Protein AF-0000000087418740 (afdb_homodimer)

InterPro domains:
  IPR002692 Penicillin/GL-7-ACA/AHL/aculeacin-A acylase [PF01804] (27-692)
  IPR002692 Penicillin/GL-7-ACA/AHL/aculeacin-A acylase [PTHR34218] (171-702)
  IPR014395 Penicillin/GL-7-ACA/AHL acylase [PIRSF001227] (24-700)
  IPR023343 Penicillin amidase type, domain 1 [G3DSA:1.10.439.10] (15-176)
  IPR029055 Nucleophile aminohydrolases, N-terminal [G3DSA:3.60.20.10] (177-681)
  IPR029055 Nucleophile aminohydrolases, N-terminal [SSF56235] (26-701)
  IPR043146 Penicillin amidase type, N-terminal domain, B-knob [G3DSA:2.30.120.10] (250-318)
  IPR043147 Penicillin amidase type, A-knob [G3DSA:1.10.1400.10] (447-631)

Foldseek 3Di:
DPCPPPPPPPPPPPPPPPPPVQPPWWKKKWFAFQQRATAIEGAALLSLLLQVLQSLLVFPVVLLQLLLCLLCLFVQQPPFDVSNVSSVVNVLLVRLVLLVVVLVVDDPVLLSSLVSSLVSNVVNCVVCVVSHDPSGDDRDSSSQLSNQLSVQVVVLVQLAVCQAVVNPRDPDDDWWWKKKKFFLQQAQVSFIKIKAFTWDFCDHQVPWFFHWTHYNLFTFGFTHRRNHPFHDFGAGWWKGKYKTFAFFNFKFKAKWQWEPPPAIWTAAPRDTDHWDKDWDQHRGHPDGTDIDIWTADPQGTFPDPQDNVVRITMGMHGPSSNDRCPSVLRRQCRNDNFPVSNLVSLQVQNGAQIWMWMGTLVRKIKIWRGHFHFAFAPDDDRSHHHHPNYCNGPTPGTDTSVQAQMDMCDPLRMFMDGPFQQLLGEDRRPRDCVSHDCSGSVDDNPGDALLSVLLRVLSSVRSHQYPVNLLCNQLFQAKSCLVVVLVQLVVLDVLVPCPLCPPPQLVVLNVLSNPDPRGFAQFFQNNQLVLQLLLQLLVPHDCVQPPPNGYDDNVSSPVSSVSSVVQQVVCCVQPVGSRHGQQVAEWEDDDPDTGGAGWEFRPCRPDSSSGIGTSQHFYWDADPVDPRHTYTGITGATMKMWTNHNSGIKMWTAHQAFNRCDPVDPRGRVRNHPARRVSHIGTSCSDPVSSVVRGDDMDMDTDNPDPPPDD/DPPPPPPPPPPPPPPPPPPPVQPPWWKKKWFAFQQRATAIEGAALLRLLLQVLQSLLVFPVVLLQLLLCLLCLFVQQPPFDVCNVSSVVNVQLVRLVLLLVVLVVDDPVLLSSLVSSLVSNVVNCVVCVVSHDPSGDDRDSSSQLSNQLSVQVVVLVQLAVCQAVVNPRDPDDDWWWKKKKFFLQQAQVSFIKIKAFTWDFCDHQVPWFFHWTHYHLFTFGFTHRRNHPFHDFGAGWWKGKYKTFAFFNFKFKAKWQWEPPPAIWTAAPRDTHHWDKDWDQHRGHPDGTDIDIWTADPQGTFPDPQDNVVRITMGMHGPSSNDRCPSVLRRQCRNARFPVSNLVSLQVQNGAQIWMWMGTLVRKIKIWRGHFHFAFAPDDDRSHHHHPNYCNGPTPGTDTSVQAQMDMCDPLRMFMDGPFQQLLGEDRRPRDPVVHDCSGSVDDNPGDALLSVLLRVLSSVRRHQYPVNLLCNQLFQAKSCLVVVLVQLVVLDVLVPCVLCVPVQLVVLNVLSNVDPRGFAQFFQNNQLVLQLLLQLLVPHDCVQPPPNGYDDNVSSPVSSVSSVVQQVVCCVQPVGSRHGQQVAEWEDDDPDTGGAGWEFRPPRPDSSSGIGTSQHFYWDADPVDPRHTYTGITGATMKMWTNHNSGIKMWTAHQAFNRCDPVDPRGRVRNHPARRVSHIGTSCSDPVSSVVGGDDMDMDTDNPDPPPDD

Solvent-accessible surface area (backbone atoms only — not comparable to full-atom values): 72790 Å² total; per-residue (Å²): 135,81,80,75,79,75,78,74,76,76,74,76,74,74,73,72,71,69,71,69,67,70,64,69,76,46,61,25,40,36,36,20,30,80,62,53,42,41,38,24,40,18,71,34,52,39,39,23,23,18,43,48,22,26,53,45,35,75,29,34,44,65,52,24,36,49,27,44,25,54,12,57,27,46,41,7,41,68,71,14,70,90,32,41,64,61,19,48,51,30,52,68,47,34,34,43,50,50,27,49,58,46,50,78,71,49,56,66,71,58,49,44,30,38,40,25,19,46,48,16,31,48,51,46,41,70,76,37,58,86,72,54,55,93,68,56,63,87,90,52,46,49,54,41,55,14,37,60,50,52,63,45,47,56,55,49,52,50,48,29,56,15,20,75,53,64,46,51,68,70,91,62,84,80,70,45,20,34,27,37,38,33,23,23,84,26,20,61,81,56,26,16,35,41,33,20,29,35,16,42,48,72,50,75,79,58,39,65,39,64,42,33,34,43,4,63,87,40,30,43,38,35,31,20,39,52,59,48,90,48,61,76,38,35,28,35,75,29,27,35,44,25,48,18,58,42,30,28,53,39,42,35,33,26,40,30,41,38,47,75,74,77,55,52,26,33,39,45,69,88,39,79,40,76,50,50,43,36,58,44,76,41,55,25,44,96,51,75,52,48,77,42,77,41,45,29,55,100,70,29,37,52,75,46,77,65,38,75,89,81,22,37,31,36,28,40,31,42,61,73,62,72,60,79,50,41,64,57,32,44,52,41,41,46,59,25,71,33,60,65,49,29,51,54,24,58,44,66,39,54,51,54,46,21,34,36,38,34,33,13,35,88,31,51,37,38,39,34,39,34,36,40,26,59,33,69,52,83,93,64,65,70,56,25,60,37,67,45,35,39,74,76,62,45,64,75,52,64,56,55,58,85,73,36,56,64,52,62,62,55,91,82,30,49,42,41,40,43,58,47,19,63,40,58,27,33,88,86,37,84,52,52,68,87,82,44,56,66,51,48,58,50,60,58,64,81,37,70,47,45,42,37,53,46,50,44,55,55,54,72,72,39,69,49,43,36,74,67,50,51,53,47,59,58,55,28,27,47,40,70,56,38,67,58,55,41,50,49,50,51,52,25,50,62,70,61,39,72,68,70,49,62,44,61,69,59,35,49,52,52,50,39,46,62,68,46,88,39,50,33,43,27,80,36,23,40,41,40,45,48,51,55,27,49,54,49,41,56,73,75,45,88,54,69,49,40,51,94,76,44,63,69,51,73,67,54,26,54,48,49,53,52,45,41,52,49,40,41,51,48,34,26,70,76,67,72,41,48,73,42,33,25,21,75,32,28,26,39,52,61,96,88,46,72,37,41,22,42,31,38,58,40,69,80,44,98,45,78,69,49,47,42,34,20,62,33,25,35,30,58,42,74,34,82,90,41,80,81,26,24,39,41,53,32,22,56,50,61,30,37,42,37,37,20,36,80,91,40,60,46,42,31,35,38,39,49,35,36,63,27,72,43,83,86,44,82,26,26,44,45,38,17,62,71,19,39,33,66,69,36,69,40,74,63,47,79,47,67,77,60,30,66,79,37,55,64,47,77,48,77,45,75,45,76,58,69,76,70,73,75,130,135,81,79,74,81,76,78,75,75,77,74,78,76,75,74,74,72,71,72,69,67,70,67,71,76,47,62,26,38,35,36,19,30,79,61,54,42,43,38,25,39,18,70,34,52,39,39,24,23,19,42,48,22,26,52,44,34,73,29,34,44,65,53,24,36,50,28,44,26,54,12,58,28,47,41,8,41,67,71,15,70,88,32,41,67,61,19,47,51,31,50,68,46,34,33,41,49,50,28,50,59,48,50,77,71,50,56,65,72,59,48,43,30,39,42,26,18,46,48,15,31,48,52,46,41,69,76,34,58,86,71,53,57,93,68,56,64,87,89,52,45,50,52,40,54,14,38,61,49,52,63,45,47,56,56,49,53,50,49,29,55,15,20,75,53,64,49,52,68,70,90,62,83,78,69,45,19,34,28,37,39,34,24,22,83,24,21,61,81,57,26,16,35,42,34,20,27,35,18,42,50,72,50,74,80,59,40,65,39,63,40,34,33,42,5,62,87,39,31,42,39,35,33,20,40,52,60,46,90,48,59,77,39,35,28,34,75,28,28,34,43,22,47,20,57,43,29,29,53,40,41,35,32,25,40,30,41,39,47,74,75,77,53,54,26,34,38,46,70,89,38,77,39,74,48,50,43,36,57,43,75,42,54,25,44,97,51,75,52,48,76,42,79,41,46,28,56,100,70,30,35,50,78,43,79,65,37,76,88,80,23,35,30,37,28,39,32,42,59,72,63,72,59,80,50,41,64,56,32,45,53,40,42,46,60,25,71,33,61,66,48,28,52,53,26,59,44,67,39,55,50,54,45,21,35,36,36,35,33,14,34,87,30,51,38,37,38,35,38,34,37,40,26,60,33,69,53,84,93,64,66,71,56,25,60,36,67,44,33,39,72,77,60,44,64,76,54,62,56,54,58,85,71,36,56,63,55,64,62,56,88,80,31,48,42,38,40,44,58,46,18,64,39,59,26,33,86,84,37,84,50,50,68,88,80,45,56,66,52,48,58,50,59,59,64,81,38,70,47,42,41,37,54,48,50,44,53,56,51,72,72,39,67,49,42,37,73,67,51,50,53,48,60,58,55,27,27,49,42,70,56,37,66,59,54,41,48,47,51,51,52,24,49,61,71,62,39,72,68,69,50,62,44,62,66,59,36,50,52,53,51,40,45,62,70,46,87,39,50,33,44,26,78,36,23,41,41,40,46,49,52,54,27,49,53,49,42,55,73,75,45,88,52,70,48,40,51,94,76,42,62,70,51,73,67,54,27,54,48,49,53,52,46,41,52,50,39,40,51,49,33,25,70,77,69,74,40,48,72,41,32,26,22,76,31,29,27,39,52,63,95,88,47,71,37,41,22,41,31,37,58,42,69,79,47,96,43,77,70,48,44,43,36,19,63,32,25,34,30,59,43,74,34,85,92,40,79,80,25,26,39,42,51,32,22,54,47,62,30,38,41,37,36,22,34,80,91,39,61,48,44,32,35,39,40,51,35,38,64,28,71,41,84,88,44,82,26,25,45,44,38,18,62,70,19,39,34,66,68,37,71,41,73,66,49,79,48,66,78,61,30,67,80,39,54,66,48,76,47,78,46,77,47,75,58,69,78,69,73,76,129

Secondary structure (DSSP, 8-state):
-------------------------EEEEEEEETT--EEEEESSHHHHHHHHHHHHHHHHHHHHHHHHHHHHT-HHHHH-GGGHHHHHHHHHTTHHHHHHHHHTTS-HHHHHHHHHHHHHHHHHHHH-GGGS-TT-----GGGHHHHHHHHHTHHHHHHHHHHHTTT--------EEEEEEE-GGGBTTS-EEEEEEEEEESSGGG-EEEEEEEETTEEEEEEEETTSS-EEEEE-SSEEEEEEE------EEEEEEEEESSSEEEEETTEEEEPEEEEEEEEETTEEEEEEEEEEETTEEBSS--BTTTTEEEEEE-GGGT---HHHHHHHHHH--SHHHHHHHHTT--S-SEEEEEEETTS-EEEEEE---B-PPTTS-TTS-EE-SSGGGS---B--GGGS-EEES-TTSEEEESS--GGGSSTT-S--GGGS-HHHH-S-TT---HHHHHHHHHHHH-SSB-HHHHHHHHT--B-TTHHHHHHHHHHHHHHH-TTGGGSHHHHHHHHHHHH--SB--TT-SHHHHHHHHHHHHHHHS--GGGTTS----HHHHHHHHHHHHHHHHHHHHHHSSS---HHHHEEEEETTEEEE----B----SSGGG--B-SS-EEEEE-TTSTT-EEEEEEE-SEEEEEEETTEEEEEEE-SS-S-S-TTSTTSSHHHHHTGGGT--EE---SHHHHHTTEEEEEEEEE--------/-------------------------EEEEEEEETT--EEEEESSHHHHHHHHHHHHHHHHHHHHHHHHHHHHT-HHHHH-GGGHHHHHHHHHTTHHHHHHHHHTTS-HHHHHHHHHHHHHHHHHHHH-GGGS-TT-----GGGHHHHHHHHHTHHHHHHHHHHHTTT--------EEEEEEE-GGGBTTS-EEEEEEEEEESSGGG-EEEEEEEETTEEEEEEEETTSS-EEEEE-SSEEEEEEE------EEEEEEEEESSSEEEEETTEEEEPEEEEEEEEETTEEEEEEEEEEETTEEBSS--BTTTTEEEEEE-GGGT---HHHHHHHHHH--SHHHHHHHHTT--S-SEEEEEEETTS-EEEEEE---B-PPTTS-TTS-EE-SSGGG----B--GGGS-EEES-TTSEEEESS--GGGSSTT-S--GGGS-HHHH-S-TT---HHHHHHHHHHHH-SSB-HHHHHHHHT--B-TTHHHHHHHHHHHHHHH-TTGGGSHHHHHHHHHHHH--SB--TT-SHHHHHHHHHHHHHHHS--GGGTTS----HHHHHHHHHHHHHHHHHHHHHHSSS---HHHHEEEEETTEEEE----B----SSGGG--B-SS-EEEEE-TTSTT-EEEEEEE-SEEEEEEETTEEEEEEE-SS-S-S-TTSTTSSHHHHHTGGGT--EE---SHHHHHTTEEEEEEEEE--------

Sequence (1422 aa):
MRFRLCFFVVALLVTHIVEIGVAAERTVTIHRDKWGVPHIYGATAADGAYGLGYAQAQDRLKDIHISLRTGLGTMSEAFGKKYLEQDYIMRLCRNAELAKESWKTLPPHLKEFAENFTAGVQAYSDEHPDAVPDFAVELEPWKIPTIGRAMILRWPLGTIQDDLKNGKKREQPAQRSNQWAVSPSRSADNVAILLSDPHLTWEGLAVMYEARVHAGDLHMNGYFLIGSPIMGIGHNQNVGWALTTGGPDTSDVYEMNVRMNPLLEYEYDGQWRKCETTVFPIAVKGQTPAIRPAVYTHLGPLVTPPDLKTGKAFVGASPYLEQTGLFEQFYRMAMSKNVHEFYDAIGMCEFNEQNIMFADTNGDIGYVRSGATPIRPDGYDWNRPVPGNTSKTAWKGKHSIDDLVHIFNPPQGYMQNCNISPENMMVNSPLKPGDYKDYIYNVSWDTNNPRGLRTVQMLDADDSVTREEAIAITMDVQDYFAPQWKKELELAVSAAGQEKMQDEEFANAVKAILAWDGEFTADKTATSLYKFWRIKCGEKMNLKPMIGGGHLGAEQQAQSLELLAETIAELKSKHGRWDVAWGEIHKVGREGQYFPVGGAEFRSGPKEANFSETLFDVNSHEDPALPGKYVAHNGSMAMILMFFHKDGIESLTCTPWGQSGDPTSPHFMDQGEHLYSKRQMKPTWWDEDDLKKNVESTTVLKIAAAPTSNEMRFRLCFFVVALLVTHIVEIGVAAERTVTIHRDKWGVPHIYGATAADGAYGLGYAQAQDRLKDIHISLRTGLGTMSEAFGKKYLEQDYIMRLCRNAELAKESWKTLPPHLKEFAENFTAGVQAYSDEHPDAVPDFAVELEPWKIPTIGRAMILRWPLGTIQDDLKNGKKREQPAQRSNQWAVSPSRSADNVAILLSDPHLTWEGLAVMYEARVHAGDLHMNGYFLIGSPIMGIGHNQNVGWALTTGGPDTSDVYEMNVRMNPLLEYEYDGQWRKCETTVFPIAVKGQTPAIRPAVYTHLGPLVTPPDLKTGKAFVGASPYLEQTGLFEQFYRMAMSKNVHEFYDAIGMCEFNEQNIMFADTNGDIGYVRSGATPIRPDGYDWNRPVPGNTSKTAWKGKHSIDDLVHIFNPPQGYMQNCNISPENMMVNSPLKPGDYKDYIYNVSWDTNNPRGLRTVQMLDADDSVTREEAIAITMDVQDYFAPQWKKELELAVSAAGQEKMQDEEFANAVKAILAWDGEFTADKTATSLYKFWRIKCGEKMNLKPMIGGGHLGAEQQAQSLELLAETIAELKSKHGRWDVAWGEIHKVGREGQYFPVGGAEFRSGPKEANFSETLFDVNSHEDPALPGKYVAHNGSMAMILMFFHKDGIESLTCTPWGQSGDPTSPHFMDQGEHLYSKRQMKPTWWDEDDLKKNVESTTVLKIAAAPTSNE

Structure (mmCIF, N/CA/C/O backbone):
data_AF-0000000087418740-model_v1
#
loop_
_entity.id
_entity.type
_entity.pdbx_description
1 polymer 'Glutaryl-7-aminocephalosporanic-acid acylase'
#
loop_
_atom_site.group_PDB
_atom_site.id
_atom_site.type_symbol
_atom_site.label_atom_id
_atom_site.label_alt_id
_atom_site.label_comp_id
_atom_site.label_asym_id
_atom_site.label_entity_id
_atom_site.label_seq_id
_atom_site.pdbx_PDB_ins_code
_atom_site.Cartn_x
_atom_site.Cartn_y
_atom_site.Cartn_z
_atom_site.occupancy
_atom_site.B_iso_or_equiv
_atom_site.auth_seq_id
_atom_site.auth_comp_id
_atom_site.auth_asym_id
_atom_site.auth_atom_id
_atom_site.pdbx_PDB_model_num
ATOM 1 N N . MET A 1 1 ? -42.312 -34.719 72.812 1 22.42 1 MET A N 1
ATOM 2 C CA . MET A 1 1 ? -42.781 -33.344 72.562 1 22.42 1 MET A CA 1
ATOM 3 C C . MET A 1 1 ? -41.594 -32.375 72.562 1 22.42 1 MET A C 1
ATOM 5 O O . MET A 1 1 ? -41.281 -31.781 73.625 1 22.42 1 MET A O 1
ATOM 9 N N . ARG A 1 2 ? -40.438 -32.875 72.062 1 25.7 2 ARG A N 1
ATOM 10 C CA . ARG A 1 2 ? -39.094 -32.344 72.188 1 25.7 2 ARG A CA 1
ATOM 11 C C . ARG A 1 2 ? -39.031 -30.938 71.562 1 25.7 2 ARG A C 1
ATOM 13 O O . ARG A 1 2 ? -39.406 -30.75 70.438 1 25.7 2 ARG A O 1
ATOM 20 N N . PHE A 1 3 ? -39.125 -29.859 72.375 1 21.62 3 PHE A N 1
ATOM 21 C CA . PHE A 1 3 ? -39.312 -28.422 72.25 1 21.62 3 PHE A CA 1
ATOM 22 C C . PHE A 1 3 ? -38.125 -27.828 71.438 1 21.62 3 PHE A C 1
ATOM 24 O O . PHE A 1 3 ? -37.031 -27.75 72 1 21.62 3 PHE A O 1
ATOM 31 N N . ARG A 1 4 ? -37.969 -28.203 70.188 1 25.12 4 ARG A N 1
ATOM 32 C CA . ARG A 1 4 ? -36.906 -27.766 69.312 1 25.12 4 ARG A CA 1
ATOM 33 C C . ARG A 1 4 ? -36.906 -26.25 69.125 1 25.12 4 ARG A C 1
ATOM 35 O O . ARG A 1 4 ? -37.906 -25.672 68.75 1 25.12 4 ARG A O 1
ATOM 42 N N . LEU A 1 5 ? -36.25 -25.578 70.125 1 23.75 5 LEU A N 1
ATOM 43 C CA . LEU A 1 5 ? -36.188 -24.125 70.25 1 23.75 5 LEU A CA 1
ATOM 44 C C . LEU A 1 5 ? -35.625 -23.5 69 1 23.75 5 LEU A C 1
ATOM 46 O O . LEU A 1 5 ? -34.5 -23.797 68.562 1 23.75 5 LEU A O 1
ATOM 50 N N . CYS A 1 6 ? -36.469 -23.203 68 1 25.8 6 CYS A N 1
ATOM 51 C CA . CYS A 1 6 ? -36.281 -22.547 66.688 1 25.8 6 CYS A CA 1
ATOM 52 C C . CYS A 1 6 ? -35.781 -21.109 66.875 1 25.8 6 CYS A C 1
ATOM 54 O O . CYS A 1 6 ? -36.531 -20.281 67.438 1 25.8 6 CYS A O 1
ATOM 56 N N . PHE A 1 7 ? -34.531 -21.016 67.438 1 27.7 7 PHE A N 1
ATOM 57 C CA . PHE A 1 7 ? -34.031 -19.656 67.562 1 27.7 7 PHE A CA 1
ATOM 58 C C . PHE A 1 7 ? -34.125 -18.891 66.25 1 27.7 7 PHE A C 1
ATOM 60 O O . PHE A 1 7 ? -33.625 -19.359 65.188 1 27.7 7 PHE A O 1
ATOM 67 N N . PHE A 1 8 ? -35.219 -18.156 66.062 1 27.3 8 PHE A N 1
ATOM 68 C CA . PHE A 1 8 ? -35.531 -17.219 65 1 27.3 8 PHE A CA 1
ATOM 69 C C . PHE A 1 8 ? -34.531 -16.062 64.938 1 27.3 8 PHE A C 1
ATOM 71 O O . PHE A 1 8 ? -34.469 -15.273 65.875 1 27.3 8 PHE A O 1
ATOM 78 N N . VAL A 1 9 ? -33.281 -16.328 64.562 1 29.95 9 VAL A N 1
ATOM 79 C CA . VAL A 1 9 ? -32.406 -15.195 64.438 1 29.95 9 VAL A CA 1
ATOM 80 C C . VAL A 1 9 ? -33 -14.211 63.406 1 29.95 9 VAL A C 1
ATOM 82 O O . VAL A 1 9 ? -33.281 -14.57 62.281 1 29.95 9 VAL A O 1
ATOM 85 N N . VAL A 1 10 ? -33.781 -13.242 63.938 1 28.19 10 VAL A N 1
ATOM 86 C CA . VAL A 1 10 ? -34.312 -12.086 63.188 1 28.19 10 VAL A CA 1
ATOM 87 C C . VAL A 1 10 ? -33.125 -11.305 62.594 1 28.19 10 VAL A C 1
ATOM 89 O O . VAL A 1 10 ? -32.281 -10.781 63.312 1 28.19 10 VAL A O 1
ATOM 92 N N . ALA A 1 11 ? -32.562 -11.836 61.5 1 30.38 11 ALA A N 1
ATOM 93 C CA . ALA A 1 11 ? -31.609 -11.031 60.75 1 30.38 11 ALA A CA 1
ATOM 94 C C . ALA A 1 11 ? -32.188 -9.656 60.406 1 30.38 11 ALA A C 1
ATOM 96 O O . ALA A 1 11 ? -33.25 -9.555 59.812 1 30.38 11 ALA A O 1
ATOM 97 N N . LEU A 1 12 ? -32 -8.742 61.375 1 29.58 12 LEU A N 1
ATOM 98 C CA . LEU A 1 12 ? -32.25 -7.336 61.062 1 29.58 12 LEU A CA 1
ATOM 99 C C . LEU A 1 12 ? -31.688 -6.941 59.719 1 29.58 12 LEU A C 1
ATOM 101 O O . LEU A 1 12 ? -30.484 -7.039 59.5 1 29.58 12 LEU A O 1
ATOM 105 N N . LEU A 1 13 ? -32.5 -7.141 58.688 1 31.02 13 LEU A N 1
ATOM 106 C CA . LEU A 1 13 ? -32.281 -6.551 57.375 1 31.02 13 LEU A CA 1
ATOM 107 C C . LEU A 1 13 ? -32.062 -5.043 57.469 1 31.02 13 LEU A C 1
ATOM 109 O O . LEU A 1 13 ? -32.969 -4.301 57.812 1 31.02 13 LEU A O 1
ATOM 113 N N . VAL A 1 14 ? -30.922 -4.637 58.062 1 32.16 14 VAL A N 1
ATOM 114 C CA . VAL A 1 14 ? -30.609 -3.223 57.875 1 32.16 14 VAL A CA 1
ATOM 115 C C . VAL A 1 14 ? -30.719 -2.846 56.406 1 32.16 14 VAL A C 1
ATOM 117 O O . VAL A 1 14 ? -30.016 -3.396 55.562 1 32.16 14 VAL A O 1
ATOM 120 N N . THR A 1 15 ? -31.938 -2.482 56.031 1 31.55 15 THR A N 1
ATOM 121 C CA . THR A 1 15 ? -32.125 -1.802 54.75 1 31.55 15 THR A CA 1
ATOM 122 C C . THR A 1 15 ? -31.172 -0.624 54.594 1 31.55 15 THR A C 1
ATOM 124 O O . THR A 1 15 ? -31.219 0.313 55.406 1 31.55 15 THR A O 1
ATOM 127 N N . HIS A 1 16 ? -29.922 -0.923 54.344 1 33.53 16 HIS A N 1
ATOM 128 C CA . HIS A 1 16 ? -29.125 0.198 53.844 1 33.53 16 HIS A CA 1
ATOM 129 C C . HIS A 1 16 ? -29.875 0.955 52.75 1 33.53 16 HIS A C 1
ATOM 131 O O . HIS A 1 16 ? -30.156 0.4 51.688 1 33.53 16 HIS A O 1
ATOM 137 N N . ILE A 1 17 ? -30.75 1.774 53.188 1 32.62 17 ILE A N 1
ATOM 138 C CA . ILE A 1 17 ? -31.234 2.768 52.25 1 32.62 17 ILE A CA 1
ATOM 139 C C . ILE A 1 17 ? -30.062 3.391 51.5 1 32.62 17 ILE A C 1
ATOM 141 O O . ILE A 1 17 ? -29.203 4.043 52.094 1 32.62 17 ILE A O 1
ATOM 145 N N . VAL A 1 18 ? -29.641 2.662 50.531 1 33.22 18 VAL A N 1
ATOM 146 C CA . VAL A 1 18 ? -28.797 3.352 49.562 1 33.22 18 VAL A CA 1
ATOM 147 C C . VAL A 1 18 ? -29.422 4.691 49.188 1 33.22 18 VAL A C 1
ATOM 149 O O . VAL A 1 18 ? -30.531 4.738 48.656 1 33.22 18 VAL A O 1
ATOM 152 N N . GLU A 1 19 ? -29.219 5.648 50.031 1 31.62 19 GLU A N 1
ATOM 153 C CA . GLU A 1 19 ? -29.531 6.984 49.531 1 31.62 19 GLU A CA 1
ATOM 154 C C . GLU A 1 19 ? -29.109 7.145 48.094 1 31.62 19 GLU A C 1
ATOM 156 O O . GLU A 1 19 ? -27.922 7.031 47.75 1 31.62 19 GLU A O 1
ATOM 161 N N . ILE A 1 20 ? -29.922 6.574 47.312 1 34.31 20 ILE A N 1
ATOM 162 C CA . ILE A 1 20 ? -29.797 7.031 45.938 1 34.31 20 ILE A CA 1
ATOM 163 C C . ILE A 1 20 ? -29.594 8.547 45.906 1 34.31 20 ILE A C 1
ATOM 165 O O . ILE A 1 20 ? -30.5 9.305 46.25 1 34.31 20 ILE A O 1
ATOM 169 N N . GLY A 1 21 ? -28.516 8.969 46.438 1 34.59 21 GLY A N 1
ATOM 170 C CA . GLY A 1 21 ? -28.234 10.367 46.156 1 34.59 21 GLY A CA 1
ATOM 171 C C . GLY A 1 21 ? -28.688 10.797 44.781 1 34.59 21 GLY A C 1
ATOM 172 O O . GLY A 1 21 ? -28.266 10.211 43.781 1 34.59 21 GLY A O 1
ATOM 173 N N . VAL A 1 22 ? -29.906 11.07 44.656 1 38.66 22 VAL A N 1
ATOM 174 C CA . VAL A 1 22 ? -30.391 11.758 43.469 1 38.66 22 VAL A CA 1
ATOM 175 C C . VAL A 1 22 ? -29.312 12.688 42.938 1 38.66 22 VAL A C 1
ATOM 177 O O . VAL A 1 22 ? -28.875 13.617 43.625 1 38.66 22 VAL A O 1
ATOM 180 N N . ALA A 1 23 ? -28.438 12.328 42.188 1 45.16 23 ALA A N 1
ATOM 181 C CA . ALA A 1 23 ? -27.453 13.18 41.5 1 45.16 23 ALA A CA 1
ATOM 182 C C . ALA A 1 23 ? -28.094 14.508 41.094 1 45.16 23 ALA A C 1
ATOM 184 O O . ALA A 1 23 ? -29.109 14.531 40.438 1 45.16 23 ALA A O 1
ATOM 185 N N . ALA A 1 24 ? -28.047 15.539 41.969 1 51.78 24 ALA A N 1
ATOM 186 C CA . ALA A 1 24 ? -28.531 16.906 41.812 1 51.78 24 ALA A CA 1
ATOM 187 C C . ALA A 1 24 ? -28.422 17.359 40.375 1 51.78 24 ALA A C 1
ATOM 189 O O . ALA A 1 24 ? -27.453 17.031 39.688 1 51.78 24 ALA A O 1
ATOM 190 N N . GLU A 1 25 ? -29.438 17.812 39.719 1 68.25 25 GLU A N 1
ATOM 191 C CA . GLU A 1 25 ? -29.562 18.422 38.406 1 68.25 25 GLU A CA 1
ATOM 192 C C . GLU A 1 25 ? -28.531 19.516 38.188 1 68.25 25 GLU A C 1
ATOM 194 O O . GLU A 1 25 ? -28.375 20.422 39.031 1 68.25 25 GLU A O 1
ATOM 199 N N . ARG A 1 26 ? -27.469 19.188 37.344 1 88.12 26 ARG A N 1
ATOM 200 C CA . ARG A 1 26 ? -26.453 20.156 36.938 1 88.12 26 ARG A CA 1
ATOM 201 C C . ARG A 1 26 ? -27.031 21.172 35.938 1 88.12 26 ARG A C 1
ATOM 203 O O . ARG A 1 26 ? -27.828 20.812 35.062 1 88.12 26 ARG A O 1
ATOM 210 N N . THR A 1 27 ? -26.828 22.547 36.312 1 93.88 27 THR A N 1
ATOM 211 C CA . THR A 1 27 ? -27.344 23.594 35.438 1 93.88 27 THR A CA 1
ATOM 212 C C . THR A 1 27 ? -26.203 24.453 34.906 1 93.88 27 THR A C 1
ATOM 214 O O . THR A 1 27 ? -25.266 24.797 35.625 1 93.88 27 THR A O 1
ATOM 217 N N . VAL A 1 28 ? -26.234 24.734 33.594 1 97.56 28 VAL A N 1
ATOM 218 C CA . VAL A 1 28 ? -25.297 25.609 32.906 1 97.56 28 VAL A CA 1
ATOM 219 C C . VAL A 1 28 ? -26.047 26.781 32.25 1 97.56 28 VAL A C 1
ATOM 221 O O . VAL A 1 28 ? -27.078 26.562 31.594 1 97.56 28 VAL A O 1
ATOM 224 N N . THR A 1 29 ? -25.609 27.984 32.469 1 97.88 29 THR A N 1
ATOM 225 C CA . THR A 1 29 ? -26.219 29.156 31.875 1 97.88 29 THR A CA 1
ATOM 226 C C . THR A 1 29 ? -25.312 29.75 30.797 1 97.88 29 THR A C 1
ATOM 228 O O . THR A 1 29 ? -24.125 29.969 31.031 1 97.88 29 THR A O 1
ATOM 231 N N . ILE A 1 30 ? -25.891 29.984 29.641 1 98.44 30 ILE A N 1
ATOM 232 C CA . ILE A 1 30 ? -25.172 30.625 28.547 1 98.44 30 ILE A CA 1
ATOM 233 C C . ILE A 1 30 ? -25.812 31.984 28.25 1 98.44 30 ILE A C 1
ATOM 235 O O . ILE A 1 30 ? -26.969 32.062 27.797 1 98.44 30 ILE A O 1
ATOM 239 N N . HIS A 1 31 ? -25.109 33.062 28.547 1 98.31 31 HIS A N 1
ATOM 240 C CA . HIS A 1 31 ? -25.484 34.406 28.062 1 98.31 31 HIS A CA 1
ATOM 241 C C . HIS A 1 31 ? -24.797 34.719 26.75 1 98.31 31 HIS A C 1
ATOM 243 O O . HIS A 1 31 ? -23.578 34.531 26.609 1 98.31 31 HIS A O 1
ATOM 249 N N . ARG A 1 32 ? -25.484 35.156 25.781 1 98.25 32 ARG A N 1
ATOM 250 C CA . ARG A 1 32 ? -24.875 35.688 24.562 1 98.25 32 ARG A CA 1
ATOM 251 C C . ARG A 1 32 ? -24.891 37.219 24.562 1 98.25 32 ARG A C 1
ATOM 253 O O . ARG A 1 32 ? -25.922 37.844 24.828 1 98.25 32 ARG A O 1
ATOM 260 N N . ASP A 1 33 ? -23.859 37.75 24.297 1 98.31 33 ASP A N 1
ATOM 261 C CA . ASP A 1 33 ? -23.781 39.219 24.266 1 98.31 33 ASP A CA 1
ATOM 262 C C . ASP A 1 33 ? -24.281 39.75 22.922 1 98.31 33 ASP A C 1
ATOM 264 O O . ASP A 1 33 ? -24.75 39 22.078 1 98.31 33 ASP A O 1
ATOM 268 N N . LYS A 1 34 ? -24.203 41.031 22.703 1 97.12 34 LYS A N 1
ATOM 269 C CA . LYS A 1 34 ? -24.812 41.688 21.531 1 97.12 34 LYS A CA 1
ATOM 270 C C . LYS A 1 34 ? -24.094 41.281 20.25 1 97.12 34 LYS A C 1
ATOM 272 O O . LYS A 1 34 ? -24.625 41.5 19.156 1 97.12 34 LYS A O 1
ATOM 277 N N . TRP A 1 35 ? -22.938 40.656 20.344 1 98.19 35 TRP A N 1
ATOM 278 C CA . TRP A 1 35 ? -22.219 40.188 19.156 1 98.19 35 TRP A CA 1
ATOM 279 C C . TRP A 1 35 ? -22.359 38.656 19.016 1 98.19 35 TRP A C 1
ATOM 281 O O . TRP A 1 35 ? -21.719 38.062 18.156 1 98.19 35 TRP A O 1
ATOM 291 N N . GLY A 1 36 ? -23.109 38.062 19.875 1 98.12 36 GLY A N 1
ATOM 292 C CA . GLY A 1 36 ? -23.391 36.625 19.797 1 98.12 36 GLY A CA 1
ATOM 293 C C . GLY A 1 36 ? -22.359 35.781 20.516 1 98.12 36 GLY A C 1
ATOM 294 O O . GLY A 1 36 ? -22.438 34.562 20.484 1 98.12 36 GLY A O 1
ATOM 295 N N . VAL A 1 37 ? -21.375 36.344 21.156 1 98.62 37 VAL A N 1
ATOM 296 C CA . VAL A 1 37 ? -20.328 35.594 21.844 1 98.62 37 VAL A CA 1
ATOM 297 C C . VAL A 1 37 ? -20.891 35 23.141 1 98.62 37 VAL A C 1
ATOM 299 O O . VAL A 1 37 ? -21.5 35.688 23.953 1 98.62 37 VAL A O 1
ATOM 302 N N . PRO A 1 38 ? -20.719 33.75 23.359 1 98.69 38 PRO A N 1
ATOM 303 C CA . PRO A 1 38 ? -21.281 33.094 24.562 1 98.69 38 PRO A CA 1
ATOM 304 C C . PRO A 1 38 ? -20.438 33.344 25.812 1 98.69 38 PRO A C 1
ATOM 306 O O . PRO A 1 38 ? -19.203 33.281 25.734 1 98.69 38 PRO A O 1
ATOM 309 N N . HIS A 1 39 ? -21.109 33.625 26.859 1 98.62 39 HIS A N 1
ATOM 310 C CA . HIS A 1 39 ? -20.609 33.625 28.234 1 98.62 39 HIS A CA 1
ATOM 311 C C . HIS A 1 39 ? -21.219 32.469 29.031 1 98.62 39 HIS A C 1
ATOM 313 O O . HIS A 1 39 ? -22.406 32.5 29.359 1 98.62 39 HIS A O 1
ATOM 319 N N . ILE A 1 40 ? -20.391 31.5 29.359 1 98.62 40 ILE A N 1
ATOM 320 C CA . ILE A 1 40 ? -20.891 30.25 29.922 1 98.62 40 ILE A CA 1
ATOM 321 C C . ILE A 1 40 ? -20.594 30.219 31.422 1 98.62 40 ILE A C 1
ATOM 323 O O . ILE A 1 40 ? -19.453 30.391 31.844 1 98.62 40 ILE A O 1
ATOM 327 N N . TYR A 1 41 ? -21.609 29.984 32.188 1 97.88 41 TYR A N 1
ATOM 328 C CA . TYR A 1 41 ? -21.5 29.891 33.625 1 97.88 41 TYR A CA 1
ATOM 329 C C . TYR A 1 41 ? -21.891 28.5 34.125 1 97.88 41 TYR A C 1
ATOM 331 O O . TYR A 1 41 ? -22.984 28.016 33.812 1 97.88 41 TYR A O 1
ATOM 339 N N . GLY A 1 42 ? -21.047 27.859 34.812 1 96.62 42 GLY A N 1
ATOM 340 C CA . GLY A 1 42 ? -21.281 26.562 35.406 1 96.62 42 GLY A CA 1
ATOM 341 C C . GLY A 1 42 ? -20.609 26.391 36.781 1 96.62 42 GLY A C 1
ATOM 342 O O . GLY A 1 42 ? -19.75 27.219 37.156 1 96.62 42 GLY A O 1
ATOM 343 N N . ALA A 1 43 ? -20.938 25.312 37.469 1 96.06 43 ALA A N 1
ATOM 344 C CA . ALA A 1 43 ? -20.422 25.094 38.812 1 96.06 43 ALA A CA 1
ATOM 345 C C . ALA A 1 43 ? -19.062 24.391 38.781 1 96.06 43 ALA A C 1
ATOM 347 O O . ALA A 1 43 ? -18.266 24.531 39.688 1 96.06 43 ALA A O 1
ATOM 348 N N . THR A 1 44 ? -18.859 23.594 37.75 1 96.06 44 THR A N 1
ATOM 349 C CA . THR A 1 44 ? -17.625 22.828 37.625 1 96.06 44 THR A CA 1
ATOM 350 C C . THR A 1 44 ? -17.031 23 36.25 1 96.06 44 THR A C 1
ATOM 352 O O . THR A 1 44 ? -17.719 23.438 35.312 1 96.06 44 THR A O 1
ATOM 355 N N . ALA A 1 45 ? -15.766 22.625 36.156 1 96.75 45 ALA A N 1
ATOM 356 C CA . ALA A 1 45 ? -15.117 22.656 34.844 1 96.75 45 ALA A CA 1
ATOM 357 C C . ALA A 1 45 ? -15.875 21.797 33.844 1 96.75 45 ALA A C 1
ATOM 359 O O . ALA A 1 45 ? -15.953 22.141 32.656 1 96.75 45 ALA A O 1
ATOM 360 N N . ALA A 1 46 ? -16.375 20.672 34.312 1 95.88 46 ALA A N 1
ATOM 361 C CA . ALA A 1 46 ? -17.172 19.797 33.438 1 95.88 46 ALA A CA 1
ATOM 362 C C . ALA A 1 46 ? -18.422 20.516 32.938 1 95.88 46 ALA A C 1
ATOM 364 O O . ALA A 1 46 ? -18.75 20.391 31.75 1 95.88 46 ALA A O 1
ATOM 365 N N . ASP A 1 47 ? -19.047 21.266 33.781 1 97.06 47 ASP A N 1
ATOM 366 C CA . ASP A 1 47 ? -20.219 22.031 33.375 1 97.06 47 ASP A CA 1
ATOM 367 C C . ASP A 1 47 ? -19.844 23.094 32.344 1 97.06 47 ASP A C 1
ATOM 369 O O . ASP A 1 47 ? -20.562 23.297 31.375 1 97.06 47 ASP A O 1
ATOM 373 N N . GLY A 1 48 ? -18.734 23.75 32.625 1 97.94 48 GLY A N 1
ATOM 374 C CA . GLY A 1 48 ? -18.25 24.734 31.688 1 97.94 48 GLY A CA 1
ATOM 375 C C . GLY A 1 48 ? -17.969 24.141 30.312 1 97.94 48 GLY A C 1
ATOM 376 O O . GLY A 1 48 ? -18.312 24.75 29.297 1 97.94 48 GLY A O 1
ATOM 377 N N . ALA A 1 49 ? -17.375 22.953 30.328 1 98.25 49 ALA A N 1
ATOM 378 C CA . ALA A 1 49 ? -17.078 22.281 29.078 1 98.25 49 ALA A CA 1
ATOM 379 C C . ALA A 1 49 ? -18.359 21.891 28.328 1 98.25 49 ALA A C 1
ATOM 381 O O . ALA A 1 49 ? -18.422 22.016 27.109 1 98.25 49 ALA A O 1
ATOM 382 N N . TYR A 1 50 ? -19.328 21.406 29.047 1 98.25 50 TYR A N 1
ATOM 383 C CA . TYR A 1 50 ? -20.625 21.078 28.453 1 98.25 50 TYR A CA 1
ATOM 384 C C . TYR A 1 50 ? -21.234 22.281 27.75 1 98.25 50 TYR A C 1
ATOM 386 O O . TYR A 1 50 ? -21.656 22.188 26.594 1 98.25 50 TYR A O 1
ATOM 394 N N . GLY A 1 51 ? -21.297 23.375 28.5 1 98.56 51 GLY A N 1
ATOM 395 C CA . GLY A 1 51 ? -21.828 24.609 27.922 1 98.56 51 GLY A CA 1
ATOM 396 C C . GLY A 1 51 ? -21.047 25.078 26.703 1 98.56 51 GLY A C 1
ATOM 397 O O . GLY A 1 51 ? -21.641 25.547 25.719 1 98.56 51 GLY A O 1
ATOM 398 N N . LEU A 1 52 ? -19.734 25 26.766 1 98.75 52 LEU A N 1
ATOM 399 C CA . LEU A 1 52 ? -18.875 25.391 25.656 1 98.75 52 LEU A CA 1
ATOM 400 C C . LEU A 1 52 ? -19.156 24.531 24.422 1 98.75 52 LEU A C 1
ATOM 402 O O . LEU A 1 52 ? -19.25 25.047 23.312 1 98.75 52 LEU A O 1
ATOM 406 N N . GLY A 1 53 ? -19.25 23.188 24.641 1 98.75 53 GLY A N 1
ATOM 407 C CA . GLY A 1 53 ? -19.578 22.312 23.547 1 98.75 53 GLY A CA 1
ATOM 408 C C . GLY A 1 53 ? -20.906 22.641 22.891 1 98.75 53 GLY A C 1
ATOM 409 O O . GLY A 1 53 ? -21.016 22.703 21.656 1 98.75 53 GLY A O 1
ATOM 410 N N . TYR A 1 54 ? -21.891 22.875 23.688 1 98.62 54 TYR A N 1
ATOM 411 C CA . TYR A 1 54 ? -23.219 23.234 23.203 1 98.62 54 TYR A CA 1
ATOM 412 C C . TYR A 1 54 ? -23.172 24.531 22.406 1 98.62 54 TYR A C 1
ATOM 414 O O . TYR A 1 54 ? -23.719 24.609 21.297 1 98.62 54 TYR A O 1
ATOM 422 N N . ALA A 1 55 ? -22.547 25.5 22.984 1 98.69 55 ALA A N 1
ATOM 423 C CA . ALA A 1 55 ? -22.469 26.812 22.344 1 98.69 55 ALA A CA 1
ATOM 424 C C . ALA A 1 55 ? -21.734 26.719 21 1 98.69 55 ALA A C 1
ATOM 426 O O . ALA A 1 55 ? -22.141 27.328 20.016 1 98.69 55 ALA A O 1
ATOM 427 N N . GLN A 1 56 ? -20.578 26.031 20.953 1 98.44 56 GLN A N 1
ATOM 428 C CA . GLN A 1 56 ? -19.859 25.859 19.703 1 98.44 56 GLN A CA 1
ATOM 429 C C . GLN A 1 56 ? -20.734 25.188 18.641 1 98.44 56 GLN A C 1
ATOM 431 O O . GLN A 1 56 ? -20.703 25.578 17.469 1 98.44 56 GLN A O 1
ATOM 436 N N . ALA A 1 57 ? -21.391 24.156 19.094 1 98.5 57 ALA A N 1
ATOM 437 C CA . ALA A 1 57 ? -22.25 23.438 18.156 1 98.5 57 ALA A CA 1
ATOM 438 C C . ALA A 1 57 ? -23.344 24.344 17.594 1 98.5 57 ALA A C 1
ATOM 440 O O . ALA A 1 57 ? -23.672 24.266 16.406 1 98.5 57 ALA A O 1
ATOM 441 N N . GLN A 1 58 ? -23.891 25.188 18.422 1 97.75 58 GLN A N 1
ATOM 442 C CA . GLN A 1 58 ? -24.922 26.125 18 1 97.75 58 GLN A CA 1
ATOM 443 C C . GLN A 1 58 ? -24.406 27.031 16.875 1 97.75 58 GLN A C 1
ATOM 445 O O . GLN A 1 58 ? -25.156 27.375 15.961 1 97.75 58 GLN A O 1
ATOM 450 N N . ASP A 1 59 ? -23.188 27.344 16.969 1 97.88 59 ASP A N 1
ATOM 451 C CA . ASP A 1 59 ? -22.641 28.344 16.047 1 97.88 59 ASP A CA 1
ATOM 452 C C . ASP A 1 59 ? -21.891 27.688 14.898 1 97.88 59 ASP A C 1
ATOM 454 O O . ASP A 1 59 ? -21.828 28.234 13.797 1 97.88 59 ASP A O 1
ATOM 458 N N . ARG A 1 60 ? -21.219 26.562 15.164 1 97.5 60 ARG A N 1
ATOM 459 C CA . ARG A 1 60 ? -20.188 26.062 14.25 1 97.5 60 ARG A CA 1
ATOM 460 C C . ARG A 1 60 ? -20.25 24.531 14.156 1 97.5 60 ARG A C 1
ATOM 462 O O . ARG A 1 60 ? -19.203 23.875 14.141 1 97.5 60 ARG A O 1
ATOM 469 N N . LEU A 1 61 ? -21.391 23.938 14.094 1 97.69 61 LEU A N 1
ATOM 470 C CA . LEU A 1 61 ? -21.516 22.484 14.117 1 97.69 61 LEU A CA 1
ATOM 471 C C . LEU A 1 61 ? -20.766 21.859 12.945 1 97.69 61 LEU A C 1
ATOM 473 O O . LEU A 1 61 ? -20.062 20.859 13.109 1 97.69 61 LEU A O 1
ATOM 477 N N . LYS A 1 62 ? -20.891 22.453 11.781 1 96.25 62 LYS A N 1
ATOM 478 C CA . LYS A 1 62 ? -20.188 21.938 10.602 1 96.25 62 LYS A CA 1
ATOM 479 C C . LYS A 1 62 ? -18.672 21.969 10.797 1 96.25 62 LYS A C 1
ATOM 481 O O . LYS A 1 62 ? -17.984 21.016 10.469 1 96.25 62 LYS A O 1
ATOM 486 N N . ASP A 1 63 ? -18.172 23.047 11.336 1 96.75 63 ASP A N 1
ATOM 487 C CA . ASP A 1 63 ? -16.75 23.203 11.555 1 96.75 63 ASP A CA 1
ATOM 488 C C . ASP A 1 63 ? -16.234 22.203 12.586 1 96.75 63 ASP A C 1
ATOM 490 O O . ASP A 1 63 ? -15.086 21.75 12.492 1 96.75 63 ASP A O 1
ATOM 494 N N . ILE A 1 64 ? -17.047 21.875 13.547 1 98.06 64 ILE A N 1
ATOM 495 C CA . ILE A 1 64 ? -16.656 20.875 14.547 1 98.06 64 ILE A CA 1
ATOM 496 C C . ILE A 1 64 ? -16.375 19.547 13.867 1 98.06 64 ILE A C 1
ATOM 498 O O . ILE A 1 64 ? -15.328 18.938 14.109 1 98.06 64 ILE A O 1
ATOM 502 N N . HIS A 1 65 ? -17.266 19.172 13 1 97.94 65 HIS A N 1
ATOM 503 C CA . HIS A 1 65 ? -17.094 17.891 12.328 1 97.94 65 HIS A CA 1
ATOM 504 C C . HIS A 1 65 ? -15.945 17.938 11.328 1 97.94 65 HIS A C 1
ATOM 506 O O . HIS A 1 65 ? -15.25 16.938 11.117 1 97.94 65 HIS A O 1
ATOM 512 N N . ILE A 1 66 ? -15.672 19.078 10.766 1 97.19 66 ILE A N 1
ATOM 513 C CA . ILE A 1 66 ? -14.516 19.234 9.891 1 97.19 66 ILE A CA 1
ATOM 514 C C . ILE A 1 66 ? -13.234 19.078 10.703 1 97.19 66 ILE A C 1
ATOM 516 O O . ILE A 1 66 ? -12.297 18.391 10.281 1 97.19 66 ILE A O 1
ATOM 520 N N . SER A 1 67 ? -13.219 19.672 11.828 1 97.31 67 SER A N 1
ATOM 521 C CA . SER A 1 67 ? -12.055 19.562 12.703 1 97.31 67 SER A CA 1
ATOM 522 C C . SER A 1 67 ? -11.805 18.125 13.117 1 97.31 67 SER A C 1
ATOM 524 O O . SER A 1 67 ? -10.672 17.656 13.102 1 97.31 67 SER A O 1
ATOM 526 N N . LEU A 1 68 ? -12.844 17.438 13.461 1 97.56 68 LEU A N 1
ATOM 527 C CA . LEU A 1 68 ? -12.727 16.047 13.867 1 97.56 68 LEU A CA 1
ATOM 528 C C . LEU A 1 68 ? -12.242 15.18 12.711 1 97.56 68 LEU A C 1
ATOM 530 O O . LEU A 1 68 ? -11.336 14.367 12.875 1 97.56 68 LEU A O 1
ATOM 534 N N . ARG A 1 69 ? -12.805 15.422 11.562 1 97.25 69 ARG A N 1
ATOM 535 C CA . ARG A 1 69 ? -12.398 14.641 10.398 1 97.25 69 ARG A CA 1
ATOM 536 C C . ARG A 1 69 ? -10.93 14.898 10.062 1 97.25 69 ARG A C 1
ATOM 538 O O . ARG A 1 69 ? -10.211 13.984 9.648 1 97.25 69 ARG A O 1
ATOM 545 N N . THR A 1 70 ? -10.523 16.125 10.211 1 96.56 70 THR A N 1
ATOM 546 C CA . THR A 1 70 ? -9.133 16.469 9.961 1 96.56 70 THR A CA 1
ATOM 547 C C . THR A 1 70 ? -8.211 15.711 10.93 1 96.56 70 THR A C 1
ATOM 549 O O . THR A 1 70 ? -7.223 15.109 10.508 1 96.56 70 THR A O 1
ATOM 552 N N . GLY A 1 71 ? -8.578 15.703 12.156 1 96.62 71 GLY A N 1
ATOM 553 C CA . GLY A 1 71 ? -7.777 15.016 13.156 1 96.62 71 GLY A CA 1
ATOM 554 C C . GLY A 1 71 ? -7.754 13.508 12.977 1 96.62 71 GLY A C 1
ATOM 555 O O . GLY A 1 71 ? -6.746 12.859 13.266 1 96.62 71 GLY A O 1
ATOM 556 N N . LEU A 1 72 ? -8.836 12.977 12.461 1 96.38 72 LEU A N 1
ATOM 557 C CA . LEU A 1 72 ? -8.977 11.531 12.305 1 96.38 72 LEU A CA 1
ATOM 558 C C . LEU A 1 72 ? -8.398 11.078 10.969 1 96.38 72 LEU A C 1
ATOM 560 O O . LEU A 1 72 ? -8.18 9.883 10.766 1 96.38 72 LEU A O 1
ATOM 564 N N . GLY A 1 73 ? -8.164 12.016 10.125 1 96.25 73 GLY A N 1
ATOM 565 C CA . GLY A 1 73 ? -7.711 11.656 8.789 1 96.25 73 GLY A CA 1
ATOM 566 C C . GLY A 1 73 ? -8.805 11.023 7.945 1 96.25 73 GLY A C 1
ATOM 567 O O . GLY A 1 73 ? -8.586 9.984 7.324 1 96.25 73 GLY A O 1
ATOM 568 N N . THR A 1 74 ? -10.023 11.633 7.898 1 96.44 74 THR A N 1
ATOM 569 C CA . THR A 1 74 ? -11.141 11.07 7.148 1 96.44 74 THR A CA 1
ATOM 570 C C . THR A 1 74 ? -11.812 12.133 6.285 1 96.44 74 THR A C 1
ATOM 572 O O . THR A 1 74 ? -13 12.031 5.98 1 96.44 74 THR A O 1
ATOM 575 N N . MET A 1 75 ? -11.148 13.203 5.941 1 97.25 75 MET A N 1
ATOM 576 C CA . MET A 1 75 ? -11.695 14.281 5.117 1 97.25 75 MET A CA 1
ATOM 577 C C . MET A 1 75 ? -12.023 13.773 3.717 1 97.25 75 MET A C 1
ATOM 579 O O . MET A 1 75 ? -13.023 14.188 3.123 1 97.25 75 MET A O 1
ATOM 583 N N . SER A 1 76 ? -11.195 12.906 3.203 1 96.94 76 SER A N 1
ATOM 584 C CA . SER A 1 76 ? -11.398 12.414 1.844 1 96.94 76 SER A CA 1
ATOM 585 C C . SER A 1 76 ? -12.68 11.602 1.735 1 96.94 76 SER A C 1
ATOM 587 O O . SER A 1 76 ? -13.305 11.555 0.672 1 96.94 76 SER A O 1
ATOM 589 N N . GLU A 1 77 ? -13.047 10.953 2.773 1 94.75 77 GLU A N 1
ATOM 590 C CA . GLU A 1 77 ? -14.305 10.203 2.805 1 94.75 77 GLU A CA 1
ATOM 591 C C . GLU A 1 77 ? -15.492 11.117 2.521 1 94.75 77 GLU A C 1
ATOM 593 O O . GLU A 1 77 ? -16.438 10.711 1.85 1 94.75 77 GLU A O 1
ATOM 598 N N . ALA A 1 78 ? -15.43 12.336 2.996 1 95.69 78 ALA A N 1
ATOM 599 C CA . ALA A 1 78 ? -16.531 13.281 2.908 1 95.69 78 ALA A CA 1
ATOM 600 C C . ALA A 1 78 ? -16.359 14.227 1.721 1 95.69 78 ALA A C 1
ATOM 602 O O . ALA A 1 78 ? -17.344 14.625 1.087 1 95.69 78 ALA A O 1
ATOM 603 N N . PHE A 1 79 ? -15.07 14.578 1.396 1 96.19 79 PHE A N 1
ATOM 604 C CA . PHE A 1 79 ? -14.883 15.719 0.502 1 96.19 79 PHE A CA 1
ATOM 605 C C . PHE A 1 79 ? -14.07 15.32 -0.72 1 96.19 79 PHE A C 1
ATOM 607 O O . PHE A 1 79 ? -13.789 16.156 -1.586 1 96.19 79 PHE A O 1
ATOM 614 N N . GLY A 1 80 ? -13.594 14.086 -0.755 1 95.88 80 GLY A N 1
ATOM 615 C CA . GLY A 1 80 ? -13.055 13.562 -1.998 1 95.88 80 GLY A CA 1
ATOM 616 C C . GLY A 1 80 ? -11.539 13.539 -2.021 1 95.88 80 GLY A C 1
ATOM 617 O O . GLY A 1 80 ? -10.891 13.797 -1.004 1 95.88 80 GLY A O 1
ATOM 618 N N . LYS A 1 81 ? -10.992 13.344 -3.164 1 95.88 81 LYS A N 1
ATOM 619 C CA . LYS A 1 81 ? -9.602 12.977 -3.404 1 95.88 81 LYS A CA 1
ATOM 620 C C . LYS A 1 81 ? -8.656 14.117 -3.035 1 95.88 81 LYS A C 1
ATOM 622 O O . LYS A 1 81 ? -7.508 13.883 -2.65 1 95.88 81 LYS A O 1
ATOM 627 N N . LYS A 1 82 ? -9.133 15.281 -3.086 1 95.12 82 LYS A N 1
ATOM 628 C CA . LYS A 1 8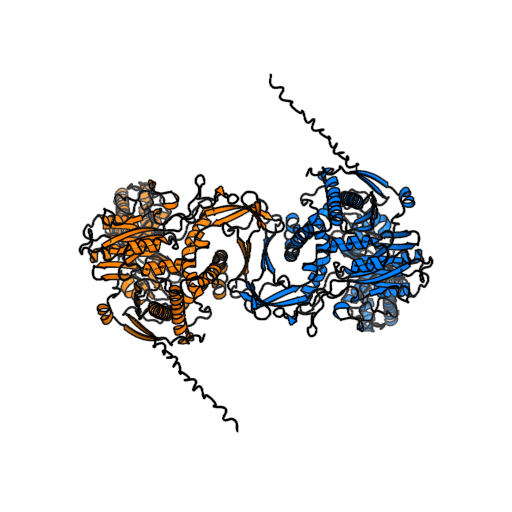2 ? -8.273 16.438 -2.812 1 95.12 82 LYS A CA 1
ATOM 629 C C . LYS A 1 82 ? -7.699 16.359 -1.402 1 95.12 82 LYS A C 1
ATOM 631 O O . LYS A 1 82 ? -6.645 16.953 -1.131 1 95.12 82 LYS A O 1
ATOM 636 N N . TYR A 1 83 ? -8.312 15.594 -0.475 1 96.62 83 TYR A N 1
ATOM 637 C CA . TYR A 1 83 ? -7.875 15.531 0.917 1 96.62 83 TYR A CA 1
ATOM 638 C C . TYR A 1 83 ? -7.152 14.227 1.209 1 96.62 83 TYR A C 1
ATOM 640 O O . TYR A 1 83 ? -6.766 13.969 2.352 1 96.62 83 TYR A O 1
ATOM 648 N N . LEU A 1 84 ? -6.93 13.391 0.234 1 96.44 84 LEU A N 1
ATOM 649 C CA . LEU A 1 84 ? -6.359 12.062 0.435 1 96.44 84 LEU A CA 1
ATOM 650 C C . LEU A 1 84 ? -4.965 12.156 1.047 1 96.44 84 LEU A C 1
ATOM 652 O O . LEU A 1 84 ? -4.652 11.453 2.006 1 96.44 84 LEU A O 1
ATOM 656 N N . GLU A 1 85 ? -4.168 13.047 0.493 1 94.75 85 GLU A N 1
ATOM 657 C CA . GLU A 1 85 ? -2.805 13.172 1.002 1 94.75 85 GLU A CA 1
ATOM 658 C C . GLU A 1 85 ? -2.801 13.656 2.449 1 94.75 85 GLU A C 1
ATOM 660 O O . GLU A 1 85 ? -2.021 13.172 3.27 1 94.75 85 GLU A O 1
ATOM 665 N N . GLN A 1 86 ? -3.613 14.578 2.77 1 94.56 86 GLN A N 1
ATOM 666 C CA . GLN A 1 86 ? -3.73 15.055 4.141 1 94.56 86 GLN A CA 1
ATOM 667 C C . GLN A 1 86 ? -4.156 13.938 5.082 1 94.56 86 GLN A C 1
ATOM 669 O O . GLN A 1 86 ? -3.6 13.781 6.172 1 94.56 86 GLN A O 1
ATOM 674 N N . ASP A 1 87 ? -5.184 13.18 4.656 1 96.56 87 ASP A N 1
ATOM 675 C CA . ASP A 1 87 ? -5.648 12.055 5.465 1 96.56 87 ASP A CA 1
ATOM 676 C C . ASP A 1 87 ? -4.527 11.039 5.688 1 96.56 87 ASP A C 1
ATOM 678 O O . ASP A 1 87 ? -4.355 10.531 6.797 1 96.56 87 ASP A O 1
ATOM 682 N N . TYR A 1 88 ? -3.764 10.82 4.668 1 96.19 88 TYR A N 1
ATOM 683 C CA . TYR A 1 88 ? -2.658 9.867 4.746 1 96.19 88 TYR A CA 1
ATOM 684 C C . TYR A 1 88 ? -1.612 10.336 5.754 1 96.19 88 TYR A C 1
ATOM 686 O O . TYR A 1 88 ? -1.147 9.547 6.582 1 96.19 88 TYR A O 1
ATOM 694 N N . ILE A 1 89 ? -1.296 11.539 5.699 1 94.94 89 ILE A N 1
ATOM 695 C CA . ILE A 1 89 ? -0.274 12.078 6.59 1 94.94 89 ILE A CA 1
ATOM 696 C C . ILE A 1 89 ? -0.742 11.977 8.039 1 94.94 89 ILE A C 1
ATOM 698 O O . ILE A 1 89 ? 0.036 11.617 8.922 1 94.94 89 ILE A O 1
ATOM 702 N N . MET A 1 90 ? -1.972 12.258 8.32 1 96.12 90 MET A N 1
ATOM 703 C CA . MET A 1 90 ? -2.502 12.141 9.68 1 96.12 90 MET A CA 1
ATOM 704 C C . MET A 1 90 ? -2.404 10.703 10.18 1 96.12 90 MET A C 1
ATOM 706 O O . MET A 1 90 ? -2.115 10.477 11.352 1 96.12 90 MET A O 1
ATOM 710 N N . ARG A 1 91 ? -2.643 9.797 9.305 1 95.12 91 ARG A N 1
ATOM 711 C CA . ARG A 1 91 ? -2.564 8.391 9.672 1 95.12 91 ARG A CA 1
ATOM 712 C C . ARG A 1 91 ? -1.116 7.949 9.844 1 95.12 91 ARG A C 1
ATOM 714 O O . ARG A 1 91 ? -0.798 7.184 10.758 1 95.12 91 ARG A O 1
ATOM 721 N N . LEU A 1 92 ? -0.278 8.391 8.914 1 95.06 92 LEU A N 1
ATOM 722 C CA . LEU A 1 92 ? 1.146 8.094 9.016 1 95.06 92 LEU A CA 1
ATOM 723 C C . LEU A 1 92 ? 1.701 8.547 10.359 1 95.06 92 LEU A C 1
ATOM 725 O O . LEU A 1 92 ? 2.549 7.867 10.945 1 95.06 92 LEU A O 1
ATOM 729 N N . CYS A 1 93 ? 1.13 9.68 10.836 1 96.31 93 CYS A N 1
ATOM 730 C CA . CYS A 1 93 ? 1.549 10.219 12.125 1 96.31 93 CYS A CA 1
ATOM 731 C C . CYS A 1 93 ? 0.824 9.531 13.273 1 96.31 93 CYS A C 1
ATOM 733 O O . CYS A 1 93 ? 1.028 9.875 14.438 1 96.31 93 CYS A O 1
ATOM 735 N N . ARG A 1 94 ? -0.022 8.633 12.977 1 96 94 ARG A N 1
ATOM 736 C CA . ARG A 1 94 ? -0.763 7.836 13.945 1 96 94 ARG A CA 1
ATOM 737 C C . ARG A 1 94 ? -1.6 8.727 14.859 1 96 94 ARG A C 1
ATOM 739 O O . ARG A 1 94 ? -1.709 8.461 16.062 1 96 94 ARG A O 1
ATOM 746 N N . ASN A 1 95 ? -2.111 9.75 14.312 1 96.5 95 ASN A N 1
ATOM 747 C CA . ASN A 1 95 ? -2.781 10.758 15.125 1 96.5 95 ASN A CA 1
ATOM 748 C C . ASN A 1 95 ? -3.969 10.172 15.883 1 96.5 95 ASN A C 1
ATOM 750 O O . ASN A 1 95 ? -4.051 10.289 17.109 1 96.5 95 ASN A O 1
ATOM 754 N N . ALA A 1 96 ? -4.848 9.484 15.211 1 96.06 96 ALA A N 1
ATOM 755 C CA . ALA A 1 96 ? -6.023 8.891 15.844 1 96.06 96 ALA A CA 1
ATOM 756 C C . ALA A 1 96 ? -5.621 7.746 16.766 1 96.06 96 ALA A C 1
ATOM 758 O O . ALA A 1 96 ? -6.176 7.602 17.859 1 96.06 96 ALA A O 1
ATOM 759 N N . GLU A 1 97 ? -4.676 6.949 16.359 1 94.69 97 GLU A N 1
ATOM 760 C CA . GLU A 1 97 ? -4.211 5.816 17.156 1 94.69 97 GLU A CA 1
ATOM 761 C C . GLU A 1 97 ? -3.654 6.281 18.5 1 94.69 97 GLU A C 1
ATOM 763 O O . GLU A 1 97 ? -3.998 5.723 19.547 1 94.69 97 GLU A O 1
ATOM 768 N N . LEU A 1 98 ? -2.855 7.273 18.453 1 95.81 98 LEU A N 1
ATOM 769 C CA . LEU A 1 98 ? -2.209 7.781 19.656 1 95.81 98 LEU A CA 1
ATOM 770 C C . LEU A 1 98 ? -3.229 8.422 20.594 1 95.81 98 LEU A C 1
ATOM 772 O O . LEU A 1 98 ? -3.143 8.266 21.812 1 95.81 98 LEU A O 1
ATOM 776 N N . ALA A 1 99 ? -4.129 9.156 19.984 1 96.31 99 ALA A N 1
ATOM 777 C CA . ALA A 1 99 ? -5.176 9.758 20.812 1 96.31 99 ALA A CA 1
ATOM 778 C C . ALA A 1 99 ? -5.992 8.695 21.531 1 96.31 99 ALA A C 1
ATOM 780 O O . ALA A 1 99 ? -6.246 8.805 22.734 1 96.31 99 ALA A O 1
ATOM 781 N N . LYS A 1 100 ? -6.379 7.691 20.828 1 95.12 100 LYS A N 1
ATOM 782 C CA . LYS A 1 100 ? -7.18 6.625 21.422 1 95.12 100 LYS A CA 1
ATOM 783 C C . LYS A 1 100 ? -6.391 5.871 22.484 1 95.12 100 LYS A C 1
ATOM 785 O O . LYS A 1 100 ? -6.922 5.562 23.547 1 95.12 100 LYS A O 1
ATOM 790 N N . GLU A 1 101 ? -5.18 5.586 22.219 1 94.31 101 GLU A N 1
ATOM 791 C CA . GLU A 1 101 ? -4.336 4.879 23.188 1 94.31 101 GLU A CA 1
ATOM 792 C C . GLU A 1 101 ? -4.109 5.715 24.438 1 94.31 101 GLU A C 1
ATOM 794 O O . GLU A 1 101 ? -4.133 5.191 25.562 1 94.31 101 GLU A O 1
ATOM 799 N N . SER A 1 102 ? -3.885 6.984 24.219 1 94.12 102 SER A N 1
ATOM 800 C CA . SER A 1 102 ? -3.586 7.863 25.344 1 94.12 102 SER A CA 1
ATOM 801 C C . SER A 1 102 ? -4.82 8.094 26.203 1 94.12 102 SER A C 1
ATOM 803 O O . SER A 1 102 ? -4.703 8.461 27.375 1 94.12 102 SER A O 1
ATOM 805 N N . TRP A 1 103 ? -5.969 7.902 25.594 1 94.94 103 TRP A N 1
ATOM 806 C CA . TRP A 1 103 ? -7.219 8.086 26.312 1 94.94 103 TRP A CA 1
ATOM 807 C C . TRP A 1 103 ? -7.281 7.152 27.516 1 94.94 103 TRP A C 1
ATOM 809 O O . TRP A 1 103 ? -7.852 7.504 28.562 1 94.94 103 TRP A O 1
ATOM 819 N N . LYS A 1 104 ? -6.621 6.02 27.406 1 93.75 104 LYS A N 1
ATOM 820 C CA . LYS A 1 104 ? -6.648 5 28.453 1 93.75 104 LYS A CA 1
ATOM 821 C C . LYS A 1 104 ? -5.949 5.492 29.719 1 93.75 104 LYS A C 1
ATOM 823 O O . LYS A 1 104 ? -6.312 5.102 30.828 1 93.75 104 LYS A O 1
ATOM 828 N N . THR A 1 105 ? -5.02 6.41 29.578 1 93.38 105 THR A N 1
ATOM 829 C CA . THR A 1 105 ? -4.219 6.832 30.734 1 93.38 105 THR A CA 1
ATOM 830 C C . THR A 1 105 ? -4.426 8.312 31.016 1 93.38 105 THR A C 1
ATOM 832 O O . THR A 1 105 ? -3.754 8.883 31.875 1 93.38 105 THR A O 1
ATOM 835 N N . LEU A 1 106 ? -5.281 8.945 30.328 1 94.81 106 LEU A N 1
ATOM 836 C CA . LEU A 1 106 ? -5.57 10.359 30.547 1 94.81 106 LEU A CA 1
ATOM 837 C C . LEU A 1 106 ? -6.125 10.586 31.953 1 94.81 106 LEU A C 1
ATOM 839 O O . LEU A 1 106 ? -6.961 9.812 32.438 1 94.81 106 LEU A O 1
ATOM 843 N N . PRO A 1 107 ? -5.637 11.648 32.656 1 95 107 PRO A N 1
ATOM 844 C CA . PRO A 1 107 ? -6.176 11.93 33.969 1 95 107 PRO A CA 1
ATOM 845 C C . PRO A 1 107 ? -7.691 12.102 33.969 1 95 107 PRO A C 1
ATOM 847 O O . PRO A 1 107 ? -8.25 12.68 33.062 1 95 107 PRO A O 1
ATOM 850 N N . PRO A 1 108 ? -8.359 11.695 35.031 1 96.19 108 PRO A N 1
ATOM 851 C CA . PRO A 1 108 ? -9.82 11.688 35.062 1 96.19 108 PRO A CA 1
ATOM 852 C C . PRO A 1 108 ? -10.43 13.07 34.844 1 96.19 108 PRO A C 1
ATOM 854 O O . PRO A 1 108 ? -11.445 13.188 34.156 1 96.19 108 PRO A O 1
ATOM 857 N N . HIS A 1 109 ? -9.867 14.117 35.438 1 95.56 109 HIS A N 1
ATOM 858 C CA . HIS A 1 109 ? -10.445 15.445 35.281 1 95.56 109 HIS A CA 1
ATOM 859 C C . HIS A 1 109 ? -10.398 15.898 33.812 1 95.56 109 HIS A C 1
ATOM 861 O O . HIS A 1 109 ? -11.289 16.625 33.375 1 95.56 109 HIS A O 1
ATOM 867 N N . LEU A 1 110 ? -9.375 15.477 33.094 1 97 110 LEU A N 1
ATOM 868 C CA . LEU A 1 110 ? -9.281 15.805 31.688 1 97 110 LEU A CA 1
ATOM 869 C C . LEU A 1 110 ? -10.266 14.977 30.875 1 97 110 LEU A C 1
ATOM 871 O O . LEU A 1 110 ? -10.836 15.469 29.891 1 97 110 LEU A O 1
ATOM 875 N N . LYS A 1 111 ? -10.445 13.727 31.266 1 97.12 111 LYS A N 1
ATOM 876 C CA . LYS A 1 111 ? -11.469 12.906 30.609 1 97.12 111 LYS A CA 1
ATOM 877 C C . LYS A 1 111 ? -12.852 13.523 30.766 1 97.12 111 LYS A C 1
ATOM 879 O O . LYS A 1 111 ? -13.594 13.641 29.781 1 97.12 111 LYS A O 1
ATOM 884 N N . GLU A 1 112 ? -13.109 13.898 31.984 1 96.94 112 GLU A N 1
ATOM 885 C CA . GLU A 1 112 ? -14.398 14.523 32.281 1 96.94 112 GLU A CA 1
ATOM 886 C C . GLU A 1 112 ? -14.586 15.797 31.453 1 96.94 112 GLU A C 1
ATOM 888 O O . GLU A 1 112 ? -15.68 16.078 30.969 1 96.94 112 GLU A O 1
ATOM 893 N N . PHE A 1 113 ? -13.508 16.531 31.359 1 97.38 113 PHE A N 1
ATOM 894 C CA . PHE A 1 113 ? -13.516 17.766 30.594 1 97.38 113 PHE A CA 1
ATOM 895 C C . PHE A 1 113 ? -13.883 17.5 29.141 1 97.38 113 PHE A C 1
ATOM 897 O O . PHE A 1 113 ? -14.781 18.156 28.594 1 97.38 113 PHE A O 1
ATOM 904 N N . ALA A 1 114 ? -13.281 16.531 28.516 1 97.88 114 ALA A N 1
ATOM 905 C CA . ALA A 1 114 ? -13.523 16.172 27.109 1 97.88 114 ALA A CA 1
ATOM 906 C C . ALA A 1 114 ? -14.898 15.531 26.953 1 97.88 114 ALA A C 1
ATOM 908 O O . ALA A 1 114 ? -15.602 15.797 25.969 1 97.88 114 ALA A O 1
ATOM 909 N N . GLU A 1 115 ? -15.289 14.672 27.859 1 98.06 115 GLU A N 1
ATOM 910 C CA . GLU A 1 115 ? -16.562 13.977 27.812 1 98.06 115 GLU A CA 1
ATOM 911 C C . GLU A 1 115 ? -17.734 14.961 27.844 1 98.06 115 GLU A C 1
ATOM 913 O O . GLU A 1 115 ? -18.688 14.828 27.094 1 98.06 115 GLU A O 1
ATOM 918 N N . ASN A 1 116 ? -17.609 15.883 28.719 1 98 116 ASN A N 1
ATOM 919 C CA . ASN A 1 116 ? -18.719 16.828 28.859 1 98 116 ASN A CA 1
ATOM 920 C C . ASN A 1 116 ? -18.766 17.812 27.703 1 98 116 ASN A C 1
ATOM 922 O O . ASN A 1 116 ? -19.859 18.219 27.281 1 98 116 ASN A O 1
ATOM 926 N N . PHE A 1 117 ? -17.656 18.234 27.188 1 98.38 117 PHE A N 1
ATOM 927 C CA . PHE A 1 117 ? -17.688 19.016 25.953 1 98.38 117 PHE A CA 1
ATOM 928 C C . PHE A 1 117 ? -18.406 18.25 24.859 1 98.38 117 PHE A C 1
ATOM 930 O O . PHE A 1 117 ? -19.297 18.797 24.188 1 98.38 117 PHE A O 1
ATOM 937 N N . THR A 1 118 ? -17.969 17 24.672 1 98.5 118 THR A N 1
ATOM 938 C CA . THR A 1 118 ? -18.562 16.141 23.641 1 98.5 118 THR A CA 1
ATOM 939 C C . THR A 1 118 ? -20.062 15.984 23.875 1 98.5 118 THR A C 1
ATOM 941 O O . THR A 1 118 ? -20.859 16.031 22.938 1 98.5 118 THR A O 1
ATOM 944 N N . ALA A 1 119 ? -20.438 15.797 25.125 1 98.12 119 ALA A N 1
ATOM 945 C CA . ALA A 1 119 ? -21.844 15.672 25.484 1 98.12 119 ALA A CA 1
ATOM 946 C C . ALA A 1 119 ? -22.625 16.938 25.125 1 98.12 119 ALA A C 1
ATOM 948 O O . ALA A 1 119 ? -23.781 16.875 24.719 1 98.12 119 ALA A O 1
ATOM 949 N N . GLY A 1 120 ? -22.016 18.109 25.359 1 98.5 120 GLY A N 1
ATOM 950 C CA . GLY A 1 120 ? -22.641 19.344 24.953 1 98.5 120 GLY A CA 1
ATOM 951 C C . GLY A 1 120 ? -22.906 19.438 23.453 1 98.5 120 GLY A C 1
ATOM 952 O O . GLY A 1 120 ? -23.984 19.844 23.031 1 98.5 120 GLY A O 1
ATOM 953 N N . VAL A 1 121 ? -21.906 19.062 22.672 1 98.69 121 VAL A N 1
ATOM 954 C CA . VAL A 1 121 ? -22.062 19.031 21.234 1 98.69 121 VAL A CA 1
ATOM 955 C C . VAL A 1 121 ? -23.188 18.078 20.844 1 98.69 121 VAL A C 1
ATOM 957 O O . VAL A 1 121 ? -24.031 18.391 20.016 1 98.69 121 VAL A O 1
ATOM 960 N N . GLN A 1 122 ? -23.172 16.891 21.484 1 98.19 122 GLN A N 1
ATOM 961 C CA . GLN A 1 122 ? -24.188 15.875 21.203 1 98.19 122 GLN A CA 1
ATOM 962 C C . GLN A 1 122 ? -25.578 16.375 21.562 1 98.19 122 GLN A C 1
ATOM 964 O O . GLN A 1 122 ? -26.547 16.109 20.844 1 98.19 122 GLN A O 1
ATOM 969 N N . ALA A 1 123 ? -25.734 17.047 22.672 1 97.75 123 ALA A N 1
ATOM 970 C CA . ALA A 1 123 ? -27.031 17.562 23.109 1 97.75 123 ALA A CA 1
ATOM 971 C C . ALA A 1 123 ? -27.641 18.484 22.062 1 97.75 123 ALA A C 1
ATOM 973 O O . ALA A 1 123 ? -28.828 18.359 21.719 1 97.75 123 ALA A O 1
ATOM 974 N N . TYR A 1 124 ? -26.859 19.406 21.594 1 98 124 TYR A N 1
ATOM 975 C CA . TYR A 1 124 ? -27.359 20.297 20.531 1 98 124 TYR A CA 1
ATOM 976 C C . TYR A 1 124 ? -27.734 19.484 19.297 1 98 124 TYR A C 1
ATOM 978 O O . TYR A 1 124 ? -28.766 19.75 18.672 1 98 124 TYR A O 1
ATOM 986 N N . SER A 1 125 ? -26.844 18.594 18.875 1 97.88 125 SER A N 1
ATOM 987 C CA . SER A 1 125 ? -27.094 17.766 17.688 1 97.88 125 SER A CA 1
ATOM 988 C C . SER A 1 125 ? -28.406 17 17.828 1 97.88 125 SER A C 1
ATOM 990 O O . SER A 1 125 ? -29.156 16.844 16.859 1 97.88 125 SER A O 1
ATOM 992 N N . ASP A 1 126 ? -28.703 16.469 19.047 1 97.38 126 ASP A N 1
ATOM 993 C CA . ASP A 1 126 ? -29.922 15.727 19.297 1 97.38 126 ASP A CA 1
ATOM 994 C C . ASP A 1 126 ? -31.156 16.625 19.188 1 97.38 126 ASP A C 1
ATOM 996 O O . ASP A 1 126 ? -32.188 16.203 18.703 1 97.38 126 ASP A O 1
ATOM 1000 N N . GLU A 1 127 ? -31.031 17.766 19.641 1 97.06 127 GLU A N 1
ATOM 1001 C CA . GLU A 1 127 ? -32.125 18.734 19.625 1 97.06 127 GLU A CA 1
ATOM 1002 C C . GLU A 1 127 ? -32.375 19.266 18.219 1 97.06 127 GLU A C 1
ATOM 1004 O O . GLU A 1 127 ? -33.5 19.672 17.875 1 97.06 127 GLU A O 1
ATOM 1009 N N . HIS A 1 128 ? -31.328 19.297 17.469 1 97 128 HIS A N 1
ATOM 1010 C CA . HIS A 1 128 ? -31.422 19.859 16.125 1 97 128 HIS A CA 1
ATOM 1011 C C . HIS A 1 128 ? -30.859 18.891 15.086 1 97 128 HIS A C 1
ATOM 1013 O O . HIS A 1 128 ? -29.891 19.203 14.391 1 97 128 HIS A O 1
ATOM 1019 N N . PRO A 1 129 ? -31.484 17.828 14.812 1 96.56 129 PRO A N 1
ATOM 1020 C CA . PRO A 1 129 ? -30.969 16.828 13.883 1 96.56 129 PRO A CA 1
ATOM 1021 C C . PRO A 1 129 ? -30.844 17.344 12.453 1 96.56 129 PRO A C 1
ATOM 1023 O O . PRO A 1 129 ? -29.984 16.891 11.703 1 96.56 129 PRO A O 1
ATOM 1026 N N . ASP A 1 130 ? -31.594 18.359 12.125 1 95.75 130 ASP A N 1
ATOM 1027 C CA . ASP A 1 130 ? -31.562 18.906 10.773 1 95.75 130 ASP A CA 1
ATOM 1028 C C . ASP A 1 130 ? -30.297 19.719 10.539 1 95.75 130 ASP A C 1
ATOM 1030 O O . ASP A 1 130 ? -29.906 19.953 9.391 1 95.75 130 ASP A O 1
ATOM 1034 N N . ALA A 1 131 ? -29.672 20.156 11.656 1 95.94 131 ALA A N 1
ATOM 1035 C CA . ALA A 1 131 ? -28.453 20.953 11.539 1 95.94 131 ALA A CA 1
ATOM 1036 C C . ALA A 1 131 ? -27.234 20.062 11.352 1 95.94 131 ALA A C 1
ATOM 1038 O O . ALA A 1 131 ? -26.156 20.531 10.953 1 95.94 131 ALA A O 1
ATOM 1039 N N . VAL A 1 132 ? -27.359 18.781 11.602 1 97.62 132 VAL A N 1
ATOM 1040 C CA . VAL A 1 132 ? -26.25 17.844 11.531 1 97.62 132 VAL A CA 1
ATOM 1041 C C . VAL A 1 132 ? -25.906 17.547 10.078 1 97.62 132 VAL A C 1
ATOM 1043 O O . VAL A 1 132 ? -26.766 17.062 9.328 1 97.62 132 VAL A O 1
ATOM 1046 N N . PRO A 1 133 ? -24.688 17.859 9.711 1 97.06 133 PRO A N 1
ATOM 1047 C CA . PRO A 1 133 ? -24.344 17.625 8.305 1 97.06 133 PRO A CA 1
ATOM 1048 C C . PRO A 1 133 ? -24.266 16.141 7.957 1 97.06 133 PRO A C 1
ATOM 1050 O O . PRO A 1 133 ? -24.094 15.305 8.852 1 97.06 133 PRO A O 1
ATOM 1053 N N . ASP A 1 134 ? -24.281 15.836 6.668 1 95.62 134 ASP A N 1
ATOM 1054 C CA . ASP A 1 134 ? -24.219 14.461 6.188 1 95.62 134 ASP A CA 1
ATOM 1055 C C . ASP A 1 134 ? -22.859 13.836 6.453 1 95.62 134 ASP A C 1
ATOM 1057 O O . ASP A 1 134 ? -22.719 12.609 6.508 1 95.62 134 ASP A O 1
ATOM 1061 N N . PHE A 1 135 ? -21.828 14.68 6.605 1 96.19 135 PHE A N 1
ATOM 1062 C CA . PHE A 1 135 ? -20.469 14.18 6.785 1 96.19 135 PHE A CA 1
ATOM 1063 C C . PHE A 1 135 ? -20.109 14.117 8.266 1 96.19 135 PHE A C 1
ATOM 1065 O O . PHE A 1 135 ? -18.938 13.945 8.617 1 96.19 135 PHE A O 1
ATOM 1072 N N . ALA A 1 136 ? -21.031 14.25 9.148 1 97.81 136 ALA A N 1
ATOM 1073 C CA . ALA A 1 136 ? -20.797 14.219 10.586 1 97.81 136 ALA A CA 1
ATOM 1074 C C . ALA A 1 136 ? -20.141 12.906 11.008 1 97.81 136 ALA A C 1
ATOM 1076 O O . ALA A 1 136 ? -20.438 11.852 10.43 1 97.81 136 ALA A O 1
ATOM 1077 N N . VAL A 1 137 ? -19.281 12.984 11.938 1 95.31 137 VAL A N 1
ATOM 1078 C CA . VAL A 1 137 ? -18.656 11.789 12.5 1 95.31 137 VAL A CA 1
ATOM 1079 C C . VAL A 1 137 ? -19.266 11.484 13.867 1 95.31 137 VAL A C 1
ATOM 1081 O O . VAL A 1 137 ? -19.859 12.367 14.5 1 95.31 137 VAL A O 1
ATOM 1084 N N . GLU A 1 138 ? -19.141 10.203 14.258 1 95 138 GLU A N 1
ATOM 1085 C CA . GLU A 1 138 ? -19.578 9.844 15.609 1 95 138 GLU A CA 1
ATOM 1086 C C . GLU A 1 138 ? -18.781 10.617 16.656 1 95 138 GLU A C 1
ATOM 1088 O O . GLU A 1 138 ? -17.562 10.695 16.594 1 95 138 GLU A O 1
ATOM 1093 N N . LEU A 1 139 ? -19.547 11.141 17.562 1 97.31 139 LEU A N 1
ATOM 1094 C CA . LEU A 1 139 ? -18.906 11.93 18.609 1 97.31 139 LEU A CA 1
ATOM 1095 C C . LEU A 1 139 ? -18.438 11.039 19.766 1 97.31 139 LEU A C 1
ATOM 1097 O O . LEU A 1 139 ? -19.25 10.438 20.469 1 97.31 139 LEU A O 1
ATOM 1101 N N . GLU A 1 140 ? -17.141 10.906 19.875 1 96.94 140 GLU A N 1
ATOM 1102 C CA . GLU A 1 140 ? -16.484 10.188 20.969 1 96.94 140 GLU A CA 1
ATOM 1103 C C . GLU A 1 140 ? -15.391 11.031 21.609 1 96.94 140 GLU A C 1
ATOM 1105 O O . GLU A 1 140 ? -14.57 11.633 20.922 1 96.94 140 GLU A O 1
ATOM 1110 N N . PRO A 1 141 ? -15.367 11.07 22.906 1 97.44 141 PRO A N 1
ATOM 1111 C CA . PRO A 1 141 ? -14.484 12.008 23.609 1 97.44 141 PRO A CA 1
ATOM 1112 C C . PRO A 1 141 ? -13.008 11.781 23.281 1 97.44 141 PRO A C 1
ATOM 1114 O O . PRO A 1 141 ? -12.227 12.734 23.25 1 97.44 141 PRO A O 1
ATOM 1117 N N . TRP A 1 142 ? -12.586 10.555 23 1 96.75 142 TRP A N 1
ATOM 1118 C CA . TRP A 1 142 ? -11.172 10.273 22.766 1 96.75 142 TRP A CA 1
ATOM 1119 C C . TRP A 1 142 ? -10.688 10.961 21.5 1 96.75 142 TRP A C 1
ATOM 1121 O O . TRP A 1 142 ? -9.477 11.086 21.281 1 96.75 142 TRP A O 1
ATOM 1131 N N . LYS A 1 143 ? -11.633 11.445 20.688 1 96.88 143 LYS A N 1
ATOM 1132 C CA . LYS A 1 143 ? -11.289 12.07 19.406 1 96.88 143 LYS A CA 1
ATOM 1133 C C . LYS A 1 143 ? -10.891 13.531 19.609 1 96.88 143 LYS A C 1
ATOM 1135 O O . LYS A 1 143 ? -10.289 14.141 18.719 1 96.88 143 LYS A O 1
ATOM 1140 N N . ILE A 1 144 ? -11.156 14.125 20.719 1 95.88 144 ILE A N 1
ATOM 1141 C CA . ILE A 1 144 ? -10.961 15.547 20.984 1 95.88 144 ILE A CA 1
ATOM 1142 C C . ILE A 1 144 ? -9.477 15.891 20.875 1 95.88 144 ILE A C 1
ATOM 1144 O O . ILE A 1 144 ? -9.094 16.828 20.188 1 95.88 144 ILE A O 1
ATOM 1148 N N . PRO A 1 145 ? -8.602 15.078 21.406 1 95.44 145 PRO A N 1
ATOM 1149 C CA . PRO A 1 145 ? -7.18 15.43 21.344 1 95.44 145 PRO A CA 1
ATOM 1150 C C . PRO A 1 145 ? -6.625 15.391 19.922 1 95.44 145 PRO A C 1
ATOM 1152 O O . PRO A 1 145 ? -5.578 15.977 19.656 1 95.44 145 PRO A O 1
ATOM 1155 N N . THR A 1 146 ? -7.305 14.672 19.016 1 96.31 146 THR A N 1
ATOM 1156 C CA . THR A 1 146 ? -6.793 14.578 17.656 1 96.31 146 THR A CA 1
ATOM 1157 C C . THR A 1 146 ? -6.754 15.953 16.984 1 96.31 146 THR A C 1
ATOM 1159 O O . THR A 1 146 ? -5.93 16.203 16.109 1 96.31 146 THR A O 1
ATOM 1162 N N . ILE A 1 147 ? -7.59 16.844 17.438 1 96.38 147 ILE A N 1
ATOM 1163 C CA . ILE A 1 147 ? -7.738 18.156 16.797 1 96.38 147 ILE A CA 1
ATOM 1164 C C . ILE A 1 147 ? -6.512 19.016 17.078 1 96.38 147 ILE A C 1
ATOM 1166 O O . ILE A 1 147 ? -5.891 19.547 16.172 1 96.38 147 ILE A O 1
ATOM 1170 N N . GLY A 1 148 ? -6.176 19.125 18.312 1 95 148 GLY A N 1
ATOM 1171 C CA . GLY A 1 148 ? -5 19.906 18.672 1 95 148 GLY A CA 1
ATOM 1172 C C . GLY A 1 148 ? -3.719 19.359 18.078 1 95 148 GLY A C 1
ATOM 1173 O O . GLY A 1 148 ? -2.867 20.109 17.609 1 95 148 GLY A O 1
ATOM 1174 N N . ARG A 1 149 ? -3.611 18.062 18.078 1 95.12 149 ARG A N 1
ATOM 1175 C CA . ARG A 1 149 ? -2.422 17.438 17.516 1 95.12 149 ARG A CA 1
ATOM 1176 C C . ARG A 1 149 ? -2.328 17.703 16.016 1 95.12 149 ARG A C 1
ATOM 1178 O O . ARG A 1 149 ? -1.251 18 15.5 1 95.12 149 ARG A O 1
ATOM 1185 N N . ALA A 1 150 ? -3.453 17.547 15.359 1 94.75 150 ALA A N 1
ATOM 1186 C CA . ALA A 1 150 ? -3.465 17.812 13.922 1 94.75 150 ALA A CA 1
ATOM 1187 C C . ALA A 1 150 ? -2.994 19.234 13.633 1 94.75 150 ALA A C 1
ATOM 1189 O O . ALA A 1 150 ? -2.277 19.469 12.656 1 94.75 150 ALA A O 1
ATOM 1190 N N . MET A 1 151 ? -3.338 20.125 14.438 1 92.38 151 MET A N 1
ATOM 1191 C CA . MET A 1 151 ? -2.967 21.516 14.25 1 92.38 151 MET A CA 1
ATOM 1192 C C . MET A 1 151 ? -1.459 21.703 14.375 1 92.38 151 MET A C 1
ATOM 1194 O O . MET A 1 151 ? -0.84 22.359 13.539 1 92.38 151 MET A O 1
ATOM 1198 N N . ILE A 1 152 ? -0.86 21.062 15.312 1 92.31 152 ILE A N 1
ATOM 1199 C CA . ILE A 1 152 ? 0.53 21.391 15.609 1 92.31 152 ILE A CA 1
ATOM 1200 C C . ILE A 1 152 ? 1.456 20.594 14.695 1 92.31 152 ILE A C 1
ATOM 1202 O O . ILE A 1 152 ? 2.611 20.969 14.484 1 92.31 152 ILE A O 1
ATOM 1206 N N . LEU A 1 153 ? 0.993 19.531 14.102 1 92.62 153 LEU A N 1
ATOM 1207 C CA . LEU A 1 153 ? 1.849 18.641 13.328 1 92.62 153 LEU A CA 1
ATOM 1208 C C . LEU A 1 153 ? 2.287 19.297 12.023 1 92.62 153 LEU A C 1
ATOM 1210 O O . LEU A 1 153 ? 3.248 18.859 11.391 1 92.62 153 LEU A O 1
ATOM 1214 N N . ARG A 1 154 ? 1.691 20.281 11.656 1 83.62 154 ARG A N 1
ATOM 1215 C CA . ARG A 1 154 ? 2.041 20.984 10.422 1 83.62 154 ARG A CA 1
ATOM 1216 C C . ARG A 1 154 ? 3.459 21.531 10.492 1 83.62 154 ARG A C 1
ATOM 1218 O O . ARG A 1 154 ? 4.172 21.562 9.484 1 83.62 154 ARG A O 1
ATOM 1225 N N . TRP A 1 155 ? 3.9 21.922 11.555 1 85.69 155 TRP A N 1
ATOM 1226 C CA . TRP A 1 155 ? 5.199 22.562 11.719 1 85.69 155 TRP A CA 1
ATOM 1227 C C . TRP A 1 155 ? 6.328 21.547 11.633 1 85.69 155 TRP A C 1
ATOM 1229 O O . TRP A 1 155 ? 7.191 21.641 10.758 1 85.69 155 TRP A O 1
ATOM 1239 N N . PRO A 1 156 ? 6.242 20.531 12.469 1 86.56 156 PRO A N 1
ATOM 1240 C CA . PRO A 1 156 ? 7.32 19.547 12.367 1 86.56 156 PRO A CA 1
ATOM 1241 C C . PRO A 1 156 ? 7.363 18.844 11.008 1 86.56 156 PRO A C 1
ATOM 1243 O O . PRO A 1 156 ? 8.445 18.531 10.508 1 86.56 156 PRO A O 1
ATOM 1246 N N . LEU A 1 157 ? 6.297 18.625 10.453 1 86.81 157 LEU A N 1
ATOM 1247 C CA . LEU A 1 157 ? 6.254 17.969 9.148 1 86.81 157 LEU A CA 1
ATOM 1248 C C . LEU A 1 157 ? 6.855 18.859 8.07 1 86.81 157 LEU A C 1
ATOM 1250 O O . LEU A 1 157 ? 7.52 18.375 7.152 1 86.81 157 LEU A O 1
ATOM 1254 N N . GLY A 1 158 ? 6.609 20.172 8.164 1 81.5 158 GLY A N 1
ATOM 1255 C CA . GLY A 1 158 ? 7.258 21.109 7.27 1 81.5 158 GLY A CA 1
ATOM 1256 C C . GLY A 1 158 ? 8.773 21.094 7.371 1 81.5 158 GLY A C 1
ATOM 1257 O O . GLY A 1 158 ? 9.469 21.094 6.352 1 81.5 158 GLY A O 1
ATOM 1258 N N . THR A 1 159 ? 9.203 21.016 8.547 1 82.06 159 THR A N 1
ATOM 1259 C CA . THR A 1 159 ? 10.641 20.969 8.789 1 82.06 159 THR A CA 1
ATOM 1260 C C . THR A 1 159 ? 11.242 19.703 8.188 1 82.06 159 THR A C 1
ATOM 1262 O O . THR A 1 159 ? 12.305 19.734 7.562 1 82.06 159 THR A O 1
ATOM 1265 N N . ILE A 1 160 ? 10.609 18.656 8.375 1 86.5 160 ILE A N 1
ATOM 1266 C CA . ILE A 1 160 ? 11.062 17.391 7.824 1 86.5 160 ILE A CA 1
ATOM 1267 C C . ILE A 1 160 ? 11.164 17.5 6.305 1 86.5 160 ILE A C 1
ATOM 1269 O O . ILE A 1 160 ? 12.156 17.062 5.715 1 86.5 160 ILE A O 1
ATOM 1273 N N . GLN A 1 161 ? 10.242 18.031 5.68 1 84.75 161 GLN A N 1
ATOM 1274 C CA . GLN A 1 161 ? 10.266 18.219 4.234 1 84.75 161 GLN A CA 1
ATOM 1275 C C . GLN A 1 161 ? 11.438 19.094 3.805 1 84.75 161 GLN A C 1
ATOM 1277 O O . GLN A 1 161 ? 12.078 18.828 2.783 1 84.75 161 GLN A O 1
ATOM 1282 N N . ASP A 1 162 ? 11.711 20.109 4.578 1 82.69 162 ASP A N 1
ATOM 1283 C CA . ASP A 1 162 ? 12.828 21.016 4.297 1 82.69 162 ASP A CA 1
ATOM 1284 C C . ASP A 1 162 ? 14.164 20.266 4.406 1 82.69 162 ASP A C 1
ATOM 1286 O O . ASP A 1 162 ? 15.047 20.453 3.57 1 82.69 162 ASP A O 1
ATOM 1290 N N . ASP A 1 163 ? 14.234 19.516 5.406 1 82.75 163 ASP A N 1
ATOM 1291 C CA . ASP A 1 163 ? 15.461 18.75 5.625 1 82.75 163 ASP A CA 1
ATOM 1292 C C . ASP A 1 163 ? 15.719 17.781 4.469 1 82.75 163 ASP A C 1
ATOM 1294 O O . ASP A 1 163 ? 16.859 17.562 4.074 1 82.75 163 ASP A O 1
ATOM 1298 N N . LEU A 1 164 ? 14.703 17.156 4.016 1 86.06 164 LEU A N 1
ATOM 1299 C CA . LEU A 1 164 ? 14.82 16.219 2.902 1 86.06 164 LEU A CA 1
ATOM 1300 C C . LEU A 1 164 ? 15.367 16.906 1.661 1 86.06 164 LEU A C 1
ATOM 1302 O O . LEU A 1 164 ? 16.031 16.281 0.832 1 86.06 164 LEU A O 1
ATOM 1306 N N . LYS A 1 165 ? 15.102 18.188 1.5 1 78.06 165 LYS A N 1
ATOM 1307 C CA . LYS A 1 165 ? 15.594 18.969 0.368 1 78.06 165 LYS A CA 1
ATOM 1308 C C . LYS A 1 165 ? 16.891 19.688 0.718 1 78.06 165 LYS A C 1
ATOM 1310 O O . LYS A 1 165 ? 17.172 20.766 0.178 1 78.06 165 LYS A O 1
ATOM 1315 N N . ASN A 1 166 ? 17.594 19.188 1.631 1 72.5 166 ASN A N 1
ATOM 1316 C CA . ASN A 1 166 ? 18.875 19.688 2.072 1 72.5 166 ASN A CA 1
ATOM 1317 C C . ASN A 1 166 ? 18.766 21.125 2.586 1 72.5 166 ASN A C 1
ATOM 1319 O O . ASN A 1 166 ? 19.594 21.984 2.234 1 72.5 166 ASN A O 1
ATOM 1323 N N . GLY A 1 167 ? 17.703 21.344 3.273 1 62.69 167 GLY A N 1
ATOM 1324 C CA . GLY A 1 167 ? 17.516 22.594 3.973 1 62.69 167 GLY A CA 1
ATOM 1325 C C . GLY A 1 167 ? 16.906 23.688 3.096 1 62.69 167 GLY A C 1
ATOM 1326 O O . GLY A 1 167 ? 16.75 24.812 3.537 1 62.69 167 GLY A O 1
ATOM 1327 N N . LYS A 1 168 ? 16.719 23.312 1.812 1 51.81 168 LYS A N 1
ATOM 1328 C CA . LYS A 1 168 ? 16.031 24.297 0.976 1 51.81 168 LYS A CA 1
ATOM 1329 C C . LYS A 1 168 ? 14.578 24.469 1.403 1 51.81 168 LYS A C 1
ATOM 1331 O O . LYS A 1 168 ? 13.789 23.531 1.312 1 51.81 168 LYS A O 1
ATOM 1336 N N . LYS A 1 169 ? 14.367 25.594 2.133 1 55.38 169 LYS A N 1
ATOM 1337 C CA . LYS A 1 169 ? 13.07 25.859 2.758 1 55.38 169 LYS A CA 1
ATOM 1338 C C . LYS A 1 169 ? 11.984 26.078 1.707 1 55.38 169 LYS A C 1
ATOM 1340 O O . LYS A 1 169 ? 12.234 26.703 0.674 1 55.38 169 LYS A O 1
ATOM 1345 N N . ARG A 1 170 ? 10.961 25.359 1.81 1 54.16 170 ARG A N 1
ATOM 1346 C CA . ARG A 1 170 ? 9.805 25.547 0.943 1 54.16 170 ARG A CA 1
ATOM 1347 C C . ARG A 1 170 ? 9.227 26.953 1.109 1 54.16 170 ARG A C 1
ATOM 1349 O O . ARG A 1 170 ? 9.297 27.531 2.191 1 54.16 170 ARG A O 1
ATOM 1356 N N . GLU A 1 171 ? 8.727 27.562 -0.037 1 44.72 171 GLU A N 1
ATOM 1357 C CA . GLU A 1 171 ? 7.945 28.781 0.073 1 44.72 171 GLU A CA 1
ATOM 1358 C C . GLU A 1 171 ? 6.66 28.547 0.864 1 44.72 171 GLU A C 1
ATOM 1360 O O . GLU A 1 171 ? 5.758 27.859 0.4 1 44.72 171 GLU A O 1
ATOM 1365 N N . GLN A 1 172 ? 6.559 28.328 2.082 1 51.09 172 GLN A N 1
ATOM 1366 C CA . GLN A 1 172 ? 5.316 28.125 2.822 1 51.09 172 GLN A CA 1
ATOM 1367 C C . GLN A 1 172 ? 4.516 29.422 2.93 1 51.09 172 GLN A C 1
ATOM 1369 O O . GLN A 1 172 ? 5.09 30.5 2.988 1 51.09 172 GLN A O 1
ATOM 1374 N N . PRO A 1 173 ? 3.223 29.25 2.674 1 51.19 173 PRO A N 1
ATOM 1375 C CA . PRO A 1 173 ? 2.4 30.438 2.932 1 51.19 173 PRO A CA 1
ATOM 1376 C C . PRO A 1 173 ? 2.67 31.062 4.301 1 51.19 173 PRO A C 1
ATOM 1378 O O . PRO A 1 173 ? 2.936 30.328 5.266 1 51.19 173 PRO A O 1
ATOM 1381 N N . ALA A 1 174 ? 2.965 32.25 4.355 1 53.06 174 ALA A N 1
ATOM 1382 C CA . ALA A 1 174 ? 3.48 33.094 5.445 1 53.06 174 ALA A CA 1
ATOM 1383 C C . ALA A 1 174 ? 2.531 33.094 6.641 1 53.06 174 ALA A C 1
ATOM 1385 O O . ALA A 1 174 ? 1.41 33.594 6.555 1 53.06 174 ALA A O 1
ATOM 1386 N N . GLN A 1 175 ? 2.516 32.094 7.52 1 63.47 175 GLN A N 1
ATOM 1387 C CA . GLN A 1 175 ? 1.949 32.281 8.852 1 63.47 175 GLN A CA 1
ATOM 1388 C C . GLN A 1 175 ? 2.701 33.375 9.617 1 63.47 175 GLN A C 1
ATOM 1390 O O . GLN A 1 175 ? 3.932 33.375 9.664 1 63.47 175 GLN A O 1
ATOM 1395 N N . ARG A 1 176 ? 1.963 34.438 9.906 1 80.62 176 ARG A N 1
ATOM 1396 C CA . ARG A 1 176 ? 2.531 35.562 10.625 1 80.62 176 ARG A CA 1
ATOM 1397 C C . ARG A 1 176 ? 1.715 35.906 11.867 1 80.62 176 ARG A C 1
ATOM 1399 O O . ARG A 1 176 ? 0.816 35.125 12.242 1 80.62 176 ARG A O 1
ATOM 1406 N N . SER A 1 177 ? 2.229 36.688 12.641 1 91.69 177 SER A N 1
ATOM 1407 C CA . SER A 1 177 ? 1.544 37.094 13.867 1 91.69 177 SER A CA 1
ATOM 1408 C C . SER A 1 177 ? 2.221 38.281 14.516 1 91.69 177 SER A C 1
ATOM 1410 O O . SER A 1 177 ? 3.342 38.656 14.148 1 91.69 177 SER A O 1
ATOM 1412 N N . ASN A 1 178 ? 1.438 38.875 15.305 1 95.69 178 ASN A N 1
ATOM 1413 C CA . ASN A 1 178 ? 1.975 39.938 16.172 1 95.69 178 ASN A CA 1
ATOM 1414 C C . ASN A 1 178 ? 1.692 39.625 17.641 1 95.69 178 ASN A C 1
ATOM 1416 O O . ASN A 1 178 ? 0.625 39.094 17.984 1 95.69 178 ASN A O 1
ATOM 1420 N N . GLN A 1 179 ? 2.65 39.906 18.406 1 98.06 179 GLN A N 1
ATOM 1421 C CA . GLN A 1 179 ? 2.438 39.969 19.859 1 98.06 179 GLN A CA 1
ATOM 1422 C C . GLN A 1 179 ? 3.365 41 20.5 1 98.06 179 GLN A C 1
ATOM 1424 O O . GLN A 1 179 ? 4.484 41.219 20.031 1 98.06 179 GLN A O 1
ATOM 1429 N N . TRP A 1 180 ? 2.906 41.688 21.531 1 98.56 180 TRP A N 1
ATOM 1430 C CA . TRP A 1 180 ? 3.768 42.562 22.312 1 98.56 180 TRP A CA 1
ATOM 1431 C C . TRP A 1 180 ? 3.246 42.688 23.734 1 98.56 180 TRP A C 1
ATOM 1433 O O . TRP A 1 180 ? 2.059 42.469 24 1 98.56 180 TRP A O 1
ATOM 1443 N N . ALA A 1 181 ? 4.105 43 24.625 1 98.75 181 ALA A N 1
ATOM 1444 C CA . ALA A 1 181 ? 3.801 43.219 26.031 1 98.75 181 ALA A CA 1
ATOM 1445 C C . ALA A 1 181 ? 4.484 44.469 26.562 1 98.75 181 ALA A C 1
ATOM 1447 O O . ALA A 1 181 ? 5.59 44.812 26.141 1 98.75 181 ALA A O 1
ATOM 1448 N N . VAL A 1 182 ? 3.816 45.094 27.469 1 98.56 182 VAL A N 1
ATOM 1449 C CA . VAL A 1 182 ? 4.316 46.281 28.172 1 98.56 182 VAL A CA 1
ATOM 1450 C C . VAL A 1 182 ? 4.191 46.062 29.672 1 98.56 182 VAL A C 1
ATOM 1452 O O . VAL A 1 182 ? 3.139 45.656 30.172 1 98.56 182 VAL A O 1
ATOM 1455 N N . SER A 1 183 ? 5.273 46.375 30.344 1 98.19 183 SER A N 1
ATOM 1456 C CA . SER A 1 183 ? 5.25 46.25 31.797 1 98.19 183 SER A CA 1
ATOM 1457 C C . SER A 1 183 ? 4.547 47.469 32.438 1 98.19 183 SER A C 1
ATOM 1459 O O . SER A 1 183 ? 4.355 48.5 31.781 1 98.19 183 SER A O 1
ATOM 1461 N N . PRO A 1 184 ? 4.164 47.344 33.75 1 98.19 184 PRO A N 1
ATOM 1462 C CA . PRO A 1 184 ? 3.514 48.438 34.438 1 98.19 184 PRO A CA 1
ATOM 1463 C C . PRO A 1 184 ? 4.363 49.719 34.438 1 98.19 184 PRO A C 1
ATOM 1465 O O . PRO A 1 184 ? 3.826 50.812 34.344 1 98.19 184 PRO A O 1
ATOM 1468 N N . SER A 1 185 ? 5.617 49.594 34.406 1 97.19 185 SER A N 1
ATOM 1469 C CA . SER A 1 185 ? 6.516 50.75 34.469 1 97.19 185 SER A CA 1
ATOM 1470 C C . SER A 1 185 ? 6.406 51.594 33.219 1 97.19 185 SER A C 1
ATOM 1472 O O . SER A 1 185 ? 6.824 52.75 33.188 1 97.19 185 SER A O 1
ATOM 1474 N N . ARG A 1 186 ? 5.844 51.062 32.156 1 97.5 186 ARG A N 1
ATOM 1475 C CA . ARG A 1 186 ? 5.746 51.781 30.891 1 97.5 186 ARG A CA 1
ATOM 1476 C C . ARG A 1 186 ? 4.289 51.969 30.484 1 97.5 186 ARG A C 1
ATOM 1478 O O . ARG A 1 186 ? 4 52.25 29.312 1 97.5 186 ARG A O 1
ATOM 1485 N N . SER A 1 187 ? 3.41 51.719 31.359 1 97.69 187 SER A N 1
ATOM 1486 C CA . SER A 1 187 ? 2 51.969 31.094 1 97.69 187 SER A CA 1
ATOM 1487 C C . SER A 1 187 ? 1.472 53.125 31.953 1 97.69 187 SER A C 1
ATOM 1489 O O . SER A 1 187 ? 1.868 53.25 33.125 1 97.69 187 SER A O 1
ATOM 1491 N N . ALA A 1 188 ? 0.581 53.844 31.469 1 97.25 188 ALA A N 1
ATOM 1492 C CA . ALA A 1 188 ? 0.055 55 32.156 1 97.25 188 ALA A CA 1
ATOM 1493 C C . ALA A 1 188 ? -0.723 54.625 33.406 1 97.25 188 ALA A C 1
ATOM 1495 O O . ALA A 1 188 ? -0.708 55.344 34.406 1 97.25 188 ALA A O 1
ATOM 1496 N N . ASP A 1 189 ? -1.352 53.531 33.344 1 95.88 189 ASP A N 1
ATOM 1497 C CA . ASP A 1 189 ? -2.188 53.094 34.469 1 95.88 189 ASP A CA 1
ATOM 1498 C C . ASP A 1 189 ? -1.44 52.094 35.375 1 95.88 189 ASP A C 1
ATOM 1500 O O . ASP A 1 189 ? -2.041 51.438 36.219 1 95.88 189 ASP A O 1
ATOM 1504 N N . ASN A 1 190 ? -0.244 51.906 35.156 1 96.88 190 ASN A N 1
ATOM 1505 C CA . ASN A 1 190 ? 0.619 51 35.906 1 96.88 190 ASN A CA 1
ATOM 1506 C C . ASN A 1 190 ? 0.119 49.562 35.875 1 96.88 190 ASN A C 1
ATOM 1508 O O . ASN A 1 190 ? 0.004 48.906 36.906 1 96.88 190 ASN A O 1
ATOM 1512 N N . VAL A 1 191 ? -0.262 49.094 34.75 1 97.88 191 VAL A N 1
ATOM 1513 C CA . VAL A 1 191 ? -0.705 47.719 34.531 1 97.88 191 VAL A CA 1
ATOM 1514 C C . VAL A 1 191 ? 0.092 47.094 33.406 1 97.88 191 VAL A C 1
ATOM 1516 O O . VAL A 1 191 ? 0.613 47.812 32.531 1 97.88 191 VAL A O 1
ATOM 1519 N N . ALA A 1 192 ? 0.258 45.781 33.438 1 98.62 192 ALA A N 1
ATOM 1520 C CA . ALA A 1 192 ? 0.795 45.094 32.281 1 98.62 192 ALA A CA 1
ATOM 1521 C C . ALA A 1 192 ? -0.201 45.094 31.125 1 98.62 192 ALA A C 1
ATOM 1523 O O . ALA A 1 192 ? -1.414 45.062 31.328 1 98.62 192 ALA A O 1
ATOM 1524 N N . ILE A 1 193 ? 0.245 45.219 29.891 1 98.81 193 ILE A N 1
ATOM 1525 C CA . ILE A 1 193 ? -0.548 45.156 28.672 1 98.81 193 ILE A CA 1
ATOM 1526 C C . ILE A 1 193 ? -0.004 44.062 27.75 1 98.81 193 ILE A C 1
ATOM 1528 O O . ILE A 1 193 ? 1.211 43.906 27.609 1 98.81 193 ILE A O 1
ATOM 1532 N N . LEU A 1 194 ? -0.847 43.219 27.188 1 98.81 194 LEU A N 1
ATOM 1533 C CA . LEU A 1 194 ? -0.448 42.156 26.312 1 98.81 194 LEU A CA 1
ATOM 1534 C C . LEU A 1 194 ? -1.358 42.062 25.078 1 98.81 194 LEU A C 1
ATOM 1536 O O . LEU A 1 194 ? -2.584 42.094 25.219 1 98.81 194 LEU A O 1
ATOM 1540 N N . LEU A 1 195 ? -0.762 42 23.891 1 98.62 195 LEU A N 1
ATOM 1541 C CA . LEU A 1 195 ? -1.492 41.781 22.641 1 98.62 195 LEU A CA 1
ATOM 1542 C C . LEU A 1 195 ? -1.17 40.438 22.047 1 98.62 195 LEU A C 1
ATOM 1544 O O . LEU A 1 195 ? -0.003 40.031 21.984 1 98.62 195 LEU A O 1
ATOM 1548 N N . SER A 1 196 ? -2.199 39.719 21.625 1 97.69 196 SER A N 1
ATOM 1549 C CA . SER A 1 196 ? -2.072 38.562 20.734 1 97.69 196 SER A CA 1
ATOM 1550 C C . SER A 1 196 ? -2.824 38.781 19.422 1 97.69 196 SER A C 1
ATOM 1552 O O . SER A 1 196 ? -4.023 39.062 19.438 1 97.69 196 SER A O 1
ATOM 1554 N N . ASP A 1 197 ? -2.113 38.688 18.344 1 96.44 197 ASP A N 1
ATOM 1555 C CA . ASP A 1 197 ? -2.707 38.844 17.031 1 96.44 197 ASP A CA 1
ATOM 1556 C C . ASP A 1 197 ? -2.131 37.844 16.031 1 96.44 197 ASP A C 1
ATOM 1558 O O . ASP A 1 197 ? -1.33 38.219 15.164 1 96.44 197 ASP A O 1
ATOM 1562 N N . PRO A 1 198 ? -2.619 36.625 16.047 1 92.56 198 PRO A N 1
ATOM 1563 C CA . PRO A 1 198 ? -2.146 35.625 15.078 1 92.56 198 PRO A CA 1
ATOM 1564 C C . PRO A 1 198 ? -2.691 35.875 13.672 1 92.56 198 PRO A C 1
ATOM 1566 O O . PRO A 1 198 ? -3.834 36.312 13.523 1 92.56 198 PRO A O 1
ATOM 1569 N N . HIS A 1 199 ? -1.834 35.625 12.688 1 89.5 199 HIS A N 1
ATOM 1570 C CA . HIS A 1 199 ? -2.227 35.75 11.289 1 89.5 199 HIS A CA 1
ATOM 1571 C C . HIS A 1 199 ? -2.236 34.375 10.617 1 89.5 199 HIS A C 1
ATOM 1573 O O . HIS A 1 199 ? -1.191 33.875 10.188 1 89.5 199 HIS A O 1
ATOM 1579 N N . LEU A 1 200 ? -3.348 33.719 10.523 1 86 200 LEU A N 1
ATOM 1580 C CA . LEU A 1 200 ? -3.525 32.406 9.898 1 86 200 LEU A CA 1
ATOM 1581 C C . LEU A 1 200 ? -4.52 32.5 8.742 1 86 200 LEU A C 1
ATOM 1583 O O . LEU A 1 200 ? -5.168 33.531 8.547 1 86 200 LEU A O 1
ATOM 1587 N N . THR A 1 201 ? -4.559 31.453 8 1 84.75 201 THR A N 1
ATOM 1588 C CA . THR A 1 201 ? -5.59 31.375 6.977 1 84.75 201 THR A CA 1
ATOM 1589 C C . THR A 1 201 ? -6.977 31.281 7.613 1 84.75 201 THR A C 1
ATOM 1591 O O . THR A 1 201 ? -7.141 30.688 8.68 1 84.75 201 THR A O 1
ATOM 1594 N N . TRP A 1 202 ? -7.852 31.891 6.965 1 87.19 202 TRP A N 1
ATOM 1595 C CA . TRP A 1 202 ? -9.203 31.891 7.516 1 87.19 202 TRP A CA 1
ATOM 1596 C C . TRP A 1 202 ? -10 30.688 7.016 1 87.19 202 TRP A C 1
ATOM 1598 O O . TRP A 1 202 ? -11.109 30.844 6.508 1 87.19 202 TRP A O 1
ATOM 1608 N N . GLU A 1 203 ? -9.344 29.562 7.133 1 81.06 203 GLU A N 1
ATOM 1609 C CA . GLU A 1 203 ? -9.969 28.297 6.734 1 81.06 203 GLU A CA 1
ATOM 1610 C C . GLU A 1 203 ? -9.523 27.156 7.645 1 81.06 203 GLU A C 1
ATOM 1612 O O . GLU A 1 203 ? -8.492 27.25 8.32 1 81.06 203 GLU A O 1
ATOM 1617 N N . GLY A 1 204 ? -10.383 26.234 7.758 1 79.06 204 GLY A N 1
ATOM 1618 C CA . GLY A 1 204 ? -10.016 25 8.43 1 79.06 204 GLY A CA 1
ATOM 1619 C C . GLY A 1 204 ? -9.773 25.172 9.914 1 79.06 204 GLY A C 1
ATOM 1620 O O . GLY A 1 204 ? -10.539 25.859 10.602 1 79.06 204 GLY A O 1
ATOM 1621 N N . LEU A 1 205 ? -8.703 24.516 10.383 1 79.25 205 LEU A N 1
ATOM 1622 C CA . LEU A 1 205 ? -8.406 24.469 11.805 1 79.25 205 LEU A CA 1
ATOM 1623 C C . LEU A 1 205 ? -7.914 25.828 12.305 1 79.25 205 LEU A C 1
ATOM 1625 O O . LEU A 1 205 ? -7.859 26.062 13.516 1 79.25 205 LEU A O 1
ATOM 1629 N N . ALA A 1 206 ? -7.645 26.641 11.406 1 80.25 206 ALA A N 1
ATOM 1630 C CA . ALA A 1 206 ? -7.109 27.938 11.805 1 80.25 206 ALA A CA 1
ATOM 1631 C C . ALA A 1 206 ? -8.234 28.891 12.211 1 80.25 206 ALA A C 1
ATOM 1633 O O . ALA A 1 206 ? -7.977 29.938 12.82 1 80.25 206 ALA A O 1
ATOM 1634 N N . VAL A 1 207 ? -9.391 28.5 11.898 1 86.44 207 VAL A N 1
ATOM 1635 C CA . VAL A 1 207 ? -10.531 29.297 12.344 1 86.44 207 VAL A CA 1
ATOM 1636 C C . VAL A 1 207 ? -10.82 29.016 13.82 1 86.44 207 VAL A C 1
ATOM 1638 O O . VAL A 1 207 ? -10.984 27.859 14.219 1 86.44 207 VAL A O 1
ATOM 1641 N N . MET A 1 208 ? -10.914 30.078 14.602 1 93.62 208 MET A N 1
ATOM 1642 C CA . MET A 1 208 ? -11.086 29.906 16.047 1 93.62 208 MET A CA 1
ATOM 1643 C C . MET A 1 208 ? -12.461 30.375 16.484 1 93.62 208 MET A C 1
ATOM 1645 O O . MET A 1 208 ? -13.156 31.062 15.742 1 93.62 208 MET A O 1
ATOM 1649 N N . TYR A 1 209 ? -12.828 29.922 17.641 1 97.44 209 TYR A N 1
ATOM 1650 C CA . TYR A 1 209 ? -14.109 30.25 18.25 1 97.44 209 TYR A CA 1
ATOM 1651 C C . TYR A 1 209 ? -13.914 31.109 19.5 1 97.44 209 TYR A C 1
ATOM 1653 O O . TYR A 1 209 ? -13.148 30.75 20.391 1 97.44 209 TYR A O 1
ATOM 1661 N N . GLU A 1 210 ? -14.562 32.25 19.547 1 98.19 210 GLU A N 1
ATOM 1662 C CA . GLU A 1 210 ? -14.461 33.094 20.719 1 98.19 210 GLU A CA 1
ATOM 1663 C C . GLU A 1 210 ? -15.508 32.719 21.766 1 98.19 210 GLU A C 1
ATOM 1665 O O . GLU A 1 210 ? -16.672 32.531 21.438 1 98.19 210 GLU A O 1
ATOM 1670 N N . ALA A 1 211 ? -15.086 32.656 23.047 1 98.69 211 ALA A N 1
ATOM 1671 C CA . ALA A 1 211 ? -16 32.344 24.141 1 98.69 211 ALA A CA 1
ATOM 1672 C C . ALA A 1 211 ? -15.414 32.781 25.484 1 98.69 211 ALA A C 1
ATOM 1674 O O . ALA A 1 211 ? -14.219 33.062 25.578 1 98.69 211 ALA A O 1
ATOM 1675 N N . ARG A 1 212 ? -16.375 32.844 26.484 1 98.5 212 ARG A N 1
ATOM 1676 C CA . ARG A 1 212 ? -16.016 33.031 27.891 1 98.5 212 ARG A CA 1
ATOM 1677 C C . ARG A 1 212 ? -16.594 31.906 28.75 1 98.5 212 ARG A C 1
ATOM 1679 O O . ARG A 1 212 ? -17.766 31.531 28.594 1 98.5 212 ARG A O 1
ATOM 1686 N N . VAL A 1 213 ? -15.758 31.375 29.562 1 98.5 213 VAL A N 1
ATOM 1687 C CA . VAL A 1 213 ? -16.203 30.297 30.438 1 98.5 213 VAL A CA 1
ATOM 1688 C C . VAL A 1 213 ? -15.875 30.656 31.891 1 98.5 213 VAL A C 1
ATOM 1690 O O . VAL A 1 213 ? -14.734 30.984 32.219 1 98.5 213 VAL A O 1
ATOM 1693 N N . HIS A 1 214 ? -16.875 30.672 32.719 1 97.69 214 HIS A N 1
ATOM 1694 C CA . HIS A 1 214 ? -16.781 30.797 34.156 1 97.69 214 HIS A CA 1
ATOM 1695 C C . HIS A 1 214 ? -17.328 29.578 34.875 1 97.69 214 HIS A C 1
ATOM 1697 O O . HIS A 1 214 ? -18.547 29.453 35.062 1 97.69 214 HIS A O 1
ATOM 1703 N N . ALA A 1 215 ? -16.469 28.719 35.344 1 97.06 215 ALA A N 1
ATOM 1704 C CA . ALA A 1 215 ? -16.922 27.422 35.844 1 97.06 215 ALA A CA 1
ATOM 1705 C C . ALA A 1 215 ? -16.031 26.922 36.969 1 97.06 215 ALA A C 1
ATOM 1707 O O . ALA A 1 215 ? -14.992 26.297 36.719 1 97.06 215 ALA A O 1
ATOM 1708 N N . GLY A 1 216 ? -16.516 27.094 38.188 1 94.62 216 GLY A N 1
ATOM 1709 C CA . GLY A 1 216 ? -15.68 26.75 39.344 1 94.62 216 GLY A CA 1
ATOM 1710 C C . GLY A 1 216 ? -14.367 27.5 39.344 1 94.62 216 GLY A C 1
ATOM 1711 O O . GLY A 1 216 ? -14.352 28.734 39.281 1 94.62 216 GLY A O 1
ATOM 1712 N N . ASP A 1 217 ? -13.266 26.656 39.312 1 94.62 217 ASP A N 1
ATOM 1713 C CA . ASP A 1 217 ? -11.938 27.281 39.312 1 94.62 217 ASP A CA 1
ATOM 1714 C C . ASP A 1 217 ? -11.445 27.562 37.906 1 94.62 217 ASP A C 1
ATOM 1716 O O . ASP A 1 217 ? -10.414 28.219 37.719 1 94.62 217 ASP A O 1
ATOM 1720 N N . LEU A 1 218 ? -12.172 27.094 36.969 1 96.25 218 LEU A N 1
ATOM 1721 C CA . LEU A 1 218 ? -11.773 27.281 35.594 1 96.25 218 LEU A CA 1
ATOM 1722 C C . LEU A 1 218 ? -12.406 28.531 35 1 96.25 218 LEU A C 1
ATOM 1724 O O . LEU A 1 218 ? -13.633 28.641 34.938 1 96.25 218 LEU A O 1
ATOM 1728 N N . HIS A 1 219 ? -11.602 29.469 34.594 1 97.62 219 HIS A N 1
ATOM 1729 C CA . HIS A 1 219 ? -12.016 30.688 33.906 1 97.62 219 HIS A CA 1
ATOM 1730 C C . HIS A 1 219 ? -11.234 30.875 32.625 1 97.62 219 HIS A C 1
ATOM 1732 O O . HIS A 1 219 ? -10 30.922 32.625 1 97.62 219 HIS A O 1
ATOM 1738 N N . MET A 1 220 ? -11.938 30.953 31.531 1 98.44 220 MET A N 1
ATOM 1739 C CA . MET A 1 220 ? -11.305 31.094 30.219 1 98.44 220 MET A CA 1
ATOM 1740 C C . MET A 1 220 ? -11.977 32.219 29.406 1 98.44 220 MET A C 1
ATOM 1742 O O . MET A 1 220 ? -13.203 32.25 29.312 1 98.44 220 MET A O 1
ATOM 1746 N N . ASN A 1 221 ? -11.211 33.125 28.938 1 98.38 221 ASN A N 1
ATOM 1747 C CA . ASN A 1 221 ? -11.633 34.188 28.031 1 98.38 221 ASN A CA 1
ATOM 1748 C C . ASN A 1 221 ? -10.727 34.25 26.797 1 98.38 221 ASN A C 1
ATOM 1750 O O . ASN A 1 221 ? -9.555 34.625 26.922 1 98.38 221 ASN A O 1
ATOM 1754 N N . GLY A 1 222 ? -11.273 33.875 25.641 1 98.06 222 GLY A N 1
ATOM 1755 C CA . GLY A 1 222 ? -10.43 33.969 24.453 1 98.06 222 GLY A CA 1
ATOM 1756 C C . GLY A 1 222 ? -10.93 33.125 23.297 1 98.06 222 GLY A C 1
ATOM 1757 O O . GLY A 1 222 ? -12.125 33.094 23.016 1 98.06 222 GLY A O 1
ATOM 1758 N N . TYR A 1 223 ? -9.945 32.625 22.531 1 97.69 223 TYR A N 1
ATOM 1759 C CA . TYR A 1 223 ? -10.227 31.906 21.297 1 97.69 223 TYR A CA 1
ATOM 1760 C C . TYR A 1 223 ? -9.93 30.422 21.469 1 97.69 223 TYR A C 1
ATOM 1762 O O . TYR A 1 223 ? -8.875 30.047 21.984 1 97.69 223 TYR A O 1
ATOM 1770 N N . PHE A 1 224 ? -10.875 29.594 21.016 1 97.62 224 PHE A N 1
ATOM 1771 C CA . PHE A 1 224 ? -10.805 28.141 21.172 1 97.62 224 PHE A CA 1
ATOM 1772 C C . PHE A 1 224 ? -10.633 27.469 19.812 1 97.62 224 PHE A C 1
ATOM 1774 O O . PHE A 1 224 ? -11.078 27.984 18.797 1 97.62 224 PHE A O 1
ATOM 1781 N N . LEU A 1 225 ? -9.945 26.344 19.859 1 96 225 LEU A N 1
ATOM 1782 C CA . LEU A 1 225 ? -9.969 25.469 18.703 1 96 225 LEU A CA 1
ATOM 1783 C C . LEU A 1 225 ? -11.352 24.859 18.5 1 96 225 LEU A C 1
ATOM 1785 O O . LEU A 1 225 ? -11.852 24.156 19.375 1 96 225 LEU A O 1
ATOM 1789 N N . ILE A 1 226 ? -11.898 25.062 17.328 1 97.38 226 ILE A N 1
ATOM 1790 C CA . ILE A 1 226 ? -13.242 24.578 17.078 1 97.38 226 ILE A CA 1
ATOM 1791 C C . ILE A 1 226 ? -13.258 23.047 17.141 1 97.38 226 ILE A C 1
ATOM 1793 O O . ILE A 1 226 ? -12.414 22.391 16.516 1 97.38 226 ILE A O 1
ATOM 1797 N N . GLY A 1 227 ? -14.164 22.547 17.906 1 97.5 227 GLY A N 1
ATOM 1798 C CA . GLY A 1 227 ? -14.289 21.109 18.078 1 97.5 227 GLY A CA 1
ATOM 1799 C C . GLY A 1 227 ? -13.633 20.594 19.344 1 97.5 227 GLY A C 1
ATOM 1800 O O . GLY A 1 227 ? -13.656 19.391 19.625 1 97.5 227 GLY A O 1
ATOM 1801 N N . SER A 1 228 ? -13.102 21.531 20.156 1 97.25 228 SER A N 1
ATOM 1802 C CA . SER A 1 228 ? -12.461 21.156 21.406 1 97.25 228 SER A CA 1
ATOM 1803 C C . SER A 1 228 ? -12.617 22.25 22.469 1 97.25 228 SER A C 1
ATOM 1805 O O . SER A 1 228 ? -13 23.375 22.141 1 97.25 228 SER A O 1
ATOM 1807 N N . PRO A 1 229 ? -12.383 21.891 23.719 1 97.62 229 PRO A N 1
ATOM 1808 C CA . PRO A 1 229 ? -12.406 22.906 24.766 1 97.62 229 PRO A CA 1
ATOM 1809 C C . PRO A 1 229 ? -11.047 23.547 25 1 97.62 229 PRO A C 1
ATOM 1811 O O . PRO A 1 229 ? -10.828 24.203 26.016 1 97.62 229 PRO A O 1
ATOM 1814 N N . ILE A 1 230 ? -10.133 23.359 24.094 1 93.88 230 ILE A N 1
ATOM 1815 C CA . ILE A 1 230 ? -8.789 23.906 24.188 1 93.88 230 ILE A CA 1
ATOM 1816 C C . ILE A 1 230 ? -8.805 25.391 23.844 1 93.88 230 ILE A C 1
ATOM 1818 O O . ILE A 1 230 ? -9.188 25.781 22.75 1 93.88 230 ILE A O 1
ATOM 1822 N N . MET A 1 231 ? -8.453 26.203 24.797 1 97.19 231 MET A N 1
ATOM 1823 C CA . MET A 1 231 ? -8.25 27.625 24.516 1 97.19 231 MET A CA 1
ATOM 1824 C C . MET A 1 231 ? -6.832 27.875 24.016 1 97.19 231 MET A C 1
ATOM 1826 O O . MET A 1 231 ? -5.863 27.719 24.75 1 97.19 231 MET A O 1
ATOM 1830 N N . GLY A 1 232 ? -6.719 28.328 22.828 1 95.06 232 GLY A N 1
ATOM 1831 C CA . GLY A 1 232 ? -5.414 28.578 22.234 1 95.06 232 GLY A CA 1
ATOM 1832 C C . GLY A 1 232 ? -4.797 29.891 22.703 1 95.06 232 GLY A C 1
ATOM 1833 O O . GLY A 1 232 ? -3.607 29.938 23.031 1 95.06 232 GLY A O 1
ATOM 1834 N N . ILE A 1 233 ? -5.645 30.922 22.719 1 96.88 233 ILE A N 1
ATOM 1835 C CA . ILE A 1 233 ? -5.188 32.281 23.047 1 96.88 233 ILE A CA 1
ATOM 1836 C C . ILE A 1 233 ? -6.223 32.969 23.922 1 96.88 233 ILE A C 1
ATOM 1838 O O . ILE A 1 233 ? -7.43 32.812 23.719 1 96.88 233 ILE A O 1
ATOM 1842 N N . GLY A 1 234 ? -5.754 33.719 24.875 1 98.12 234 GLY A N 1
ATOM 1843 C CA . GLY A 1 234 ? -6.648 34.469 25.75 1 98.12 234 GLY A CA 1
ATOM 1844 C C . GLY A 1 234 ? -6.109 34.625 27.156 1 98.12 234 GLY A C 1
ATOM 1845 O O . GLY A 1 234 ? -4.91 34.844 27.344 1 98.12 234 GLY A O 1
ATOM 1846 N N . HIS A 1 235 ? -7.039 34.688 28.078 1 98.56 235 HIS A N 1
ATOM 1847 C CA . HIS A 1 235 ? -6.625 34.812 29.469 1 98.56 235 HIS A CA 1
ATOM 1848 C C . HIS A 1 235 ? -7.605 34.125 30.406 1 98.56 235 HIS A C 1
ATOM 1850 O O . HIS A 1 235 ? -8.758 33.875 30.047 1 98.56 235 HIS A O 1
ATOM 1856 N N . ASN A 1 236 ? -7.07 33.719 31.531 1 98.12 236 ASN A N 1
ATOM 1857 C CA . ASN A 1 236 ? -7.922 33.344 32.656 1 98.12 236 ASN A CA 1
ATOM 1858 C C . ASN A 1 236 ? -8.141 34.5 33.625 1 98.12 236 ASN A C 1
ATOM 1860 O O . ASN A 1 236 ? -8.258 35.656 33.188 1 98.12 236 ASN A O 1
ATOM 1864 N N . GLN A 1 237 ? -8.297 34.219 34.844 1 96.38 237 GLN A N 1
ATOM 1865 C CA . GLN A 1 237 ? -8.57 35.312 35.781 1 96.38 237 GLN A CA 1
ATOM 1866 C C . GLN A 1 237 ? -7.293 36.062 36.125 1 96.38 237 GLN A C 1
ATOM 1868 O O . GLN A 1 237 ? -7.344 37.219 36.531 1 96.38 237 GLN A O 1
ATOM 1873 N N . ASN A 1 238 ? -6.168 35.375 35.844 1 97.5 238 ASN A N 1
ATOM 1874 C CA . ASN A 1 238 ? -4.934 35.938 36.406 1 97.5 238 ASN A CA 1
ATOM 1875 C C . ASN A 1 238 ? -3.881 36.125 35.312 1 97.5 238 ASN A C 1
ATOM 1877 O O . ASN A 1 238 ? -2.99 36.969 35.469 1 97.5 238 ASN A O 1
ATOM 1881 N N . VAL A 1 239 ? -3.92 35.281 34.344 1 98.5 239 VAL A N 1
ATOM 1882 C CA . VAL A 1 239 ? -2.83 35.219 33.375 1 98.5 239 VAL A CA 1
ATOM 1883 C C . VAL A 1 239 ? -3.395 35.25 31.969 1 98.5 239 VAL A C 1
ATOM 1885 O O . VAL A 1 239 ? -4.457 34.688 31.703 1 98.5 239 VAL A O 1
ATOM 1888 N N . GLY A 1 240 ? -2.764 36 31.125 1 98.69 240 GLY A N 1
ATOM 1889 C CA . GLY A 1 240 ? -3.023 35.969 29.688 1 98.69 240 GLY A CA 1
ATOM 1890 C C . GLY A 1 240 ? -1.8 35.625 28.859 1 98.69 240 GLY A C 1
ATOM 1891 O O . GLY A 1 240 ? -0.67 35.719 29.344 1 98.69 240 GLY A O 1
ATOM 1892 N N . TRP A 1 241 ? -2.014 35.094 27.656 1 98.56 241 TRP A N 1
ATOM 1893 C CA . TRP A 1 241 ? -0.871 34.719 26.844 1 98.56 241 TRP A CA 1
ATOM 1894 C C . TRP A 1 241 ? -1.146 34.938 25.359 1 98.56 241 TRP A C 1
ATOM 1896 O O . TRP A 1 241 ? -2.301 35.094 24.953 1 98.56 241 TRP A O 1
ATOM 1906 N N . ALA A 1 242 ? -0.074 35.094 24.594 1 97.88 242 ALA A N 1
ATOM 1907 C CA . ALA A 1 242 ? -0.035 35.344 23.172 1 97.88 242 ALA A CA 1
ATOM 1908 C C . ALA A 1 242 ? 0.916 34.406 22.453 1 97.88 242 ALA A C 1
ATOM 1910 O O . ALA A 1 242 ? 1.791 33.812 23.094 1 97.88 242 ALA A O 1
ATOM 1911 N N . LEU A 1 243 ? 0.673 34.25 21.125 1 95.25 243 LEU A N 1
ATOM 1912 C CA . LEU A 1 243 ? 1.479 33.312 20.359 1 95.25 243 LEU A CA 1
ATOM 1913 C C . LEU A 1 243 ? 1.891 33.938 19.016 1 95.25 243 LEU A C 1
ATOM 1915 O O . LEU A 1 243 ? 1.098 34.625 18.375 1 95.25 243 LEU A O 1
ATOM 1919 N N . THR A 1 244 ? 3.094 33.688 18.609 1 94.19 244 THR A N 1
ATOM 1920 C CA . THR A 1 244 ? 3.545 33.875 17.234 1 94.19 244 THR A CA 1
ATOM 1921 C C . THR A 1 244 ? 4.391 32.688 16.797 1 94.19 244 THR A C 1
ATOM 1923 O O . THR A 1 244 ? 5.039 32.031 17.625 1 94.19 244 THR A O 1
ATOM 1926 N N . THR A 1 245 ? 4.379 32.438 15.547 1 90.81 245 THR A N 1
ATOM 1927 C CA . THR A 1 245 ? 5.125 31.297 15.016 1 90.81 245 THR A CA 1
ATOM 1928 C C . THR A 1 245 ? 6.629 31.531 15.133 1 90.81 245 THR A C 1
ATOM 1930 O O . THR A 1 245 ? 7.105 32.656 14.891 1 90.81 245 THR A O 1
ATOM 1933 N N . GLY A 1 246 ? 7.344 30.562 15.5 1 90.25 246 GLY A N 1
ATOM 1934 C CA . GLY A 1 246 ? 8.789 30.578 15.672 1 90.25 246 GLY A CA 1
ATOM 1935 C C . GLY A 1 246 ? 9.258 29.781 16.875 1 90.25 246 GLY A C 1
ATOM 1936 O O . GLY A 1 246 ? 8.602 29.797 17.922 1 90.25 246 GLY A O 1
ATOM 1937 N N . GLY A 1 247 ? 10.297 29.078 16.703 1 92.62 247 GLY A N 1
ATOM 1938 C CA . GLY A 1 247 ? 10.797 28.281 17.812 1 92.62 247 GLY A CA 1
ATOM 1939 C C . GLY A 1 247 ? 12.016 27.453 17.453 1 92.62 247 GLY A C 1
ATOM 1940 O O . GLY A 1 247 ? 12.609 27.656 16.391 1 92.62 247 GLY A O 1
ATOM 1941 N N . PRO A 1 248 ? 12.406 26.625 18.344 1 95.81 248 PRO A N 1
ATOM 1942 C CA . PRO A 1 248 ? 13.562 25.766 18.094 1 95.81 248 PRO A CA 1
ATOM 1943 C C . PRO A 1 248 ? 13.305 24.734 17 1 95.81 248 PRO A C 1
ATOM 1945 O O . PRO A 1 248 ? 12.172 24.578 16.547 1 95.81 248 PRO A O 1
ATOM 1948 N N . ASP A 1 249 ? 14.391 24.188 16.5 1 94.5 249 ASP A N 1
ATOM 1949 C CA . ASP A 1 249 ? 14.305 23.047 15.602 1 94.5 249 ASP A CA 1
ATOM 1950 C C . ASP A 1 249 ? 13.852 21.781 16.344 1 94.5 249 ASP A C 1
ATOM 1952 O O . ASP A 1 249 ? 14.555 21.297 17.234 1 94.5 249 ASP A O 1
ATOM 1956 N N . THR A 1 250 ? 12.688 21.234 15.953 1 96.44 250 THR A N 1
ATOM 1957 C CA . THR A 1 250 ? 12.125 20.125 16.734 1 96.44 250 THR A CA 1
ATOM 1958 C C . THR A 1 250 ? 12.07 18.844 15.906 1 96.44 250 THR A C 1
ATOM 1960 O O . THR A 1 250 ? 11.484 17.859 16.328 1 96.44 250 THR A O 1
ATOM 1963 N N . SER A 1 251 ? 12.602 18.828 14.766 1 96.06 251 SER A N 1
ATOM 1964 C CA . SER A 1 251 ? 12.453 17.688 13.883 1 96.06 251 SER A CA 1
ATOM 1965 C C . SER A 1 251 ? 13.742 17.391 13.125 1 96.06 251 SER A C 1
ATOM 1967 O O . SER A 1 251 ? 14.562 18.281 12.914 1 96.06 251 SER A O 1
ATOM 1969 N N . ASP A 1 252 ? 13.906 16.172 12.688 1 96.88 252 ASP A N 1
ATOM 1970 C CA . ASP A 1 252 ? 15.094 15.734 11.953 1 96.88 252 ASP A CA 1
ATOM 1971 C C . ASP A 1 252 ? 14.742 14.648 10.938 1 96.88 252 ASP A C 1
ATOM 1973 O O . ASP A 1 252 ? 13.68 14.031 11.023 1 96.88 252 ASP A O 1
ATOM 1977 N N . VAL A 1 253 ? 15.633 14.477 10 1 97.12 253 VAL A N 1
ATOM 1978 C CA . VAL A 1 253 ? 15.539 13.375 9.039 1 97.12 253 VAL A CA 1
ATOM 1979 C C . VAL A 1 253 ? 16.75 12.453 9.203 1 97.12 253 VAL A C 1
ATOM 1981 O O . VAL A 1 253 ? 17.891 12.914 9.289 1 97.12 253 VAL A O 1
ATOM 1984 N N . TYR A 1 254 ? 16.5 11.195 9.242 1 97.88 254 TYR A N 1
ATOM 1985 C CA . TYR A 1 254 ? 17.547 10.172 9.305 1 97.88 254 TYR A CA 1
ATOM 1986 C C . TYR A 1 254 ? 17.656 9.422 7.98 1 97.88 254 TYR A C 1
ATOM 1988 O O . TYR A 1 254 ? 16.641 9.078 7.375 1 97.88 254 TYR A O 1
ATOM 1996 N N . GLU A 1 255 ? 18.812 9.281 7.531 1 97.38 255 GLU A N 1
ATOM 1997 C CA . GLU A 1 255 ? 19.078 8.406 6.395 1 97.38 255 GLU A CA 1
ATOM 1998 C C . GLU A 1 255 ? 19.375 6.98 6.855 1 97.38 255 GLU A C 1
ATOM 2000 O O . GLU A 1 255 ? 20.344 6.742 7.57 1 97.38 255 GLU A O 1
ATOM 2005 N N . MET A 1 256 ? 18.547 6.043 6.398 1 96.94 256 MET A N 1
ATOM 2006 C CA . MET A 1 256 ? 18.625 4.656 6.848 1 96.94 256 MET A CA 1
ATOM 2007 C C . MET A 1 256 ? 19.188 3.76 5.754 1 96.94 256 MET A C 1
ATOM 2009 O O . MET A 1 256 ? 19.016 4.031 4.562 1 96.94 256 MET A O 1
ATOM 2013 N N . ASN A 1 257 ? 19.922 2.697 6.172 1 97.69 257 ASN A N 1
ATOM 2014 C CA . ASN A 1 257 ? 20.188 1.552 5.309 1 97.69 257 ASN A CA 1
ATOM 2015 C C . ASN A 1 257 ? 19.047 0.542 5.359 1 97.69 257 ASN A C 1
ATOM 2017 O O . ASN A 1 257 ? 18.625 0.13 6.441 1 97.69 257 ASN A O 1
ATOM 2021 N N . VAL A 1 258 ? 18.516 0.202 4.199 1 95.38 258 VAL A N 1
ATOM 2022 C CA . VAL A 1 258 ? 17.391 -0.736 4.168 1 95.38 258 VAL A CA 1
ATOM 2023 C C . VAL A 1 258 ? 17.688 -1.855 3.174 1 95.38 258 VAL A C 1
ATOM 2025 O O . VAL A 1 258 ? 18.5 -1.688 2.262 1 95.38 258 VAL A O 1
ATOM 2028 N N . ARG A 1 259 ? 17.062 -3.059 3.369 1 92.69 259 ARG A N 1
ATOM 2029 C CA . ARG A 1 259 ? 17.125 -4.176 2.434 1 92.69 259 ARG A CA 1
ATOM 2030 C C . ARG A 1 259 ? 15.891 -5.055 2.529 1 92.69 259 ARG A C 1
ATOM 2032 O O . ARG A 1 259 ? 15.141 -4.977 3.508 1 92.69 259 ARG A O 1
ATOM 2039 N N . MET A 1 260 ? 15.664 -5.754 1.489 1 87.81 260 MET A N 1
ATOM 2040 C CA . MET A 1 260 ? 14.648 -6.809 1.524 1 87.81 260 MET A CA 1
ATOM 2041 C C . MET A 1 260 ? 15.273 -8.141 1.925 1 87.81 260 MET A C 1
ATOM 2043 O O . MET A 1 260 ? 16.281 -8.555 1.358 1 87.81 260 MET A O 1
ATOM 2047 N N . ASN A 1 261 ? 14.594 -9.023 3.004 1 85.12 261 ASN A N 1
ATOM 2048 C CA . ASN A 1 261 ? 15.156 -10.32 3.373 1 85.12 261 ASN A CA 1
ATOM 2049 C C . ASN A 1 261 ? 14.164 -11.148 4.18 1 85.12 261 ASN A C 1
ATOM 2051 O O . ASN A 1 261 ? 14.375 -11.414 5.363 1 85.12 261 ASN A O 1
ATOM 2055 N N . PRO A 1 262 ? 13.055 -11.891 3.748 1 85.88 262 PRO A N 1
ATOM 2056 C CA . PRO A 1 262 ? 12.469 -11.32 2.533 1 85.88 262 PRO A CA 1
ATOM 2057 C C . PRO A 1 262 ? 11.617 -10.078 2.818 1 85.88 262 PRO A C 1
ATOM 2059 O O . PRO A 1 262 ? 11.117 -9.445 1.887 1 85.88 262 PRO A O 1
ATOM 2062 N N . LEU A 1 263 ? 11.398 -9.766 4.105 1 88.81 263 LEU A N 1
ATOM 2063 C CA . LEU A 1 263 ? 10.688 -8.555 4.5 1 88.81 263 LEU A CA 1
ATOM 2064 C C . LEU A 1 263 ? 11.633 -7.363 4.578 1 88.81 263 LEU A C 1
ATOM 2066 O O . LEU A 1 263 ? 12.852 -7.535 4.59 1 88.81 263 LEU A O 1
ATOM 2070 N N . LEU A 1 264 ? 11.031 -6.191 4.586 1 92.38 264 LEU A N 1
ATOM 2071 C CA . LEU A 1 264 ? 11.836 -4.977 4.652 1 92.38 264 LEU A CA 1
ATOM 2072 C C . LEU A 1 264 ? 12.516 -4.848 6.016 1 92.38 264 LEU A C 1
ATOM 2074 O O . LEU A 1 264 ? 11.859 -4.973 7.051 1 92.38 264 LEU A O 1
ATOM 2078 N N . GLU A 1 265 ? 13.812 -4.691 6 1 95.94 265 GLU A N 1
ATOM 2079 C CA . GLU A 1 265 ? 14.633 -4.523 7.195 1 95.94 265 GLU A CA 1
ATOM 2080 C C . GLU A 1 265 ? 15.461 -3.242 7.125 1 95.94 265 GLU A C 1
ATOM 2082 O O . GLU A 1 265 ? 15.703 -2.713 6.039 1 95.94 265 GLU A O 1
ATOM 2087 N N . TYR A 1 266 ? 15.828 -2.697 8.234 1 97 266 TYR A N 1
ATOM 2088 C CA . TYR A 1 266 ? 16.75 -1.577 8.32 1 97 266 TYR A CA 1
ATOM 2089 C C . TYR A 1 266 ? 17.922 -1.905 9.25 1 97 266 TYR A C 1
ATOM 2091 O O . TYR A 1 266 ? 17.781 -2.736 10.156 1 97 266 TYR A O 1
ATOM 2099 N N . GLU A 1 267 ? 19.047 -1.269 9 1 98 267 GLU A N 1
ATOM 2100 C CA . GLU A 1 267 ? 20.25 -1.501 9.773 1 98 267 GLU A CA 1
ATOM 2101 C C . GLU A 1 267 ? 20.344 -0.542 10.961 1 98 267 GLU A C 1
ATOM 2103 O O . GLU A 1 267 ? 20.031 0.644 10.828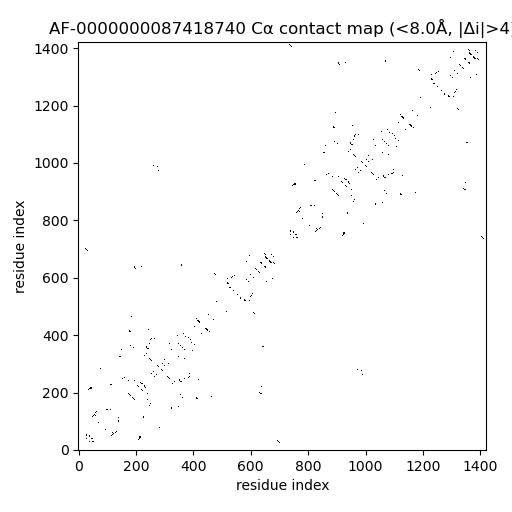 1 98 267 GLU A O 1
ATOM 2108 N N . TYR A 1 268 ? 20.703 -0.979 12.133 1 97.88 268 TYR A N 1
ATOM 2109 C CA . TYR A 1 268 ? 20.969 -0.173 13.32 1 97.88 268 TYR A CA 1
ATOM 2110 C C . TYR A 1 268 ? 22.078 -0.796 14.164 1 97.88 268 TYR A C 1
ATOM 2112 O O . TYR A 1 268 ? 21.922 -1.896 14.695 1 97.88 268 TYR A O 1
ATOM 2120 N N . ASP A 1 269 ? 23.234 -0.092 14.258 1 98.12 269 ASP A N 1
ATOM 2121 C CA . ASP A 1 269 ? 24.422 -0.519 14.992 1 98.12 269 ASP A CA 1
ATOM 2122 C C . ASP A 1 269 ? 24.875 -1.908 14.547 1 98.12 269 ASP A C 1
ATOM 2124 O O . ASP A 1 269 ? 25.125 -2.783 15.375 1 98.12 269 ASP A O 1
ATOM 2128 N N . GLY A 1 270 ? 24.797 -2.176 13.258 1 97.19 270 GLY A N 1
ATOM 2129 C CA . GLY A 1 270 ? 25.328 -3.389 12.656 1 97.19 270 GLY A CA 1
ATOM 2130 C C . GLY A 1 270 ? 24.344 -4.531 12.641 1 97.19 270 GLY A C 1
ATOM 2131 O O . GLY A 1 270 ? 24.625 -5.605 12.109 1 97.19 270 GLY A O 1
ATOM 2132 N N . GLN A 1 271 ? 23.203 -4.32 13.203 1 97.56 271 GLN A N 1
ATOM 2133 C CA . GLN A 1 271 ? 22.172 -5.352 13.227 1 97.56 271 GLN A CA 1
ATOM 2134 C C . GLN A 1 271 ? 21 -4.988 12.305 1 97.56 271 GLN A C 1
ATOM 2136 O O . GLN A 1 271 ? 20.625 -3.818 12.211 1 97.56 271 GLN A O 1
ATOM 2141 N N . TRP A 1 272 ? 20.453 -5.961 11.648 1 96.5 272 TRP A N 1
ATOM 2142 C CA . TRP A 1 272 ? 19.281 -5.754 10.797 1 96.5 272 TRP A CA 1
ATOM 2143 C C . TRP A 1 272 ? 18 -6.039 11.562 1 96.5 272 TRP A C 1
ATOM 2145 O O . TRP A 1 272 ? 17.844 -7.102 12.172 1 96.5 272 TRP A O 1
ATOM 2155 N N . ARG A 1 273 ? 17.125 -5.062 11.586 1 96.69 273 ARG A N 1
ATOM 2156 C CA . ARG A 1 273 ? 15.836 -5.137 12.273 1 96.69 273 ARG A CA 1
ATOM 2157 C C . ARG A 1 273 ? 14.68 -5.051 11.281 1 96.69 273 ARG A C 1
ATOM 2159 O O . ARG A 1 273 ? 14.758 -4.316 10.289 1 96.69 273 ARG A O 1
ATOM 2166 N N . LYS A 1 274 ? 13.672 -5.809 11.562 1 94.56 274 LYS A N 1
ATOM 2167 C CA . LYS A 1 274 ? 12.477 -5.727 10.734 1 94.56 274 LYS A CA 1
ATOM 2168 C C . LYS A 1 274 ? 11.773 -4.383 10.914 1 94.56 274 LYS A C 1
ATOM 2170 O O . LYS A 1 274 ? 11.672 -3.877 12.031 1 94.56 274 LYS A O 1
ATOM 2175 N N . CYS A 1 275 ? 11.289 -3.791 9.812 1 95.5 275 CYS A N 1
ATOM 2176 C CA . CYS A 1 275 ? 10.438 -2.605 9.906 1 95.5 275 CYS A CA 1
ATOM 2177 C C . CYS A 1 275 ? 9.047 -2.963 10.414 1 95.5 275 CYS A C 1
ATOM 2179 O O . CYS A 1 275 ? 8.555 -4.062 10.156 1 95.5 275 CYS A O 1
ATOM 2181 N N . GLU A 1 276 ? 8.508 -2.082 11.18 1 94.75 276 GLU A N 1
ATOM 2182 C CA . GLU A 1 276 ? 7.07 -2.16 11.438 1 94.75 276 GLU A CA 1
ATOM 2183 C C . GLU A 1 276 ? 6.27 -1.598 10.266 1 94.75 276 GLU A C 1
ATOM 2185 O O . GLU A 1 276 ? 6.602 -0.536 9.734 1 94.75 276 GLU A O 1
ATOM 2190 N N . THR A 1 277 ? 5.328 -2.346 9.82 1 92.88 277 THR A N 1
ATOM 2191 C CA . THR A 1 277 ? 4.559 -1.888 8.672 1 92.88 277 THR A CA 1
ATOM 2192 C C . THR A 1 277 ? 3.064 -1.911 8.977 1 92.88 277 THR A C 1
ATOM 2194 O O . THR A 1 277 ? 2.617 -2.645 9.859 1 92.88 277 THR A O 1
ATOM 2197 N N . THR A 1 278 ? 2.365 -1.021 8.414 1 92.06 278 THR A N 1
ATOM 2198 C CA . THR A 1 278 ? 0.906 -0.996 8.453 1 92.06 278 THR A CA 1
ATOM 2199 C C . THR A 1 278 ? 0.333 -0.517 7.125 1 92.06 278 THR A C 1
ATOM 2201 O O . THR A 1 278 ? 1.071 -0.033 6.262 1 92.06 278 THR A O 1
ATOM 2204 N N . VAL A 1 279 ? -0.975 -0.81 6.926 1 91.12 279 VAL A N 1
ATOM 2205 C CA . VAL A 1 279 ? -1.705 -0.398 5.73 1 91.12 279 VAL A CA 1
ATOM 2206 C C . VAL A 1 279 ? -2.965 0.367 6.129 1 91.12 279 VAL A C 1
ATOM 2208 O O . VAL A 1 279 ? -3.66 -0.021 7.07 1 91.12 279 VAL A O 1
ATOM 2211 N N . PHE A 1 280 ? -3.117 1.489 5.375 1 92.5 280 PHE A N 1
ATOM 2212 C CA . PHE A 1 280 ? -4.297 2.299 5.652 1 92.5 280 PHE A CA 1
ATOM 2213 C C . PHE A 1 280 ? -5.246 2.297 4.461 1 92.5 280 PHE A C 1
ATOM 2215 O O . PHE A 1 280 ? -4.98 2.947 3.447 1 92.5 280 PHE A O 1
ATOM 2222 N N . PRO A 1 281 ? -6.383 1.569 4.57 1 91.69 281 PRO A N 1
ATOM 2223 C CA . PRO A 1 281 ? -7.461 1.846 3.617 1 91.69 281 PRO A CA 1
ATOM 2224 C C . PRO A 1 281 ? -8.18 3.162 3.904 1 91.69 281 PRO A C 1
ATOM 2226 O O . PRO A 1 281 ? -8.914 3.266 4.891 1 91.69 281 PRO A O 1
ATOM 2229 N N . ILE A 1 282 ? -7.957 4.094 3.082 1 93.12 282 ILE A N 1
ATOM 2230 C CA . ILE A 1 282 ? -8.547 5.414 3.283 1 93.12 282 ILE A CA 1
ATOM 2231 C C . ILE A 1 282 ? -9.758 5.582 2.367 1 93.12 282 ILE A C 1
ATOM 2233 O O . ILE A 1 282 ? -9.633 5.516 1.143 1 93.12 282 ILE A O 1
ATOM 2237 N N . ALA A 1 283 ? -10.938 5.734 2.893 1 92.62 283 ALA A N 1
ATOM 2238 C CA . ALA A 1 283 ? -12.164 5.945 2.119 1 92.62 283 ALA A CA 1
ATOM 2239 C C . ALA A 1 283 ? -12.094 7.25 1.328 1 92.62 283 ALA A C 1
ATOM 2241 O O . ALA A 1 283 ? -11.586 8.258 1.824 1 92.62 283 ALA A O 1
ATOM 2242 N N . VAL A 1 284 ? -12.484 7.262 0.112 1 94.5 284 VAL A N 1
ATOM 2243 C CA . VAL A 1 284 ? -12.562 8.422 -0.772 1 94.5 284 VAL A CA 1
ATOM 2244 C C . VAL A 1 284 ? -13.977 8.539 -1.346 1 94.5 284 VAL A C 1
ATOM 2246 O O . VAL A 1 284 ? -14.516 7.57 -1.882 1 94.5 284 VAL A O 1
ATOM 2249 N N . LYS A 1 285 ? -14.508 9.664 -1.18 1 93.94 285 LYS A N 1
ATOM 2250 C CA . LYS A 1 285 ? -15.875 9.875 -1.635 1 93.94 285 LYS A CA 1
ATOM 2251 C C . LYS A 1 285 ? -16.031 9.516 -3.107 1 93.94 285 LYS A C 1
ATOM 2253 O O . LYS A 1 285 ? -15.312 10.031 -3.961 1 93.94 285 LYS A O 1
ATOM 2258 N N . GLY A 1 286 ? -16.906 8.656 -3.395 1 91 286 GLY A N 1
ATOM 2259 C CA . GLY A 1 286 ? -17.25 8.297 -4.758 1 91 286 GLY A CA 1
ATOM 2260 C C . GLY A 1 286 ? -16.266 7.34 -5.398 1 91 286 GLY A C 1
ATOM 2261 O O . GLY A 1 286 ? -16.375 7.031 -6.586 1 91 286 GLY A O 1
ATOM 2262 N N . GLN A 1 287 ? -15.266 6.883 -4.648 1 89.94 287 GLN A N 1
ATOM 2263 C CA . GLN A 1 287 ? -14.234 5.996 -5.18 1 89.94 287 GLN A CA 1
ATOM 2264 C C . GLN A 1 287 ? -13.984 4.82 -4.242 1 89.94 287 GLN A C 1
ATOM 2266 O O . GLN A 1 287 ? -14.445 4.824 -3.098 1 89.94 287 GLN A O 1
ATOM 2271 N N . THR A 1 288 ? -13.312 3.803 -4.801 1 85.19 288 THR A N 1
ATOM 2272 C CA . THR A 1 288 ? -12.797 2.742 -3.943 1 85.19 288 THR A CA 1
ATOM 2273 C C . THR A 1 288 ? -11.734 3.289 -2.988 1 85.19 288 THR A C 1
ATOM 2275 O O . THR A 1 288 ? -11.039 4.254 -3.311 1 85.19 288 THR A O 1
ATOM 2278 N N . PRO A 1 289 ? -11.727 2.756 -1.821 1 90 289 PRO A N 1
ATOM 2279 C CA . PRO A 1 289 ? -10.727 3.248 -0.874 1 90 289 PRO A CA 1
ATOM 2280 C C . PRO A 1 289 ? -9.305 3.197 -1.437 1 90 289 PRO A C 1
ATOM 2282 O O . PRO A 1 289 ? -8.961 2.256 -2.154 1 90 289 PRO A O 1
ATOM 2285 N N . ALA A 1 290 ? -8.617 4.23 -1.169 1 90.88 290 ALA A N 1
ATOM 2286 C CA . ALA A 1 290 ? -7.195 4.234 -1.493 1 90.88 290 ALA A CA 1
ATOM 2287 C C . ALA A 1 290 ? -6.391 3.482 -0.438 1 90.88 290 ALA A C 1
ATOM 2289 O O . ALA A 1 290 ? -6.488 3.779 0.755 1 90.88 290 ALA A O 1
ATOM 2290 N N . ILE A 1 291 ? -5.645 2.518 -0.823 1 89.19 291 ILE A N 1
ATOM 2291 C CA . ILE A 1 291 ? -4.809 1.758 0.101 1 89.19 291 ILE A CA 1
ATOM 2292 C C . ILE A 1 291 ? -3.416 2.381 0.167 1 89.19 291 ILE A C 1
ATOM 2294 O O . ILE A 1 291 ? -2.699 2.426 -0.836 1 89.19 291 ILE A O 1
ATOM 2298 N N . ARG A 1 292 ? -3.016 2.869 1.352 1 92.31 292 ARG A N 1
ATOM 2299 C CA . ARG A 1 292 ? -1.731 3.545 1.511 1 92.31 292 ARG A CA 1
ATOM 2300 C C . ARG A 1 292 ? -0.842 2.803 2.504 1 92.31 292 ARG A C 1
ATOM 2302 O O . ARG A 1 292 ? -1.312 2.352 3.549 1 92.31 292 ARG A O 1
ATOM 2309 N N . PRO A 1 293 ? 0.452 2.656 2.182 1 92.19 293 PRO A N 1
ATOM 2310 C CA . PRO A 1 293 ? 1.402 1.973 3.062 1 92.19 293 PRO A CA 1
ATOM 2311 C C . PRO A 1 293 ? 2.012 2.902 4.109 1 92.19 293 PRO A C 1
ATOM 2313 O O . PRO A 1 293 ? 2.078 4.117 3.898 1 92.19 293 PRO A O 1
ATOM 2316 N N . ALA A 1 294 ? 2.346 2.311 5.188 1 94.75 294 ALA A N 1
ATOM 2317 C CA . ALA A 1 294 ? 3.152 2.988 6.199 1 94.75 294 ALA A CA 1
ATOM 2318 C C . ALA A 1 294 ? 4.254 2.072 6.727 1 94.75 294 ALA A C 1
ATOM 2320 O O . ALA A 1 294 ? 4.004 0.907 7.039 1 94.75 294 ALA A O 1
ATOM 2321 N N . VAL A 1 295 ? 5.461 2.541 6.723 1 95.06 295 VAL A N 1
ATOM 2322 C CA . VAL A 1 295 ? 6.625 1.821 7.227 1 95.06 295 VAL A CA 1
ATOM 2323 C C . VAL A 1 295 ? 7.281 2.619 8.352 1 95.06 295 VAL A C 1
ATOM 2325 O O . VAL A 1 295 ? 7.477 3.832 8.227 1 95.06 295 VAL A O 1
ATOM 2328 N N . TYR A 1 296 ? 7.574 1.972 9.438 1 96.19 296 TYR A N 1
ATOM 2329 C CA . TYR A 1 296 ? 8.141 2.633 10.602 1 96.19 296 TYR A CA 1
ATOM 2330 C C . TYR A 1 296 ? 9.438 1.957 11.039 1 96.19 296 TYR A C 1
ATOM 2332 O O . TYR A 1 296 ? 9.578 0.737 10.93 1 96.19 296 TYR A O 1
ATOM 2340 N N . THR A 1 297 ? 10.383 2.703 11.445 1 97 297 THR A N 1
ATOM 2341 C CA . THR A 1 297 ? 11.508 2.268 12.273 1 97 297 THR A CA 1
ATOM 2342 C C . THR A 1 297 ? 11.344 2.75 13.711 1 97 297 THR A C 1
ATOM 2344 O O . THR A 1 297 ? 10.352 3.412 14.039 1 97 297 THR A O 1
ATOM 2347 N N . HIS A 1 298 ? 12.336 2.387 14.586 1 96.62 298 HIS A N 1
ATOM 2348 C CA . HIS A 1 298 ? 12.258 2.857 15.961 1 96.62 298 HIS A CA 1
ATOM 2349 C C . HIS A 1 298 ? 12.453 4.367 16.047 1 96.62 298 HIS A C 1
ATOM 2351 O O . HIS A 1 298 ? 12.117 4.988 17.047 1 96.62 298 HIS A O 1
ATOM 2357 N N . LEU A 1 299 ? 12.922 5.023 14.938 1 96.69 299 LEU A N 1
ATOM 2358 C CA . LEU A 1 299 ? 13.18 6.457 14.938 1 96.69 299 LEU A CA 1
ATOM 2359 C C . LEU A 1 299 ? 11.977 7.227 14.406 1 96.69 299 LEU A C 1
ATOM 2361 O O . LEU A 1 299 ? 11.891 8.445 14.57 1 96.69 299 LEU A O 1
ATOM 2365 N N . GLY A 1 300 ? 11.062 6.551 13.75 1 96.69 300 GLY A N 1
ATOM 2366 C CA . GLY A 1 300 ? 9.898 7.207 13.18 1 96.69 300 GLY A CA 1
ATOM 2367 C C . GLY A 1 300 ? 9.461 6.598 11.859 1 96.69 300 GLY A C 1
ATOM 2368 O O . GLY A 1 300 ? 9.938 5.527 11.477 1 96.69 300 GLY A O 1
ATOM 2369 N N . PRO A 1 301 ? 8.539 7.207 11.156 1 96.81 301 PRO A N 1
ATOM 2370 C CA . PRO A 1 301 ? 8.039 6.703 9.875 1 96.81 301 PRO A CA 1
ATOM 2371 C C . PRO A 1 301 ? 8.969 7.02 8.711 1 96.81 301 PRO A C 1
ATOM 2373 O O . PRO A 1 301 ? 9.641 8.055 8.711 1 96.81 301 PRO A O 1
ATOM 2376 N N . LEU A 1 302 ? 8.992 6.137 7.66 1 95.25 302 LEU A N 1
ATOM 2377 C CA . LEU A 1 302 ? 9.609 6.5 6.387 1 95.25 302 LEU A CA 1
ATOM 2378 C C . LEU A 1 302 ? 8.828 7.621 5.707 1 95.25 302 LEU A C 1
ATOM 2380 O O . LEU A 1 302 ? 7.602 7.566 5.617 1 95.25 302 LEU A O 1
ATOM 2384 N N . VAL A 1 303 ? 9.57 8.602 5.262 1 93.25 303 VAL A N 1
ATOM 2385 C CA . VAL A 1 303 ? 8.906 9.734 4.629 1 93.25 303 VAL A CA 1
ATOM 2386 C C . VAL A 1 303 ? 9.133 9.695 3.121 1 93.25 303 VAL A C 1
ATOM 2388 O O . VAL A 1 303 ? 8.602 10.531 2.385 1 93.25 303 VAL A O 1
ATOM 2391 N N . THR A 1 304 ? 9.914 8.758 2.678 1 87.69 304 THR A N 1
ATOM 2392 C CA . THR A 1 304 ? 10.094 8.43 1.267 1 87.69 304 THR A CA 1
ATOM 2393 C C . THR A 1 304 ? 10.023 6.918 1.051 1 87.69 304 THR A C 1
ATOM 2395 O O . THR A 1 304 ? 10.32 6.141 1.961 1 87.69 304 THR A O 1
ATOM 2398 N N . PRO A 1 305 ? 9.562 6.551 -0.104 1 86.62 305 PRO A N 1
ATOM 2399 C CA . PRO A 1 305 ? 9.688 5.117 -0.388 1 86.62 305 PRO A CA 1
ATOM 2400 C C . PRO A 1 305 ? 11.125 4.621 -0.315 1 86.62 305 PRO A C 1
ATOM 2402 O O . PRO A 1 305 ? 12.055 5.355 -0.67 1 86.62 305 PRO A O 1
ATOM 2405 N N . PRO A 1 306 ? 11.289 3.43 0.168 1 91 306 PRO A N 1
ATOM 2406 C CA . PRO A 1 306 ? 12.656 2.904 0.179 1 91 306 PRO A CA 1
ATOM 2407 C C . PRO A 1 306 ? 13.227 2.732 -1.225 1 91 306 PRO A C 1
ATOM 2409 O O . PRO A 1 306 ? 12.523 2.285 -2.135 1 91 306 PRO A O 1
ATOM 2412 N N . ASP A 1 307 ? 14.445 3.172 -1.423 1 89.75 307 ASP A N 1
ATOM 2413 C CA . ASP A 1 307 ? 15.188 2.922 -2.654 1 89.75 307 ASP A CA 1
ATOM 2414 C C . ASP A 1 307 ? 16 1.638 -2.551 1 89.75 307 ASP A C 1
ATOM 2416 O O . ASP A 1 307 ? 17.141 1.655 -2.068 1 89.75 307 ASP A O 1
ATOM 2420 N N . LEU A 1 308 ? 15.453 0.595 -3.074 1 87.69 308 LEU A N 1
ATOM 2421 C CA . LEU A 1 308 ? 16.062 -0.721 -2.9 1 87.69 308 LEU A CA 1
ATOM 2422 C C . LEU A 1 308 ? 17.297 -0.865 -3.768 1 87.69 308 LEU A C 1
ATOM 2424 O O . LEU A 1 308 ? 18.109 -1.77 -3.553 1 87.69 308 LEU A O 1
ATOM 2428 N N . LYS A 1 309 ? 17.531 -0.029 -4.75 1 84.81 309 LYS A N 1
ATOM 2429 C CA . LYS A 1 309 ? 18.75 -0.033 -5.566 1 84.81 309 LYS A CA 1
ATOM 2430 C C . LYS A 1 309 ? 19.938 0.489 -4.773 1 84.81 309 LYS A C 1
ATOM 2432 O O . LYS A 1 309 ? 21.016 -0.122 -4.781 1 84.81 309 LYS A O 1
ATOM 2437 N N . THR A 1 310 ? 19.672 1.603 -4.023 1 90.44 310 THR A N 1
ATOM 2438 C CA . THR A 1 310 ? 20.75 2.205 -3.25 1 90.44 310 THR A CA 1
ATOM 2439 C C . THR A 1 310 ? 20.75 1.673 -1.82 1 90.44 310 THR A C 1
ATOM 2441 O O . THR A 1 310 ? 21.719 1.861 -1.084 1 90.44 310 THR A O 1
ATOM 2444 N N . GLY A 1 311 ? 19.641 0.998 -1.498 1 93.56 311 GLY A N 1
ATOM 2445 C CA . GLY A 1 311 ? 19.516 0.488 -0.142 1 93.56 311 GLY A CA 1
ATOM 2446 C C . GLY A 1 311 ? 19.312 1.581 0.889 1 93.56 311 GLY A C 1
ATOM 2447 O O . GLY A 1 311 ? 19.797 1.482 2.014 1 93.56 311 GLY A O 1
ATOM 2448 N N . LYS A 1 312 ? 18.703 2.73 0.48 1 94.94 312 LYS A N 1
ATOM 2449 C CA . LYS A 1 312 ? 18.531 3.865 1.383 1 94.94 312 LYS A CA 1
ATOM 2450 C C . LYS A 1 312 ? 17.062 4.207 1.561 1 94.94 312 LYS A C 1
ATOM 2452 O O . LYS A 1 312 ? 16.234 3.914 0.688 1 94.94 312 LYS A O 1
ATOM 2457 N N . ALA A 1 313 ? 16.719 4.703 2.674 1 94.81 313 ALA A N 1
ATOM 2458 C CA . ALA A 1 313 ? 15.406 5.285 2.979 1 94.81 313 ALA A CA 1
ATOM 2459 C C . ALA A 1 313 ? 15.539 6.434 3.977 1 94.81 313 ALA A C 1
ATOM 2461 O O . ALA A 1 313 ? 16.547 6.539 4.684 1 94.81 313 ALA A O 1
ATOM 2462 N N . PHE A 1 314 ? 14.547 7.309 3.982 1 96.38 314 PHE A N 1
ATOM 2463 C CA . PHE A 1 314 ? 14.57 8.461 4.879 1 96.38 314 PHE A CA 1
ATOM 2464 C C . PHE A 1 314 ? 13.438 8.383 5.895 1 96.38 314 PHE A C 1
ATOM 2466 O O . PHE A 1 314 ? 12.305 8.031 5.543 1 96.38 314 PHE A O 1
ATOM 2473 N N . VAL A 1 315 ? 13.805 8.641 7.121 1 97.06 315 VAL A N 1
ATOM 2474 C CA . VAL A 1 315 ? 12.875 8.578 8.242 1 97.06 315 VAL A CA 1
ATOM 2475 C C . VAL A 1 315 ? 12.719 9.961 8.867 1 97.06 315 VAL A C 1
ATOM 2477 O O . VAL A 1 315 ? 13.711 10.656 9.102 1 97.06 315 VAL A O 1
ATOM 2480 N N . GLY A 1 316 ? 11.477 10.398 9.047 1 96.69 316 GLY A N 1
ATOM 2481 C CA . GLY A 1 316 ? 11.211 11.625 9.789 1 96.69 316 GLY A CA 1
ATOM 2482 C C . GLY A 1 316 ? 11 11.391 11.273 1 96.69 316 GLY A C 1
ATOM 2483 O O . GLY A 1 316 ? 10.336 10.438 11.672 1 96.69 316 GLY A O 1
ATOM 2484 N N . ALA A 1 317 ? 11.633 12.305 12.055 1 97 317 ALA A N 1
ATOM 2485 C CA . ALA A 1 317 ? 11.516 12.172 13.508 1 97 317 ALA A CA 1
ATOM 2486 C C . ALA A 1 317 ? 11.141 13.508 14.141 1 97 317 ALA A C 1
ATOM 2488 O O . ALA A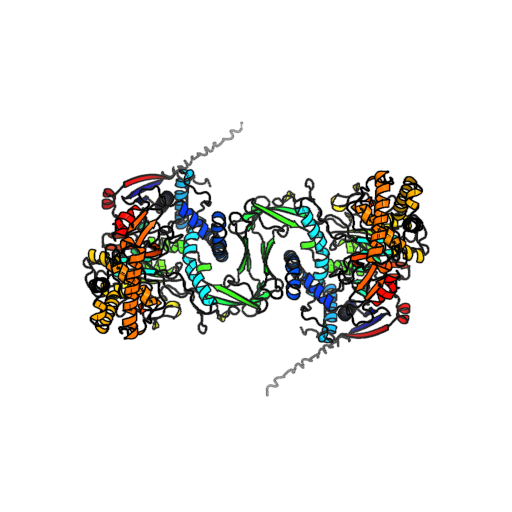 1 317 ? 11.617 14.562 13.719 1 97 317 ALA A O 1
ATOM 2489 N N . SER A 1 318 ? 10.273 13.453 15.062 1 97.31 318 SER A N 1
ATOM 2490 C CA . SER A 1 318 ? 9.867 14.562 15.922 1 97.31 318 SER A CA 1
ATOM 2491 C C . SER A 1 318 ? 9.234 14.055 17.219 1 97.31 318 SER A C 1
ATOM 2493 O O . SER A 1 318 ? 8.484 13.078 17.203 1 97.31 318 SER A O 1
ATOM 2495 N N . PRO A 1 319 ? 9.531 14.75 18.297 1 96.88 319 PRO A N 1
ATOM 2496 C CA . PRO A 1 319 ? 8.844 14.344 19.531 1 96.88 319 PRO A CA 1
ATOM 2497 C C . PRO A 1 319 ? 7.328 14.383 19.391 1 96.88 319 PRO A C 1
ATOM 2499 O O . PRO A 1 319 ? 6.629 13.602 20.047 1 96.88 319 PRO A O 1
ATOM 2502 N N . TYR A 1 320 ? 6.844 15.18 18.562 1 96.25 320 TYR A N 1
ATOM 2503 C CA . TYR A 1 320 ? 5.406 15.398 18.422 1 96.25 320 TYR A CA 1
ATOM 2504 C C . TYR A 1 320 ? 4.73 14.188 17.781 1 96.25 320 TYR A C 1
ATOM 2506 O O . TYR A 1 320 ? 3.506 14.055 17.844 1 96.25 320 TYR A O 1
ATOM 2514 N N . LEU A 1 321 ? 5.465 13.352 17.156 1 95.31 321 LEU A N 1
ATOM 2515 C CA . LEU A 1 321 ? 4.898 12.164 16.516 1 95.31 321 LEU A CA 1
ATOM 2516 C C . LEU A 1 321 ? 4.535 11.109 17.562 1 95.31 321 LEU A C 1
ATOM 2518 O O . LEU A 1 321 ? 3.807 10.164 17.266 1 95.31 321 LEU A O 1
ATOM 2522 N N . GLU A 1 322 ? 4.973 11.352 18.812 1 92.81 322 GLU A N 1
ATOM 2523 C CA . GLU A 1 322 ? 4.703 10.359 19.859 1 92.81 322 GLU A CA 1
ATOM 2524 C C . GLU A 1 322 ? 4.016 10.992 21.062 1 92.81 322 GLU A C 1
ATOM 2526 O O . GLU A 1 322 ? 3.379 10.297 21.859 1 92.81 322 GLU A O 1
ATOM 2531 N N . GLN A 1 323 ? 4.109 12.234 21.172 1 94.25 323 GLN A N 1
ATOM 2532 C CA . GLN A 1 323 ? 3.607 12.906 22.375 1 94.25 323 GLN A CA 1
ATOM 2533 C C . GLN A 1 323 ? 2.092 13.062 22.312 1 94.25 323 GLN A C 1
ATOM 2535 O O . GLN A 1 323 ? 1.52 13.258 21.234 1 94.25 323 GLN A O 1
ATOM 2540 N N . THR A 1 324 ? 1.427 13.016 23.516 1 93.62 324 THR A N 1
ATOM 2541 C CA . THR A 1 324 ? -0.027 13.102 23.594 1 93.62 324 THR A CA 1
ATOM 2542 C C . THR A 1 324 ? -0.451 14.039 24.734 1 93.62 324 THR A C 1
ATOM 2544 O O . THR A 1 324 ? -1.607 14.016 25.156 1 93.62 324 THR A O 1
ATOM 2547 N N . GLY A 1 325 ? 0.443 14.875 25.234 1 96.06 325 GLY A N 1
ATOM 2548 C CA . GLY A 1 325 ? 0.166 15.672 26.406 1 96.06 325 GLY A CA 1
ATOM 2549 C C . GLY A 1 325 ? -0.348 17.062 26.094 1 96.06 325 GLY A C 1
ATOM 2550 O O . GLY A 1 325 ? -0.537 17.875 26.984 1 96.06 325 GLY A O 1
ATOM 2551 N N . LEU A 1 326 ? -0.613 17.359 24.875 1 96.69 326 LEU A N 1
ATOM 2552 C CA . LEU A 1 326 ? -0.997 18.703 24.469 1 96.69 326 LEU A CA 1
ATOM 2553 C C . LEU A 1 326 ? -2.275 19.156 25.172 1 96.69 326 LEU A C 1
ATOM 2555 O O . LEU A 1 326 ? -2.371 20.281 25.641 1 96.69 326 LEU A O 1
ATOM 2559 N N . PHE A 1 327 ? -3.24 18.281 25.234 1 96.44 327 PHE A N 1
ATOM 2560 C CA . PHE A 1 327 ? -4.516 18.578 25.875 1 96.44 327 PHE A CA 1
ATOM 2561 C C . PHE A 1 327 ? -4.312 18.969 27.344 1 96.44 327 PHE A C 1
ATOM 2563 O O . PHE A 1 327 ? -4.891 19.953 27.812 1 96.44 327 PHE A O 1
ATOM 2570 N N . GLU A 1 328 ? -3.496 18.281 27.984 1 96.69 328 GLU A N 1
ATOM 2571 C CA . GLU A 1 328 ? -3.184 18.562 29.391 1 96.69 328 GLU A CA 1
ATOM 2572 C C . GLU A 1 328 ? -2.441 19.891 29.531 1 96.69 328 GLU A C 1
ATOM 2574 O O . GLU A 1 328 ? -2.715 20.672 30.453 1 96.69 328 GLU A O 1
ATOM 2579 N N . GLN A 1 329 ? -1.487 20.109 28.703 1 97.5 329 GLN A N 1
ATOM 2580 C CA . GLN A 1 329 ? -0.728 21.344 28.797 1 97.5 329 GLN A CA 1
ATOM 2581 C C . GLN A 1 329 ? -1.646 22.562 28.703 1 97.5 329 GLN A C 1
ATOM 2583 O O . GLN A 1 329 ? -1.515 23.516 29.484 1 97.5 329 GLN A O 1
ATOM 2588 N N . PHE A 1 330 ? -2.539 22.531 27.797 1 97.81 330 PHE A N 1
ATOM 2589 C CA . PHE A 1 330 ? -3.412 23.688 27.625 1 97.81 330 PHE A CA 1
ATOM 2590 C C . PHE A 1 330 ? -4.359 23.844 28.797 1 97.81 330 PHE A C 1
ATOM 2592 O O . PHE A 1 330 ? -4.711 24.969 29.172 1 97.81 330 PHE A O 1
ATOM 2599 N N . TYR A 1 331 ? -4.816 22.75 29.328 1 97.81 331 TYR A N 1
ATOM 2600 C CA . TYR A 1 331 ? -5.625 22.828 30.547 1 97.81 331 TYR A CA 1
ATOM 2601 C C . TYR A 1 331 ? -4.84 23.453 31.688 1 97.81 331 TYR A C 1
ATOM 2603 O O . TYR A 1 331 ? -5.359 24.328 32.406 1 97.81 331 TYR A O 1
ATOM 2611 N N . ARG A 1 332 ? -3.6 23.094 31.828 1 97.94 332 ARG A N 1
ATOM 2612 C CA . ARG A 1 332 ? -2.756 23.641 32.906 1 97.94 332 ARG A CA 1
ATOM 2613 C C . ARG A 1 332 ? -2.471 25.125 32.656 1 97.94 332 ARG A C 1
ATOM 2615 O O . ARG A 1 332 ? -2.406 25.906 33.625 1 97.94 332 ARG A O 1
ATOM 2622 N N . MET A 1 333 ? -2.254 25.453 31.484 1 98.31 333 MET A N 1
ATOM 2623 C CA . MET A 1 333 ? -2.092 26.859 31.156 1 98.31 333 MET A CA 1
ATOM 2624 C C . MET A 1 333 ? -3.312 27.672 31.578 1 98.31 333 MET A C 1
ATOM 2626 O O . MET A 1 333 ? -3.178 28.719 32.219 1 98.31 333 MET A O 1
ATOM 2630 N N . ALA A 1 334 ? -4.469 27.156 31.328 1 98 334 ALA A N 1
ATOM 2631 C CA . ALA A 1 334 ? -5.715 27.844 31.656 1 98 334 ALA A CA 1
ATOM 2632 C C . ALA A 1 334 ? -5.93 27.922 33.156 1 98 334 ALA A C 1
ATOM 2634 O O . ALA A 1 334 ? -6.621 28.828 33.656 1 98 334 ALA A O 1
ATOM 2635 N N . MET A 1 335 ? -5.277 27.078 33.875 1 97.75 335 MET A N 1
ATOM 2636 C CA . MET A 1 335 ? -5.48 27 35.312 1 97.75 335 MET A CA 1
ATOM 2637 C C . MET A 1 335 ? -4.414 27.797 36.062 1 97.75 335 MET A C 1
ATOM 2639 O O . MET A 1 335 ? -4.5 27.969 37.281 1 97.75 335 MET A O 1
ATOM 2643 N N . SER A 1 336 ? -3.445 28.297 35.375 1 98.25 336 SER A N 1
ATOM 2644 C CA . SER A 1 336 ? -2.312 28.969 36 1 98.25 336 SER A CA 1
ATOM 2645 C C . SER A 1 336 ? -2.758 30.203 36.75 1 98.25 336 SER A C 1
ATOM 2647 O O . SER A 1 336 ? -3.635 30.938 36.281 1 98.25 336 SER A O 1
ATOM 2649 N N . LYS A 1 337 ? -2.012 30.531 37.812 1 97.75 337 LYS A N 1
ATOM 2650 C CA . LYS A 1 337 ? -2.43 31.641 38.688 1 97.75 337 LYS A CA 1
ATOM 2651 C C . LYS A 1 337 ? -1.48 32.812 38.562 1 97.75 337 LYS A C 1
ATOM 2653 O O . LYS A 1 337 ? -1.798 33.938 39 1 97.75 337 LYS A O 1
ATOM 2658 N N . ASN A 1 338 ? -0.376 32.562 38.031 1 97.94 338 ASN A N 1
ATOM 2659 C CA . ASN A 1 338 ? 0.636 33.594 37.75 1 97.94 338 ASN A CA 1
ATOM 2660 C C . ASN A 1 338 ? 1.583 33.156 36.656 1 97.94 338 ASN A C 1
ATOM 2662 O O . ASN A 1 338 ? 1.472 32.062 36.094 1 97.94 338 ASN A O 1
ATOM 2666 N N . VAL A 1 339 ? 2.51 34.062 36.344 1 98.06 339 VAL A N 1
ATOM 2667 C CA . VAL A 1 339 ? 3.383 33.812 35.188 1 98.06 339 VAL A CA 1
ATOM 2668 C C . VAL A 1 339 ? 4.301 32.625 35.469 1 98.06 339 VAL A C 1
ATOM 2670 O O . VAL A 1 339 ? 4.703 31.922 34.531 1 98.06 339 VAL A O 1
ATOM 2673 N N . HIS A 1 340 ? 4.621 32.375 36.688 1 98 340 HIS A N 1
ATOM 2674 C CA . HIS A 1 340 ? 5.52 31.281 37 1 98 340 HIS A CA 1
ATOM 2675 C C . HIS A 1 340 ? 4.816 29.938 36.844 1 98 340 HIS A C 1
ATOM 2677 O O . HIS A 1 340 ? 5.398 28.984 36.312 1 98 340 HIS A O 1
ATOM 2683 N N . GLU A 1 341 ? 3.564 29.844 37.312 1 98.38 341 GLU A N 1
ATOM 2684 C CA . GLU A 1 341 ? 2.785 28.641 37.094 1 98.38 341 GLU A CA 1
ATOM 2685 C C . GLU A 1 341 ? 2.529 28.406 35.594 1 98.38 341 GLU A C 1
ATOM 2687 O O . GLU A 1 341 ? 2.506 27.281 35.125 1 98.38 341 GLU A O 1
ATOM 2692 N N . PHE A 1 342 ? 2.32 29.484 34.938 1 98.5 342 PHE A N 1
ATOM 2693 C CA . PHE A 1 342 ? 2.125 29.406 33.5 1 98.5 342 PHE A CA 1
ATOM 2694 C C . PHE A 1 342 ? 3.379 28.875 32.812 1 98.5 342 PHE A C 1
ATOM 2696 O O . PHE A 1 342 ? 3.297 28.016 31.938 1 98.5 342 PHE A O 1
ATOM 2703 N N . TYR A 1 343 ? 4.523 29.391 33.188 1 98.44 343 TYR A N 1
ATOM 2704 C CA . TYR A 1 343 ? 5.812 28.922 32.688 1 98.44 343 TYR A CA 1
ATOM 2705 C C . TYR A 1 343 ? 5.988 27.422 32.938 1 98.44 343 TYR A C 1
ATOM 2707 O O . TYR A 1 343 ? 6.449 26.703 32.062 1 98.44 343 TYR A O 1
ATOM 2715 N N . ASP A 1 344 ? 5.574 26.984 34.062 1 98.19 344 ASP A N 1
ATOM 2716 C CA . ASP A 1 344 ? 5.648 25.562 34.406 1 98.19 344 ASP A CA 1
ATOM 2717 C C . ASP A 1 344 ? 4.746 24.734 33.469 1 98.19 344 ASP A C 1
ATOM 2719 O O . ASP A 1 344 ? 5.098 23.625 33.094 1 98.19 344 ASP A O 1
ATOM 2723 N N . ALA A 1 345 ? 3.582 25.234 33.188 1 98.25 345 ALA A N 1
ATOM 2724 C CA . ALA A 1 345 ? 2.67 24.547 32.281 1 98.25 345 ALA A CA 1
ATOM 2725 C C . ALA A 1 345 ? 3.277 24.406 30.891 1 98.25 345 ALA A C 1
ATOM 2727 O O . ALA A 1 345 ? 3.182 23.359 30.266 1 98.25 345 ALA A O 1
ATOM 2728 N N . ILE A 1 346 ? 3.953 25.516 30.422 1 98.19 346 ILE A N 1
ATOM 2729 C CA . ILE A 1 346 ? 4.641 25.484 29.125 1 98.19 346 ILE A CA 1
ATOM 2730 C C . ILE A 1 346 ? 5.781 24.469 29.188 1 98.19 346 ILE A C 1
ATOM 2732 O O . ILE A 1 346 ? 6.137 23.859 28.172 1 98.19 346 ILE A O 1
ATOM 2736 N N . GLY A 1 347 ? 6.27 24.234 30.391 1 97.69 347 GLY A N 1
ATOM 2737 C CA . GLY A 1 347 ? 7.402 23.344 30.609 1 97.69 347 GLY A CA 1
ATOM 2738 C C . GLY A 1 347 ? 7.09 21.891 30.297 1 97.69 347 GLY A C 1
ATOM 2739 O O . GLY A 1 347 ? 7.996 21.062 30.188 1 97.69 347 GLY A O 1
ATOM 2740 N N . MET A 1 348 ? 5.828 21.562 30.062 1 96.94 348 MET A N 1
ATOM 2741 C CA . MET A 1 348 ? 5.484 20.219 29.594 1 96.94 348 MET A CA 1
ATOM 2742 C C . MET A 1 348 ? 6.043 19.969 28.188 1 96.94 348 MET A C 1
ATOM 2744 O O . MET A 1 348 ? 6.191 18.828 27.766 1 96.94 348 MET A O 1
ATOM 2748 N N . CYS A 1 349 ? 6.273 21.016 27.469 1 96.56 349 CYS A N 1
ATOM 2749 C CA . CYS A 1 349 ? 6.867 20.969 26.125 1 96.56 349 CYS A CA 1
ATOM 2750 C C . CYS A 1 349 ? 6.062 20.062 25.203 1 96.56 349 CYS A C 1
ATOM 2752 O O . CYS A 1 349 ? 6.629 19.188 24.547 1 96.56 349 CYS A O 1
ATOM 2754 N N . GLU A 1 350 ? 4.727 20.203 25.203 1 96.25 350 GLU A N 1
ATOM 2755 C CA . GLU A 1 350 ? 3.82 19.453 24.328 1 96.25 350 GLU A CA 1
ATOM 2756 C C . GLU A 1 350 ? 3.346 20.312 23.156 1 96.25 350 GLU A C 1
ATOM 2758 O O . GLU A 1 350 ? 2.848 19.797 22.172 1 96.25 350 GLU A O 1
ATOM 2763 N N . PHE A 1 351 ? 3.482 21.578 23.328 1 95.12 351 PHE A N 1
ATOM 2764 C CA . PHE A 1 351 ? 3.064 22.531 22.312 1 95.12 351 PHE A CA 1
ATOM 2765 C C . PHE A 1 351 ? 4.18 22.781 21.297 1 95.12 351 PHE A C 1
ATOM 2767 O O . PHE A 1 351 ? 5.359 22.625 21.625 1 95.12 351 PHE A O 1
ATOM 2774 N N . ASN A 1 352 ? 3.797 23.078 20.094 1 93.19 352 ASN A N 1
ATOM 2775 C CA . ASN A 1 352 ? 4.754 23.203 19 1 93.19 352 ASN A CA 1
ATOM 2776 C C . ASN A 1 352 ? 5.59 24.469 19.125 1 93.19 352 ASN A C 1
ATOM 2778 O O . ASN A 1 352 ? 5.551 25.156 20.141 1 93.19 352 ASN A O 1
ATOM 2782 N N . GLU A 1 353 ? 6.422 24.688 18.156 1 93.25 353 GLU A N 1
ATOM 2783 C CA . GLU A 1 353 ? 7.332 25.828 18.109 1 93.25 353 GLU A CA 1
ATOM 2784 C C . GLU A 1 353 ? 6.562 27.156 18.031 1 93.25 353 GLU A C 1
ATOM 2786 O O . GLU A 1 353 ? 6.008 27.484 16.984 1 93.25 353 GLU A O 1
ATOM 2791 N N . GLN A 1 354 ? 6.613 27.859 19.109 1 94.62 354 GLN A N 1
ATOM 2792 C CA . GLN A 1 354 ? 5.957 29.156 19.203 1 94.62 354 GLN A CA 1
ATOM 2793 C C . GLN A 1 354 ? 6.754 30.125 20.078 1 94.62 354 GLN A C 1
ATOM 2795 O O . GLN A 1 354 ? 7.457 29.688 21 1 94.62 354 GLN A O 1
ATOM 2800 N N . ASN A 1 355 ? 6.684 31.359 19.688 1 96.44 355 ASN A N 1
ATOM 2801 C CA . ASN A 1 355 ? 6.98 32.438 20.641 1 96.44 355 ASN A CA 1
ATOM 2802 C C . ASN A 1 355 ? 5.781 32.719 21.547 1 96.44 355 ASN A C 1
ATOM 2804 O O . ASN A 1 355 ? 4.738 33.156 21.078 1 96.44 355 ASN A O 1
ATOM 2808 N N . ILE A 1 356 ? 5.949 32.438 22.812 1 98.25 356 ILE A N 1
ATOM 2809 C CA . ILE A 1 356 ? 4.836 32.625 23.734 1 98.25 356 ILE A CA 1
ATOM 2810 C C . ILE A 1 356 ? 5.148 33.812 24.656 1 98.25 356 ILE A C 1
ATOM 2812 O O . ILE A 1 356 ? 6.145 33.781 25.391 1 98.25 356 ILE A O 1
ATOM 2816 N N . MET A 1 357 ? 4.336 34.781 24.672 1 98.56 357 MET A N 1
ATOM 2817 C CA . MET A 1 357 ? 4.387 35.875 25.641 1 98.56 357 MET A CA 1
ATOM 2818 C C . MET A 1 357 ? 3.219 35.781 26.625 1 98.56 357 MET A C 1
ATOM 2820 O O . MET A 1 357 ? 2.121 35.375 26.25 1 98.56 357 MET A O 1
ATOM 2824 N N . PHE A 1 358 ? 3.455 36.156 27.828 1 98.81 358 PHE A N 1
ATOM 2825 C CA . PHE A 1 358 ? 2.4 36.094 28.844 1 98.81 358 PHE A CA 1
ATOM 2826 C C . PHE A 1 358 ? 2.578 37.188 29.891 1 98.81 358 PHE A C 1
ATOM 2828 O O . PHE A 1 358 ? 3.672 37.719 30.047 1 98.81 358 PHE A O 1
ATOM 2835 N N . ALA A 1 359 ? 1.496 37.5 30.516 1 98.88 359 ALA A N 1
ATOM 2836 C CA . ALA A 1 359 ? 1.441 38.5 31.562 1 98.88 359 ALA A CA 1
ATOM 2837 C C . ALA A 1 359 ? 0.403 38.156 32.625 1 98.88 359 ALA A C 1
ATOM 2839 O O . ALA A 1 359 ? -0.48 37.312 32.375 1 98.88 359 ALA A O 1
ATOM 2840 N N . ASP A 1 360 ? 0.568 38.75 33.812 1 98.56 360 ASP A N 1
ATOM 2841 C CA . ASP A 1 360 ? -0.404 38.438 34.844 1 98.56 360 ASP A CA 1
ATOM 2842 C C . ASP A 1 360 ? -0.806 39.688 35.625 1 98.56 360 ASP A C 1
ATOM 2844 O O . ASP A 1 360 ? -0.305 40.781 35.344 1 98.56 360 ASP A O 1
ATOM 2848 N N . THR A 1 361 ? -1.722 39.562 36.562 1 98 361 THR A N 1
ATOM 2849 C CA . THR A 1 361 ? -2.326 40.656 37.281 1 98 361 THR A CA 1
ATOM 2850 C C . THR A 1 361 ? -1.365 41.188 38.344 1 98 361 THR A C 1
ATOM 2852 O O . THR A 1 361 ? -1.584 42.281 38.906 1 98 361 THR A O 1
ATOM 2855 N N . ASN A 1 362 ? -0.273 40.5 38.562 1 97.44 362 ASN A N 1
ATOM 2856 C CA . ASN A 1 362 ? 0.769 41 39.438 1 97.44 362 ASN A CA 1
ATOM 2857 C C . ASN A 1 362 ? 1.665 42 38.719 1 97.44 362 ASN A C 1
ATOM 2859 O O . ASN A 1 362 ? 2.488 42.688 39.375 1 97.44 362 ASN A O 1
ATOM 2863 N N . GLY A 1 363 ? 1.501 42.031 37.438 1 98 363 GLY A N 1
ATOM 2864 C CA . GLY A 1 363 ? 2.266 43 36.656 1 98 363 GLY A CA 1
ATOM 2865 C C . GLY A 1 363 ? 3.477 42.375 36 1 98 363 GLY A C 1
ATOM 2866 O O . GLY A 1 363 ? 4.258 43.062 35.344 1 98 363 GLY A O 1
ATOM 2867 N N . ASP A 1 364 ? 3.66 41.125 36.125 1 98.38 364 ASP A N 1
ATOM 2868 C CA . ASP A 1 364 ? 4.797 40.438 35.5 1 98.38 364 ASP A CA 1
ATOM 2869 C C . ASP A 1 364 ? 4.508 40.125 34.031 1 98.38 364 ASP A C 1
ATOM 2871 O O . ASP A 1 364 ? 3.367 39.812 33.688 1 98.38 364 ASP A O 1
ATOM 2875 N N . ILE A 1 365 ? 5.52 40.25 33.188 1 98.62 365 ILE A N 1
ATOM 2876 C CA . ILE A 1 365 ? 5.461 39.812 31.812 1 98.62 365 ILE A CA 1
ATOM 2877 C C . ILE A 1 365 ? 6.578 38.812 31.516 1 98.62 365 ILE A C 1
ATOM 2879 O O . ILE A 1 365 ? 7.652 38.906 32.125 1 98.62 365 ILE A O 1
ATOM 2883 N N . GLY A 1 366 ? 6.289 37.812 30.672 1 98.56 366 GLY A N 1
ATOM 2884 C CA . GLY A 1 366 ? 7.262 36.781 30.344 1 98.56 366 GLY A CA 1
ATOM 2885 C C . GLY A 1 366 ? 7.219 36.375 28.891 1 98.56 366 GLY A C 1
ATOM 2886 O O . GLY A 1 366 ? 6.277 36.688 28.172 1 98.56 366 GLY A O 1
ATOM 2887 N N . TYR A 1 367 ? 8.328 35.75 28.484 1 98.38 367 TYR A N 1
ATOM 2888 C CA . TYR A 1 367 ? 8.484 35.25 27.125 1 98.38 367 TYR A CA 1
ATOM 2889 C C . TYR A 1 367 ? 9.234 33.906 27.125 1 98.38 367 TYR A C 1
ATOM 2891 O O . TYR A 1 367 ? 10.188 33.719 27.891 1 98.38 367 TYR A O 1
ATOM 2899 N N . VAL A 1 368 ? 8.719 32.969 26.312 1 98.19 368 VAL A N 1
ATOM 2900 C CA . VAL A 1 368 ? 9.406 31.703 26.078 1 98.19 368 VAL A CA 1
ATOM 2901 C C . VAL A 1 368 ? 9.344 31.344 24.594 1 98.19 368 VAL A C 1
ATOM 2903 O O . VAL A 1 368 ? 8.289 31.469 23.969 1 98.19 368 VAL A O 1
ATOM 2906 N N . ARG A 1 369 ? 10.469 31.062 24 1 97.06 369 ARG A N 1
ATOM 2907 C CA . ARG A 1 369 ? 10.523 30.422 22.672 1 97.06 369 ARG A CA 1
ATOM 2908 C C . ARG A 1 369 ? 10.367 28.922 22.781 1 97.06 369 ARG A C 1
ATOM 2910 O O . ARG A 1 369 ? 11.359 28.188 22.828 1 97.06 369 ARG A O 1
ATOM 2917 N N . SER A 1 370 ? 9.164 28.469 22.656 1 95.88 370 SER A N 1
ATOM 2918 C CA . SER A 1 370 ? 8.758 27.141 23.094 1 95.88 370 SER A CA 1
ATOM 2919 C C . SER A 1 370 ? 8.875 26.125 21.969 1 95.88 370 SER A C 1
ATOM 2921 O O . SER A 1 370 ? 8.836 26.5 20.797 1 95.88 370 SER A O 1
ATOM 2923 N N . GLY A 1 371 ? 9.047 24.828 22.359 1 96.25 371 GLY A N 1
ATOM 2924 C CA . GLY A 1 371 ? 9.062 23.672 21.469 1 96.25 371 GLY A CA 1
ATOM 2925 C C . GLY A 1 371 ? 9.68 22.453 22.094 1 96.25 371 GLY A C 1
ATOM 2926 O O . GLY A 1 371 ? 10.633 22.547 22.875 1 96.25 371 GLY A O 1
ATOM 2927 N N . ALA A 1 372 ? 9.117 21.312 21.719 1 97.44 372 ALA A N 1
ATOM 2928 C CA . ALA A 1 372 ? 9.742 20.062 22.156 1 97.44 372 ALA A CA 1
ATOM 2929 C C . ALA A 1 372 ? 11.039 19.797 21.391 1 97.44 372 ALA A C 1
ATOM 2931 O O . ALA A 1 372 ? 11.031 19.219 20.312 1 97.44 372 ALA A O 1
ATOM 2932 N N . THR A 1 373 ? 12.188 20.125 22.047 1 97.75 373 THR A N 1
ATOM 2933 C CA . THR A 1 373 ? 13.477 20.172 21.359 1 97.75 373 THR A CA 1
ATOM 2934 C C . THR A 1 373 ? 14.352 18.984 21.781 1 97.75 373 THR A C 1
ATOM 2936 O O . THR A 1 373 ? 14.734 18.875 22.953 1 97.75 373 THR A O 1
ATOM 2939 N N . PRO A 1 374 ? 14.703 18.203 20.812 1 97.56 374 PRO A N 1
ATOM 2940 C CA . PRO A 1 374 ? 15.586 17.078 21.156 1 97.56 374 PRO A CA 1
ATOM 2941 C C . PRO A 1 374 ? 17 17.547 21.531 1 97.56 374 PRO A C 1
ATOM 2943 O O . PRO A 1 374 ? 17.484 18.531 20.969 1 97.56 374 PRO A O 1
ATOM 2946 N N . ILE A 1 375 ? 17.625 16.828 22.469 1 98.38 375 ILE A N 1
ATOM 2947 C CA . ILE A 1 375 ? 19.047 17 22.719 1 98.38 375 ILE A CA 1
ATOM 2948 C C . ILE A 1 375 ? 19.844 16.219 21.672 1 98.38 375 ILE A C 1
ATOM 2950 O O . ILE A 1 375 ? 19.797 14.984 21.641 1 98.38 375 ILE A O 1
ATOM 2954 N N . ARG A 1 376 ? 20.562 16.938 20.891 1 97.5 376 ARG A N 1
ATOM 2955 C CA . ARG A 1 376 ? 21.25 16.344 19.75 1 97.5 376 ARG A CA 1
ATOM 2956 C C . ARG A 1 376 ? 22.734 16.141 20.047 1 97.5 376 ARG A C 1
ATOM 2958 O O . ARG A 1 376 ? 23.375 16.984 20.672 1 97.5 376 ARG A O 1
ATOM 2965 N N . PRO A 1 377 ? 23.266 15 19.562 1 96.56 377 PRO A N 1
ATOM 2966 C CA . PRO A 1 377 ? 24.719 14.852 19.625 1 96.56 377 PRO A CA 1
ATOM 2967 C C . PRO A 1 377 ? 25.469 15.867 18.766 1 96.56 377 PRO A C 1
ATOM 2969 O O . PRO A 1 377 ? 24.984 16.234 17.688 1 96.56 377 PRO A O 1
ATOM 2972 N N . ASP A 1 378 ? 26.656 16.203 19.234 1 94.56 378 ASP A N 1
ATOM 2973 C CA . ASP A 1 378 ? 27.484 17.156 18.5 1 94.56 378 ASP A CA 1
ATOM 2974 C C . ASP A 1 378 ? 28.141 16.484 17.297 1 94.56 378 ASP A C 1
ATOM 2976 O O . ASP A 1 378 ? 28.219 15.258 17.234 1 94.56 378 ASP A O 1
ATOM 2980 N N . GLY A 1 379 ? 28.484 17.297 16.344 1 94.69 379 GLY A N 1
ATOM 2981 C CA . GLY A 1 379 ? 29.297 16.797 15.234 1 94.69 379 GLY A CA 1
ATOM 2982 C C . GLY A 1 379 ? 28.5 16.5 13.992 1 94.69 379 GLY A C 1
ATOM 2983 O O . GLY A 1 379 ? 29.031 15.977 13.008 1 94.69 379 GLY A O 1
ATOM 2984 N N . TYR A 1 380 ? 27.25 16.75 14.023 1 95.12 380 TYR A N 1
ATOM 2985 C CA . TYR A 1 380 ? 26.391 16.516 12.867 1 95.12 380 TYR A CA 1
ATOM 2986 C C . TYR A 1 380 ? 25.688 17.797 12.438 1 95.12 380 TYR A C 1
ATOM 2988 O O . TYR A 1 380 ? 25.453 18.688 13.25 1 95.12 380 TYR A O 1
ATOM 2996 N N . ASP A 1 381 ? 25.438 17.906 11.109 1 93.56 381 ASP A N 1
ATOM 2997 C CA . ASP A 1 381 ? 24.594 18.984 10.602 1 93.56 381 ASP A CA 1
ATOM 2998 C C . ASP A 1 381 ? 23.125 18.562 10.586 1 93.56 381 ASP A C 1
ATOM 3000 O O . ASP A 1 381 ? 22.672 17.906 9.648 1 93.56 381 ASP A O 1
ATOM 3004 N N . TRP A 1 382 ? 22.375 19.016 11.5 1 93.38 382 TRP A N 1
ATOM 3005 C CA . TRP A 1 382 ? 21.016 18.562 11.727 1 93.38 382 TRP A CA 1
ATOM 3006 C C . TRP A 1 382 ? 20.031 19.266 10.789 1 93.38 382 TRP A C 1
ATOM 3008 O O . TRP A 1 382 ? 18.828 19.047 10.875 1 93.38 382 TRP A O 1
ATOM 3018 N N . ASN A 1 383 ? 20.531 20.094 9.852 1 90 383 ASN A N 1
ATOM 3019 C CA . ASN A 1 383 ? 19.688 20.719 8.836 1 90 383 ASN A CA 1
ATOM 3020 C C . ASN A 1 383 ? 19.609 19.875 7.57 1 90 383 ASN A C 1
ATOM 3022 O O . ASN A 1 383 ? 19.047 20.297 6.562 1 90 383 ASN A O 1
ATOM 3026 N N . ARG A 1 384 ? 20.188 18.781 7.59 1 92.94 384 ARG A N 1
ATOM 3027 C CA . ARG A 1 384 ? 20.141 17.781 6.527 1 92.94 384 ARG A CA 1
ATOM 3028 C C . ARG A 1 384 ? 20.016 16.375 7.105 1 92.94 384 ARG A C 1
ATOM 3030 O O . ARG A 1 384 ? 20.188 16.172 8.305 1 92.94 384 ARG A O 1
ATOM 3037 N N . PRO A 1 385 ? 19.719 15.453 6.32 1 95.25 385 PRO A N 1
ATOM 3038 C CA . PRO A 1 385 ? 19.609 14.094 6.855 1 95.25 385 PRO A CA 1
ATOM 3039 C C . PRO A 1 385 ? 20.891 13.609 7.52 1 95.25 385 PRO A C 1
ATOM 3041 O O . PRO A 1 385 ? 21.984 13.805 6.98 1 95.25 385 PRO A O 1
ATOM 3044 N N . VAL A 1 386 ? 20.812 13.023 8.625 1 97.31 386 VAL A N 1
ATOM 3045 C CA . VAL A 1 386 ? 21.938 12.461 9.359 1 97.31 386 VAL A CA 1
ATOM 3046 C C . VAL A 1 386 ? 21.859 10.93 9.344 1 97.31 386 VAL A C 1
ATOM 3048 O O . VAL A 1 386 ? 20.797 10.367 9.055 1 97.31 386 VAL A O 1
ATOM 3051 N N . PRO A 1 387 ? 22.938 10.266 9.641 1 97.62 387 PRO A N 1
ATOM 3052 C CA . PRO A 1 387 ? 22.891 8.805 9.617 1 97.62 387 PRO A CA 1
ATOM 3053 C C . PRO A 1 387 ? 21.906 8.219 10.633 1 97.62 387 PRO A C 1
ATOM 3055 O O . PRO A 1 387 ? 21.922 8.602 11.805 1 97.62 387 PRO A O 1
ATOM 3058 N N . GLY A 1 388 ? 21.047 7.375 10.188 1 97.94 388 GLY A N 1
ATOM 3059 C CA . GLY A 1 388 ? 20.078 6.742 11.055 1 97.94 388 GLY A CA 1
ATOM 3060 C C . GLY A 1 388 ? 20.438 5.312 11.406 1 97.94 388 GLY A C 1
ATOM 3061 O O . GLY A 1 388 ? 19.719 4.66 12.18 1 97.94 388 GLY A O 1
ATOM 3062 N N . ASN A 1 389 ? 21.547 4.742 10.898 1 97.62 389 ASN A N 1
ATOM 3063 C CA . ASN A 1 389 ? 21.938 3.35 11.102 1 97.62 389 ASN A CA 1
ATOM 3064 C C . ASN A 1 389 ? 22.828 3.191 12.328 1 97.62 389 ASN A C 1
ATOM 3066 O O . ASN A 1 389 ? 23.438 2.137 12.523 1 97.62 389 ASN A O 1
ATOM 3070 N N . THR A 1 390 ? 22.984 4.203 13.156 1 97.81 390 THR A N 1
ATOM 3071 C CA . THR A 1 390 ? 23.875 4.168 14.312 1 97.81 390 THR A CA 1
ATOM 3072 C C . THR A 1 390 ? 23.25 4.879 15.508 1 97.81 390 THR A C 1
ATOM 3074 O O . THR A 1 390 ? 22.531 5.867 15.344 1 97.81 390 THR A O 1
ATOM 3077 N N . SER A 1 391 ? 23.578 4.41 16.703 1 97.44 391 SER A N 1
ATOM 3078 C CA . SER A 1 391 ? 23.109 5.023 17.938 1 97.44 391 SER A CA 1
ATOM 3079 C C . SER A 1 391 ? 23.859 6.316 18.234 1 97.44 391 SER A C 1
ATOM 3081 O O . SER A 1 391 ? 23.469 7.086 19.109 1 97.44 391 SER A O 1
ATOM 3083 N N . LYS A 1 392 ? 24.875 6.672 17.484 1 97.5 392 LYS A N 1
ATOM 3084 C CA . LYS A 1 392 ? 25.656 7.895 17.688 1 97.5 392 LYS A CA 1
ATOM 3085 C C . LYS A 1 392 ? 24.812 9.133 17.375 1 97.5 392 LYS A C 1
ATOM 3087 O O . LYS A 1 392 ? 25.094 10.219 17.906 1 97.5 392 LYS A O 1
ATOM 3092 N N . THR A 1 393 ? 23.781 8.977 16.562 1 97.88 393 THR A N 1
ATOM 3093 C CA . THR A 1 393 ? 22.953 10.109 16.188 1 97.88 393 THR A CA 1
ATOM 3094 C C . THR A 1 393 ? 21.625 10.07 16.938 1 97.88 393 THR A C 1
ATOM 3096 O O . THR A 1 393 ? 20.703 10.852 16.641 1 97.88 393 THR A O 1
ATOM 3099 N N . ALA A 1 394 ? 21.484 9.172 17.828 1 97.38 394 ALA A N 1
ATOM 3100 C CA . ALA A 1 394 ? 20.25 9.094 18.609 1 97.38 394 ALA A CA 1
ATOM 3101 C C . ALA A 1 394 ? 20.094 10.312 19.516 1 97.38 394 ALA A C 1
ATOM 3103 O O . ALA A 1 394 ? 21.078 10.773 20.109 1 97.38 394 ALA A O 1
ATOM 3104 N N . TRP A 1 395 ? 18.891 10.867 19.562 1 97.94 395 TRP A N 1
ATOM 3105 C CA . TRP A 1 395 ? 18.594 11.945 20.5 1 97.94 395 TRP A CA 1
ATOM 3106 C C . TRP A 1 395 ? 18.891 11.5 21.938 1 97.94 395 TRP A C 1
ATOM 3108 O O . TRP A 1 395 ? 18.703 10.336 22.281 1 97.94 395 TRP A O 1
ATOM 3118 N N . LYS A 1 396 ? 19.344 12.367 22.75 1 97.19 396 LYS A N 1
ATOM 3119 C CA . LYS A 1 396 ? 19.656 12.094 24.141 1 97.19 396 LYS A CA 1
ATOM 3120 C C . LYS A 1 396 ? 18.562 12.633 25.078 1 97.19 396 LYS A C 1
ATOM 3122 O O . LYS A 1 396 ? 18.875 13.211 26.125 1 97.19 396 LYS A O 1
ATOM 3127 N N . GLY A 1 397 ? 17.344 12.508 24.625 1 96.94 397 GLY A N 1
ATOM 3128 C CA . GLY A 1 397 ? 16.219 13.078 25.359 1 96.94 397 GLY A CA 1
ATOM 3129 C C . GLY A 1 397 ? 15.742 14.406 24.797 1 96.94 397 GLY A C 1
ATOM 3130 O O . GLY A 1 397 ? 15.875 14.656 23.594 1 96.94 397 GLY A O 1
ATOM 3131 N N . LYS A 1 398 ? 15.055 15.18 25.625 1 97.25 398 LYS A N 1
ATOM 3132 C CA . LYS A 1 398 ? 14.555 16.5 25.25 1 97.25 398 LYS A CA 1
ATOM 3133 C C . LYS A 1 398 ? 15.047 17.578 26.219 1 97.25 398 LYS A C 1
ATOM 3135 O O . LYS A 1 398 ? 15.203 17.312 27.406 1 97.25 398 LYS A O 1
ATOM 3140 N N . HIS A 1 399 ? 15.273 18.703 25.672 1 98 399 HIS A N 1
ATOM 3141 C CA . HIS A 1 399 ? 15.625 19.844 26.516 1 98 399 HIS A CA 1
ATOM 3142 C C . HIS A 1 399 ? 14.469 20.234 27.422 1 98 399 HIS A C 1
ATOM 3144 O O . HIS A 1 399 ? 13.305 20.156 27.031 1 98 399 HIS A O 1
ATOM 3150 N N . SER A 1 400 ? 14.789 20.641 28.641 1 97.56 400 SER A N 1
ATOM 3151 C CA . SER A 1 400 ? 13.789 21.266 29.5 1 97.56 400 SER A CA 1
ATOM 3152 C C . SER A 1 400 ? 13.547 22.719 29.109 1 97.56 400 SER A C 1
ATOM 3154 O O . SER A 1 400 ? 14.32 23.297 28.344 1 97.56 400 SER A O 1
ATOM 3156 N N . ILE A 1 401 ? 12.477 23.297 29.672 1 97.44 401 ILE A N 1
ATOM 3157 C CA . ILE A 1 401 ? 12.109 24.672 29.359 1 97.44 401 ILE A CA 1
ATOM 3158 C C . ILE A 1 401 ? 13.234 25.625 29.766 1 97.44 401 ILE A C 1
ATOM 3160 O O . ILE A 1 401 ? 13.438 26.672 29.156 1 97.44 401 ILE A O 1
ATOM 3164 N N . ASP A 1 402 ? 14.031 25.25 30.719 1 97.19 402 ASP A N 1
ATOM 3165 C CA . ASP A 1 402 ? 15.102 26.094 31.219 1 97.19 402 ASP A CA 1
ATOM 3166 C C . ASP A 1 402 ? 16.219 26.266 30.188 1 97.19 402 ASP A C 1
ATOM 3168 O O . ASP A 1 402 ? 16.984 27.234 30.234 1 97.19 402 ASP A O 1
ATOM 3172 N N . ASP A 1 403 ? 16.281 25.297 29.281 1 97.25 403 ASP A N 1
ATOM 3173 C CA . ASP A 1 403 ? 17.297 25.359 28.234 1 97.25 403 ASP A CA 1
ATOM 3174 C C . ASP A 1 403 ? 16.844 26.25 27.078 1 97.25 403 ASP A C 1
ATOM 3176 O O . ASP A 1 403 ? 17.656 26.656 26.25 1 97.25 403 ASP A O 1
ATOM 3180 N N . LEU A 1 404 ? 15.602 26.547 27 1 98.19 404 LEU A N 1
ATOM 3181 C CA . LEU A 1 404 ? 15.047 27.312 25.891 1 98.19 404 LEU A CA 1
ATOM 3182 C C . LEU A 1 404 ? 15.219 28.812 26.125 1 98.19 404 LEU A C 1
ATOM 3184 O O . LEU A 1 404 ? 15.531 29.234 27.234 1 98.19 404 LEU A O 1
ATOM 3188 N N . VAL A 1 405 ? 15.102 29.609 25.047 1 98.19 405 VAL A N 1
ATOM 3189 C CA . VAL A 1 405 ? 15.164 31.062 25.156 1 98.19 405 VAL A CA 1
ATOM 3190 C C . VAL A 1 405 ? 13.984 31.562 25.969 1 98.19 405 VAL A C 1
ATOM 3192 O O . VAL A 1 405 ? 12.828 31.281 25.656 1 98.19 405 VAL A O 1
ATOM 3195 N N . HIS A 1 406 ? 14.219 32.25 27.062 1 98.12 406 HIS A N 1
ATOM 3196 C CA . HIS A 1 406 ? 13.148 32.781 27.891 1 98.12 406 HIS A CA 1
ATOM 3197 C C . HIS A 1 406 ? 13.625 34 28.656 1 98.12 406 HIS A C 1
ATOM 3199 O O . HIS A 1 406 ? 14.828 34.25 28.797 1 98.12 406 HIS A O 1
ATOM 3205 N N . ILE A 1 407 ? 12.688 34.844 29.062 1 98.19 407 ILE A N 1
ATOM 3206 C CA . ILE A 1 407 ? 13.008 36 29.875 1 98.19 407 ILE A CA 1
ATOM 3207 C C . ILE A 1 407 ? 11.773 36.438 30.656 1 98.19 407 ILE A C 1
ATOM 3209 O O . ILE A 1 407 ? 10.641 36.25 30.219 1 98.19 407 ILE A O 1
ATOM 3213 N N . PHE A 1 408 ? 11.969 36.938 31.859 1 98.31 408 PHE A N 1
ATOM 3214 C CA . PHE A 1 408 ? 10.945 37.594 32.656 1 98.31 408 PHE A CA 1
ATOM 3215 C C . PHE A 1 408 ? 11.297 39.062 32.906 1 98.31 408 PHE A C 1
ATOM 3217 O O . PHE A 1 408 ? 12.453 39.375 33.188 1 98.31 408 PHE A O 1
ATOM 3224 N N . ASN A 1 409 ? 10.359 39.875 32.688 1 98.25 409 ASN A N 1
ATOM 3225 C CA . ASN A 1 409 ? 10.438 41.281 33.062 1 98.25 409 ASN A CA 1
ATOM 3226 C C . ASN A 1 409 ? 11.727 41.938 32.531 1 98.25 409 ASN A C 1
ATOM 3228 O O . ASN A 1 409 ? 12.555 42.375 33.344 1 98.25 409 ASN A O 1
ATOM 3232 N N . PRO A 1 410 ? 11.883 42 31.266 1 97.94 410 PRO A N 1
ATOM 3233 C CA . PRO A 1 410 ? 13.086 42.656 30.75 1 97.94 410 PRO A CA 1
ATOM 3234 C C . PRO A 1 410 ? 13.211 44.094 31.203 1 97.94 410 PRO A C 1
ATOM 3236 O O . PRO A 1 410 ? 12.203 44.781 31.391 1 97.94 410 PRO A O 1
ATOM 3239 N N . PRO A 1 411 ? 14.469 44.594 31.281 1 96.38 411 PRO A N 1
ATOM 3240 C CA . PRO A 1 411 ? 14.68 45.969 31.797 1 96.38 411 PRO A CA 1
ATOM 3241 C C . PRO A 1 411 ? 14.102 47.031 30.891 1 96.38 411 PRO A C 1
ATOM 3243 O O . PRO A 1 411 ? 13.797 48.156 31.359 1 96.38 411 PRO A O 1
ATOM 3246 N N . GLN A 1 412 ? 13.938 46.781 29.656 1 96.62 412 GLN A N 1
ATOM 3247 C CA . GLN A 1 412 ? 13.359 47.719 28.719 1 96.62 412 GLN A CA 1
ATOM 3248 C C . GLN A 1 412 ? 11.914 48.062 29.078 1 96.62 412 GLN A C 1
ATOM 3250 O O . GLN A 1 412 ? 11.375 49.094 28.641 1 96.62 412 GLN A O 1
ATOM 3255 N N . GLY 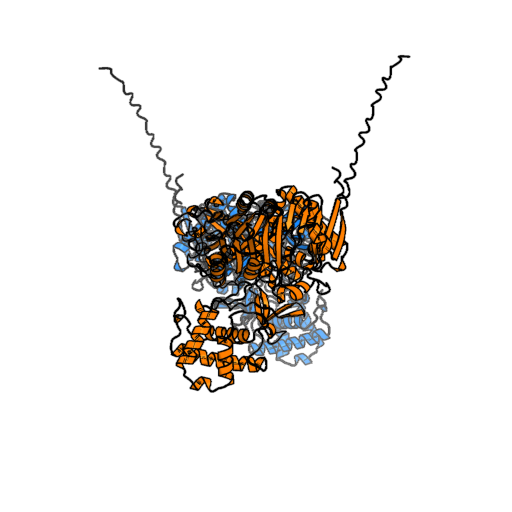A 1 413 ? 11.242 47.156 29.797 1 97.56 413 GLY A N 1
ATOM 3256 C CA . GLY A 1 413 ? 9.859 47.344 30.203 1 97.56 413 GLY A CA 1
ATOM 3257 C C . GLY A 1 413 ? 8.875 47 29.094 1 97.56 413 GLY A C 1
ATOM 3258 O O . GLY A 1 413 ? 7.676 47.281 29.219 1 97.56 413 GLY A O 1
ATOM 3259 N N . TYR A 1 414 ? 9.305 46.531 28 1 98.12 414 TYR A N 1
ATOM 3260 C CA . TYR A 1 414 ? 8.453 46.062 26.891 1 98.12 414 TYR A CA 1
ATOM 3261 C C . TYR A 1 414 ? 9.156 45 26.078 1 98.12 414 TYR A C 1
ATOM 3263 O O . TYR A 1 414 ? 10.367 44.812 26.188 1 98.12 414 TYR A O 1
ATOM 3271 N N . MET A 1 415 ? 8.375 44.219 25.328 1 98 415 MET A N 1
ATOM 3272 C CA . MET A 1 415 ? 8.875 43.312 24.328 1 98 415 MET A CA 1
ATOM 3273 C C . MET A 1 415 ? 7.852 43.094 23.219 1 98 415 MET A C 1
ATOM 3275 O O . MET A 1 415 ? 6.66 43.344 23.406 1 98 415 MET A O 1
ATOM 3279 N N . GLN A 1 416 ? 8.344 42.719 22.078 1 97.88 416 GLN A N 1
ATOM 3280 C CA . GLN A 1 416 ? 7.469 42.344 20.969 1 97.88 416 GLN A CA 1
ATOM 3281 C C . GLN A 1 416 ? 8.062 41.188 20.172 1 97.88 416 GLN A C 1
ATOM 3283 O O . GLN A 1 416 ? 9.273 40.938 20.219 1 97.88 416 GLN A O 1
ATOM 3288 N N . ASN A 1 417 ? 7.195 40.438 19.5 1 96.81 417 ASN A N 1
ATOM 3289 C CA . ASN A 1 417 ? 7.617 39.469 18.516 1 96.81 417 ASN A CA 1
ATOM 3290 C C . ASN A 1 417 ? 6.633 39.375 17.359 1 96.81 417 ASN A C 1
ATOM 3292 O O . ASN A 1 417 ? 5.488 38.969 17.531 1 96.81 417 ASN A O 1
ATOM 3296 N N . CYS A 1 418 ? 7.059 39.781 16.234 1 94.06 418 CYS A N 1
ATOM 3297 C CA . CYS A 1 418 ? 6.316 39.656 14.992 1 94.06 418 CYS A CA 1
ATOM 3298 C C . CYS A 1 418 ? 6.973 38.594 14.086 1 94.06 418 CYS A C 1
ATOM 3300 O O . CYS A 1 418 ? 7.199 38.875 12.898 1 94.06 418 CYS A O 1
ATOM 3302 N N . ASN A 1 419 ? 7.316 37.5 14.68 1 91.5 419 ASN A N 1
ATOM 3303 C CA . ASN A 1 419 ? 7.957 36.406 13.977 1 91.5 419 ASN A CA 1
ATOM 3304 C C . ASN A 1 419 ? 9.406 36.719 13.625 1 91.5 419 ASN A C 1
ATOM 3306 O O . ASN A 1 419 ? 9.867 36.438 12.523 1 91.5 419 ASN A O 1
ATOM 3310 N N . ILE A 1 420 ? 10.086 37.312 14.547 1 92.62 420 ILE A N 1
ATOM 3311 C CA . ILE A 1 420 ? 11.453 37.75 14.297 1 92.62 420 ILE A CA 1
ATOM 3312 C C . ILE A 1 420 ? 12.406 37.125 15.305 1 92.62 420 ILE A C 1
ATOM 3314 O O . ILE A 1 420 ? 11.977 36.312 16.156 1 92.62 420 ILE A O 1
ATOM 3318 N N . SER A 1 421 ? 13.68 37.469 15.133 1 94.62 421 SER A N 1
ATOM 3319 C CA . SER A 1 421 ? 14.711 36.969 16.047 1 94.62 421 SER A CA 1
ATOM 3320 C C . SER A 1 421 ? 14.555 37.594 17.438 1 94.62 421 SER A C 1
ATOM 3322 O O . SER A 1 421 ? 14.258 38.781 17.578 1 94.62 421 SER A O 1
ATOM 3324 N N . PRO A 1 422 ? 14.781 36.688 18.438 1 96.12 422 PRO A N 1
ATOM 3325 C CA . PRO A 1 422 ? 14.734 37.219 19.797 1 96.12 422 PRO A CA 1
ATOM 3326 C C . PRO A 1 422 ? 15.68 38.375 20 1 96.12 422 PRO A C 1
ATOM 3328 O O . PRO A 1 422 ? 15.398 39.281 20.812 1 96.12 422 PRO A O 1
ATOM 3331 N N . GLU A 1 423 ? 16.734 38.438 19.281 1 96.12 423 GLU A N 1
ATOM 3332 C CA . GLU A 1 423 ? 17.703 39.531 19.375 1 96.12 423 GLU A CA 1
ATOM 3333 C C . GLU A 1 423 ? 17.078 40.844 18.969 1 96.12 423 GLU A C 1
ATOM 3335 O O . GLU A 1 423 ? 17.531 41.906 19.391 1 96.12 423 GLU A O 1
ATOM 3340 N N . ASN A 1 424 ? 16.078 40.812 18.188 1 95.75 424 ASN A N 1
ATOM 3341 C CA . ASN A 1 424 ? 15.484 42.031 17.641 1 95.75 424 ASN A CA 1
ATOM 3342 C C . ASN A 1 424 ? 14.156 42.344 18.297 1 95.75 424 ASN A C 1
ATOM 3344 O O . ASN A 1 424 ? 13.445 43.25 17.859 1 95.75 424 ASN A O 1
ATOM 3348 N N . MET A 1 425 ? 13.797 41.75 19.344 1 97.31 425 MET A N 1
ATOM 3349 C CA . MET A 1 425 ? 12.492 41.875 19.984 1 97.31 425 MET A CA 1
ATOM 3350 C C . MET A 1 425 ? 12.398 43.188 20.75 1 97.31 425 MET A C 1
ATOM 3352 O O . MET A 1 425 ? 11.305 43.688 21.016 1 97.31 425 MET A O 1
ATOM 3356 N N . MET A 1 426 ? 13.508 43.781 21.188 1 96.69 426 MET A N 1
ATOM 3357 C CA . MET A 1 426 ? 13.625 45 21.953 1 96.69 426 MET A CA 1
ATOM 3358 C C . MET A 1 426 ? 14.953 45.719 21.672 1 96.69 426 MET A C 1
ATOM 3360 O O . MET A 1 426 ? 15.898 45.062 21.188 1 96.69 426 MET A O 1
ATOM 3364 N N . VAL A 1 427 ? 14.953 46.969 21.906 1 96.75 427 VAL A N 1
ATOM 3365 C CA . VAL A 1 427 ? 16.219 47.688 21.797 1 96.75 427 VAL A CA 1
ATOM 3366 C C . VAL A 1 427 ? 17.219 47.125 22.812 1 96.75 427 VAL A C 1
ATOM 3368 O O . VAL A 1 427 ? 16.891 47 24 1 96.75 427 VAL A O 1
ATOM 3371 N N . ASN A 1 428 ? 18.375 46.75 22.359 1 95.44 428 ASN A N 1
ATOM 3372 C CA . ASN A 1 428 ? 19.406 46.156 23.203 1 95.44 428 ASN A CA 1
ATOM 3373 C C . ASN A 1 428 ? 18.891 44.906 23.906 1 95.44 428 ASN A C 1
ATOM 3375 O O . ASN A 1 428 ? 19.031 44.781 25.125 1 95.44 428 ASN A O 1
ATOM 3379 N N . SER A 1 429 ? 18.281 44.031 23.172 1 96.31 429 SER A N 1
ATOM 3380 C CA . SER A 1 429 ? 17.734 42.812 23.703 1 96.31 429 SER A CA 1
ATOM 3381 C C . SER A 1 429 ? 18.797 41.969 24.406 1 96.31 429 SER A C 1
ATOM 3383 O O . SER A 1 429 ? 19.906 41.812 23.906 1 96.31 429 SER A O 1
ATOM 3385 N N . PRO A 1 430 ? 18.469 41.406 25.531 1 96.38 430 PRO A N 1
ATOM 3386 C CA . PRO A 1 430 ? 19.422 40.531 26.219 1 96.38 430 PRO A CA 1
ATOM 3387 C C . PRO A 1 430 ? 19.438 39.125 25.656 1 96.38 430 PRO A C 1
ATOM 3389 O O . PRO A 1 430 ? 20.266 38.312 26.062 1 96.38 430 PRO A O 1
ATOM 3392 N N . LEU A 1 431 ? 18.547 38.75 24.828 1 97 431 LEU A N 1
ATOM 3393 C CA . LEU A 1 431 ? 18.406 37.406 24.281 1 97 431 LEU A CA 1
ATOM 3394 C C . LEU A 1 431 ? 19.359 37.188 23.094 1 97 431 LEU A C 1
ATOM 3396 O O . LEU A 1 431 ? 18.922 37.156 21.953 1 97 431 LEU A O 1
ATOM 3400 N N . LYS A 1 432 ? 20.594 36.938 23.391 1 95.88 432 LYS A N 1
ATOM 3401 C CA . LYS A 1 432 ? 21.641 36.844 22.375 1 95.88 432 LYS A CA 1
ATOM 3402 C C . LYS A 1 432 ? 21.766 35.406 21.844 1 95.88 432 LYS A C 1
ATOM 3404 O O . LYS A 1 432 ? 21.641 34.469 22.609 1 95.88 432 LYS A O 1
ATOM 3409 N N . PRO A 1 433 ? 22 35.312 20.547 1 94.44 433 PRO A N 1
ATOM 3410 C CA . PRO A 1 433 ? 22.125 33.969 19.969 1 94.44 433 PRO A CA 1
ATOM 3411 C C . PRO A 1 433 ? 23.25 33.156 20.594 1 94.44 433 PRO A C 1
ATOM 3413 O O . PRO A 1 433 ? 23.141 31.938 20.734 1 94.44 433 PRO A O 1
ATOM 3416 N N . GLY A 1 434 ? 24.344 33.719 20.953 1 94.19 434 GLY A N 1
ATOM 3417 C CA . GLY A 1 434 ? 25.516 33.062 21.484 1 94.19 434 GLY A CA 1
ATOM 3418 C C . GLY A 1 434 ? 25.266 32.375 22.812 1 94.19 434 GLY A C 1
ATOM 3419 O O . GLY A 1 434 ? 26.047 31.5 23.234 1 94.19 434 GLY A O 1
ATOM 3420 N N . ASP A 1 435 ? 24.188 32.688 23.469 1 95.5 435 ASP A N 1
ATOM 3421 C CA . ASP A 1 435 ? 23.875 32.156 24.781 1 95.5 435 ASP A CA 1
ATOM 3422 C C . ASP A 1 435 ? 23.141 30.812 24.672 1 95.5 435 ASP A C 1
ATOM 3424 O O . ASP A 1 435 ? 22.922 30.141 25.672 1 95.5 435 ASP A O 1
ATOM 3428 N N . TYR A 1 436 ? 22.797 30.344 23.484 1 95.38 436 TYR A N 1
ATOM 3429 C CA . TYR A 1 436 ? 21.984 29.156 23.25 1 95.38 436 TYR A CA 1
ATOM 3430 C C . TYR A 1 436 ? 22.578 28.281 22.141 1 95.38 436 TYR A C 1
ATOM 3432 O O . TYR A 1 436 ? 23.391 28.766 21.344 1 95.38 436 TYR A O 1
ATOM 3440 N N . LYS A 1 437 ? 22.203 27.031 22.188 1 94.69 437 LYS A N 1
ATOM 3441 C CA . LYS A 1 437 ? 22.516 26.188 21.031 1 94.69 437 LYS A CA 1
ATOM 3442 C C . LYS A 1 437 ? 21.828 26.719 19.781 1 94.69 437 LYS A C 1
ATOM 3444 O O . LYS A 1 437 ? 20.703 27.219 19.844 1 94.69 437 LYS A O 1
ATOM 3449 N N . ASP A 1 438 ? 22.453 26.469 18.625 1 93.69 438 ASP A N 1
ATOM 3450 C CA . ASP A 1 438 ? 21.922 26.984 17.359 1 93.69 438 ASP A CA 1
ATOM 3451 C C . ASP A 1 438 ? 20.516 26.469 17.094 1 93.69 438 ASP A C 1
ATOM 3453 O O . ASP A 1 438 ? 19.656 27.219 16.641 1 93.69 438 ASP A O 1
ATOM 3457 N N . TYR A 1 439 ? 20.25 25.203 17.375 1 94.44 439 TYR A N 1
ATOM 3458 C CA . TYR A 1 439 ? 18.953 24.625 17.047 1 94.44 439 TYR A CA 1
ATOM 3459 C C . TYR A 1 439 ? 17.906 25.016 18.094 1 94.44 439 TYR A C 1
ATOM 3461 O O . TYR A 1 439 ? 16.703 24.797 17.891 1 94.44 439 TYR A O 1
ATOM 3469 N N . ILE A 1 440 ? 18.281 25.609 19.203 1 96.12 440 ILE A N 1
ATOM 3470 C CA . ILE A 1 440 ? 17.359 26.188 20.188 1 96.12 440 ILE A CA 1
ATOM 3471 C C . ILE A 1 440 ? 16.953 27.594 19.75 1 96.12 440 ILE A C 1
ATOM 3473 O O . ILE A 1 440 ? 15.773 27.922 19.75 1 96.12 440 ILE A O 1
ATOM 3477 N N . TYR A 1 441 ? 17.953 28.391 19.375 1 94.06 441 TYR A N 1
ATOM 3478 C CA . TYR A 1 441 ? 17.688 29.734 18.875 1 94.06 441 TYR A CA 1
ATOM 3479 C C . TYR A 1 441 ? 16.969 29.672 17.531 1 94.06 441 TYR A C 1
ATOM 3481 O O . TYR A 1 441 ? 15.922 30.297 17.359 1 94.06 441 TYR A O 1
ATOM 3489 N N . ASN A 1 442 ? 17.484 28.844 16.547 1 91.19 442 ASN A N 1
ATOM 3490 C CA . ASN A 1 442 ? 16.938 28.344 15.289 1 91.19 442 ASN A CA 1
ATOM 3491 C C . ASN A 1 442 ? 16.484 29.469 14.383 1 91.19 442 ASN A C 1
ATOM 3493 O O . ASN A 1 442 ? 15.406 29.406 13.789 1 91.19 442 ASN A O 1
ATOM 3497 N N . VAL A 1 443 ? 17.016 30.594 14.391 1 84 443 VAL A N 1
ATOM 3498 C CA . VAL A 1 443 ? 16.766 31.703 13.492 1 84 443 VAL A CA 1
ATOM 3499 C C . VAL A 1 443 ? 18.016 32.594 13.406 1 84 443 VAL A C 1
ATOM 3501 O O . VAL A 1 443 ? 18.781 32.688 14.367 1 84 443 VAL A O 1
ATOM 3504 N N . SER A 1 444 ? 18.156 33.156 12.195 1 78.19 444 SER A N 1
ATOM 3505 C CA . SER A 1 444 ? 19.266 34.094 12.062 1 78.19 444 SER A CA 1
ATOM 3506 C C . SER A 1 444 ? 19.078 35.281 12.984 1 78.19 444 SER A C 1
ATOM 3508 O O . SER A 1 444 ? 17.969 35.812 13.141 1 78.19 444 SER A O 1
ATOM 3510 N N . TRP A 1 445 ? 20.141 35.75 13.539 1 76.12 445 TRP A N 1
ATOM 3511 C CA . TRP A 1 445 ? 20.109 36.812 14.555 1 76.12 445 TRP A CA 1
ATOM 3512 C C . TRP A 1 445 ? 19.531 38.094 13.992 1 76.12 445 TRP A C 1
ATOM 3514 O O . TRP A 1 445 ? 18.906 38.875 14.711 1 76.12 445 TRP A O 1
ATOM 3524 N N . ASP A 1 446 ? 19.688 38.281 12.781 1 77.12 446 ASP A N 1
ATOM 3525 C CA . ASP A 1 446 ? 19.328 39.562 12.148 1 77.12 446 ASP A CA 1
ATOM 3526 C C . ASP A 1 446 ? 17.938 39.5 11.516 1 77.12 446 ASP A C 1
ATOM 3528 O O . ASP A 1 446 ? 17.516 40.438 10.852 1 77.12 446 ASP A O 1
ATOM 3532 N N . THR A 1 447 ? 17.328 38.375 11.789 1 82.62 447 THR A N 1
ATOM 3533 C CA . THR A 1 447 ? 15.992 38.25 11.234 1 82.62 447 THR A CA 1
ATOM 3534 C C . THR A 1 447 ? 15.055 39.281 11.836 1 82.62 447 THR A C 1
ATOM 3536 O O . THR A 1 447 ? 14.859 39.312 13.055 1 82.62 447 THR A O 1
ATOM 3539 N N . ASN A 1 448 ? 14.414 40.125 10.961 1 88.38 448 ASN A N 1
ATOM 3540 C CA . ASN A 1 448 ? 13.445 41.156 11.305 1 88.38 448 ASN A CA 1
ATOM 3541 C C . ASN A 1 448 ? 12.453 41.406 10.164 1 88.38 448 ASN A C 1
ATOM 3543 O O . ASN A 1 448 ? 12.547 40.75 9.117 1 88.38 448 ASN A O 1
ATOM 3547 N N . ASN A 1 449 ? 11.406 42.188 10.406 1 87.06 449 ASN A N 1
ATOM 3548 C CA . ASN A 1 449 ? 10.43 42.562 9.391 1 87.06 449 ASN A CA 1
ATOM 3549 C C . ASN A 1 449 ? 9.789 43.906 9.695 1 87.06 449 ASN A C 1
ATOM 3551 O O . ASN A 1 449 ? 10.016 44.469 10.773 1 87.06 449 ASN A O 1
ATOM 3555 N N . PRO A 1 450 ? 9.078 44.438 8.727 1 88.12 450 PRO A N 1
ATOM 3556 C CA . PRO A 1 450 ? 8.523 45.781 8.914 1 88.12 450 PRO A CA 1
ATOM 3557 C C . PRO A 1 450 ? 7.605 45.875 10.125 1 88.12 450 PRO A C 1
ATOM 3559 O O . PRO A 1 450 ? 7.578 46.906 10.812 1 88.12 450 PRO A O 1
ATOM 3562 N N . ARG A 1 451 ? 6.789 44.906 10.406 1 91.94 451 ARG A N 1
ATOM 3563 C CA . ARG A 1 451 ? 5.898 44.938 11.562 1 91.94 451 ARG A CA 1
ATOM 3564 C C . ARG A 1 451 ? 6.695 45 12.859 1 91.94 451 ARG A C 1
ATOM 3566 O O . ARG A 1 451 ? 6.359 45.781 13.766 1 91.94 451 ARG A O 1
ATOM 3573 N N . GLY A 1 452 ? 7.742 44.156 12.906 1 92.88 452 GLY A N 1
ATOM 3574 C CA . GLY A 1 452 ? 8.594 44.156 14.086 1 92.88 452 GLY A CA 1
ATOM 3575 C C . GLY A 1 452 ? 9.289 45.5 14.305 1 92.88 452 GLY A C 1
ATOM 3576 O O . GLY A 1 452 ? 9.32 46 15.422 1 92.88 452 GLY A O 1
ATOM 3577 N N . LEU A 1 453 ? 9.859 46.031 13.273 1 92.31 453 LEU A N 1
ATOM 3578 C CA . LEU A 1 453 ? 10.531 47.344 13.328 1 92.31 453 LEU A CA 1
ATOM 3579 C C . LEU A 1 453 ? 9.57 48.438 13.789 1 92.31 453 LEU A C 1
ATOM 3581 O O . LEU A 1 453 ? 9.906 49.25 14.648 1 92.31 453 LEU A O 1
ATOM 3585 N N . ARG A 1 454 ? 8.367 48.406 13.219 1 94.31 454 ARG A N 1
ATOM 3586 C CA . ARG A 1 454 ? 7.352 49.406 13.539 1 94.31 454 ARG A CA 1
ATOM 3587 C C . ARG A 1 454 ? 6.91 49.312 14.992 1 94.31 454 ARG A C 1
ATOM 3589 O O . ARG A 1 454 ? 6.754 50.312 15.68 1 94.31 454 ARG A O 1
ATOM 3596 N N . THR A 1 455 ? 6.695 48.125 15.406 1 96.44 455 THR A N 1
ATOM 3597 C CA . THR A 1 455 ? 6.25 47.906 16.781 1 96.44 455 THR A CA 1
ATOM 3598 C C . THR A 1 455 ? 7.297 48.375 17.766 1 96.44 455 THR A C 1
ATOM 3600 O O . THR A 1 455 ? 6.965 49.031 18.766 1 96.44 455 THR A O 1
ATOM 3603 N N . VAL A 1 456 ? 8.594 48.062 17.578 1 96.44 456 VAL A N 1
ATOM 3604 C CA . VAL A 1 456 ? 9.672 48.5 18.453 1 96.44 456 VAL A CA 1
ATOM 3605 C C . VAL A 1 456 ? 9.727 50.031 18.453 1 96.44 456 VAL A C 1
ATOM 3607 O O . VAL A 1 456 ? 9.883 50.656 19.516 1 96.44 456 VAL A O 1
ATOM 3610 N N . GLN A 1 457 ? 9.609 50.594 17.297 1 95.56 457 GLN A N 1
ATOM 3611 C CA . GLN A 1 457 ? 9.617 52.062 17.172 1 95.56 457 GLN A CA 1
ATOM 3612 C C . GLN A 1 457 ? 8.539 52.688 18.047 1 95.56 457 GLN A C 1
ATOM 3614 O O . GLN A 1 457 ? 8.789 53.656 18.75 1 95.56 457 GLN A O 1
ATOM 3619 N N . MET A 1 458 ? 7.375 52.188 18.016 1 97.19 458 MET A N 1
ATOM 3620 C CA . MET A 1 458 ? 6.246 52.75 18.734 1 97.19 458 MET A CA 1
ATOM 3621 C C . MET A 1 458 ? 6.371 52.5 20.234 1 97.19 458 MET A C 1
ATOM 3623 O O . MET A 1 458 ? 6.156 53.406 21.031 1 97.19 458 MET A O 1
ATOM 3627 N N . LEU A 1 459 ? 6.727 51.312 20.609 1 97.56 459 LEU A N 1
ATOM 3628 C CA . LEU A 1 459 ? 6.781 50.938 22.031 1 97.56 459 LEU A CA 1
ATOM 3629 C C . LEU A 1 459 ? 7.977 51.625 22.703 1 97.56 459 LEU A C 1
ATOM 3631 O O . LEU A 1 459 ? 7.887 52.031 23.859 1 97.56 459 LEU A O 1
ATOM 3635 N N . ASP A 1 460 ? 9.117 51.656 22.016 1 96.69 460 ASP A N 1
ATOM 3636 C CA . ASP A 1 460 ? 10.32 52.25 22.609 1 96.69 460 ASP A CA 1
ATOM 3637 C C . ASP A 1 460 ? 10.148 53.75 22.812 1 96.69 460 ASP A C 1
ATOM 3639 O O . ASP A 1 460 ? 10.719 54.312 23.734 1 96.69 460 ASP A O 1
ATOM 3643 N N . ALA A 1 461 ? 9.391 54.344 21.984 1 96 461 ALA A N 1
ATOM 3644 C CA . ALA A 1 461 ? 9.227 55.812 22.016 1 96 461 ALA A CA 1
ATOM 3645 C C . ALA A 1 461 ? 8.242 56.219 23.094 1 96 461 ALA A C 1
ATOM 3647 O O . ALA A 1 461 ? 8.188 57.406 23.469 1 96 461 ALA A O 1
ATOM 3648 N N . ASP A 1 462 ? 7.488 55.312 23.594 1 95.88 462 ASP A N 1
ATOM 3649 C CA . ASP A 1 462 ? 6.426 55.625 24.531 1 95.88 462 ASP A CA 1
ATOM 3650 C C . ASP A 1 462 ? 6.715 55.062 25.922 1 95.88 462 ASP A C 1
ATOM 3652 O O . ASP A 1 462 ? 6.645 53.844 26.109 1 95.88 462 ASP A O 1
ATOM 3656 N N . ASP A 1 463 ? 6.941 55.906 26.906 1 95.75 463 ASP A N 1
ATOM 3657 C CA . ASP A 1 463 ? 7.293 55.406 28.25 1 95.75 463 ASP A CA 1
ATOM 3658 C C . ASP A 1 463 ? 6.062 55.375 29.156 1 95.75 463 ASP A C 1
ATOM 3660 O O . ASP A 1 463 ? 6.176 55.062 30.344 1 95.75 463 ASP A O 1
ATOM 3664 N N . SER A 1 464 ? 4.965 55.656 28.609 1 97.81 464 SER A N 1
ATOM 3665 C CA . SER A 1 464 ? 3.719 55.625 29.359 1 97.81 464 SER A CA 1
ATOM 3666 C C . SER A 1 464 ? 2.527 55.312 28.469 1 97.81 464 SER A C 1
ATOM 3668 O O . SER A 1 464 ? 1.639 56.156 28.297 1 97.81 464 SER A O 1
ATOM 3670 N N . VAL A 1 465 ? 2.482 54.156 27.984 1 98.31 465 VAL A N 1
ATOM 3671 C CA . VAL A 1 465 ? 1.466 53.719 27.031 1 98.31 465 VAL A CA 1
ATOM 3672 C C . VAL A 1 465 ? 0.088 53.781 27.688 1 98.31 465 VAL A C 1
ATOM 3674 O O . VAL A 1 465 ? -0.154 53.094 28.688 1 98.31 465 VAL A O 1
ATOM 3677 N N . THR A 1 466 ? -0.786 54.531 27.141 1 98.38 466 THR A N 1
ATOM 3678 C CA . THR A 1 466 ? -2.164 54.594 27.625 1 98.38 466 THR A CA 1
ATOM 3679 C C . THR A 1 466 ? -3.004 53.5 26.953 1 98.38 466 THR A C 1
ATOM 3681 O O . THR A 1 466 ? -2.568 52.875 26 1 98.38 466 THR A O 1
ATOM 3684 N N . ARG A 1 467 ? -4.211 53.344 27.547 1 97.5 467 ARG A N 1
ATOM 3685 C CA . ARG A 1 467 ? -5.16 52.406 26.953 1 97.5 467 ARG A CA 1
ATOM 3686 C C . ARG A 1 467 ? -5.445 52.75 25.5 1 97.5 467 ARG A C 1
ATOM 3688 O O . ARG A 1 467 ? -5.445 51.875 24.641 1 97.5 467 ARG A O 1
ATOM 3695 N N . GLU A 1 468 ? -5.637 53.969 25.234 1 97.62 468 GLU A N 1
ATOM 3696 C CA . GLU A 1 468 ? -5.949 54.438 23.891 1 97.62 468 GLU A CA 1
ATOM 3697 C C . GLU A 1 468 ? -4.766 54.219 22.938 1 97.62 468 GLU A C 1
ATOM 3699 O O . GLU A 1 468 ? -4.949 53.844 21.781 1 97.62 468 GLU A O 1
ATOM 3704 N N . GLU A 1 469 ? -3.643 54.469 23.453 1 97.94 469 GLU A N 1
ATOM 3705 C CA . GLU A 1 469 ? -2.445 54.281 22.641 1 97.94 469 GLU A CA 1
ATOM 3706 C C . GLU A 1 469 ? -2.219 52.812 22.344 1 97.94 469 GLU A C 1
ATOM 3708 O O . GLU A 1 469 ? -1.787 52.438 21.25 1 97.94 469 GLU A O 1
ATOM 3713 N N . ALA A 1 470 ? -2.449 51.969 23.375 1 98.38 470 ALA A N 1
ATOM 3714 C CA . ALA A 1 470 ? -2.324 50.531 23.141 1 98.38 470 ALA A CA 1
ATOM 3715 C C . ALA A 1 470 ? -3.252 50.094 22.031 1 98.38 470 ALA A C 1
ATOM 3717 O O . ALA A 1 470 ? -2.855 49.281 21.172 1 98.38 470 ALA A O 1
ATOM 3718 N N . ILE A 1 471 ? -4.461 50.531 22.031 1 98.06 471 ILE A N 1
ATOM 3719 C CA . ILE A 1 471 ? -5.426 50.188 20.984 1 98.06 471 ILE A CA 1
ATOM 3720 C C . ILE A 1 471 ? -4.934 50.719 19.641 1 98.06 471 ILE A C 1
ATOM 3722 O O . ILE A 1 471 ? -5.016 50 18.625 1 98.06 471 ILE A O 1
ATOM 3726 N N . ALA A 1 472 ? -4.41 51.906 19.641 1 97.12 472 ALA A N 1
ATOM 3727 C CA . ALA A 1 472 ? -3.916 52.5 18.406 1 97.12 472 ALA A CA 1
ATOM 3728 C C . ALA A 1 472 ? -2.742 51.719 17.828 1 97.12 472 ALA A C 1
ATOM 3730 O O . ALA A 1 472 ? -2.641 51.531 16.625 1 97.12 472 ALA A O 1
ATOM 3731 N N . ILE A 1 473 ? -1.846 51.312 18.703 1 97.31 473 ILE A N 1
ATOM 3732 C CA . ILE A 1 473 ? -0.716 50.5 18.25 1 97.31 473 ILE A CA 1
ATOM 3733 C C . ILE A 1 473 ? -1.226 49.219 17.625 1 97.31 473 ILE A C 1
ATOM 3735 O O . ILE A 1 473 ? -0.748 48.812 16.562 1 97.31 473 ILE A O 1
ATOM 3739 N N . THR A 1 474 ? -2.197 48.625 18.234 1 97 474 THR A N 1
ATOM 3740 C CA . THR A 1 474 ? -2.779 47.375 17.781 1 97 474 THR A CA 1
ATOM 3741 C C . THR A 1 474 ? -3.412 47.531 16.391 1 97 474 THR A C 1
ATOM 3743 O O . THR A 1 474 ? -3.316 46.625 15.555 1 97 474 THR A O 1
ATOM 3746 N N . MET A 1 475 ? -3.994 48.656 16.125 1 96.69 475 MET A N 1
ATOM 3747 C CA . MET A 1 475 ? -4.77 48.875 14.906 1 96.69 475 MET A CA 1
ATOM 3748 C C . MET A 1 475 ? -3.965 49.656 13.891 1 96.69 475 MET A C 1
ATOM 3750 O O . MET A 1 475 ? -4.52 50.188 12.914 1 96.69 475 MET A O 1
ATOM 3754 N N . ASP A 1 476 ? -2.678 49.719 14.086 1 95.62 476 ASP A N 1
ATOM 3755 C CA . ASP A 1 476 ? -1.8 50.5 13.242 1 95.62 476 ASP A CA 1
ATOM 3756 C C . ASP A 1 476 ? -1.764 49.969 11.812 1 95.62 476 ASP A C 1
ATOM 3758 O O . ASP A 1 476 ? -1.519 48.781 11.594 1 95.62 476 ASP A O 1
ATOM 3762 N N . VAL A 1 477 ? -2.012 50.875 10.82 1 95.56 477 VAL A N 1
ATOM 3763 C CA . VAL A 1 477 ? -2.008 50.469 9.422 1 95.56 477 VAL A CA 1
ATOM 3764 C C . VAL A 1 477 ? -1.008 51.312 8.641 1 95.56 477 VAL A C 1
ATOM 3766 O O . VAL A 1 477 ? -1.179 51.531 7.438 1 95.56 477 VAL A O 1
ATOM 3769 N N . GLN A 1 478 ? -0.091 51.812 9.281 1 93.75 478 GLN A N 1
ATOM 3770 C CA . GLN A 1 478 ? 0.95 52.562 8.602 1 93.75 478 GLN A CA 1
ATOM 3771 C C . GLN A 1 478 ? 1.965 51.625 7.938 1 93.75 478 GLN A C 1
ATOM 3773 O O . GLN A 1 478 ? 2.391 50.656 8.539 1 93.75 478 GLN A O 1
ATOM 3778 N N . ASP A 1 479 ? 2.309 51.938 6.754 1 92.06 479 ASP A N 1
ATOM 3779 C CA . ASP A 1 479 ? 3.404 51.25 6.082 1 92.06 479 ASP A CA 1
ATOM 3780 C C . ASP A 1 479 ? 4.758 51.781 6.562 1 92.06 479 ASP A C 1
ATOM 3782 O O . ASP A 1 479 ? 5.074 52.938 6.391 1 92.06 479 ASP A O 1
ATOM 3786 N N . TYR A 1 480 ? 5.508 50.875 7.098 1 90.12 480 TYR A N 1
ATOM 3787 C CA . TYR A 1 480 ? 6.805 51.219 7.668 1 90.12 480 TYR A CA 1
ATOM 3788 C C . TYR A 1 480 ? 7.699 51.906 6.625 1 90.12 480 TYR A C 1
ATOM 3790 O O . TYR A 1 480 ? 8.484 52.781 6.945 1 90.12 480 TYR A O 1
ATOM 3798 N N . PHE A 1 481 ? 7.578 51.594 5.359 1 89.81 481 PHE A N 1
ATOM 3799 C CA . PHE A 1 481 ? 8.5 52.062 4.324 1 89.81 481 PHE A CA 1
ATOM 3800 C C . PHE A 1 481 ? 7.895 53.219 3.549 1 89.81 481 PHE A C 1
ATOM 3802 O O . PHE A 1 481 ? 8.523 53.75 2.623 1 89.81 481 PHE A O 1
ATOM 3809 N N . ALA A 1 482 ? 6.699 53.594 3.883 1 92.19 482 ALA A N 1
ATOM 3810 C CA . ALA A 1 482 ? 6.043 54.688 3.15 1 92.19 482 ALA A CA 1
ATOM 3811 C C . ALA A 1 482 ? 6.93 55.938 3.088 1 92.19 482 ALA A C 1
ATOM 3813 O O . ALA A 1 482 ? 7.086 56.531 2.025 1 92.19 482 ALA A O 1
ATOM 3814 N N . PRO A 1 483 ? 7.578 56.344 4.156 1 92.56 483 PRO A N 1
ATOM 3815 C CA . PRO A 1 483 ? 8.445 57.531 4.086 1 92.56 483 PRO A CA 1
ATOM 3816 C C . PRO A 1 483 ? 9.586 57.375 3.09 1 92.56 483 PRO A C 1
ATOM 3818 O O . PRO A 1 483 ? 9.906 58.312 2.352 1 92.56 483 PRO A O 1
ATOM 3821 N N . GLN A 1 484 ? 10.156 56.281 3.096 1 92.25 484 GLN A N 1
ATOM 3822 C CA . GLN A 1 484 ? 11.266 56.031 2.178 1 92.25 484 GLN A CA 1
ATOM 3823 C C . GLN A 1 484 ? 10.797 56.062 0.726 1 92.25 484 GLN A C 1
ATOM 3825 O O . GLN A 1 484 ? 11.453 56.656 -0.128 1 92.25 484 GLN A O 1
ATOM 3830 N N . TRP A 1 485 ? 9.727 55.406 0.399 1 93.38 485 TRP A N 1
ATOM 3831 C CA . TRP A 1 485 ? 9.203 55.375 -0.964 1 93.38 485 TRP A CA 1
ATOM 3832 C C . TRP A 1 485 ? 8.773 56.75 -1.421 1 93.38 485 TRP A C 1
ATOM 3834 O O . TRP A 1 485 ? 8.93 57.094 -2.592 1 93.38 485 TRP A O 1
ATOM 3844 N N . LYS A 1 486 ? 8.156 57.5 -0.547 1 95.31 486 LYS A N 1
ATOM 3845 C CA . LYS A 1 486 ? 7.789 58.906 -0.86 1 95.31 486 LYS A CA 1
ATOM 3846 C C . LYS A 1 486 ? 9.023 59.719 -1.186 1 95.31 486 LYS A C 1
ATOM 3848 O O . LYS A 1 486 ? 9.016 60.531 -2.133 1 95.31 486 LYS A O 1
ATOM 3853 N N . LYS A 1 487 ? 10.07 59.531 -0.444 1 95.62 487 LYS A N 1
ATOM 3854 C CA . LYS A 1 487 ? 11.32 60.219 -0.705 1 95.62 487 LYS A CA 1
ATOM 3855 C C . LYS A 1 487 ? 11.883 59.875 -2.074 1 95.62 487 LYS A C 1
ATOM 3857 O O . LYS A 1 487 ? 12.367 60.719 -2.811 1 95.62 487 LYS A O 1
ATOM 3862 N N . GLU A 1 488 ? 11.836 58.625 -2.363 1 94.88 488 GLU A N 1
ATOM 3863 C CA . GLU A 1 488 ? 12.328 58.156 -3.664 1 94.88 488 GLU A CA 1
ATOM 3864 C C . GLU A 1 488 ? 11.523 58.781 -4.801 1 94.88 488 GLU A C 1
ATOM 3866 O O . GLU A 1 488 ? 12.078 59.125 -5.855 1 94.88 488 GLU A O 1
ATOM 3871 N N . LEU A 1 489 ? 10.195 58.875 -4.605 1 95.81 489 LEU A N 1
ATOM 3872 C CA . LEU A 1 489 ? 9.359 59.531 -5.613 1 95.81 489 LEU A CA 1
ATOM 3873 C C . LEU A 1 489 ? 9.734 61 -5.766 1 95.81 489 LEU A C 1
ATOM 3875 O O . LEU A 1 489 ? 9.82 61.5 -6.883 1 95.81 489 LEU A O 1
ATOM 3879 N N . GLU A 1 490 ? 9.945 61.625 -4.676 1 95.44 490 GLU A N 1
ATOM 3880 C CA . GLU A 1 490 ? 10.344 63.031 -4.676 1 95.44 490 GLU A CA 1
ATOM 3881 C C . GLU A 1 490 ? 11.648 63.219 -5.441 1 95.44 490 GLU A C 1
ATOM 3883 O O . GLU A 1 490 ? 11.766 64.125 -6.254 1 95.44 490 GLU A O 1
ATOM 3888 N N . LEU A 1 491 ? 12.602 62.375 -5.168 1 95.5 491 LEU A N 1
ATOM 3889 C CA . LEU A 1 491 ? 13.898 62.438 -5.828 1 95.5 491 LEU A CA 1
ATOM 3890 C C . LEU A 1 491 ? 13.758 62.188 -7.324 1 95.5 491 LEU A C 1
ATOM 3892 O O . LEU A 1 491 ? 14.414 62.844 -8.133 1 95.5 491 LEU A O 1
ATOM 3896 N N . ALA A 1 492 ? 12.945 61.281 -7.676 1 95.44 492 ALA A N 1
ATOM 3897 C CA . ALA A 1 492 ? 12.742 60.969 -9.086 1 95.44 492 ALA A CA 1
ATOM 3898 C C . ALA A 1 492 ? 12.125 62.125 -9.836 1 95.44 492 ALA A C 1
ATOM 3900 O O . ALA A 1 492 ? 12.523 62.438 -10.961 1 95.44 492 ALA A O 1
ATOM 3901 N N . VAL A 1 493 ? 11.117 62.719 -9.242 1 95.06 493 VAL A N 1
ATOM 3902 C CA . VAL A 1 493 ? 10.438 63.844 -9.852 1 95.06 493 VAL A CA 1
ATOM 3903 C C . VAL A 1 493 ? 11.406 65 -9.992 1 95.06 493 VAL A C 1
ATOM 3905 O O . VAL A 1 493 ? 11.422 65.688 -11.016 1 95.06 493 VAL A O 1
ATOM 3908 N N . SER A 1 494 ? 12.195 65.25 -8.984 1 93.38 494 SER A N 1
ATOM 3909 C CA . SER A 1 494 ? 13.188 66.312 -9.016 1 93.38 494 SER A CA 1
ATOM 3910 C C . SER A 1 494 ? 14.211 66.062 -10.125 1 93.38 494 SER A C 1
ATOM 3912 O O . SER A 1 494 ? 14.617 67.062 -10.789 1 93.38 494 SER A O 1
ATOM 3914 N N . ALA A 1 495 ? 14.602 64.938 -10.297 1 92.31 495 ALA A N 1
ATOM 3915 C CA . ALA A 1 495 ? 15.594 64.562 -11.312 1 92.31 495 ALA A CA 1
ATOM 3916 C C . ALA A 1 495 ? 15.016 64.75 -12.711 1 92.31 495 ALA A C 1
ATOM 3918 O O . ALA A 1 495 ? 15.719 65.125 -13.648 1 92.31 495 ALA A O 1
ATOM 3919 N N . ALA A 1 496 ? 13.773 64.312 -12.852 1 88.81 496 ALA A N 1
ATOM 3920 C CA . ALA A 1 496 ? 13.125 64.375 -14.156 1 88.81 496 ALA A CA 1
ATOM 3921 C C . ALA A 1 496 ? 12.836 65.812 -14.578 1 88.81 496 ALA A C 1
ATOM 3923 O O . ALA A 1 496 ? 12.703 66.125 -15.773 1 88.81 496 ALA A O 1
ATOM 3924 N N . GLY A 1 497 ? 12.875 66.688 -13.711 1 80.81 497 GLY A N 1
ATOM 3925 C CA . GLY A 1 497 ? 12.617 68.125 -14.039 1 80.81 497 GLY A CA 1
ATOM 3926 C C . GLY A 1 497 ? 11.141 68.375 -14.266 1 80.81 497 GLY A C 1
ATOM 3927 O O . GLY A 1 497 ? 10.305 67.5 -14.164 1 80.81 497 GLY A O 1
ATOM 3928 N N . GLN A 1 498 ? 10.836 69.625 -14.633 1 76.81 498 GLN A N 1
ATOM 3929 C CA . GLN A 1 498 ? 9.477 70.125 -14.68 1 76.81 498 GLN A CA 1
ATOM 3930 C C . GLN A 1 498 ? 8.719 69.562 -15.883 1 76.81 498 GLN A C 1
ATOM 3932 O O . GLN A 1 498 ? 7.484 69.562 -15.898 1 76.81 498 GLN A O 1
ATOM 3937 N N . GLU A 1 499 ? 9.445 68.938 -16.781 1 75.44 499 GLU A N 1
ATOM 3938 C CA . GLU A 1 499 ? 8.789 68.5 -18.016 1 75.44 499 GLU A CA 1
ATOM 3939 C C . GLU A 1 499 ? 7.824 67.375 -17.734 1 75.44 499 GLU A C 1
ATOM 3941 O O . GLU A 1 499 ? 6.715 67.312 -18.266 1 75.44 499 GLU A O 1
ATOM 3946 N N . LYS A 1 500 ? 8.164 66.375 -16.953 1 74.88 500 LYS A N 1
ATOM 3947 C CA . LYS A 1 500 ? 7.281 65.25 -16.688 1 74.88 500 LYS A CA 1
ATOM 3948 C C . LYS A 1 500 ? 6.059 65.688 -15.883 1 74.88 500 LYS A C 1
ATOM 3950 O O . LYS A 1 500 ? 5.012 65.062 -15.938 1 74.88 500 LYS A O 1
ATOM 3955 N N . MET A 1 501 ? 6.121 66.75 -15.289 1 82.06 501 MET A N 1
ATOM 3956 C CA . MET A 1 501 ? 5.047 67.25 -14.422 1 82.06 501 MET A CA 1
ATOM 3957 C C . MET A 1 501 ? 4.074 68.125 -15.211 1 82.06 501 MET A C 1
ATOM 3959 O O . MET A 1 501 ? 3.123 68.688 -14.641 1 82.06 501 MET A O 1
ATOM 3963 N N . GLN A 1 502 ? 4.332 68.062 -16.469 1 83.38 502 GLN A N 1
ATOM 3964 C CA . GLN A 1 502 ? 3.451 68.875 -17.328 1 83.38 502 GLN A CA 1
ATOM 3965 C C . GLN A 1 502 ? 2.113 68.188 -17.547 1 83.38 502 GLN A C 1
ATOM 3967 O O . GLN A 1 502 ? 1.102 68.812 -17.812 1 83.38 502 GLN A O 1
ATOM 3972 N N . ASP A 1 503 ? 2.127 66.938 -17.5 1 88.94 503 ASP A N 1
ATOM 3973 C CA . ASP A 1 503 ? 0.867 66.188 -17.531 1 88.94 503 ASP A CA 1
ATOM 3974 C C . ASP A 1 503 ? 0.107 66.375 -16.219 1 88.94 503 ASP A C 1
ATOM 3976 O O . ASP A 1 503 ? 0.541 65.875 -15.172 1 88.94 503 ASP A O 1
ATOM 3980 N N . GLU A 1 504 ? -1.038 67 -16.234 1 91.38 504 GLU A N 1
ATOM 3981 C CA . GLU A 1 504 ? -1.785 67.375 -15.047 1 91.38 504 GLU A CA 1
ATOM 3982 C C . GLU A 1 504 ? -2.188 66.125 -14.227 1 91.38 504 GLU A C 1
ATOM 3984 O O . GLU A 1 504 ? -2.143 66.188 -12.992 1 91.38 504 GLU A O 1
ATOM 3989 N N . GLU A 1 505 ? -2.635 65.188 -14.93 1 92.88 505 GLU A N 1
ATOM 3990 C CA . GLU A 1 505 ? -3.059 63.969 -14.234 1 92.88 505 GLU A CA 1
ATOM 3991 C C . GLU A 1 505 ? -1.891 63.344 -13.5 1 92.88 505 GLU A C 1
ATOM 3993 O O . GLU A 1 505 ? -2.027 62.938 -12.344 1 92.88 505 GLU A O 1
ATOM 3998 N N . PHE A 1 506 ? -0.839 63.188 -14.164 1 94.88 506 PHE A N 1
ATOM 3999 C CA . PHE A 1 506 ? 0.361 62.594 -13.562 1 94.88 506 PHE A CA 1
ATOM 4000 C C . PHE A 1 506 ? 0.834 63.438 -12.383 1 94.88 506 PHE A C 1
ATOM 4002 O O . PHE A 1 506 ? 1.178 62.906 -11.328 1 94.88 506 PHE A O 1
ATOM 4009 N N . ALA A 1 507 ? 0.875 64.688 -12.586 1 94.5 507 ALA A N 1
ATOM 4010 C CA . ALA A 1 507 ? 1.301 65.625 -11.531 1 94.5 507 ALA A CA 1
ATOM 4011 C C . ALA A 1 507 ? 0.403 65.5 -10.297 1 94.5 507 ALA A C 1
ATOM 4013 O O . ALA A 1 507 ? 0.884 65.562 -9.164 1 94.5 507 ALA A O 1
ATOM 4014 N N . ASN A 1 508 ? -0.896 65.375 -10.516 1 95.31 508 ASN A N 1
ATOM 4015 C CA . ASN A 1 508 ? -1.842 65.25 -9.422 1 95.31 508 ASN A CA 1
ATOM 4016 C C . ASN A 1 508 ? -1.621 63.906 -8.664 1 95.31 508 ASN A C 1
ATOM 4018 O O . ASN A 1 508 ? -1.75 63.875 -7.441 1 95.31 508 ASN A O 1
ATOM 4022 N N . ALA A 1 509 ? -1.363 62.938 -9.422 1 96.12 509 ALA A N 1
ATOM 4023 C CA . ALA A 1 509 ? -1.084 61.625 -8.812 1 96.12 509 ALA A CA 1
ATOM 4024 C C . ALA A 1 509 ? 0.17 61.688 -7.945 1 96.12 509 ALA A C 1
ATOM 4026 O O . ALA A 1 509 ? 0.194 61.125 -6.844 1 96.12 509 ALA A O 1
ATOM 4027 N N . VAL A 1 510 ? 1.217 62.281 -8.422 1 96.44 510 VAL A N 1
ATOM 4028 C CA . VAL A 1 510 ? 2.459 62.438 -7.676 1 96.44 510 VAL A CA 1
ATOM 4029 C C . VAL A 1 510 ? 2.189 63.219 -6.391 1 96.44 510 VAL A C 1
ATOM 4031 O O . VAL A 1 510 ? 2.629 62.812 -5.309 1 96.44 510 VAL A O 1
ATOM 4034 N N . LYS A 1 511 ? 1.463 64.312 -6.508 1 95.94 511 LYS A N 1
ATOM 4035 C CA . LYS A 1 511 ? 1.138 65.125 -5.348 1 95.94 511 LYS A CA 1
ATOM 4036 C C . LYS A 1 511 ? 0.334 64.312 -4.316 1 95.94 511 LYS A C 1
ATOM 4038 O O . LYS A 1 511 ? 0.502 64.5 -3.111 1 95.94 511 LYS A O 1
ATOM 4043 N N . ALA A 1 512 ? -0.536 63.562 -4.82 1 96.62 512 ALA A N 1
ATOM 4044 C CA . ALA A 1 512 ? -1.368 62.75 -3.936 1 96.62 512 ALA A CA 1
ATOM 4045 C C . ALA A 1 512 ? -0.516 61.781 -3.096 1 96.62 512 ALA A C 1
ATOM 4047 O O . ALA A 1 512 ? -0.717 61.656 -1.886 1 96.62 512 ALA A O 1
ATOM 4048 N N . ILE A 1 513 ? 0.417 61.094 -3.686 1 97.38 513 ILE A N 1
ATOM 4049 C CA . ILE A 1 513 ? 1.281 60.156 -2.957 1 97.38 513 ILE A CA 1
ATOM 4050 C C . ILE A 1 513 ? 2.156 60.938 -1.977 1 97.38 513 ILE A C 1
ATOM 4052 O O . ILE A 1 513 ? 2.328 60.531 -0.827 1 97.38 513 ILE A O 1
ATOM 4056 N N . LEU A 1 514 ? 2.715 62 -2.424 1 96.88 514 LEU A N 1
ATOM 4057 C CA . LEU A 1 514 ? 3.643 62.75 -1.595 1 96.88 514 LEU A CA 1
ATOM 4058 C C . LEU A 1 514 ? 2.924 63.375 -0.4 1 96.88 514 LEU A C 1
ATOM 4060 O O . LEU A 1 514 ? 3.516 63.531 0.667 1 96.88 514 LEU A O 1
ATOM 4064 N N . ALA A 1 515 ? 1.615 63.688 -0.519 1 96.56 515 ALA A N 1
ATOM 4065 C CA . ALA A 1 515 ? 0.83 64.25 0.559 1 96.56 515 ALA A CA 1
ATOM 4066 C C . ALA A 1 515 ? 0.238 63.219 1.465 1 96.56 515 ALA A C 1
ATOM 4068 O O . ALA A 1 515 ? -0.22 63.5 2.57 1 96.56 515 ALA A O 1
ATOM 4069 N N . TRP A 1 516 ? 0.266 62.031 1.024 1 95.94 516 TRP A N 1
ATOM 4070 C CA . TRP A 1 516 ? -0.315 60.906 1.72 1 95.94 516 TRP A CA 1
ATOM 4071 C C . TRP A 1 516 ? 0.431 60.625 3.02 1 95.94 516 TRP A C 1
ATOM 4073 O O . TRP A 1 516 ? 1.657 60.719 3.076 1 95.94 516 TRP A O 1
ATOM 4083 N N . ASP A 1 517 ? -0.194 60.188 4.062 1 94.94 517 ASP A N 1
ATOM 4084 C CA . ASP A 1 517 ? 0.395 60 5.387 1 94.94 517 ASP A CA 1
ATOM 4085 C C . ASP A 1 517 ? 0.942 58.562 5.547 1 94.94 517 ASP A C 1
ATOM 4087 O O . ASP A 1 517 ? 1.519 58.25 6.582 1 94.94 517 ASP A O 1
ATOM 4091 N N . GLY A 1 518 ? 0.708 57.781 4.566 1 94.62 518 GLY A N 1
ATOM 4092 C CA . GLY A 1 518 ? 1.276 56.438 4.617 1 94.62 518 GLY A CA 1
ATOM 4093 C C . GLY A 1 518 ? 0.363 55.406 5.285 1 94.62 518 GLY A C 1
ATOM 4094 O O . GLY A 1 518 ? 0.74 54.25 5.465 1 94.62 518 GLY A O 1
ATOM 4095 N N . GLU A 1 519 ? -0.832 55.75 5.547 1 95.19 519 GLU A N 1
ATOM 4096 C CA . GLU A 1 519 ? -1.761 54.875 6.246 1 95.19 519 GLU A CA 1
ATOM 4097 C C . GLU A 1 519 ? -2.666 54.125 5.262 1 95.19 519 GLU A C 1
ATOM 4099 O O . GLU A 1 519 ? -3.285 54.75 4.395 1 95.19 519 GLU A O 1
ATOM 4104 N N . PHE A 1 520 ? -2.787 52.906 5.457 1 95.19 520 PHE A N 1
ATOM 4105 C CA . PHE A 1 520 ? -3.621 52.062 4.605 1 95.19 520 PHE A CA 1
ATOM 4106 C C . PHE A 1 520 ? -5.043 51.969 5.148 1 95.19 520 PHE A C 1
ATOM 4108 O O . PHE A 1 520 ? -5.555 50.906 5.414 1 95.19 520 PHE A O 1
ATOM 4115 N N . THR A 1 521 ? -5.668 53.031 5.211 1 95.19 521 THR A N 1
ATOM 4116 C CA . THR A 1 521 ? -7.074 53.062 5.594 1 95.19 521 THR A CA 1
ATOM 4117 C C . THR A 1 521 ? -7.969 52.938 4.367 1 95.19 521 THR A C 1
ATOM 4119 O O . THR A 1 521 ? -7.531 53.188 3.238 1 95.19 521 THR A O 1
ATOM 4122 N N . ALA A 1 522 ? -9.195 52.625 4.613 1 95 522 ALA A N 1
ATOM 4123 C CA . ALA A 1 522 ? -10.117 52.281 3.533 1 95 522 ALA A CA 1
ATOM 4124 C C . ALA A 1 522 ? -10.484 53.5 2.721 1 95 522 ALA A C 1
ATOM 4126 O O . ALA A 1 522 ? -10.734 53.406 1.517 1 95 522 ALA A O 1
ATOM 4127 N N . ASP A 1 523 ? -10.422 54.656 3.262 1 94.31 523 ASP A N 1
ATOM 4128 C CA . ASP A 1 523 ? -10.992 55.844 2.646 1 94.31 523 ASP A CA 1
ATOM 4129 C C . ASP A 1 523 ? -9.961 56.562 1.795 1 94.31 523 ASP A C 1
ATOM 4131 O O . ASP A 1 523 ? -10.305 57.438 1.002 1 94.31 523 ASP A O 1
ATOM 4135 N N . LYS A 1 524 ? -8.727 56.188 1.881 1 94.06 524 LYS A N 1
ATOM 4136 C CA . LYS A 1 524 ? -7.664 56.938 1.213 1 94.06 524 LYS A CA 1
ATOM 4137 C C . LYS A 1 524 ? -7.461 56.438 -0.218 1 94.06 524 LYS A C 1
ATOM 4139 O O . LYS A 1 524 ? -7.383 55.219 -0.46 1 94.06 524 LYS A O 1
ATOM 4144 N N . THR A 1 525 ? -7.363 57.375 -1.146 1 93.5 525 THR A N 1
ATOM 4145 C CA . THR A 1 525 ? -7.207 57.031 -2.555 1 93.5 525 THR A CA 1
ATOM 4146 C C . THR A 1 525 ? -5.734 56.875 -2.912 1 93.5 525 THR A C 1
ATOM 4148 O O . THR A 1 525 ? -5.387 56.031 -3.734 1 93.5 525 THR A O 1
ATOM 4151 N N . ALA A 1 526 ? -4.938 57.656 -2.273 1 94.38 526 ALA A N 1
ATOM 4152 C CA . ALA A 1 526 ? -3.508 57.562 -2.561 1 94.38 526 ALA A CA 1
ATOM 4153 C C . ALA A 1 526 ? -2.961 56.188 -2.205 1 94.38 526 ALA A C 1
ATOM 4155 O O . ALA A 1 526 ? -1.99 55.719 -2.809 1 94.38 526 ALA A O 1
ATOM 4156 N N . THR A 1 527 ? -3.631 55.594 -1.289 1 93.94 527 THR A N 1
ATOM 4157 C CA . THR A 1 527 ? -3.215 54.281 -0.805 1 93.94 527 THR A CA 1
ATOM 4158 C C . THR A 1 527 ? -3.213 53.25 -1.94 1 93.94 527 THR A C 1
ATOM 4160 O O . THR A 1 527 ? -2.25 52.5 -2.107 1 93.94 527 THR A O 1
ATOM 4163 N N . SER A 1 528 ? -4.23 53.188 -2.768 1 94.56 528 SER A N 1
ATOM 4164 C CA . SER A 1 528 ? -4.32 52.25 -3.883 1 94.56 528 SER A CA 1
ATOM 4165 C C . SER A 1 528 ? -3.232 52.531 -4.918 1 94.56 528 SER A C 1
ATOM 4167 O O . SER A 1 528 ? -2.578 51.594 -5.387 1 94.56 528 SER A O 1
ATOM 4169 N N . LEU A 1 529 ? -3.109 53.781 -5.195 1 95.81 529 LEU A N 1
ATOM 4170 C CA . LEU A 1 529 ? -2.098 54.156 -6.172 1 95.81 529 LEU A CA 1
ATOM 4171 C C . LEU A 1 529 ? -0.702 53.781 -5.691 1 95.81 529 LEU A C 1
ATOM 4173 O O . LEU A 1 529 ? 0.078 53.188 -6.445 1 95.81 529 LEU A O 1
ATOM 4177 N N . TYR A 1 530 ? -0.401 54.125 -4.465 1 95.06 530 TYR A N 1
ATOM 4178 C CA . TYR A 1 530 ? 0.88 53.781 -3.85 1 95.06 530 TYR A CA 1
ATOM 4179 C C . TYR A 1 530 ? 1.118 52.281 -3.861 1 95.06 530 TYR A C 1
ATOM 4181 O O . TYR A 1 530 ? 2.197 51.844 -4.242 1 95.06 530 TYR A O 1
ATOM 4189 N N . LYS A 1 531 ? 0.137 51.531 -3.402 1 92.31 531 LYS A N 1
ATOM 4190 C CA . LYS A 1 531 ? 0.248 50.094 -3.289 1 92.31 531 LYS A CA 1
ATOM 4191 C C . LYS A 1 531 ? 0.59 49.469 -4.637 1 92.31 531 LYS A C 1
ATOM 4193 O O . LYS A 1 531 ? 1.563 48.719 -4.746 1 92.31 531 LYS A O 1
ATOM 4198 N N . PHE A 1 532 ? -0.167 49.75 -5.652 1 92.19 532 PHE A N 1
ATOM 4199 C CA . PHE A 1 532 ? 0.013 49.094 -6.945 1 92.19 532 PHE A CA 1
ATOM 4200 C C . PHE A 1 532 ? 1.27 49.594 -7.641 1 92.19 532 PHE A C 1
ATOM 4202 O O . PHE A 1 532 ? 1.938 48.844 -8.352 1 92.19 532 PHE A O 1
ATOM 4209 N N . TRP A 1 533 ? 1.615 50.875 -7.402 1 93.75 533 TRP A N 1
ATOM 4210 C CA . TRP A 1 533 ? 2.873 51.406 -7.91 1 93.75 533 TRP A CA 1
ATOM 4211 C C . TRP A 1 533 ? 4.062 50.688 -7.301 1 93.75 533 TRP A C 1
ATOM 4213 O O . TRP A 1 533 ? 4.961 50.219 -8.016 1 93.75 533 TRP A O 1
ATOM 4223 N N . ARG A 1 534 ? 4.055 50.594 -6.059 1 91.5 534 ARG A N 1
ATOM 4224 C CA . ARG A 1 534 ? 5.148 49.938 -5.348 1 91.5 534 ARG A CA 1
ATOM 4225 C C . ARG A 1 534 ? 5.293 48.5 -5.781 1 91.5 534 ARG A C 1
ATOM 4227 O O . ARG A 1 534 ? 6.41 48 -5.949 1 91.5 534 ARG A O 1
ATOM 4234 N N . ILE A 1 535 ? 4.176 47.781 -5.879 1 88.81 535 ILE A N 1
ATOM 4235 C CA . ILE A 1 535 ? 4.199 46.375 -6.32 1 88.81 535 ILE A CA 1
ATOM 4236 C C . ILE A 1 535 ? 4.863 46.281 -7.691 1 88.81 535 ILE A C 1
ATOM 4238 O O . ILE A 1 535 ? 5.707 45.406 -7.918 1 88.81 535 ILE A O 1
ATOM 4242 N N . LYS A 1 536 ? 4.535 47.156 -8.562 1 90.69 536 LYS A N 1
ATOM 4243 C CA . LYS A 1 536 ? 5.105 47.156 -9.906 1 90.69 536 LYS A CA 1
ATOM 4244 C C . LYS A 1 536 ? 6.605 47.438 -9.867 1 90.69 536 LYS A C 1
ATOM 4246 O O . LYS A 1 536 ? 7.371 46.875 -10.648 1 90.69 536 LYS A O 1
ATOM 4251 N N . CYS A 1 537 ? 6.938 48.406 -9.055 1 91.31 537 CYS A N 1
ATOM 4252 C CA . CYS A 1 537 ? 8.352 48.719 -8.906 1 91.31 537 CYS A CA 1
ATOM 4253 C C . CYS A 1 537 ? 9.125 47.5 -8.398 1 91.31 537 CYS A C 1
ATOM 4255 O O . CYS A 1 537 ? 10.219 47.219 -8.875 1 91.31 537 CYS A O 1
ATOM 4257 N N . GLY A 1 538 ? 8.57 46.875 -7.406 1 87.38 538 GLY A N 1
ATOM 4258 C CA . GLY A 1 538 ? 9.211 45.719 -6.859 1 87.38 538 GLY A CA 1
ATOM 4259 C C . GLY A 1 538 ? 9.391 44.594 -7.883 1 87.38 538 GLY A C 1
ATOM 4260 O O . GLY A 1 538 ? 10.375 43.844 -7.832 1 87.38 538 GLY A O 1
ATOM 4261 N N . GLU A 1 539 ? 8.484 44.531 -8.789 1 85.75 539 GLU A N 1
ATOM 4262 C CA . GLU A 1 539 ? 8.5 43.469 -9.797 1 85.75 539 GLU A CA 1
ATOM 4263 C C . GLU A 1 539 ? 9.477 43.812 -10.922 1 85.75 539 GLU A C 1
ATOM 4265 O O . GLU A 1 539 ? 10.102 42.906 -11.492 1 85.75 539 GLU A O 1
ATOM 4270 N N . LYS A 1 540 ? 9.609 45 -11.211 1 89.62 540 LYS A N 1
ATOM 4271 C CA . LYS A 1 540 ? 10.242 45.344 -12.484 1 89.62 540 LYS A CA 1
ATOM 4272 C C . LYS A 1 540 ? 11.578 46.031 -12.266 1 89.62 540 LYS A C 1
ATOM 4274 O O . LYS A 1 540 ? 12.383 46.156 -13.195 1 89.62 540 LYS A O 1
ATOM 4279 N N . MET A 1 541 ? 11.812 46.5 -11.031 1 89.75 541 MET A N 1
ATOM 4280 C CA . MET A 1 541 ? 13.023 47.281 -10.789 1 89.75 541 MET A CA 1
ATOM 4281 C C . MET A 1 541 ? 13.93 46.562 -9.789 1 89.75 541 MET A C 1
ATOM 4283 O O . MET A 1 541 ? 13.461 45.781 -8.969 1 89.75 541 MET A O 1
ATOM 4287 N N . ASN A 1 542 ? 15.211 46.844 -9.945 1 88.38 542 ASN A N 1
ATOM 4288 C CA . ASN A 1 542 ? 16.172 46.469 -8.906 1 88.38 542 ASN A CA 1
ATOM 4289 C C . ASN A 1 542 ? 16.125 47.438 -7.727 1 88.38 542 ASN A C 1
ATOM 4291 O O . ASN A 1 542 ? 16.5 48.594 -7.855 1 88.38 542 ASN A O 1
ATOM 4295 N N . LEU A 1 543 ? 15.727 46.969 -6.633 1 88.56 543 LEU A N 1
ATOM 4296 C CA . LEU A 1 543 ? 15.531 47.844 -5.473 1 88.56 543 LEU A CA 1
ATOM 4297 C C . LEU A 1 543 ? 16.703 47.719 -4.496 1 88.56 543 LEU A C 1
ATOM 4299 O O . LEU A 1 543 ? 16.656 48.281 -3.402 1 88.56 543 LEU A O 1
ATOM 4303 N N . LYS A 1 544 ? 17.75 47.031 -4.742 1 86.44 544 LYS A N 1
ATOM 4304 C CA . LYS A 1 544 ? 18.891 46.75 -3.865 1 86.44 544 LYS A CA 1
ATOM 4305 C C . LYS A 1 544 ? 19.469 48.062 -3.314 1 86.44 544 LYS A C 1
ATOM 4307 O O . LYS A 1 544 ? 19.891 48.125 -2.152 1 86.44 544 LYS A O 1
ATOM 4312 N N . PRO A 1 545 ? 19.5 49.125 -4.105 1 87.44 545 PRO A N 1
ATOM 4313 C CA . PRO A 1 545 ? 20.078 50.375 -3.604 1 87.44 545 PRO A CA 1
ATOM 4314 C C . PRO A 1 545 ? 19.297 50.938 -2.426 1 87.44 545 PRO A C 1
ATOM 4316 O O . PRO A 1 545 ? 19.844 51.719 -1.645 1 87.44 545 PRO A O 1
ATOM 4319 N N . MET A 1 546 ? 18.125 50.594 -2.322 1 87.31 546 MET A N 1
ATOM 4320 C CA . MET A 1 546 ? 17.281 51.156 -1.266 1 87.31 546 MET A CA 1
ATOM 4321 C C . MET A 1 546 ? 17.562 50.469 0.065 1 87.31 546 MET A C 1
ATOM 4323 O O . MET A 1 546 ? 17.188 50.969 1.123 1 87.31 546 MET A O 1
ATOM 4327 N N . ILE A 1 547 ? 18.188 49.375 -0.098 1 81.31 547 ILE A N 1
ATOM 4328 C CA . ILE A 1 547 ? 18.453 48.625 1.12 1 81.31 547 ILE A CA 1
ATOM 4329 C C . ILE A 1 547 ? 19.469 49.375 1.981 1 81.31 547 ILE A C 1
ATOM 4331 O O . ILE A 1 547 ? 20.484 49.844 1.477 1 81.31 547 ILE A O 1
ATOM 4335 N N . GLY A 1 548 ? 19.266 49.531 3.285 1 77.88 548 GLY A N 1
ATOM 4336 C CA . GLY A 1 548 ? 20.188 50.219 4.191 1 77.88 548 GLY A CA 1
ATOM 4337 C C . GLY A 1 548 ? 20.078 51.719 4.137 1 77.88 548 GLY A C 1
ATOM 4338 O O . GLY A 1 548 ? 21.016 52.438 4.488 1 77.88 548 GLY A O 1
ATOM 4339 N N . GLY A 1 549 ? 19.031 52.219 3.523 1 81.94 549 GLY A N 1
ATOM 4340 C CA . GLY A 1 549 ? 18.766 53.656 3.537 1 81.94 549 GLY A CA 1
ATOM 4341 C C . GLY A 1 549 ? 19.312 54.375 2.309 1 81.94 549 GLY A C 1
ATOM 4342 O O . GLY A 1 549 ? 19.328 55.594 2.258 1 81.94 549 GLY A O 1
ATOM 4343 N N . GLY A 1 550 ? 19.703 53.594 1.398 1 88.88 550 GLY A N 1
ATOM 4344 C CA . GLY A 1 550 ? 20.156 54.188 0.156 1 88.88 550 GLY A CA 1
ATOM 4345 C C . GLY A 1 550 ? 19.016 54.656 -0.721 1 88.88 550 GLY A C 1
ATOM 4346 O O . GLY A 1 550 ? 17.859 54.562 -0.337 1 88.88 550 GLY A O 1
ATOM 4347 N N . HIS A 1 551 ? 19.469 55.281 -1.882 1 93.5 551 HIS A N 1
ATOM 4348 C CA . HIS A 1 551 ? 18.484 55.812 -2.799 1 93.5 551 HIS A CA 1
ATOM 4349 C C . HIS A 1 551 ? 18.594 55.156 -4.176 1 93.5 551 HIS A C 1
ATOM 4351 O O . HIS A 1 551 ? 19.641 54.625 -4.531 1 93.5 551 HIS A O 1
ATOM 4357 N N . LEU A 1 552 ? 17.453 55.281 -4.906 1 93.62 552 LEU A N 1
ATOM 4358 C CA . LEU A 1 552 ? 17.422 54.75 -6.273 1 93.62 552 LEU A CA 1
ATOM 4359 C C . LEU A 1 552 ? 18.344 55.562 -7.172 1 93.62 552 LEU A C 1
ATOM 4361 O O . LEU A 1 552 ? 18.453 56.781 -7.023 1 93.62 552 LEU A O 1
ATOM 4365 N N . GLY A 1 553 ? 18.984 54.875 -8.117 1 93.31 553 GLY A N 1
ATOM 4366 C CA . GLY A 1 553 ? 19.797 55.531 -9.109 1 93.31 553 GLY A CA 1
ATOM 4367 C C . GLY A 1 553 ? 18.969 56.219 -10.188 1 93.31 553 GLY A C 1
ATOM 4368 O O . GLY A 1 553 ? 17.75 56.094 -10.211 1 93.31 553 GLY A O 1
ATOM 4369 N N . ALA A 1 554 ? 19.688 56.906 -11.141 1 92.69 554 ALA A N 1
ATOM 4370 C CA . ALA A 1 554 ? 19.016 57.719 -12.164 1 92.69 554 ALA A CA 1
ATOM 4371 C C . ALA A 1 554 ? 18.125 56.844 -13.047 1 92.69 554 ALA A C 1
ATOM 4373 O O . ALA A 1 554 ? 17 57.25 -13.375 1 92.69 554 ALA A O 1
ATOM 4374 N N . GLU A 1 555 ? 18.594 55.781 -13.367 1 93.25 555 GLU A N 1
ATOM 4375 C CA . GLU A 1 555 ? 17.828 54.875 -14.219 1 93.25 555 GLU A CA 1
ATOM 4376 C C . GLU A 1 555 ? 16.562 54.375 -13.5 1 93.25 555 GLU A C 1
ATOM 4378 O O . GLU A 1 555 ? 15.484 54.344 -14.078 1 93.25 555 GLU A O 1
ATOM 4383 N N . GLN A 1 556 ? 16.781 53.938 -12.25 1 94.19 556 GLN A N 1
ATOM 4384 C CA . GLN A 1 556 ? 15.648 53.438 -11.469 1 94.19 556 GLN A CA 1
ATOM 4385 C C . GLN A 1 556 ? 14.648 54.562 -11.188 1 94.19 556 GLN A C 1
ATOM 4387 O O . GLN A 1 556 ? 13.438 54.312 -11.125 1 94.19 556 GLN A O 1
ATOM 4392 N N . GLN A 1 557 ? 15.086 55.781 -11.016 1 94.69 557 GLN A N 1
ATOM 4393 C CA . GLN A 1 557 ? 14.211 56.906 -10.797 1 94.69 557 GLN A CA 1
ATOM 4394 C C . GLN A 1 557 ? 13.312 57.156 -12 1 94.69 557 GLN A C 1
ATOM 4396 O O . GLN A 1 557 ? 12.094 57.312 -11.859 1 94.69 557 GLN A O 1
ATOM 4401 N N . ALA A 1 558 ? 13.922 57.094 -13.156 1 93.81 558 ALA A N 1
ATOM 4402 C CA . ALA A 1 558 ? 13.148 57.281 -14.383 1 93.81 558 ALA A CA 1
ATOM 4403 C C . ALA A 1 558 ? 12.133 56.156 -14.562 1 93.81 558 ALA A C 1
ATOM 4405 O O . ALA A 1 558 ? 10.984 56.406 -14.945 1 93.81 558 ALA A O 1
ATOM 4406 N N . GLN A 1 559 ? 12.594 55 -14.328 1 95.38 559 GLN A N 1
ATOM 4407 C CA . GLN A 1 559 ? 11.727 53.844 -14.453 1 95.38 559 GLN A CA 1
ATOM 4408 C C . GLN A 1 559 ? 10.562 53.906 -13.469 1 95.38 559 GLN A C 1
ATOM 4410 O O . GLN A 1 559 ? 9.438 53.531 -13.797 1 95.38 559 GLN A O 1
ATOM 4415 N N . SER A 1 560 ? 10.82 54.344 -12.273 1 95.5 560 SER A N 1
ATOM 4416 C CA . SER A 1 560 ? 9.773 54.406 -11.258 1 95.5 560 SER A CA 1
ATOM 4417 C C . SER A 1 560 ? 8.664 55.375 -11.68 1 95.5 560 SER A C 1
ATOM 4419 O O . SER A 1 560 ? 7.492 55.125 -11.375 1 95.5 560 SER A O 1
ATOM 4421 N N . LEU A 1 561 ? 8.992 56.438 -12.414 1 95.88 561 LEU A N 1
ATOM 4422 C CA . LEU A 1 561 ? 7.992 57.375 -12.898 1 95.88 561 LEU A CA 1
ATOM 4423 C C . LEU A 1 561 ? 7.18 56.781 -14.039 1 95.88 561 LEU A C 1
ATOM 4425 O O . LEU A 1 561 ? 5.973 57 -14.148 1 95.88 561 LEU A O 1
ATOM 4429 N N . GLU A 1 562 ? 7.852 56 -14.859 1 95.5 562 GLU A N 1
ATOM 4430 C CA . GLU A 1 562 ? 7.133 55.281 -15.914 1 95.5 562 GLU A CA 1
ATOM 4431 C C . GLU A 1 562 ? 6.137 54.281 -15.336 1 95.5 562 GLU A C 1
ATOM 4433 O O . GLU A 1 562 ? 5.016 54.156 -15.828 1 95.5 562 GLU A O 1
ATOM 4438 N N . LEU A 1 563 ? 6.59 53.625 -14.344 1 96.38 563 LEU A N 1
ATOM 4439 C CA . LEU A 1 563 ? 5.738 52.625 -13.711 1 96.38 563 LEU A CA 1
ATOM 4440 C C . LEU A 1 563 ? 4.566 53.281 -12.992 1 96.38 563 LEU A C 1
ATOM 4442 O O . LEU A 1 563 ? 3.477 52.719 -12.922 1 96.38 563 LEU A O 1
ATOM 4446 N N . LEU A 1 564 ? 4.738 54.469 -12.461 1 96.81 564 LEU A N 1
ATOM 4447 C CA . LEU A 1 564 ? 3.627 55.219 -11.883 1 96.81 564 LEU A CA 1
ATOM 4448 C C . LEU A 1 564 ? 2.6 55.594 -12.953 1 96.81 564 LEU A C 1
ATOM 4450 O O . LEU A 1 564 ? 1.393 55.469 -12.719 1 96.81 564 LEU A O 1
ATOM 4454 N N . ALA A 1 565 ? 3.115 56 -14.094 1 95.94 565 ALA A N 1
ATOM 4455 C CA . ALA A 1 565 ? 2.217 56.312 -15.203 1 95.94 565 ALA A CA 1
ATOM 4456 C C . ALA A 1 565 ? 1.427 55.062 -15.625 1 95.94 565 ALA A C 1
ATOM 4458 O O . ALA A 1 565 ? 0.231 55.156 -15.914 1 95.94 565 ALA A O 1
ATOM 4459 N N . GLU A 1 566 ? 2.1 54.031 -15.664 1 96.81 566 GLU A N 1
ATOM 4460 C CA . GLU A 1 566 ? 1.437 52.781 -16 1 96.81 566 GLU A CA 1
ATOM 4461 C C . GLU A 1 566 ? 0.374 52.438 -14.961 1 96.81 566 GLU A C 1
ATOM 4463 O O . GLU A 1 566 ? -0.685 51.906 -15.312 1 96.81 566 GLU A O 1
ATOM 4468 N N . THR A 1 567 ? 0.696 52.562 -13.711 1 96.75 567 THR A N 1
ATOM 4469 C CA . THR A 1 567 ? -0.245 52.281 -12.633 1 96.75 567 THR A CA 1
ATOM 4470 C C . THR A 1 567 ? -1.486 53.156 -12.75 1 96.75 567 THR A C 1
ATOM 4472 O O . THR A 1 567 ? -2.609 52.688 -12.562 1 96.75 567 THR A O 1
ATOM 4475 N N . ILE A 1 568 ? -1.311 54.406 -13.062 1 96.69 568 ILE A N 1
ATOM 4476 C CA . ILE A 1 568 ? -2.412 55.344 -13.266 1 96.69 568 ILE A CA 1
ATOM 4477 C C . ILE A 1 568 ? -3.316 54.844 -14.391 1 96.69 568 ILE A C 1
ATOM 4479 O O . ILE A 1 568 ? -4.539 54.781 -14.234 1 96.69 568 ILE A O 1
ATOM 4483 N N . ALA A 1 569 ? -2.709 54.438 -15.438 1 96.44 569 ALA A N 1
ATOM 4484 C CA . ALA A 1 569 ? -3.459 53.938 -16.594 1 96.44 569 ALA A CA 1
ATOM 4485 C C . ALA A 1 569 ? -4.238 52.688 -16.234 1 96.44 569 ALA A C 1
ATOM 4487 O O . ALA A 1 569 ? -5.383 52.531 -16.672 1 96.44 569 ALA A O 1
ATOM 4488 N N . GLU A 1 570 ? -3.648 51.875 -15.539 1 95.12 570 GLU A N 1
ATOM 4489 C CA . GLU A 1 570 ? -4.289 50.625 -15.164 1 95.12 570 GLU A CA 1
ATOM 4490 C C . GLU A 1 570 ? -5.473 50.844 -14.234 1 95.12 570 GLU A C 1
ATOM 4492 O O . GLU A 1 570 ? -6.512 50.188 -14.367 1 95.12 570 GLU A O 1
ATOM 4497 N N . LEU A 1 571 ? -5.285 51.656 -13.203 1 95.5 571 LEU A N 1
ATOM 4498 C CA . LEU A 1 571 ? -6.391 51.969 -12.305 1 95.5 571 LEU A CA 1
ATOM 4499 C C . LEU A 1 571 ? -7.547 52.625 -13.062 1 95.5 571 LEU A C 1
ATOM 4501 O O . LEU A 1 571 ? -8.711 52.312 -12.789 1 95.5 571 LEU A O 1
ATOM 4505 N N . LYS A 1 572 ? -7.223 53.438 -14.016 1 95.38 572 LYS A N 1
ATOM 4506 C CA . LYS A 1 572 ? -8.266 54.062 -14.844 1 95.38 572 LYS A CA 1
ATOM 4507 C C . LYS A 1 572 ? -9 53 -15.664 1 95.38 572 LYS A C 1
ATOM 4509 O O . LYS A 1 572 ? -10.219 53.062 -15.805 1 95.38 572 LYS A O 1
ATOM 4514 N N . SER A 1 573 ? -8.234 52.219 -16.156 1 94.69 573 SER A N 1
ATOM 4515 C CA . SER A 1 573 ? -8.82 51.156 -16.969 1 94.69 573 SER A CA 1
ATOM 4516 C C . SER A 1 573 ? -9.719 50.25 -16.141 1 94.69 573 SER A C 1
ATOM 4518 O O . SER A 1 573 ? -10.797 49.844 -16.594 1 94.69 573 SER A O 1
ATOM 4520 N N . LYS A 1 574 ? -9.375 49.844 -14.938 1 91.31 574 LYS A N 1
ATOM 4521 C CA . LYS A 1 574 ? -10.086 48.875 -14.109 1 91.31 574 LYS A CA 1
ATOM 4522 C C . LYS A 1 574 ? -11.219 49.531 -13.328 1 91.31 574 LYS A C 1
ATOM 4524 O O . LYS A 1 574 ? -12.258 48.938 -13.094 1 91.31 574 LYS A O 1
ATOM 4529 N N . HIS A 1 575 ? -10.992 50.812 -12.961 1 93 575 HIS A N 1
ATOM 4530 C CA . HIS A 1 575 ? -11.922 51.406 -12.008 1 93 575 HIS A CA 1
ATOM 4531 C C . HIS A 1 575 ? -12.5 52.719 -12.539 1 93 575 HIS A C 1
ATOM 4533 O O . HIS A 1 575 ? -13.32 53.344 -11.875 1 93 575 HIS A O 1
ATOM 4539 N N . GLY A 1 576 ? -12.086 53.188 -13.695 1 93.69 576 GLY A N 1
ATOM 4540 C CA . GLY A 1 576 ? -12.594 54.406 -14.32 1 93.69 576 GLY A CA 1
ATOM 4541 C C . GLY A 1 576 ? -11.867 55.656 -13.875 1 93.69 576 GLY A C 1
ATOM 4542 O O . GLY A 1 576 ? -12 56.719 -14.508 1 93.69 576 GLY A O 1
ATOM 4543 N N . ARG A 1 577 ? -11.062 55.594 -12.828 1 95.31 577 ARG A N 1
ATOM 4544 C CA . ARG A 1 577 ? -10.281 56.688 -12.281 1 95.31 577 ARG A CA 1
ATOM 4545 C C . ARG A 1 577 ? -9.031 56.156 -11.57 1 95.31 577 ARG A C 1
ATOM 4547 O O . ARG A 1 577 ? -8.945 55 -11.234 1 95.31 577 ARG A O 1
ATOM 4554 N N . TRP A 1 578 ? -8.031 57 -11.383 1 94.19 578 TRP A N 1
ATOM 4555 C CA . TRP A 1 578 ? -6.797 56.562 -10.742 1 94.19 578 TRP A CA 1
ATOM 4556 C C . TRP A 1 578 ? -6.871 56.75 -9.234 1 94.19 578 TRP A C 1
ATOM 4558 O O . TRP A 1 578 ? -6.121 56.094 -8.492 1 94.19 578 TRP A O 1
ATOM 4568 N N . ASP A 1 579 ? -7.707 57.656 -8.758 1 95.25 579 ASP A N 1
ATOM 4569 C CA . ASP A 1 579 ? -7.828 57.969 -7.336 1 95.25 579 ASP A CA 1
ATOM 4570 C C . ASP A 1 579 ? -8.93 57.125 -6.688 1 95.25 579 ASP A C 1
ATOM 4572 O O . ASP A 1 579 ? -9.859 57.656 -6.094 1 95.25 579 ASP A O 1
ATOM 4576 N N . VAL A 1 580 ? -8.742 55.875 -6.68 1 95.81 580 VAL A N 1
ATOM 4577 C CA . VAL A 1 580 ? -9.688 54.906 -6.117 1 95.81 580 VAL A CA 1
ATOM 4578 C C . VAL A 1 580 ? -9.375 54.688 -4.641 1 95.81 580 VAL A C 1
ATOM 4580 O O . VAL A 1 580 ? -8.234 54.344 -4.281 1 95.81 580 VAL A O 1
ATOM 4583 N N . ALA A 1 581 ? -10.406 54.812 -3.809 1 95.94 581 ALA A N 1
ATOM 4584 C CA . ALA A 1 581 ? -10.203 54.562 -2.385 1 95.94 581 ALA A CA 1
ATOM 4585 C C . ALA A 1 581 ? -9.844 53.094 -2.139 1 95.94 581 ALA A C 1
ATOM 4587 O O . ALA A 1 581 ? -10.398 52.188 -2.783 1 95.94 581 ALA A O 1
ATOM 4588 N N . TRP A 1 582 ? -8.922 52.875 -1.294 1 95.44 582 TRP A N 1
ATOM 4589 C CA . TRP A 1 582 ? -8.445 51.531 -0.992 1 95.44 582 TRP A CA 1
ATOM 4590 C C . TRP A 1 582 ? -9.617 50.625 -0.643 1 95.44 582 TRP A C 1
ATOM 4592 O O . TRP A 1 582 ? -9.656 49.469 -1.076 1 95.44 582 TRP A O 1
ATOM 4602 N N . GLY A 1 583 ? -10.578 51.094 0.055 1 95.56 583 GLY A N 1
ATOM 4603 C CA . GLY A 1 583 ? -11.742 50.344 0.486 1 95.56 583 GLY A CA 1
ATOM 4604 C C . GLY A 1 583 ? -12.633 49.906 -0.663 1 95.56 583 GLY A C 1
ATOM 4605 O O . GLY A 1 583 ? -13.461 49 -0.514 1 95.56 583 GLY A O 1
ATOM 4606 N N . GLU A 1 584 ? -12.555 50.594 -1.734 1 94.88 584 GLU A N 1
ATOM 4607 C CA . GLU A 1 584 ? -13.289 50.156 -2.918 1 94.88 584 GLU A CA 1
ATOM 4608 C C . GLU A 1 584 ? -12.695 48.875 -3.506 1 94.88 584 GLU A C 1
ATOM 4610 O O . GLU A 1 584 ? -13.391 48.094 -4.164 1 94.88 584 GLU A O 1
ATOM 4615 N N . ILE A 1 585 ? -11.523 48.656 -3.236 1 94.56 585 ILE A N 1
ATOM 4616 C CA . ILE A 1 585 ? -10.797 47.531 -3.785 1 94.56 585 ILE A CA 1
ATOM 4617 C C . ILE A 1 585 ? -10.664 46.438 -2.725 1 94.56 585 ILE A C 1
ATOM 4619 O O . ILE A 1 585 ? -10.961 45.281 -2.986 1 94.56 585 ILE A O 1
ATOM 4623 N N . HIS A 1 586 ? -10.266 46.781 -1.596 1 94.56 586 HIS A N 1
ATOM 4624 C CA . HIS A 1 586 ? -9.93 45.875 -0.514 1 94.56 586 HIS A CA 1
ATOM 4625 C C . HIS A 1 586 ? -11.117 45.625 0.41 1 94.56 586 HIS A C 1
ATOM 4627 O O . HIS A 1 586 ? -11.617 46.562 1.028 1 94.56 586 HIS A O 1
ATOM 4633 N N . LYS A 1 587 ? -11.508 44.312 0.49 1 95.12 587 LYS A N 1
ATOM 4634 C CA . LYS A 1 587 ? -12.742 44 1.202 1 95.12 587 LYS A CA 1
ATOM 4635 C C . LYS A 1 587 ? -12.508 42.875 2.215 1 95.12 587 LYS A C 1
ATOM 4637 O O . LYS A 1 587 ? -11.633 42.031 2.025 1 95.12 587 LYS A O 1
ATOM 4642 N N . VAL A 1 588 ? -13.305 42.906 3.312 1 95.06 588 VAL A N 1
ATOM 4643 C CA . VAL A 1 588 ? -13.469 41.75 4.215 1 95.06 588 VAL A CA 1
ATOM 4644 C C . VAL A 1 588 ? -14.906 41.25 4.152 1 95.06 588 VAL A C 1
ATOM 4646 O O . VAL A 1 588 ? -15.844 42.062 4.039 1 95.06 588 VAL A O 1
ATOM 4649 N N . GLY A 1 589 ? -15.031 40 4.039 1 93 589 GLY A N 1
ATOM 4650 C CA . GLY A 1 589 ? -16.375 39.469 4.008 1 93 589 GLY A CA 1
ATOM 4651 C C . GLY A 1 589 ? -16.438 38.031 3.482 1 93 589 GLY A C 1
ATOM 4652 O O . GLY A 1 589 ? -15.406 37.438 3.184 1 93 589 GLY A O 1
ATOM 4653 N N . ARG A 1 590 ? -17.594 37.469 3.486 1 90.38 590 ARG A N 1
ATOM 4654 C CA . ARG A 1 590 ? -17.859 36.156 2.959 1 90.38 590 ARG A CA 1
ATOM 4655 C C . ARG A 1 590 ? -19.312 36 2.543 1 90.38 590 ARG A C 1
ATOM 4657 O O . ARG A 1 590 ? -20.188 36.688 3.09 1 90.38 590 ARG A O 1
ATOM 4664 N N . GLU A 1 591 ? -19.562 35.188 1.476 1 89.12 591 GLU A N 1
ATOM 4665 C CA . GLU A 1 591 ? -20.859 34.781 0.988 1 89.12 591 GLU A CA 1
ATOM 4666 C C . GLU A 1 591 ? -21.766 35.969 0.674 1 89.12 591 GLU A C 1
ATOM 4668 O O . GLU A 1 591 ? -22.891 36.031 1.154 1 89.12 591 GLU A O 1
ATOM 4673 N N . GLY A 1 592 ? -21.234 36.938 0.041 1 89.12 592 GLY A N 1
ATOM 4674 C CA . GLY A 1 592 ? -22.031 38 -0.508 1 89.12 592 GLY A CA 1
ATOM 4675 C C . GLY A 1 592 ? -22.047 39.25 0.372 1 89.12 592 GLY A C 1
ATOM 4676 O O . GLY A 1 592 ? -22.594 40.281 -0.011 1 89.12 592 GLY A O 1
ATOM 4677 N N . GLN A 1 593 ? -21.484 39.156 1.511 1 93.44 593 GLN A N 1
ATOM 4678 C CA . GLN A 1 593 ? -21.391 40.312 2.416 1 93.44 593 GLN A CA 1
ATOM 4679 C C . GLN A 1 593 ? -19.953 40.812 2.508 1 93.44 593 GLN A C 1
ATOM 4681 O O . GLN A 1 593 ? -19.141 40.281 3.254 1 93.44 593 GLN A O 1
ATOM 4686 N N . TYR A 1 594 ? -19.734 41.938 1.794 1 94.69 594 TYR A N 1
ATOM 4687 C CA . TYR A 1 594 ? -18.375 42.469 1.698 1 94.69 594 TYR A CA 1
ATOM 4688 C C . TYR A 1 594 ? -18.312 43.938 2.117 1 94.69 594 TYR A C 1
ATOM 4690 O O . TYR A 1 594 ? -19.188 44.719 1.76 1 94.69 594 TYR A O 1
ATOM 4698 N N . PHE A 1 595 ? -17.281 44.312 2.904 1 96.06 595 PHE A N 1
ATOM 4699 C CA . PHE A 1 595 ? -17.141 45.656 3.455 1 96.06 595 PHE A CA 1
ATOM 4700 C C . PHE A 1 595 ? -15.719 46.156 3.266 1 96.06 595 PHE A C 1
ATOM 4702 O O . PHE A 1 595 ? -14.758 45.406 3.328 1 96.06 595 PHE A O 1
ATOM 4709 N N . PRO A 1 596 ? -15.562 47.5 3.061 1 96.06 596 PRO A N 1
ATOM 4710 C CA . PRO A 1 596 ? -14.219 48.062 2.92 1 96.06 596 PRO A CA 1
ATOM 4711 C C . PRO A 1 596 ? -13.367 47.875 4.172 1 96.06 596 PRO A C 1
ATOM 4713 O O . PRO A 1 596 ? -13.859 48 5.289 1 96.06 596 PRO A O 1
ATOM 4716 N N . VAL A 1 597 ? -12.164 47.562 3.979 1 95.62 597 VAL A N 1
ATOM 4717 C CA . VAL A 1 597 ? -11.305 47.344 5.137 1 95.62 597 VAL A CA 1
ATOM 4718 C C . VAL A 1 597 ? -9.906 47.906 4.863 1 95.62 597 VAL A C 1
ATOM 4720 O O . VAL A 1 597 ? -9.477 47.969 3.709 1 95.62 597 VAL A O 1
ATOM 4723 N N . GLY A 1 598 ? -9.258 48.375 5.883 1 93.94 598 GLY A N 1
ATOM 4724 C CA . GLY A 1 598 ? -7.871 48.812 5.801 1 93.94 598 GLY A CA 1
ATOM 4725 C C . GLY A 1 598 ? -6.875 47.688 5.906 1 93.94 598 GLY A C 1
ATOM 4726 O O . GLY A 1 598 ? -7.25 46.5 5.805 1 93.94 598 GLY A O 1
ATOM 4727 N N . GLY A 1 599 ? -5.59 48.031 6.129 1 91.06 599 GLY A N 1
ATOM 4728 C CA . GLY A 1 599 ? -4.539 47.031 6.199 1 91.06 599 GLY A CA 1
ATOM 4729 C C . GLY A 1 599 ? -4.102 46.531 4.836 1 91.06 599 GLY A C 1
ATOM 4730 O O . GLY A 1 599 ? -4.824 46.688 3.852 1 91.06 599 GLY A O 1
ATOM 4731 N N . ALA A 1 600 ? -2.963 45.906 4.789 1 87.62 600 ALA A N 1
ATOM 4732 C CA . ALA A 1 600 ? -2.453 45.406 3.52 1 87.62 600 ALA A CA 1
ATOM 4733 C C . ALA A 1 600 ? -1.234 44.531 3.736 1 87.62 600 ALA A C 1
ATOM 4735 O O . ALA A 1 600 ? -0.54 44.625 4.746 1 87.62 600 ALA A O 1
ATOM 4736 N N . GLU A 1 601 ? -1.095 43.531 2.85 1 82.31 601 GLU A N 1
ATOM 4737 C CA . GLU A 1 601 ? 0.148 42.781 2.684 1 82.31 601 GLU A CA 1
ATOM 4738 C C . GLU A 1 601 ? 0.714 42.969 1.277 1 82.31 601 GLU A C 1
ATOM 4740 O O . GLU A 1 601 ? -0.04 43.062 0.307 1 82.31 601 GLU A O 1
ATOM 4745 N N . PHE A 1 602 ? 2.057 43.281 1.339 1 70 602 PHE A N 1
ATOM 4746 C CA . PHE A 1 602 ? 2.719 43.312 0.041 1 70 602 PHE A CA 1
ATOM 4747 C C . PHE A 1 602 ? 3.367 41.969 -0.276 1 70 602 PHE A C 1
ATOM 4749 O O . PHE A 1 602 ? 3.922 41.312 0.611 1 70 602 PHE A O 1
ATOM 4756 N N . ARG A 1 603 ? 2.852 41.031 -1.017 1 57.97 603 ARG A N 1
ATOM 4757 C CA . ARG A 1 603 ? 3.461 39.75 -1.331 1 57.97 603 ARG A CA 1
ATOM 4758 C C . ARG A 1 603 ? 4.949 39.75 -0.992 1 57.97 603 ARG A C 1
ATOM 4760 O O . ARG A 1 603 ? 5.609 40.781 -1.085 1 57.97 603 ARG A O 1
ATOM 4767 N N . SER A 1 604 ? 5.32 39.062 0.152 1 50.72 604 SER A N 1
ATOM 4768 C CA . SER A 1 604 ? 6.727 38.906 0.507 1 50.72 604 SER A CA 1
ATOM 4769 C C . SER A 1 604 ? 7.613 38.906 -0.733 1 50.72 604 SER A C 1
ATOM 4771 O O . SER A 1 604 ? 7.375 38.156 -1.68 1 50.72 604 SER A O 1
ATOM 4773 N N . GLY A 1 605 ? 7.477 39.875 -1.536 1 48 605 GLY A N 1
ATOM 4774 C CA . GLY A 1 605 ? 8.344 39.812 -2.705 1 48 605 GLY A CA 1
ATOM 4775 C C . GLY A 1 605 ? 9.805 39.594 -2.359 1 48 605 GLY A C 1
ATOM 4776 O O . GLY A 1 605 ? 10.203 39.719 -1.2 1 48 605 GLY A O 1
ATOM 4777 N N . PRO A 1 606 ? 10.523 38.875 -3.158 1 51.19 606 PRO A N 1
ATOM 4778 C CA . PRO A 1 606 ? 11.914 38.406 -2.994 1 51.19 606 PRO A CA 1
ATOM 4779 C C . PRO A 1 606 ? 12.836 39.531 -2.504 1 51.19 606 PRO A C 1
ATOM 4781 O O . PRO A 1 606 ? 13.969 39.281 -2.098 1 51.19 606 PRO A O 1
ATOM 4784 N N . LYS A 1 607 ? 12.297 40.781 -2.629 1 60.97 607 LYS A N 1
ATOM 4785 C CA . LYS A 1 607 ? 13.289 41.812 -2.391 1 60.97 607 LYS A CA 1
ATOM 4786 C C . LYS A 1 607 ? 13.008 42.562 -1.086 1 60.97 607 LYS A C 1
ATOM 4788 O O . LYS A 1 607 ? 11.914 43.094 -0.896 1 60.97 607 LYS A O 1
ATOM 4793 N N . GLU A 1 608 ? 13.797 42.5 -0.074 1 63.59 608 GLU A N 1
ATOM 4794 C CA . GLU A 1 608 ? 13.75 43.062 1.27 1 63.59 608 GLU A CA 1
ATOM 4795 C C . GLU A 1 608 ? 13.242 44.5 1.239 1 63.59 608 GLU A C 1
ATOM 4797 O O . GLU A 1 608 ? 12.461 44.906 2.104 1 63.59 608 GLU A O 1
ATOM 4802 N N . ALA A 1 609 ? 13.555 45.188 0.14 1 65.25 609 ALA A N 1
ATOM 4803 C CA . ALA A 1 609 ? 13.164 46.594 0.06 1 65.25 609 ALA A CA 1
ATOM 4804 C C . ALA A 1 609 ? 11.688 46.719 -0.283 1 65.25 609 ALA A C 1
ATOM 4806 O O . ALA A 1 609 ? 11.086 47.781 -0.058 1 65.25 609 ALA A O 1
ATOM 4807 N N . ASN A 1 610 ? 11.125 45.719 -0.771 1 64.88 610 ASN A N 1
ATOM 4808 C CA . ASN A 1 610 ? 9.711 45.75 -1.117 1 64.88 610 ASN A CA 1
ATOM 4809 C C . ASN A 1 610 ? 8.859 45.031 -0.08 1 64.88 610 ASN A C 1
ATOM 4811 O O . ASN A 1 610 ? 7.648 44.906 -0.24 1 64.88 610 ASN A O 1
ATOM 4815 N N . PHE A 1 611 ? 9.531 44.656 0.946 1 71.31 611 PHE A N 1
ATOM 4816 C CA . PHE A 1 611 ? 8.82 43.938 1.996 1 71.31 611 PHE A CA 1
ATOM 4817 C C . PHE A 1 611 ? 7.977 44.875 2.834 1 71.31 611 PHE A C 1
ATOM 4819 O O . PHE A 1 611 ? 8.477 45.875 3.33 1 71.31 611 PHE A O 1
ATOM 4826 N N . SER A 1 612 ? 6.617 44.75 2.686 1 73.5 612 SER A N 1
ATOM 4827 C CA . SER A 1 612 ? 5.812 45.594 3.559 1 73.5 612 SER A CA 1
ATOM 4828 C C . SER A 1 612 ? 4.609 44.844 4.109 1 73.5 612 SER A C 1
ATOM 4830 O O . SER A 1 612 ? 4.133 43.906 3.488 1 73.5 612 SER A O 1
ATOM 4832 N N . GLU A 1 613 ? 4.336 45.188 5.328 1 84.19 613 GLU A N 1
ATOM 4833 C CA . GLU A 1 613 ? 3.148 44.75 6.059 1 84.19 613 GLU A CA 1
ATOM 4834 C C . GLU A 1 613 ? 2.732 45.781 7.105 1 84.19 613 GLU A C 1
ATOM 4836 O O . GLU A 1 613 ? 3.572 46.531 7.637 1 84.19 613 GLU A O 1
ATOM 4841 N N . THR A 1 614 ? 1.462 45.875 7.27 1 87.94 614 THR A N 1
ATOM 4842 C CA . THR A 1 614 ? 0.979 46.688 8.391 1 87.94 614 THR A CA 1
ATOM 4843 C C . THR A 1 614 ? 0.793 45.812 9.633 1 87.94 614 THR A C 1
ATOM 4845 O O . THR A 1 614 ? 0.762 44.594 9.531 1 87.94 614 THR A O 1
ATOM 4848 N N . LEU A 1 615 ? 0.743 46.438 10.781 1 88.75 615 LEU A N 1
ATOM 4849 C CA . LEU A 1 615 ? 0.507 45.688 12 1 88.75 615 LEU A CA 1
ATOM 4850 C C . LEU A 1 615 ? -0.887 45.062 12 1 88.75 615 LEU A C 1
ATOM 4852 O O . LEU A 1 615 ? -1.043 43.875 12.289 1 88.75 615 LEU A O 1
ATOM 4856 N N . PHE A 1 616 ? -1.943 45.906 11.805 1 90.62 616 PHE A N 1
ATOM 4857 C CA . PHE A 1 616 ? -3.242 45.344 11.469 1 90.62 616 PHE A CA 1
ATOM 4858 C C . PHE A 1 616 ? -3.242 44.812 10.047 1 90.62 616 PHE A C 1
ATOM 4860 O O . PHE A 1 616 ? -3.699 45.469 9.117 1 90.62 616 PHE A O 1
ATOM 4867 N N . ASP A 1 617 ? -2.824 43.625 9.914 1 87.88 617 ASP A N 1
ATOM 4868 C CA . ASP A 1 617 ? -2.531 43.031 8.609 1 87.88 617 ASP A CA 1
ATOM 4869 C C . ASP A 1 617 ? -3.73 42.25 8.078 1 87.88 617 ASP A C 1
ATOM 4871 O O . ASP A 1 617 ? -4.293 41.406 8.789 1 87.88 617 ASP A O 1
ATOM 4875 N N . VAL A 1 618 ? -4.105 42.531 6.84 1 85.81 618 VAL A N 1
ATOM 4876 C CA . VAL A 1 618 ? -5.176 41.844 6.125 1 85.81 618 VAL A CA 1
ATOM 4877 C C . VAL A 1 618 ? -4.695 41.438 4.73 1 85.81 618 VAL A C 1
ATOM 4879 O O . VAL A 1 618 ? -4.52 42.281 3.859 1 85.81 618 VAL A O 1
ATOM 4882 N N . ASN A 1 619 ? -4.484 40.125 4.57 1 86.56 619 ASN A N 1
ATOM 4883 C CA . ASN A 1 619 ? -4.086 39.625 3.266 1 86.56 619 ASN A CA 1
ATOM 4884 C C . ASN A 1 619 ? -5.297 39.281 2.402 1 86.56 619 ASN A C 1
ATOM 4886 O O . ASN A 1 619 ? -6.27 38.688 2.887 1 86.56 619 ASN A O 1
ATOM 4890 N N . SER A 1 620 ? -5.137 39.719 1.155 1 86.38 620 SER A N 1
ATOM 4891 C CA . SER A 1 620 ? -6.273 39.531 0.257 1 86.38 620 SER A CA 1
ATOM 4892 C C . SER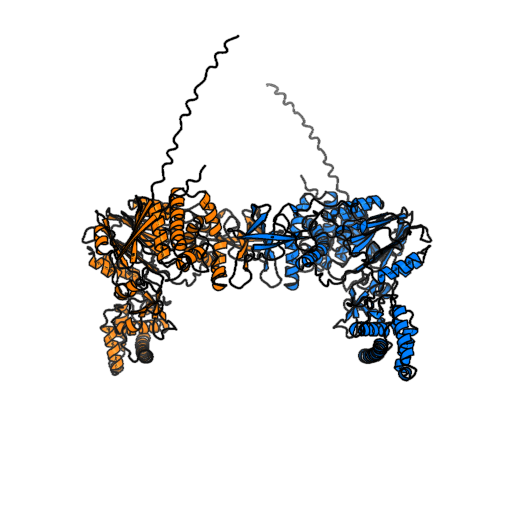 A 1 620 ? -5.82 39.031 -1.11 1 86.38 620 SER A C 1
ATOM 4894 O O . SER A 1 620 ? -4.629 39.062 -1.425 1 86.38 620 SER A O 1
ATOM 4896 N N . HIS A 1 621 ? -6.688 38.469 -1.825 1 84.5 621 HIS A N 1
ATOM 4897 C CA . HIS A 1 621 ? -6.488 38.125 -3.227 1 84.5 621 HIS A CA 1
ATOM 4898 C C . HIS A 1 621 ? -7.707 38.5 -4.066 1 84.5 621 HIS A C 1
ATOM 4900 O O . HIS A 1 621 ? -8.805 38.688 -3.531 1 84.5 621 HIS A O 1
ATOM 4906 N N . GLU A 1 622 ? -7.336 38.625 -5.293 1 81.44 622 GLU A N 1
ATOM 4907 C CA . GLU A 1 622 ? -8.445 38.969 -6.188 1 81.44 622 GLU A CA 1
ATOM 4908 C C . GLU A 1 622 ? -9.445 37.812 -6.266 1 81.44 622 GLU A C 1
ATOM 4910 O O . GLU A 1 622 ? -9.062 36.656 -6.438 1 81.44 622 GLU A O 1
ATOM 4915 N N . ASP A 1 623 ? -10.555 38.156 -6.004 1 78.88 623 ASP A N 1
ATOM 4916 C CA . ASP A 1 623 ? -11.648 37.188 -6.105 1 78.88 623 ASP A CA 1
ATOM 4917 C C . ASP A 1 623 ? -12.195 37.125 -7.527 1 78.88 623 ASP A C 1
ATOM 4919 O O . ASP A 1 623 ? -12.711 38.125 -8.039 1 78.88 623 ASP A O 1
ATOM 4923 N N . PRO A 1 624 ? -12.133 36.062 -8.133 1 73.31 624 PRO A N 1
ATOM 4924 C CA . PRO A 1 624 ? -12.656 35.969 -9.5 1 73.31 624 PRO A CA 1
ATOM 4925 C C . PRO A 1 624 ? -14.148 36.281 -9.586 1 73.31 624 PRO A C 1
ATOM 4927 O O . PRO A 1 624 ? -14.633 36.719 -10.625 1 73.31 624 PRO A O 1
ATOM 4930 N N . ALA A 1 625 ? -14.805 36 -8.523 1 75.38 625 ALA A N 1
ATOM 4931 C CA . ALA A 1 625 ? -16.25 36.188 -8.523 1 75.38 625 ALA A CA 1
ATOM 4932 C C . ALA A 1 625 ? -16.594 37.656 -8.352 1 75.38 625 ALA A C 1
ATOM 4934 O O . ALA A 1 625 ? -17.719 38.094 -8.594 1 75.38 625 ALA A O 1
ATOM 4935 N N . LEU A 1 626 ? -15.578 38.406 -7.934 1 79.94 626 LEU A N 1
ATOM 4936 C CA . LEU A 1 626 ? -15.734 39.844 -7.746 1 79.94 626 LEU A CA 1
ATOM 4937 C C . LEU A 1 626 ? -14.625 40.625 -8.469 1 79.94 626 LEU A C 1
ATOM 4939 O O . LEU A 1 626 ? -13.727 41.156 -7.824 1 79.94 626 LEU A O 1
ATOM 4943 N N . PRO A 1 627 ? -14.805 40.781 -9.75 1 79.5 627 PRO A N 1
ATOM 4944 C CA . PRO A 1 627 ? -13.719 41.375 -10.531 1 79.5 627 PRO A CA 1
ATOM 4945 C C . PRO A 1 627 ? -13.273 42.75 -9.984 1 79.5 627 PRO A C 1
ATOM 4947 O O . PRO A 1 627 ? -14.117 43.594 -9.688 1 79.5 627 PRO A O 1
ATOM 4950 N N . GLY A 1 628 ? -12.039 42.812 -9.75 1 82.62 628 GLY A N 1
ATOM 4951 C CA . GLY A 1 628 ? -11.445 44.062 -9.312 1 82.62 628 GLY A CA 1
ATOM 4952 C C . GLY A 1 628 ? -11.406 44.219 -7.805 1 82.62 628 GLY A C 1
ATOM 4953 O O . GLY A 1 628 ? -10.891 45.219 -7.289 1 82.62 628 GLY A O 1
ATOM 4954 N N . LYS A 1 629 ? -11.961 43.25 -7.102 1 88.88 629 LYS A N 1
ATOM 4955 C CA . LYS A 1 629 ? -11.953 43.312 -5.645 1 88.88 629 LYS A CA 1
ATOM 4956 C C . LYS A 1 629 ? -10.984 42.281 -5.059 1 88.88 629 LYS A C 1
ATOM 4958 O O . LYS A 1 629 ? -10.859 41.188 -5.574 1 88.88 629 LYS A O 1
ATOM 4963 N N . TYR A 1 630 ? -10.336 42.75 -4.117 1 90.88 630 TYR A N 1
ATOM 4964 C CA . TYR A 1 630 ? -9.477 41.875 -3.316 1 90.88 630 TYR A CA 1
ATOM 4965 C C . TYR A 1 630 ? -10.156 41.5 -2.01 1 90.88 630 TYR A C 1
ATOM 4967 O O . TYR A 1 630 ? -10.477 42.375 -1.191 1 90.88 630 TYR A O 1
ATOM 4975 N N . VAL A 1 631 ? -10.383 40.219 -1.806 1 91.5 631 VAL A N 1
ATOM 4976 C CA . VAL A 1 631 ? -11.094 39.781 -0.615 1 91.5 631 VAL A CA 1
ATOM 4977 C C . VAL A 1 631 ? -10.109 39.156 0.367 1 91.5 631 VAL A C 1
ATOM 4979 O O . VAL A 1 631 ? -9.297 38.312 -0.016 1 91.5 631 VAL A O 1
ATOM 4982 N N . ALA A 1 632 ? -10.242 39.531 1.592 1 90 632 ALA A N 1
ATOM 4983 C CA . ALA A 1 632 ? -9.359 39.062 2.66 1 90 632 ALA A CA 1
ATOM 4984 C C . ALA A 1 632 ? -9.523 37.562 2.885 1 90 632 ALA A C 1
ATOM 4986 O O . ALA A 1 632 ? -10.641 37.062 2.834 1 90 632 ALA A O 1
ATOM 4987 N N . HIS A 1 633 ? -8.391 36.875 3.107 1 87.44 633 HIS A N 1
ATOM 4988 C CA . HIS A 1 633 ? -8.422 35.438 3.334 1 87.44 633 HIS A CA 1
ATOM 4989 C C . HIS A 1 633 ? -7.43 35 4.414 1 87.44 633 HIS A C 1
ATOM 4991 O O . HIS A 1 633 ? -7.375 33.844 4.801 1 87.44 633 HIS A O 1
ATOM 4997 N N . ASN A 1 634 ? -6.652 35.938 4.875 1 89.06 634 ASN A N 1
ATOM 4998 C CA . ASN A 1 634 ? -5.609 35.719 5.871 1 89.06 634 ASN A CA 1
ATOM 4999 C C . ASN A 1 634 ? -5.27 37 6.633 1 89.06 634 ASN A C 1
ATOM 5001 O O . ASN A 1 634 ? -5.617 38.094 6.191 1 89.06 634 ASN A O 1
ATOM 5005 N N . GLY A 1 635 ? -4.598 36.844 7.777 1 89.62 635 GLY A N 1
ATOM 5006 C CA . GLY A 1 635 ? -4.215 38 8.586 1 89.62 635 GLY A CA 1
ATOM 5007 C C . GLY A 1 635 ? -4.785 37.969 9.984 1 89.62 635 GLY A C 1
ATOM 5008 O O . GLY A 1 635 ? -4.879 36.875 10.594 1 89.62 635 GLY A O 1
ATOM 5009 N N . SER A 1 636 ? -5.113 39.156 10.492 1 91.12 636 SER A N 1
ATOM 5010 C CA . SER A 1 636 ? -5.617 39.281 11.859 1 91.12 636 SER A CA 1
ATOM 5011 C C . SER A 1 636 ? -6.984 38.625 12.008 1 91.12 636 SER A C 1
ATOM 5013 O O . SER A 1 636 ? -7.965 39.062 11.414 1 91.12 636 SER A O 1
ATOM 5015 N N . MET A 1 637 ? -7.012 37.562 12.734 1 89.62 637 MET A N 1
ATOM 5016 C CA . MET A 1 637 ? -8.281 36.844 12.805 1 89.62 637 MET A CA 1
ATOM 5017 C C . MET A 1 637 ? -8.711 36.625 14.25 1 89.62 637 MET A C 1
ATOM 5019 O O . MET A 1 637 ? -9.898 36.469 14.531 1 89.62 637 MET A O 1
ATOM 5023 N N . ALA A 1 638 ? -7.805 36.594 15.18 1 93.06 638 ALA A N 1
ATOM 5024 C CA . ALA A 1 638 ? -8.078 36.312 16.578 1 93.06 638 ALA A CA 1
ATOM 5025 C C . ALA A 1 638 ? -7.297 37.25 17.5 1 93.06 638 ALA A C 1
ATOM 5027 O O . ALA A 1 638 ? -6.5 36.781 18.328 1 93.06 638 ALA A O 1
ATOM 5028 N N . MET A 1 639 ? -7.652 38.438 17.391 1 96.69 639 MET A N 1
ATOM 5029 C CA . MET A 1 639 ? -6.926 39.469 18.125 1 96.69 639 MET A CA 1
ATOM 5030 C C . MET A 1 639 ? -7.504 39.656 19.516 1 96.69 639 MET A C 1
ATOM 5032 O O . MET A 1 639 ? -8.719 39.688 19.703 1 96.69 639 MET A O 1
ATOM 5036 N N . ILE A 1 640 ? -6.652 39.75 20.484 1 98.38 640 ILE A N 1
ATOM 5037 C CA . ILE A 1 640 ? -7.078 40.094 21.828 1 98.38 640 ILE A CA 1
ATOM 5038 C C . ILE A 1 640 ? -6.031 40.969 22.484 1 98.38 640 ILE A C 1
ATOM 5040 O O . ILE A 1 640 ? -4.836 40.688 22.453 1 98.38 640 ILE A O 1
ATOM 5044 N N . LEU A 1 641 ? -6.441 42.156 22.922 1 98.75 641 LEU A N 1
ATOM 5045 C CA . LEU A 1 641 ? -5.648 43.094 23.703 1 98.75 641 LEU A CA 1
ATOM 5046 C C . LEU A 1 641 ? -6.066 43.062 25.172 1 98.75 641 LEU A C 1
ATOM 5048 O O . LEU A 1 641 ? -7.25 43.188 25.5 1 98.75 641 LEU A O 1
ATOM 5052 N N . MET A 1 642 ? -5.086 42.906 26.062 1 98.81 642 MET A N 1
ATOM 5053 C CA . MET A 1 642 ? -5.391 42.656 27.469 1 98.81 642 MET A CA 1
ATOM 5054 C C . MET A 1 642 ? -4.707 43.656 28.375 1 98.81 642 MET A C 1
ATOM 5056 O O . MET A 1 642 ? -3.551 44.031 28.141 1 98.81 642 MET A O 1
ATOM 5060 N N . PHE A 1 643 ? -5.445 44.125 29.359 1 98.62 643 PHE A N 1
ATOM 5061 C CA . PHE A 1 643 ? -4.957 45.031 30.406 1 98.62 643 PHE A CA 1
ATOM 5062 C C . PHE A 1 643 ? -5.082 44.375 31.781 1 98.62 643 PHE A C 1
ATOM 5064 O O . PHE A 1 643 ? -6.191 44.062 32.219 1 98.62 643 PHE A O 1
ATOM 5071 N N . PHE A 1 644 ? -3.969 44.219 32.438 1 98.44 644 PHE A N 1
ATOM 5072 C CA . PHE A 1 644 ? -3.938 43.406 33.656 1 98.44 644 PHE A CA 1
ATOM 5073 C C . PHE A 1 644 ? -3.992 44.281 34.906 1 98.44 644 PHE A C 1
ATOM 5075 O O . PHE A 1 644 ? -2.963 44.562 35.5 1 98.44 644 PHE A O 1
ATOM 5082 N N . HIS A 1 645 ? -5.195 44.594 35.312 1 96.69 645 HIS A N 1
ATOM 5083 C CA . HIS A 1 645 ? -5.402 45.344 36.562 1 96.69 645 HIS A CA 1
ATOM 5084 C C . HIS A 1 645 ? -5.301 44.406 37.781 1 96.69 645 HIS A C 1
ATOM 5086 O O . HIS A 1 645 ? -5.48 43.188 37.656 1 96.69 645 HIS A O 1
ATOM 5092 N N . LYS A 1 646 ? -5.051 45.031 38.844 1 92.5 646 LYS A N 1
ATOM 5093 C CA . LYS A 1 646 ? -4.926 44.25 40.062 1 92.5 646 LYS A CA 1
ATOM 5094 C C . LYS A 1 646 ? -6.238 43.531 40.406 1 92.5 646 LYS A C 1
ATOM 5096 O O . LYS A 1 646 ? -6.238 42.438 40.969 1 92.5 646 LYS A O 1
ATOM 5101 N N . ASP A 1 647 ? -7.324 44.188 40.062 1 90.06 647 ASP A N 1
ATOM 5102 C CA . ASP A 1 647 ? -8.625 43.656 40.469 1 90.06 647 ASP A CA 1
ATOM 5103 C C . ASP A 1 647 ? -9.258 42.844 39.344 1 90.06 647 ASP A C 1
ATOM 5105 O O . ASP A 1 647 ? -10.383 42.344 39.469 1 90.06 647 ASP A O 1
ATOM 5109 N N . GLY A 1 648 ? -8.57 42.688 38.25 1 93.44 648 GLY A N 1
ATOM 5110 C CA . GLY A 1 648 ? -9.102 41.875 37.156 1 93.44 648 GLY A CA 1
ATOM 5111 C C . GLY A 1 648 ? -8.547 42.281 35.812 1 93.44 648 GLY A C 1
ATOM 5112 O O . GLY A 1 648 ? -7.98 43.375 35.656 1 93.44 648 GLY A O 1
ATOM 5113 N N . ILE A 1 649 ? -8.773 41.406 34.812 1 97.12 649 ILE A N 1
ATOM 5114 C CA . ILE A 1 649 ? -8.242 41.656 33.5 1 97.12 649 ILE A CA 1
ATOM 5115 C C . ILE A 1 649 ? -9.328 42.312 32.625 1 97.12 649 ILE A C 1
ATOM 5117 O O . ILE A 1 649 ? -10.461 41.812 32.562 1 97.12 649 ILE A O 1
ATOM 5121 N N . GLU A 1 650 ? -9.008 43.438 32.031 1 97.06 650 GLU A N 1
ATOM 5122 C CA . GLU A 1 650 ? -9.797 44 30.969 1 97.06 650 GLU A CA 1
ATOM 5123 C C . GLU A 1 650 ? -9.258 43.594 29.594 1 97.06 650 GLU A C 1
ATOM 5125 O O . GLU A 1 650 ? -8.047 43.562 29.391 1 97.06 650 GLU A O 1
ATOM 5130 N N . SER A 1 651 ? -10.156 43.219 28.719 1 98.25 651 SER A N 1
ATOM 5131 C CA . SER A 1 651 ? -9.656 42.781 27.406 1 98.25 651 SER A CA 1
ATOM 5132 C C . SER A 1 651 ? -10.609 43.219 26.297 1 98.25 651 SER A C 1
ATOM 5134 O O . SER A 1 651 ? -11.805 43.406 26.531 1 98.25 651 SER A O 1
ATOM 5136 N N . LEU A 1 652 ? -10.055 43.438 25.125 1 98.5 652 LEU A N 1
ATOM 5137 C CA . LEU A 1 652 ? -10.734 43.781 23.875 1 98.5 652 LEU A CA 1
ATOM 5138 C C . LEU A 1 652 ? -10.414 42.75 22.797 1 98.5 652 LEU A C 1
ATOM 5140 O O . LEU A 1 652 ? -9.289 42.25 22.719 1 98.5 652 LEU A O 1
ATOM 5144 N N . THR A 1 653 ? -11.43 42.438 21.953 1 98.25 653 THR A N 1
ATOM 5145 C CA . THR A 1 653 ? -11.195 41.5 20.859 1 98.25 653 THR A CA 1
ATOM 5146 C C . THR A 1 653 ? -11.648 42.094 19.531 1 98.25 653 THR A C 1
ATOM 5148 O O . THR A 1 653 ? -12.359 43.125 19.516 1 98.25 653 THR A O 1
ATOM 5151 N N . CYS A 1 654 ? -11.125 41.562 18.453 1 96.38 654 CYS A N 1
ATOM 5152 C CA . CYS A 1 654 ? -11.461 41.906 17.078 1 96.38 654 CYS A CA 1
ATOM 5153 C C . CYS A 1 654 ? -11.344 40.719 16.141 1 96.38 654 CYS A C 1
ATOM 5155 O O . CYS A 1 654 ? -10.289 40.094 16.047 1 96.38 654 CYS A O 1
ATOM 5157 N N . THR A 1 655 ? -12.484 40.375 15.445 1 94.62 655 THR A N 1
ATOM 5158 C CA . THR A 1 655 ? -12.516 39.25 14.531 1 94.62 655 THR A CA 1
ATOM 5159 C C . THR A 1 655 ? -13.133 39.656 13.188 1 94.62 655 THR A C 1
ATOM 5161 O O . THR A 1 655 ? -13.961 40.562 13.133 1 94.62 655 THR A O 1
ATOM 5164 N N . PRO A 1 656 ? -12.727 39.031 12.055 1 94.62 656 PRO A N 1
ATOM 5165 C CA . PRO A 1 656 ? -13.078 39.531 10.727 1 94.62 656 PRO A CA 1
ATOM 5166 C C . PRO A 1 656 ? -14.5 39.188 10.312 1 94.62 656 PRO A C 1
ATOM 5168 O O . PRO A 1 656 ? -15.023 39.719 9.336 1 94.62 656 PRO A O 1
ATOM 5171 N N . TRP A 1 657 ? -15.25 38.344 10.867 1 95.12 657 TRP A N 1
ATOM 5172 C CA . TRP A 1 657 ? -16.578 37.906 10.453 1 95.12 657 TRP A CA 1
ATOM 5173 C C . TRP A 1 657 ? -17.594 38.094 11.57 1 95.12 657 TRP A C 1
ATOM 5175 O O . TRP A 1 657 ? -17.844 39.219 12.008 1 95.12 657 TRP A O 1
ATOM 5185 N N . GLY A 1 658 ? -18.125 37.156 12.039 1 95.75 658 GLY A N 1
ATOM 5186 C CA . GLY A 1 658 ? -19.031 37.031 13.172 1 95.75 658 GLY A CA 1
ATOM 5187 C C . GLY A 1 658 ? -18.859 35.75 13.93 1 95.75 658 GLY A C 1
ATOM 5188 O O . GLY A 1 658 ? -17.984 34.938 13.602 1 95.75 658 GLY A O 1
ATOM 5189 N N . GLN A 1 659 ? -19.594 35.625 14.953 1 96.88 659 GLN A N 1
ATOM 5190 C CA . GLN A 1 659 ? -19.484 34.5 15.852 1 96.88 659 GLN A CA 1
ATOM 5191 C C . GLN A 1 659 ? -19.984 33.219 15.188 1 96.88 659 GLN A C 1
ATOM 5193 O O . GLN A 1 659 ? -19.438 32.125 15.406 1 96.88 659 GLN A O 1
ATOM 5198 N N . SER A 1 660 ? -20.953 33.312 14.352 1 96.81 660 SER A N 1
ATOM 5199 C CA . SER A 1 660 ? -21.641 32.156 13.805 1 96.81 660 SER A CA 1
ATOM 5200 C C . SER A 1 660 ? -21.125 31.812 12.406 1 96.81 660 SER A C 1
ATOM 5202 O O . SER A 1 660 ? -20.75 32.688 11.641 1 96.81 660 SER A O 1
ATOM 5204 N N . GLY A 1 661 ? -21.125 30.531 12.102 1 94.31 661 GLY A N 1
ATOM 5205 C CA . GLY A 1 661 ? -20.812 30.047 10.766 1 94.31 661 GLY A CA 1
ATOM 5206 C C . GLY A 1 661 ? -22.047 29.891 9.883 1 94.31 661 GLY A C 1
ATOM 5207 O O . GLY A 1 661 ? -21.938 29.562 8.703 1 94.31 661 GLY A O 1
ATOM 5208 N N . ASP A 1 662 ? -23.219 30.125 10.406 1 94.44 662 ASP A N 1
ATOM 5209 C CA . ASP A 1 662 ? -24.484 30.031 9.68 1 94.44 662 ASP A CA 1
ATOM 5210 C C . ASP A 1 662 ? -24.812 31.359 8.984 1 94.44 662 ASP A C 1
ATOM 5212 O O . ASP A 1 662 ? -25.047 32.375 9.648 1 94.44 662 ASP A O 1
ATOM 5216 N N . PRO A 1 663 ? -24.984 31.328 7.707 1 93.62 663 PRO A N 1
ATOM 5217 C CA . PRO A 1 663 ? -25.234 32.562 6.965 1 93.62 663 PRO A CA 1
ATOM 5218 C C . PRO A 1 663 ? -26.562 33.219 7.34 1 93.62 663 PRO A C 1
ATOM 5220 O O . PRO A 1 663 ? -26.75 34.406 7.082 1 93.62 663 PRO A O 1
ATOM 5223 N N . THR A 1 664 ? -27.469 32.469 7.926 1 94.19 664 THR A N 1
ATOM 5224 C CA . THR A 1 664 ? -28.766 33.031 8.273 1 94.19 664 THR A CA 1
ATOM 5225 C C . THR A 1 664 ? -28.75 33.656 9.664 1 94.19 664 THR A C 1
ATOM 5227 O O . THR A 1 664 ? -29.688 34.344 10.062 1 94.19 664 THR A O 1
ATOM 5230 N N . SER A 1 665 ? -27.672 33.5 10.344 1 95.88 665 SER A N 1
ATOM 5231 C CA . SER A 1 665 ? -27.531 34.094 11.672 1 95.88 665 SER A CA 1
ATOM 5232 C C . SER A 1 665 ? -27.234 35.594 11.586 1 95.88 665 SER A C 1
ATOM 5234 O O . SER A 1 665 ? -26.484 36.031 10.719 1 95.88 665 SER A O 1
ATOM 5236 N N . PRO A 1 666 ? -27.797 36.375 12.516 1 96.31 666 PRO A N 1
ATOM 5237 C CA . PRO A 1 666 ? -27.422 37.781 12.57 1 96.31 666 PRO A CA 1
ATOM 5238 C C . PRO A 1 666 ? -25.953 38 12.953 1 96.31 666 PRO A C 1
ATOM 5240 O O . PRO A 1 666 ? -25.422 39.094 12.805 1 96.31 666 PRO A O 1
ATOM 5243 N N . HIS A 1 667 ? -25.344 37 13.438 1 97.88 667 HIS A N 1
ATOM 5244 C CA . HIS A 1 667 ? -23.953 37.125 13.875 1 97.88 667 HIS A CA 1
ATOM 5245 C C . HIS A 1 667 ? -23.016 36.438 12.898 1 97.88 667 HIS A C 1
ATOM 5247 O O . HIS A 1 667 ? -21.969 35.906 13.305 1 97.88 667 HIS A O 1
ATOM 5253 N N . PHE A 1 668 ? -23.469 36.406 11.648 1 96.56 668 PHE A N 1
ATOM 5254 C CA . PHE A 1 668 ? -22.656 35.812 10.594 1 96.56 668 PHE A CA 1
ATOM 5255 C C . PHE A 1 668 ? -21.531 36.75 10.18 1 96.56 668 PHE A C 1
ATOM 5257 O O . PHE A 1 668 ? -20.391 36.344 9.992 1 96.56 668 PHE A O 1
ATOM 5264 N N . MET A 1 669 ? -21.797 38.062 10.031 1 96.75 669 MET A N 1
ATOM 5265 C CA . MET A 1 669 ? -20.828 39 9.523 1 96.75 669 MET A CA 1
ATOM 5266 C C . MET A 1 669 ? -20.891 40.312 10.305 1 96.75 669 MET A C 1
ATOM 5268 O O . MET A 1 669 ? -20.234 41.312 9.93 1 96.75 669 MET A O 1
ATOM 5272 N N . ASP A 1 670 ? -21.594 40.375 11.414 1 97.75 670 ASP A N 1
ATOM 5273 C CA . ASP A 1 670 ? -21.859 41.625 12.109 1 97.75 670 ASP A CA 1
ATOM 5274 C C . ASP A 1 670 ? -20.578 42.25 12.633 1 97.75 670 ASP A C 1
ATOM 5276 O O . ASP A 1 670 ? -20.391 43.469 12.539 1 97.75 670 ASP A O 1
ATOM 5280 N N . GLN A 1 671 ? -19.703 41.469 13.141 1 97.56 671 GLN A N 1
ATOM 5281 C CA . GLN A 1 671 ? -18.453 42.031 13.648 1 97.56 671 GLN A CA 1
ATOM 5282 C C . GLN A 1 671 ? -17.562 42.5 12.508 1 97.56 671 GLN A C 1
ATOM 5284 O O . GLN A 1 671 ? -16.859 43.531 12.648 1 97.56 671 GLN A O 1
ATOM 5289 N N . GLY A 1 672 ? -17.578 41.812 11.406 1 96.44 672 GLY A N 1
ATOM 5290 C CA . GLY A 1 672 ? -16.859 42.281 10.219 1 96.44 672 GLY A CA 1
ATOM 5291 C C . GLY A 1 672 ? -17.344 43.625 9.727 1 96.44 672 GLY A C 1
ATOM 5292 O O . GLY A 1 672 ? -16.547 44.5 9.398 1 96.44 672 GLY A O 1
ATOM 5293 N N . GLU A 1 673 ? -18.609 43.781 9.766 1 96.94 673 GLU A N 1
ATOM 5294 C CA . GLU A 1 673 ? -19.234 44.969 9.234 1 96.94 673 GLU A CA 1
ATOM 5295 C C . GLU A 1 673 ? -19.047 46.156 10.188 1 96.94 673 GLU A C 1
ATOM 5297 O O . GLU A 1 673 ? -18.703 47.25 9.758 1 96.94 673 GLU A O 1
ATOM 5302 N N . HIS A 1 674 ? -19.172 45.875 11.453 1 97.75 674 HIS A N 1
ATOM 5303 C CA . HIS A 1 674 ? -19.328 47 12.359 1 97.75 674 HIS A CA 1
ATOM 5304 C C . HIS A 1 674 ? -18.062 47.281 13.156 1 97.75 674 HIS A C 1
ATOM 5306 O O . HIS A 1 674 ? -17.906 48.344 13.75 1 97.75 674 HIS A O 1
ATOM 5312 N N . LEU A 1 675 ? -17.203 46.312 13.156 1 97.56 675 LEU A N 1
ATOM 5313 C CA . LEU A 1 675 ? -16 46.5 13.977 1 97.56 675 LEU A CA 1
ATOM 5314 C C . LEU A 1 675 ? -14.742 46.344 13.133 1 97.56 675 LEU A C 1
ATOM 5316 O O . LEU A 1 675 ? -14.016 47.312 12.938 1 97.56 675 LEU A O 1
ATOM 5320 N N . TYR A 1 676 ? -14.555 45.188 12.555 1 97 676 TYR A N 1
ATOM 5321 C CA . TYR A 1 676 ? -13.312 44.844 11.859 1 97 676 TYR A CA 1
ATOM 5322 C C . TYR A 1 676 ? -13.062 45.812 10.711 1 97 676 TYR A C 1
ATOM 5324 O O . TYR A 1 676 ? -11.953 46.312 10.547 1 97 676 TYR A O 1
ATOM 5332 N N . SER A 1 677 ? -14.086 46.094 9.945 1 96.12 677 SER A N 1
ATOM 5333 C CA . SER A 1 677 ? -13.961 46.969 8.797 1 96.12 677 SER A CA 1
ATOM 5334 C C . SER A 1 677 ? -13.68 48.406 9.25 1 96.12 677 SER A C 1
ATOM 5336 O O . SER A 1 677 ? -13.125 49.219 8.492 1 96.12 677 SER A O 1
ATOM 5338 N N . LYS A 1 678 ? -14.016 48.719 10.43 1 96 678 LYS A N 1
ATOM 5339 C CA . LYS A 1 678 ? -13.828 50.062 10.977 1 96 678 LYS A CA 1
ATOM 5340 C C . LYS A 1 678 ? -12.609 50.094 11.898 1 96 678 LYS A C 1
ATOM 5342 O O . LYS A 1 678 ? -12.344 51.125 12.523 1 96 678 LYS A O 1
ATOM 5347 N N . ARG A 1 679 ? -11.891 49.031 12.039 1 95.62 679 ARG A N 1
ATOM 5348 C CA . ARG A 1 679 ? -10.711 48.906 12.883 1 95.62 679 ARG A CA 1
ATOM 5349 C C . ARG A 1 679 ? -11.031 49.25 14.336 1 95.62 679 ARG A C 1
ATOM 5351 O O . ARG A 1 679 ? -10.328 50.031 14.961 1 95.62 679 ARG A O 1
ATOM 5358 N N . GLN A 1 680 ? -12.117 48.656 14.688 1 96.62 680 GLN A N 1
ATOM 5359 C CA . GLN A 1 680 ? -12.562 48.844 16.062 1 96.62 680 GLN A CA 1
ATOM 5360 C C . GLN A 1 680 ? -12.578 47.531 16.828 1 96.62 680 GLN A C 1
ATOM 5362 O O . GLN A 1 680 ? -12.922 46.469 16.281 1 96.62 680 GLN A O 1
ATOM 5367 N N . MET A 1 681 ? -12.172 47.625 18.078 1 97.81 681 MET A N 1
ATOM 5368 C CA . MET A 1 681 ? -12.219 46.469 18.969 1 97.81 681 MET A CA 1
ATOM 5369 C C . MET A 1 681 ? -13.445 46.5 19.875 1 97.81 681 MET A C 1
ATOM 5371 O O . MET A 1 681 ? -14.039 47.562 20.062 1 97.81 681 MET A O 1
ATOM 5375 N N . LYS A 1 682 ? -13.82 45.438 20.375 1 97.81 682 LYS A N 1
ATOM 5376 C CA . LYS A 1 682 ? -14.938 45.375 21.328 1 97.81 682 LYS A CA 1
ATOM 5377 C C . LYS A 1 682 ? -14.477 44.844 22.688 1 97.81 682 LYS A C 1
ATOM 5379 O O . LYS A 1 682 ? -13.586 44 22.766 1 97.81 682 LYS A O 1
ATOM 5384 N N . PRO A 1 683 ? -15.141 45.344 23.766 1 97.69 683 PRO A N 1
ATOM 5385 C CA . PRO A 1 683 ? -14.852 44.75 25.078 1 97.69 683 PRO A CA 1
ATOM 5386 C C . PRO A 1 683 ? -15.305 43.281 25.156 1 97.69 683 PRO A C 1
ATOM 5388 O O . PRO A 1 683 ? -16.297 42.906 24.531 1 97.69 683 PRO A O 1
ATOM 5391 N N . THR A 1 684 ? -14.594 42.531 25.969 1 97.56 684 THR A N 1
ATOM 5392 C CA . THR A 1 684 ? -14.977 41.125 26.141 1 97.56 684 THR A CA 1
ATOM 5393 C C . THR A 1 684 ? -16.078 41 27.203 1 97.56 684 THR A C 1
ATOM 5395 O O . THR A 1 684 ? -16.703 39.938 27.328 1 97.56 684 THR A O 1
ATOM 5398 N N . TRP A 1 685 ? -16.375 42.094 27.969 1 95.38 685 TRP A N 1
ATOM 5399 C CA . TRP A 1 685 ? -17.359 42.125 29.047 1 95.38 685 TRP A CA 1
ATOM 5400 C C . TRP A 1 685 ? -17.141 40.969 30 1 95.38 685 TRP A C 1
ATOM 5402 O O . TRP A 1 685 ? -18.078 40.219 30.312 1 95.38 685 TRP A O 1
ATOM 5412 N N . TRP A 1 686 ? -15.898 40.781 30.391 1 92.81 686 TRP A N 1
ATOM 5413 C CA . TRP A 1 686 ? -15.422 39.719 31.266 1 92.81 686 TRP A CA 1
ATOM 5414 C C . TRP A 1 686 ? -16.078 39.844 32.656 1 92.81 686 TRP A C 1
ATOM 5416 O O . TRP A 1 686 ? -16.391 38.812 33.281 1 92.81 686 TRP A O 1
ATOM 5426 N N . ASP A 1 687 ? -16.391 41 33 1 90.75 687 ASP A N 1
ATOM 5427 C CA . ASP A 1 687 ? -17.062 41.25 34.281 1 90.75 687 ASP A CA 1
ATOM 5428 C C . ASP A 1 687 ? -18.562 41.094 34.156 1 90.75 687 ASP A C 1
ATOM 5430 O O . ASP A 1 687 ? -19.172 41.594 33.188 1 90.75 687 ASP A O 1
ATOM 5434 N N . GLU A 1 688 ? -19.125 40.438 35.094 1 91 688 GLU A N 1
ATOM 5435 C CA . GLU A 1 688 ? -20.547 40.125 35.031 1 91 688 GLU A CA 1
ATOM 5436 C C . GLU A 1 688 ? -21.406 41.375 34.969 1 91 688 GLU A C 1
ATOM 5438 O O . GLU A 1 688 ? -22.438 41.375 34.25 1 91 688 GLU A O 1
ATOM 5443 N N . ASP A 1 689 ? -21.109 42.375 35.719 1 92.19 689 ASP A N 1
ATOM 5444 C CA . ASP A 1 689 ? -21.922 43.594 35.75 1 92.19 689 ASP A CA 1
ATOM 5445 C C . ASP A 1 689 ? -21.875 44.281 34.375 1 92.19 689 ASP A C 1
ATOM 5447 O O . ASP A 1 689 ? -22.891 44.844 33.938 1 92.19 689 ASP A O 1
ATOM 5451 N N . ASP A 1 690 ? -20.766 44.25 33.781 1 93.44 690 ASP A N 1
ATOM 5452 C CA . ASP A 1 690 ? -20.656 44.844 32.438 1 93.44 690 ASP A CA 1
ATOM 5453 C C . ASP A 1 690 ? -21.438 44 31.422 1 93.44 690 ASP A C 1
ATOM 5455 O O . ASP A 1 690 ? -22.031 44.562 30.484 1 93.44 690 ASP A O 1
ATOM 5459 N N . LEU A 1 691 ? -21.391 42.688 31.594 1 96.44 691 LEU A N 1
ATOM 5460 C CA . LEU A 1 691 ? -22.094 41.781 30.672 1 96.44 691 LEU A CA 1
ATOM 5461 C C . LEU A 1 691 ? -23.594 42 30.734 1 96.44 691 LEU A C 1
ATOM 5463 O O . LEU A 1 691 ? -24.266 41.969 29.703 1 96.44 691 LEU A O 1
ATOM 5467 N N . LYS A 1 692 ? -24.156 42.219 31.859 1 95.62 692 LYS A N 1
ATOM 5468 C CA . LYS A 1 692 ? -25.594 42.344 32.062 1 95.62 692 LYS A CA 1
ATOM 5469 C C . LYS A 1 692 ? -26.203 43.406 31.141 1 95.62 692 LYS A C 1
ATOM 5471 O O . LYS A 1 692 ? -27.328 43.25 30.656 1 95.62 692 LYS A O 1
ATOM 5476 N N . LYS A 1 693 ? -25.5 44.375 30.875 1 96.12 693 LYS A N 1
ATOM 5477 C CA . LYS A 1 693 ? -25.984 45.5 30.062 1 96.12 693 LYS A CA 1
ATOM 5478 C C . LYS A 1 693 ? -25.844 45.188 28.578 1 96.12 693 LYS A C 1
ATOM 5480 O O . LYS A 1 693 ? -26.359 45.938 27.734 1 96.12 693 LYS A O 1
ATOM 5485 N N . ASN A 1 694 ? -25.266 44.125 28.297 1 97.31 694 ASN A N 1
ATOM 5486 C CA . ASN A 1 694 ? -24.938 43.844 26.891 1 97.31 694 ASN A CA 1
ATOM 5487 C C . ASN A 1 694 ? -25.406 42.438 26.5 1 97.31 694 ASN A C 1
ATOM 5489 O O . ASN A 1 694 ? -24.922 41.875 25.5 1 97.31 694 ASN A O 1
ATOM 5493 N N . VAL A 1 695 ? -26.328 41.812 27.234 1 97.69 695 VAL A N 1
ATOM 5494 C CA . VAL A 1 695 ? -26.828 40.469 26.969 1 97.69 695 VAL A CA 1
ATOM 5495 C C . VAL A 1 695 ? -27.938 40.531 25.922 1 97.69 695 VAL A C 1
ATOM 5497 O O . VAL A 1 695 ? -28.859 41.344 26.031 1 97.69 695 VAL A O 1
ATOM 5500 N N . GLU A 1 696 ? -27.797 39.75 24.938 1 97.19 696 GLU A N 1
ATOM 5501 C CA . GLU A 1 696 ? -28.828 39.625 23.906 1 97.19 696 GLU A CA 1
ATOM 5502 C C . GLU A 1 696 ? -29.781 38.469 24.219 1 97.19 696 GLU A C 1
ATOM 5504 O O . GLU A 1 696 ? -30.984 38.594 24 1 97.19 696 GLU A O 1
ATOM 5509 N N . SER A 1 697 ? -29.266 37.344 24.672 1 96.88 697 SER A N 1
ATOM 5510 C CA . SER A 1 697 ? -30.109 36.188 25 1 96.88 697 SER A CA 1
ATOM 5511 C C . SER A 1 697 ? -29.469 35.344 26.094 1 96.88 697 SER A C 1
ATOM 5513 O O . SER A 1 697 ? -28.266 35.438 26.344 1 96.88 697 SER A O 1
ATOM 5515 N N . THR A 1 698 ? -30.344 34.594 26.781 1 97.62 698 THR A N 1
ATOM 5516 C CA . THR A 1 698 ? -29.906 33.656 27.812 1 97.62 698 THR A CA 1
ATOM 5517 C C . THR A 1 698 ? -30.531 32.281 27.609 1 97.62 698 THR A C 1
ATOM 5519 O O . THR A 1 698 ? -31.734 32.188 27.344 1 97.62 698 THR A O 1
ATOM 5522 N N . THR A 1 699 ? -29.703 31.266 27.656 1 96.88 699 THR A N 1
ATOM 5523 C CA . THR A 1 699 ? -30.141 29.875 27.609 1 96.88 699 THR A CA 1
ATOM 5524 C C . THR A 1 699 ? -29.688 29.125 28.844 1 96.88 699 THR A C 1
ATOM 5526 O O . THR A 1 699 ? -28.531 29.188 29.234 1 96.88 699 THR A O 1
ATOM 5529 N N . VAL A 1 700 ? -30.594 28.438 29.453 1 96.81 700 VAL A N 1
ATOM 5530 C CA . VAL A 1 700 ? -30.281 27.594 30.609 1 96.81 700 VAL A CA 1
ATOM 5531 C C . VAL A 1 700 ? -30.359 26.125 30.219 1 96.81 700 VAL A C 1
ATOM 5533 O O . VAL A 1 700 ? -31.422 25.656 29.766 1 96.81 700 VAL A O 1
ATOM 5536 N N . LEU A 1 701 ? -29.25 25.469 30.344 1 96 701 LEU A N 1
ATOM 5537 C CA . LEU A 1 701 ? -29.172 24.047 30.031 1 96 701 LEU A CA 1
ATOM 5538 C C . LEU A 1 701 ? -29.25 23.188 31.281 1 96 701 LEU A C 1
ATOM 5540 O O . LEU A 1 701 ? -28.562 23.469 32.281 1 96 701 LEU A O 1
ATOM 5544 N N . LYS A 1 702 ? -30.109 22.203 31.234 1 92.81 702 LYS A N 1
ATOM 5545 C CA . LYS A 1 702 ? -30.219 21.219 32.312 1 92.81 702 LYS A CA 1
ATOM 5546 C C . LYS A 1 702 ? -29.578 19.906 31.922 1 92.81 702 LYS A C 1
ATOM 5548 O O . LYS A 1 702 ? -29.938 19.297 30.922 1 92.81 702 LYS A O 1
ATOM 5553 N N . ILE A 1 703 ? -28.547 19.531 32.625 1 88.19 703 ILE A N 1
ATOM 5554 C CA . ILE A 1 703 ? -27.797 18.328 32.312 1 88.19 703 ILE A CA 1
ATOM 5555 C C . ILE A 1 703 ? -28.312 17.156 33.156 1 88.19 703 ILE A C 1
ATOM 5557 O O . ILE A 1 703 ? -28.344 17.25 34.406 1 88.19 703 ILE A O 1
ATOM 5561 N N . ALA A 1 704 ? -28.875 16.125 32.469 1 66.5 704 ALA A N 1
ATOM 5562 C CA . ALA A 1 704 ? -29.438 14.953 33.156 1 66.5 704 ALA A CA 1
ATOM 5563 C C . ALA A 1 704 ? -28.344 14.125 33.812 1 66.5 704 ALA A C 1
ATOM 5565 O O . ALA A 1 704 ? -27.25 13.984 33.25 1 66.5 704 ALA A O 1
ATOM 5566 N N . ALA A 1 705 ? -28.391 13.812 35.125 1 54.56 705 ALA A N 1
ATOM 5567 C CA . ALA A 1 705 ? -27.453 12.953 35.844 1 54.56 705 ALA A CA 1
ATOM 5568 C C . ALA A 1 705 ? -27.172 11.68 35.062 1 54.56 705 ALA A C 1
ATOM 5570 O O . ALA A 1 705 ? -28.078 11.117 34.438 1 54.56 705 ALA A O 1
ATOM 5571 N N . ALA A 1 706 ? -25.906 11.562 34.5 1 52.09 706 ALA A N 1
ATOM 5572 C CA . ALA A 1 706 ? -25.594 10.281 33.875 1 52.09 706 ALA A CA 1
ATOM 5573 C C . ALA A 1 706 ? -26.125 9.117 34.688 1 52.09 706 ALA A C 1
ATOM 5575 O O . ALA A 1 706 ? -26.109 9.156 35.938 1 52.09 706 ALA A O 1
ATOM 5576 N N . PRO A 1 707 ? -26.938 8.164 34.062 1 39.03 707 PRO A N 1
ATOM 5577 C CA . PRO A 1 707 ? -27.266 7.023 34.906 1 39.03 707 PRO A CA 1
ATOM 5578 C C . PRO A 1 707 ? -26.047 6.453 35.625 1 39.03 707 PRO A C 1
ATOM 5580 O O . PRO A 1 707 ? -24.938 6.473 35.094 1 39.03 707 PRO A O 1
ATOM 5583 N N . THR A 1 708 ? -25.891 6.746 36.906 1 33.19 708 THR A N 1
ATOM 5584 C CA . THR A 1 708 ? -24.844 5.973 37.562 1 33.19 708 THR A CA 1
ATOM 5585 C C . THR A 1 708 ? -24.797 4.543 37.031 1 33.19 708 THR A C 1
ATOM 5587 O O . THR A 1 708 ? -25.844 3.883 36.938 1 33.19 708 THR A O 1
ATOM 5590 N N . SER A 1 709 ? -23.906 4.309 36.156 1 31.33 709 SER A N 1
ATOM 5591 C CA . SER A 1 709 ? -23.703 2.883 35.938 1 31.33 709 SER A CA 1
ATOM 5592 C C . SER A 1 709 ? -23.844 2.09 37.219 1 31.33 709 SER A C 1
ATOM 5594 O O . SER A 1 709 ? -23.281 2.471 38.25 1 31.33 709 SER A O 1
ATOM 5596 N N . ASN A 1 710 ? -25.031 1.508 37.469 1 30.53 710 ASN A N 1
ATOM 5597 C CA . ASN A 1 710 ? -24.969 0.441 38.469 1 30.53 710 ASN A CA 1
ATOM 5598 C C . ASN A 1 710 ? -23.656 -0.345 38.375 1 30.53 710 ASN A C 1
ATOM 5600 O O . ASN A 1 710 ? -23.234 -0.718 37.281 1 30.53 710 ASN A O 1
ATOM 5604 N N . GLU A 1 711 ? -22.766 -0.417 39.469 1 24.98 711 GLU A N 1
ATOM 5605 C CA . GLU A 1 711 ? -21.828 -1.524 39.531 1 24.98 711 GLU A CA 1
ATOM 5606 C C . GLU A 1 711 ? -22.469 -2.828 39.062 1 24.98 711 GLU A C 1
ATOM 5608 O O . GLU A 1 711 ? -23.594 -3.146 39.438 1 24.98 711 GLU A O 1
ATOM 5613 N N . MET B 1 1 ? 69.125 -26.656 55.094 1 22.28 1 MET B N 1
ATOM 5614 C CA . MET B 1 1 ? 69.312 -27.047 53.688 1 22.28 1 MET B CA 1
ATOM 5615 C C . MET B 1 1 ? 68.25 -28 53.219 1 22.28 1 MET B C 1
ATOM 5617 O O . MET B 1 1 ? 68.375 -29.219 53.375 1 22.28 1 MET B O 1
ATOM 5621 N N . ARG B 1 2 ? 67 -27.688 53.75 1 26.02 2 ARG B N 1
ATOM 5622 C CA . ARG B 1 2 ? 65.812 -28.5 53.812 1 26.02 2 ARG B CA 1
ATOM 5623 C C . ARG B 1 2 ? 65.312 -28.906 52.406 1 26.02 2 ARG B C 1
ATOM 5625 O O . ARG B 1 2 ? 65.125 -28.062 51.531 1 26.02 2 ARG B O 1
ATOM 5632 N N . PHE B 1 3 ? 65.75 -30.109 51.938 1 22.2 3 PHE B N 1
ATOM 5633 C CA . PHE B 1 3 ? 65.75 -30.781 50.625 1 22.2 3 PHE B CA 1
ATOM 5634 C C . PHE B 1 3 ? 64.312 -30.953 50.094 1 22.2 3 PHE B C 1
ATOM 5636 O O . PHE B 1 3 ? 63.562 -31.75 50.656 1 22.2 3 PHE B O 1
ATOM 5643 N N . ARG B 1 4 ? 63.656 -29.812 49.812 1 25.77 4 ARG B N 1
ATOM 5644 C CA . ARG B 1 4 ? 62.281 -29.75 49.344 1 25.77 4 ARG B CA 1
ATOM 5645 C C . ARG B 1 4 ? 62.094 -30.531 48.062 1 25.77 4 ARG B C 1
ATOM 5647 O O . ARG B 1 4 ? 62.781 -30.281 47.062 1 25.77 4 ARG B O 1
ATOM 5654 N N . LEU B 1 5 ? 61.812 -31.859 48.25 1 24.83 5 LEU B N 1
ATOM 5655 C CA . LEU B 1 5 ? 61.656 -32.844 47.188 1 24.83 5 LEU B CA 1
ATOM 5656 C C . LEU B 1 5 ? 60.625 -32.375 46.156 1 24.83 5 LEU B C 1
ATOM 5658 O O . LEU B 1 5 ? 59.469 -32.125 46.5 1 24.83 5 LEU B O 1
ATOM 5662 N N . CYS B 1 6 ? 61.031 -31.672 45.094 1 26.56 6 CYS B N 1
ATOM 5663 C CA . CYS B 1 6 ? 60.344 -31.125 43.938 1 26.56 6 CYS B CA 1
ATOM 5664 C C . CYS B 1 6 ? 59.75 -32.219 43.094 1 26.56 6 CYS B C 1
ATOM 5666 O O . CYS B 1 6 ? 60.469 -33.062 42.531 1 26.56 6 CYS B O 1
ATOM 5668 N N . PHE B 1 7 ? 58.656 -32.844 43.656 1 29.16 7 PHE B N 1
ATOM 5669 C CA . PHE B 1 7 ? 57.938 -33.844 42.906 1 29.16 7 PHE B CA 1
ATOM 5670 C C . PHE B 1 7 ? 57.594 -33.312 41.5 1 29.16 7 PHE B C 1
ATOM 5672 O O . PHE B 1 7 ? 56.969 -32.281 41.375 1 29.16 7 PHE B O 1
ATOM 5679 N N . PHE B 1 8 ? 58.469 -33.531 40.531 1 27.97 8 PHE B N 1
ATOM 5680 C CA . PHE B 1 8 ? 58.344 -33.25 39.094 1 27.97 8 PHE B CA 1
ATOM 5681 C C . PHE B 1 8 ? 57.188 -34.062 38.5 1 27.97 8 PHE B C 1
ATOM 5683 O O . PHE B 1 8 ? 57.219 -35.281 38.469 1 27.97 8 PHE B O 1
ATOM 5690 N N . VAL B 1 9 ? 55.938 -33.719 38.812 1 30.23 9 VAL B N 1
ATOM 5691 C CA . VAL B 1 9 ? 54.812 -34.344 38.156 1 30.23 9 VAL B CA 1
ATOM 5692 C C . VAL B 1 9 ? 54.969 -34.156 36.625 1 30.23 9 VAL B C 1
ATOM 5694 O O . VAL B 1 9 ? 55.031 -33.031 36.156 1 30.23 9 VAL B O 1
ATOM 5697 N N . VAL B 1 10 ? 55.656 -35.094 35.969 1 28.86 10 VAL B N 1
ATOM 5698 C CA . VAL B 1 10 ? 55.75 -35.219 34.5 1 28.86 10 VAL B CA 1
ATOM 5699 C C . VAL B 1 10 ? 54.312 -35.312 33.938 1 28.86 10 VAL B C 1
ATOM 5701 O O . VAL B 1 10 ? 53.594 -36.25 34.219 1 28.86 10 VAL B O 1
ATOM 5704 N N . ALA B 1 11 ? 53.625 -34.156 33.844 1 30.7 11 ALA B N 1
ATOM 5705 C CA . ALA B 1 11 ? 52.375 -34.094 33.094 1 30.7 11 ALA B CA 1
ATOM 5706 C C . ALA B 1 11 ? 52.562 -34.656 31.672 1 30.7 11 ALA B C 1
ATOM 5708 O O . ALA B 1 11 ? 53.375 -34.156 30.891 1 30.7 11 ALA B O 1
ATOM 5709 N N . LEU B 1 12 ? 52.469 -36 31.578 1 30.22 12 LEU B N 1
ATOM 5710 C CA . LEU B 1 12 ? 52.375 -36.625 30.266 1 30.22 12 LEU B CA 1
ATOM 5711 C C . LEU B 1 12 ? 51.344 -35.906 29.391 1 30.22 12 LEU B C 1
ATOM 5713 O O . LEU B 1 12 ? 50.156 -35.844 29.734 1 30.22 12 LEU B O 1
ATOM 5717 N N . LEU B 1 13 ? 51.844 -34.844 28.688 1 31.27 13 LEU B N 1
ATOM 5718 C CA . LEU B 1 13 ? 51.125 -34.219 27.578 1 31.27 13 LEU B CA 1
ATOM 5719 C C . LEU B 1 13 ? 50.688 -35.281 26.562 1 31.27 13 LEU B C 1
ATOM 5721 O O . LEU B 1 13 ? 51.5 -35.875 25.891 1 31.27 13 LEU B O 1
ATOM 5725 N N . VAL B 1 14 ? 49.656 -36.094 26.891 1 32.97 14 VAL B N 1
ATOM 5726 C CA . VAL B 1 14 ? 49.062 -36.906 25.828 1 32.97 14 VAL B CA 1
ATOM 5727 C C . VAL B 1 14 ? 48.656 -36 24.672 1 32.97 14 VAL B C 1
ATOM 5729 O O . VAL B 1 14 ? 47.812 -35.094 24.844 1 32.97 14 VAL B O 1
ATOM 5732 N N . THR B 1 15 ? 49.594 -35.75 23.766 1 31.66 15 THR B N 1
ATOM 5733 C CA . THR B 1 15 ? 49.281 -35.188 22.469 1 31.66 15 THR B CA 1
ATOM 5734 C C . THR B 1 15 ? 48.094 -35.906 21.812 1 31.66 15 THR B C 1
ATOM 5736 O O . THR B 1 15 ? 48.188 -37.094 21.531 1 31.66 15 THR B O 1
ATOM 5739 N N . HIS B 1 16 ? 46.906 -35.625 22.266 1 32.88 16 HIS B N 1
ATOM 5740 C CA . HIS B 1 16 ? 45.781 -36.031 21.422 1 32.88 16 HIS B CA 1
ATOM 5741 C C . HIS B 1 16 ? 46 -35.594 19.969 1 32.88 16 HIS B C 1
ATOM 5743 O O . HIS B 1 16 ? 46.031 -34.375 19.688 1 32.88 16 HIS B O 1
ATOM 5749 N N . ILE B 1 17 ? 46.75 -36.344 19.281 1 32.09 17 ILE B N 1
ATOM 5750 C CA . ILE B 1 17 ? 46.75 -36.188 17.844 1 32.09 17 ILE B CA 1
ATOM 5751 C C . ILE B 1 17 ? 45.281 -36.125 17.344 1 32.09 17 ILE B C 1
ATOM 5753 O O . ILE B 1 17 ? 44.562 -37.094 17.453 1 32.09 17 ILE B O 1
ATOM 5757 N N . VAL B 1 18 ? 44.75 -34.969 17.375 1 33.03 18 VAL B N 1
ATOM 5758 C CA . VAL B 1 18 ? 43.531 -34.719 16.578 1 33.03 18 VAL B CA 1
ATOM 5759 C C . VAL B 1 18 ? 43.75 -35.25 15.156 1 33.03 18 VAL B C 1
ATOM 5761 O O . VAL B 1 18 ? 44.625 -34.781 14.438 1 33.03 18 VAL B O 1
ATOM 5764 N N . GLU B 1 19 ? 43.594 -36.531 15.078 1 30.44 19 GLU B N 1
ATOM 5765 C CA . GLU B 1 19 ? 43.469 -37 13.703 1 30.44 19 GLU B CA 1
ATOM 5766 C C . GLU B 1 19 ? 42.594 -36.062 12.883 1 30.44 19 GLU B C 1
ATOM 5768 O O . GLU B 1 19 ? 41.406 -35.906 13.18 1 30.44 19 GLU B O 1
ATOM 5773 N N . ILE B 1 20 ? 43.156 -34.969 12.578 1 34.53 20 ILE B N 1
ATOM 5774 C CA . ILE B 1 20 ? 42.531 -34.25 11.492 1 34.53 20 ILE B CA 1
ATOM 5775 C C . ILE B 1 20 ? 42.094 -35.219 10.406 1 34.53 20 ILE B C 1
ATOM 5777 O O . ILE B 1 20 ? 42.906 -35.812 9.727 1 34.53 20 ILE B O 1
ATOM 5781 N N . GLY B 1 21 ? 41.156 -36.062 10.742 1 34.78 21 GLY B N 1
ATOM 5782 C CA . GLY B 1 21 ? 40.562 -36.781 9.625 1 34.78 21 GLY B CA 1
ATOM 5783 C C . GLY B 1 21 ? 40.406 -35.938 8.375 1 34.78 21 GLY B C 1
ATOM 5784 O O . GLY B 1 21 ? 39.781 -34.875 8.406 1 34.78 21 GLY B O 1
ATOM 5785 N N . VAL B 1 22 ? 41.469 -35.812 7.676 1 38.97 22 VAL B N 1
ATOM 5786 C CA . VAL B 1 22 ? 41.375 -35.25 6.32 1 38.97 22 VAL B CA 1
ATOM 5787 C C . VAL B 1 22 ? 40.031 -35.656 5.703 1 38.97 22 VAL B C 1
ATOM 5789 O O . VAL B 1 22 ? 39.75 -36.844 5.551 1 38.97 22 VAL B O 1
ATOM 5792 N N . ALA B 1 23 ? 39.031 -35.031 5.867 1 46.06 23 ALA B N 1
ATOM 5793 C CA . ALA B 1 23 ? 37.75 -35.25 5.184 1 46.06 23 ALA B CA 1
ATOM 5794 C C . ALA B 1 23 ? 37.969 -35.688 3.74 1 46.06 23 ALA B C 1
ATOM 5796 O O . ALA B 1 23 ? 38.688 -35.031 2.984 1 46.06 23 ALA B O 1
ATOM 5797 N N . ALA B 1 24 ? 38.062 -37 3.428 1 52.28 24 ALA B N 1
ATOM 5798 C CA . ALA B 1 24 ? 38.25 -37.688 2.148 1 52.28 24 ALA B CA 1
ATOM 5799 C C . ALA B 1 24 ? 37.594 -36.906 1.017 1 52.28 24 ALA B C 1
ATOM 5801 O O . ALA B 1 24 ? 36.5 -36.344 1.196 1 52.28 24 ALA B O 1
ATOM 5802 N N . GLU B 1 25 ? 38.281 -36.562 -0.031 1 68.69 25 GLU B N 1
ATOM 5803 C CA . GLU B 1 25 ? 37.844 -35.938 -1.288 1 68.69 25 GLU B CA 1
ATOM 5804 C C . GLU B 1 25 ? 36.625 -36.656 -1.88 1 68.69 25 GLU B C 1
ATOM 5806 O O . GLU B 1 25 ? 36.656 -37.875 -2.021 1 68.69 25 GLU B O 1
ATOM 5811 N N . ARG B 1 26 ? 35.406 -35.969 -1.764 1 87.69 26 ARG B N 1
ATOM 5812 C CA . ARG B 1 26 ? 34.188 -36.469 -2.379 1 87.69 26 ARG B CA 1
ATOM 5813 C C . ARG B 1 26 ? 34.219 -36.281 -3.895 1 87.69 26 ARG B C 1
ATOM 5815 O O . ARG B 1 26 ? 34.75 -35.281 -4.402 1 87.69 26 ARG B O 1
ATOM 5822 N N . THR B 1 27 ? 33.938 -37.5 -4.621 1 93.81 27 THR B N 1
ATOM 5823 C CA . THR B 1 27 ? 33.969 -37.469 -6.078 1 93.81 27 THR B CA 1
ATOM 5824 C C . THR B 1 27 ? 32.594 -37.781 -6.648 1 93.81 27 THR B C 1
ATOM 5826 O O . THR B 1 27 ? 31.906 -38.688 -6.164 1 93.81 27 THR B O 1
ATOM 5829 N N . VAL B 1 28 ? 32.125 -37.031 -7.641 1 97.5 28 VAL B N 1
ATOM 5830 C CA . VAL B 1 28 ? 30.891 -37.25 -8.383 1 97.5 28 VAL B CA 1
ATOM 5831 C C . VAL B 1 28 ? 31.188 -37.406 -9.867 1 97.5 28 VAL B C 1
ATOM 5833 O O . VAL B 1 28 ? 31.953 -36.625 -10.438 1 97.5 28 VAL B O 1
ATOM 5836 N N . THR B 1 29 ? 30.656 -38.438 -10.477 1 97.88 29 THR B N 1
ATOM 5837 C CA . THR B 1 29 ? 30.828 -38.656 -11.906 1 97.88 29 THR B CA 1
ATOM 5838 C C . THR B 1 29 ? 29.547 -38.375 -12.672 1 97.88 29 THR B C 1
ATOM 5840 O O . THR B 1 29 ? 28.469 -38.875 -12.289 1 97.88 29 THR B O 1
ATOM 5843 N N . ILE B 1 30 ? 29.641 -37.594 -13.711 1 98.5 30 ILE B N 1
ATOM 5844 C CA . ILE B 1 30 ? 28.516 -37.312 -14.602 1 98.5 30 ILE B CA 1
ATOM 5845 C C . ILE B 1 30 ? 28.797 -37.875 -15.984 1 98.5 30 ILE B C 1
ATOM 5847 O O . ILE B 1 30 ? 29.719 -37.406 -16.688 1 98.5 30 ILE B O 1
ATOM 5851 N N . HIS B 1 31 ? 28.062 -38.906 -16.375 1 98.31 31 HIS B N 1
ATOM 5852 C CA . HIS B 1 31 ? 28.047 -39.375 -17.766 1 98.31 31 HIS B CA 1
ATOM 5853 C C . HIS B 1 31 ? 26.906 -38.719 -18.547 1 98.31 31 HIS B C 1
ATOM 5855 O O . HIS B 1 31 ? 25.766 -38.688 -18.078 1 98.31 31 HIS B O 1
ATOM 5861 N N . ARG B 1 32 ? 27.172 -38.188 -19.672 1 98.25 32 ARG B N 1
ATOM 5862 C CA . ARG B 1 32 ? 26.109 -37.719 -20.562 1 98.25 32 ARG B CA 1
ATOM 5863 C C . ARG B 1 32 ? 25.891 -38.719 -21.703 1 98.25 32 ARG B C 1
ATOM 5865 O O . ARG B 1 32 ? 26.844 -39.156 -22.344 1 98.25 32 ARG B O 1
ATOM 5872 N N . ASP B 1 33 ? 24.75 -39.031 -21.906 1 98.31 33 ASP B N 1
ATOM 5873 C CA . ASP B 1 33 ? 24.438 -39.969 -22.984 1 98.31 33 ASP B CA 1
ATOM 5874 C C . ASP B 1 33 ? 24.359 -39.25 -24.328 1 98.31 33 ASP B C 1
ATOM 5876 O O . ASP B 1 33 ? 24.625 -38.062 -24.422 1 98.31 33 ASP B O 1
ATOM 5880 N N . LYS B 1 34 ? 24.016 -39.938 -25.375 1 97.19 34 LYS B N 1
ATOM 5881 C CA . LYS B 1 34 ? 24.094 -39.406 -26.734 1 97.19 34 LYS B CA 1
ATOM 5882 C C . LYS B 1 34 ? 23.062 -38.281 -26.953 1 97.19 34 LYS B C 1
ATOM 5884 O O . LYS B 1 34 ? 23.141 -37.562 -27.938 1 97.19 34 LYS B O 1
ATOM 5889 N N . TRP B 1 35 ? 22.109 -38.125 -26.047 1 98.19 35 TRP B N 1
ATOM 5890 C CA . TRP B 1 35 ? 21.125 -37.062 -26.141 1 98.19 35 TRP B CA 1
ATOM 5891 C C . TRP B 1 35 ? 21.453 -35.938 -25.156 1 98.19 35 TRP B C 1
ATOM 5893 O O . TRP B 1 35 ? 20.656 -35 -24.984 1 98.19 35 TRP B O 1
ATOM 5903 N N . GLY B 1 36 ? 22.531 -36.062 -24.453 1 98.19 36 GLY B N 1
ATOM 5904 C CA . GLY B 1 36 ? 23 -35.031 -23.547 1 98.19 36 GLY B CA 1
ATOM 5905 C C . GLY B 1 36 ? 22.406 -35.156 -22.156 1 98.19 36 GLY B C 1
ATOM 5906 O O . GLY B 1 36 ? 22.656 -34.312 -21.281 1 98.19 36 GLY B O 1
ATOM 5907 N N . VAL B 1 37 ? 21.625 -36.156 -21.859 1 98.62 37 VAL B N 1
ATOM 5908 C CA . VAL B 1 37 ? 21 -36.344 -20.562 1 98.62 37 VAL B CA 1
ATOM 5909 C C . VAL B 1 37 ? 22.031 -36.812 -19.547 1 98.62 37 VAL B C 1
ATOM 5911 O O . VAL B 1 37 ? 22.766 -37.781 -19.797 1 98.62 37 VAL B O 1
ATOM 5914 N N . PRO B 1 38 ? 22.156 -36.188 -18.422 1 98.69 38 PRO B N 1
ATOM 5915 C CA . PRO B 1 38 ? 23.172 -36.562 -17.438 1 98.69 38 PRO B CA 1
ATOM 5916 C C . PRO B 1 38 ? 22.766 -37.781 -16.609 1 98.69 38 PRO B C 1
ATOM 5918 O O . PRO B 1 38 ? 21.609 -37.906 -16.188 1 98.69 38 PRO B O 1
ATOM 5921 N N . HIS B 1 39 ? 23.703 -38.656 -16.438 1 98.69 39 HIS B N 1
ATOM 5922 C CA . HIS B 1 39 ? 23.688 -39.75 -15.461 1 98.69 39 HIS B CA 1
ATOM 5923 C C . HIS B 1 39 ? 24.703 -39.5 -14.352 1 98.69 39 HIS B C 1
ATOM 5925 O O . HIS B 1 39 ? 25.922 -39.562 -14.586 1 98.69 39 HIS B O 1
ATOM 5931 N N . ILE B 1 40 ? 24.203 -39.25 -13.172 1 98.62 40 ILE B N 1
ATOM 5932 C CA . ILE B 1 40 ? 25.047 -38.75 -12.078 1 98.62 40 ILE B CA 1
ATOM 5933 C C . ILE B 1 40 ? 25.281 -39.875 -11.078 1 98.62 40 ILE B C 1
ATOM 5935 O O . ILE B 1 40 ? 24.344 -40.5 -10.57 1 98.62 40 ILE B O 1
ATOM 5939 N N . TYR B 1 41 ? 26.531 -40.125 -10.789 1 97.94 41 TYR B N 1
ATOM 5940 C CA . TYR B 1 41 ? 26.922 -41.156 -9.836 1 97.94 41 TYR B CA 1
ATOM 5941 C C . TYR B 1 41 ? 27.672 -40.562 -8.656 1 97.94 41 TYR B C 1
ATOM 5943 O O . TYR B 1 41 ? 28.656 -39.844 -8.844 1 97.94 41 TYR B O 1
ATOM 5951 N N . GLY B 1 42 ? 27.203 -40.781 -7.504 1 96.62 42 GLY B N 1
ATOM 5952 C CA . GLY B 1 42 ? 27.844 -40.344 -6.27 1 96.62 42 GLY B CA 1
ATOM 5953 C C . GLY B 1 42 ? 27.688 -41.344 -5.137 1 96.62 42 GLY B C 1
ATOM 5954 O O . GLY B 1 42 ? 26.891 -42.281 -5.238 1 96.62 42 GLY B O 1
ATOM 5955 N N . ALA B 1 43 ? 28.406 -41.094 -4.031 1 96.12 43 ALA B N 1
ATOM 5956 C CA . ALA B 1 43 ? 28.406 -42.031 -2.908 1 96.12 43 ALA B CA 1
ATOM 5957 C C . ALA B 1 43 ? 27.25 -41.75 -1.961 1 96.12 43 ALA B C 1
ATOM 5959 O O . ALA B 1 43 ? 26.781 -42.656 -1.255 1 96.12 43 ALA B O 1
ATOM 5960 N N . THR B 1 44 ? 26.844 -40.5 -1.889 1 96.06 44 THR B N 1
ATOM 5961 C CA . THR B 1 44 ? 25.766 -40.094 -0.983 1 96.06 44 THR B CA 1
ATOM 5962 C C . THR B 1 44 ? 24.719 -39.281 -1.721 1 96.06 44 THR B C 1
ATOM 5964 O O . THR B 1 44 ? 24.984 -38.781 -2.818 1 96.06 44 THR B O 1
ATOM 5967 N N . ALA B 1 45 ? 23.578 -39.188 -1.079 1 96.75 45 ALA B N 1
ATOM 5968 C CA . ALA B 1 45 ? 22.531 -38.344 -1.646 1 96.75 45 ALA B CA 1
ATOM 5969 C C . ALA B 1 45 ? 23.031 -36.906 -1.852 1 96.75 45 ALA B C 1
ATOM 5971 O O . ALA B 1 45 ? 22.672 -36.25 -2.824 1 96.75 45 ALA B O 1
ATOM 5972 N N . ALA B 1 46 ? 23.844 -36.438 -0.917 1 95.81 46 ALA B N 1
ATOM 5973 C CA . ALA B 1 46 ? 24.438 -35.094 -1.025 1 95.81 46 ALA B CA 1
ATOM 5974 C C . ALA B 1 46 ? 25.297 -35 -2.277 1 95.81 46 ALA B C 1
ATOM 5976 O O . ALA B 1 46 ? 25.234 -34 -2.996 1 95.81 46 ALA B O 1
ATOM 5977 N N . ASP B 1 47 ? 26.062 -36.031 -2.535 1 97 47 ASP B N 1
ATOM 5978 C CA . ASP B 1 47 ? 26.891 -36.062 -3.738 1 97 47 ASP B CA 1
ATOM 5979 C C . ASP B 1 47 ? 26.016 -36.031 -5 1 97 47 ASP B C 1
ATOM 5981 O O . ASP B 1 47 ? 26.344 -35.312 -5.961 1 97 47 ASP B O 1
ATOM 5985 N N . GLY B 1 48 ? 24.984 -36.844 -4.953 1 97.94 48 GLY B N 1
ATOM 5986 C CA . GLY B 1 48 ? 24.062 -36.844 -6.074 1 97.94 48 GLY B CA 1
ATOM 5987 C C . GLY B 1 48 ? 23.438 -35.5 -6.344 1 97.94 48 GLY B C 1
ATOM 5988 O O . GLY B 1 48 ? 23.328 -35.062 -7.496 1 97.94 48 GLY B O 1
ATOM 5989 N N . ALA B 1 49 ? 23.078 -34.844 -5.258 1 98.25 49 ALA B N 1
ATOM 5990 C CA . ALA B 1 49 ? 22.484 -33.5 -5.387 1 98.25 49 ALA B CA 1
ATOM 5991 C C . ALA B 1 49 ? 23.5 -32.5 -5.969 1 98.25 49 ALA B C 1
ATOM 5993 O O . ALA B 1 49 ? 23.141 -31.672 -6.801 1 98.25 49 ALA B O 1
ATOM 5994 N N . TYR B 1 50 ? 24.719 -32.562 -5.523 1 98.25 50 TYR B N 1
ATOM 5995 C CA . TYR B 1 50 ? 25.781 -31.703 -6.051 1 98.25 50 TYR B CA 1
ATOM 5996 C C . TYR B 1 50 ? 25.922 -31.891 -7.555 1 98.25 50 TYR B C 1
ATOM 5998 O O . TYR B 1 50 ? 25.938 -30.906 -8.305 1 98.25 50 TYR B O 1
ATOM 6006 N N . GLY B 1 51 ? 26.047 -33.156 -7.949 1 98.56 51 GLY B N 1
ATOM 6007 C CA . GLY B 1 51 ? 26.156 -33.438 -9.375 1 98.56 51 GLY B CA 1
ATOM 6008 C C . GLY B 1 51 ? 24.953 -32.969 -10.172 1 98.56 51 GLY B C 1
ATOM 6009 O O . GLY B 1 51 ? 25.109 -32.438 -11.281 1 98.56 51 GLY B O 1
ATOM 6010 N N . LEU B 1 52 ? 23.766 -33.156 -9.633 1 98.75 52 LEU B N 1
ATOM 6011 C CA . LEU B 1 52 ? 22.547 -32.719 -10.297 1 98.75 52 LEU B CA 1
ATOM 6012 C C . LEU B 1 52 ? 22.531 -31.203 -10.469 1 98.75 52 LEU B C 1
ATOM 6014 O O . LEU B 1 52 ? 22.172 -30.703 -11.531 1 98.75 52 LEU B O 1
ATOM 6018 N N . GLY B 1 53 ? 22.891 -30.484 -9.383 1 98.69 53 GLY B N 1
ATOM 6019 C CA . GLY B 1 53 ? 22.984 -29.031 -9.484 1 98.69 53 GLY B CA 1
ATOM 6020 C C . GLY B 1 53 ? 23.938 -28.562 -10.555 1 98.69 53 GLY B C 1
ATOM 6021 O O . GLY B 1 53 ? 23.625 -27.672 -11.344 1 98.69 53 GLY B O 1
ATOM 6022 N N . TYR B 1 54 ? 25.078 -29.172 -10.594 1 98.62 54 TYR B N 1
ATOM 6023 C CA . TYR B 1 54 ? 26.094 -28.828 -11.586 1 98.62 54 TYR B CA 1
ATOM 6024 C C . TYR B 1 54 ? 25.578 -29.094 -13 1 98.62 54 TYR B C 1
ATOM 6026 O O . TYR B 1 54 ? 25.703 -28.25 -13.883 1 98.62 54 TYR B O 1
ATOM 6034 N N . ALA B 1 55 ? 25.031 -30.25 -13.172 1 98.69 55 ALA B N 1
ATOM 6035 C CA . ALA B 1 55 ? 24.531 -30.641 -14.484 1 98.69 55 ALA B CA 1
ATOM 6036 C C . ALA B 1 55 ? 23.406 -29.703 -14.945 1 98.69 55 ALA B C 1
ATOM 6038 O O . ALA B 1 55 ? 23.391 -29.297 -16.109 1 98.69 55 ALA B O 1
ATOM 6039 N N . GLN B 1 56 ? 22.438 -29.406 -14.07 1 98.44 56 GLN B N 1
ATOM 6040 C CA . GLN B 1 56 ? 21.375 -28.469 -14.438 1 98.44 56 GLN B CA 1
ATOM 6041 C C . GLN B 1 56 ? 21.953 -27.109 -14.852 1 98.44 56 GLN B C 1
ATOM 6043 O O . GLN B 1 56 ? 21.484 -26.516 -15.82 1 98.44 56 GLN B O 1
ATOM 6048 N N . ALA B 1 57 ? 22.875 -26.672 -14.055 1 98.5 57 ALA B N 1
ATOM 6049 C CA . ALA B 1 57 ? 23.469 -25.375 -14.344 1 98.5 57 ALA B CA 1
ATOM 6050 C C . ALA B 1 57 ? 24.156 -25.375 -15.711 1 98.5 57 ALA B C 1
ATOM 6052 O O . ALA B 1 57 ? 24.062 -24.406 -16.469 1 98.5 57 ALA B O 1
ATOM 6053 N N . GLN B 1 58 ? 24.812 -26.469 -16.031 1 97.75 58 GLN B N 1
ATOM 6054 C CA . GLN B 1 58 ? 25.469 -26.594 -17.328 1 97.75 58 GLN B CA 1
ATOM 6055 C C . GLN B 1 58 ? 24.484 -26.438 -18.469 1 97.75 58 GLN B C 1
ATOM 6057 O O . GLN B 1 58 ? 24.812 -25.844 -19.516 1 97.75 58 GLN B O 1
ATOM 6062 N N . ASP B 1 59 ? 23.328 -26.891 -18.25 1 97.88 59 ASP B N 1
ATOM 6063 C CA . ASP B 1 59 ? 22.359 -26.953 -19.328 1 97.88 59 ASP B CA 1
ATOM 6064 C C . ASP B 1 59 ? 21.391 -25.797 -19.266 1 97.88 59 ASP B C 1
ATOM 6066 O O . ASP B 1 59 ? 20.875 -25.344 -20.297 1 97.88 59 ASP B O 1
ATOM 6070 N N . ARG B 1 60 ? 21.016 -25.359 -18.062 1 97.56 60 ARG B N 1
ATOM 6071 C CA . ARG B 1 60 ? 19.844 -24.516 -17.875 1 97.56 60 ARG B CA 1
ATOM 6072 C C . ARG B 1 60 ? 20.094 -23.438 -16.828 1 97.56 60 ARG B C 1
ATOM 6074 O O . ARG B 1 60 ? 19.234 -23.156 -16 1 97.56 60 ARG B O 1
ATOM 6081 N N . LEU B 1 61 ? 21.25 -22.828 -16.797 1 97.75 61 LEU B N 1
ATOM 6082 C CA . LEU B 1 61 ? 21.594 -21.875 -15.742 1 97.75 61 LEU B CA 1
ATOM 6083 C C . LEU B 1 61 ? 20.594 -20.703 -15.719 1 97.75 61 LEU B C 1
ATOM 6085 O O . LEU B 1 61 ? 20.141 -20.297 -14.648 1 97.75 61 LEU B O 1
ATOM 6089 N N . LYS B 1 62 ? 20.234 -20.219 -16.875 1 96.31 62 LYS B N 1
ATOM 6090 C CA . LYS B 1 62 ? 19.266 -19.125 -16.953 1 96.31 62 LYS B CA 1
ATOM 6091 C C . LYS B 1 62 ? 17.922 -19.516 -16.359 1 96.31 62 LYS B C 1
ATOM 6093 O O . LYS B 1 62 ? 17.328 -18.766 -15.602 1 96.31 62 LYS B O 1
ATOM 6098 N N . ASP B 1 63 ? 17.469 -20.703 -16.672 1 96.81 63 ASP B N 1
ATOM 6099 C CA . ASP B 1 63 ? 16.188 -21.188 -16.188 1 96.81 63 ASP B CA 1
ATOM 6100 C C . ASP B 1 63 ? 16.203 -21.375 -14.672 1 96.81 63 ASP B C 1
ATOM 6102 O O . ASP B 1 63 ? 15.195 -21.172 -14 1 96.81 63 ASP B O 1
ATOM 6106 N N . ILE B 1 64 ? 17.344 -21.734 -14.125 1 98.12 64 ILE B N 1
ATOM 6107 C CA . ILE B 1 64 ? 17.484 -21.891 -12.688 1 98.12 64 ILE B CA 1
ATOM 6108 C C . ILE B 1 64 ? 17.188 -20.562 -11.992 1 98.12 64 ILE B C 1
ATOM 6110 O O . ILE B 1 64 ? 16.406 -20.5 -11.055 1 98.12 64 ILE B O 1
ATOM 6114 N N . HIS B 1 65 ? 17.781 -19.531 -12.531 1 98 65 HIS B N 1
ATOM 6115 C CA . HIS B 1 65 ? 17.609 -18.219 -11.914 1 98 65 HIS B CA 1
ATOM 6116 C C . HIS B 1 65 ? 16.203 -17.688 -12.148 1 98 65 HIS B C 1
ATOM 6118 O O . HIS B 1 65 ? 15.648 -17 -11.297 1 98 65 HIS B O 1
ATOM 6124 N N . ILE B 1 66 ? 15.586 -18.062 -13.219 1 97.19 66 ILE B N 1
ATOM 6125 C CA . ILE B 1 66 ? 14.195 -17.703 -13.461 1 97.19 66 ILE B CA 1
ATOM 6126 C C . ILE B 1 66 ? 13.297 -18.406 -12.445 1 97.19 66 ILE B C 1
ATOM 6128 O O . ILE B 1 66 ? 12.398 -17.781 -11.867 1 97.19 66 ILE B O 1
ATOM 6132 N N . SER B 1 67 ? 13.562 -19.625 -12.219 1 97.38 67 SER B N 1
ATOM 6133 C CA . SER B 1 67 ? 12.789 -20.375 -11.242 1 97.38 67 SER B CA 1
ATOM 6134 C C . SER B 1 67 ? 12.93 -19.781 -9.852 1 97.38 67 SER B C 1
ATOM 6136 O O . SER B 1 67 ? 11.938 -19.625 -9.133 1 97.38 67 SER B O 1
ATOM 6138 N N . LEU B 1 68 ? 14.109 -19.438 -9.492 1 97.56 68 LEU B N 1
ATOM 6139 C CA . LEU B 1 68 ? 14.359 -18.844 -8.188 1 97.56 68 LEU B CA 1
ATOM 6140 C C . LEU B 1 68 ? 13.656 -17.484 -8.055 1 97.56 68 LEU B C 1
ATOM 6142 O O . LEU B 1 68 ? 13 -17.219 -7.051 1 97.56 68 LEU B O 1
ATOM 6146 N N . ARG B 1 69 ? 13.766 -16.703 -9.094 1 97.25 69 ARG B N 1
ATOM 6147 C CA . ARG B 1 69 ? 13.109 -15.398 -9.055 1 97.25 69 ARG B CA 1
ATOM 6148 C C . ARG B 1 69 ? 11.594 -15.547 -8.953 1 97.25 69 ARG B C 1
ATOM 6150 O O . ARG B 1 69 ? 10.938 -14.758 -8.281 1 97.25 69 ARG B O 1
ATOM 6157 N N . THR B 1 70 ? 11.078 -16.516 -9.641 1 96.62 70 THR B N 1
ATOM 6158 C CA . THR B 1 70 ? 9.641 -16.781 -9.562 1 96.62 70 THR B CA 1
ATOM 6159 C C . THR B 1 70 ? 9.234 -17.141 -8.141 1 96.62 70 THR B C 1
ATOM 6161 O O . THR B 1 70 ? 8.273 -16.578 -7.602 1 96.62 70 THR B O 1
ATOM 6164 N N . GLY B 1 71 ? 9.984 -17.984 -7.531 1 96.62 71 GLY B N 1
ATOM 6165 C CA . GLY B 1 71 ? 9.68 -18.406 -6.172 1 96.62 71 GLY B CA 1
ATOM 6166 C C . GLY B 1 71 ? 9.836 -17.281 -5.156 1 96.62 71 GLY B C 1
ATOM 6167 O O . GLY B 1 71 ? 9.102 -17.234 -4.168 1 96.62 71 GLY B O 1
ATOM 6168 N N . LEU B 1 72 ? 10.758 -16.391 -5.422 1 96.44 72 LEU B N 1
ATOM 6169 C CA . LEU B 1 72 ? 11.062 -15.312 -4.496 1 96.44 72 LEU B CA 1
ATOM 6170 C C . LEU B 1 72 ? 10.148 -14.109 -4.738 1 96.44 72 LEU B C 1
ATOM 6172 O O . LEU B 1 72 ? 10.07 -13.211 -3.904 1 96.44 72 LEU B O 1
ATOM 6176 N N . GLY B 1 73 ? 9.508 -14.148 -5.848 1 96.31 73 GLY B N 1
ATOM 6177 C CA . GLY B 1 73 ? 8.695 -12.992 -6.207 1 96.31 73 GLY B CA 1
ATOM 6178 C C . GLY B 1 73 ? 9.523 -11.781 -6.602 1 96.31 73 GLY B C 1
ATOM 6179 O O . GLY B 1 73 ? 9.273 -10.672 -6.121 1 96.31 73 GLY B O 1
ATOM 6180 N N . THR B 1 74 ? 10.547 -11.953 -7.488 1 96.44 74 THR B N 1
ATOM 6181 C CA . THR B 1 74 ? 11.422 -10.852 -7.879 1 96.44 74 THR B CA 1
ATOM 6182 C C . THR B 1 74 ? 11.586 -10.805 -9.398 1 96.44 74 THR B C 1
ATOM 6184 O O . THR B 1 74 ? 12.609 -10.328 -9.898 1 96.44 74 THR B O 1
ATOM 6187 N N . MET B 1 75 ? 10.68 -11.344 -10.172 1 97.25 75 MET B N 1
ATOM 6188 C CA . MET B 1 75 ? 10.75 -11.352 -11.625 1 97.25 75 MET B CA 1
ATOM 6189 C C . MET B 1 75 ? 10.664 -9.938 -12.18 1 97.25 75 MET B C 1
ATOM 6191 O O . MET B 1 75 ? 11.336 -9.609 -13.164 1 97.25 75 MET B O 1
ATOM 6195 N N . SER B 1 76 ? 9.867 -9.117 -11.562 1 96.88 76 SER B N 1
ATOM 6196 C CA . SER B 1 76 ? 9.68 -7.754 -12.062 1 96.88 76 SER B CA 1
ATOM 6197 C C . SER B 1 76 ? 10.961 -6.945 -11.953 1 96.88 76 SER B C 1
ATOM 6199 O O . SER B 1 76 ? 11.195 -6.027 -12.742 1 96.88 76 SER B O 1
ATOM 6201 N N . GLU B 1 77 ? 11.75 -7.23 -10.992 1 94.81 77 GLU B N 1
ATOM 6202 C CA . GLU B 1 77 ? 13.039 -6.57 -10.844 1 94.81 77 GLU B CA 1
ATOM 6203 C C . GLU B 1 77 ? 13.914 -6.766 -12.078 1 94.81 77 GLU B C 1
ATOM 6205 O O . GLU B 1 77 ? 14.633 -5.852 -12.484 1 94.81 77 GLU B O 1
ATOM 6210 N N . ALA B 1 78 ? 13.82 -7.922 -12.68 1 95.75 78 ALA B N 1
ATOM 6211 C CA . ALA B 1 78 ? 14.672 -8.297 -13.805 1 95.75 78 ALA B CA 1
ATOM 6212 C C . ALA B 1 78 ? 13.961 -8.07 -15.133 1 95.75 78 ALA B C 1
ATOM 6214 O O . ALA B 1 78 ? 14.594 -7.699 -16.125 1 95.75 78 ALA B O 1
ATOM 6215 N N . PHE B 1 79 ? 12.594 -8.266 -15.164 1 96.19 79 PHE B N 1
ATOM 6216 C CA . PHE B 1 79 ? 11.938 -8.375 -16.469 1 96.19 79 PHE B CA 1
ATOM 6217 C C . PHE B 1 79 ? 10.836 -7.34 -16.609 1 96.19 79 PHE B C 1
ATOM 6219 O O . PHE B 1 79 ? 10.148 -7.293 -17.625 1 96.19 79 PHE B O 1
ATOM 6226 N N . GLY B 1 80 ? 10.586 -6.582 -15.555 1 95.88 80 GLY B N 1
ATOM 6227 C CA . GLY B 1 80 ? 9.742 -5.41 -15.711 1 95.88 80 GLY B CA 1
ATOM 6228 C C . GLY B 1 80 ? 8.328 -5.617 -15.195 1 95.88 80 GLY B C 1
ATOM 6229 O O . GLY B 1 80 ? 8.031 -6.645 -14.578 1 95.88 80 GLY B O 1
ATOM 6230 N N . LYS B 1 81 ? 7.477 -4.734 -15.539 1 95.81 81 LYS B N 1
ATOM 6231 C CA . LYS B 1 81 ? 6.164 -4.535 -14.93 1 95.81 81 LYS B CA 1
ATOM 6232 C C . LYS B 1 81 ? 5.23 -5.699 -15.242 1 95.81 81 LYS B C 1
ATOM 6234 O O . LYS B 1 81 ? 4.324 -6.004 -14.469 1 95.81 81 LYS B O 1
ATOM 6239 N N . LYS B 1 82 ? 5.465 -6.344 -16.297 1 95.12 82 LYS B N 1
ATOM 6240 C CA . LYS B 1 82 ? 4.582 -7.434 -16.703 1 95.12 82 LYS B CA 1
ATOM 6241 C C . LYS B 1 82 ? 4.523 -8.523 -15.633 1 95.12 82 LYS B C 1
ATOM 6243 O O . LYS B 1 82 ? 3.543 -9.266 -15.555 1 95.12 82 LYS B O 1
ATOM 6248 N N . TYR B 1 83 ? 5.52 -8.609 -14.727 1 96.69 83 TYR B N 1
ATOM 6249 C CA . TYR B 1 83 ? 5.59 -9.664 -13.727 1 96.69 83 TYR B CA 1
ATOM 6250 C C . TYR B 1 83 ? 5.223 -9.141 -12.344 1 96.69 83 TYR B C 1
ATOM 6252 O O . TYR B 1 83 ? 5.285 -9.875 -11.352 1 96.69 83 TYR B O 1
ATOM 6260 N N . LEU B 1 84 ? 4.824 -7.906 -12.227 1 96.5 84 LEU B N 1
ATOM 6261 C CA . LEU B 1 84 ? 4.57 -7.277 -10.938 1 96.5 84 LEU B CA 1
ATOM 6262 C C . LEU B 1 84 ? 3.467 -8.008 -10.18 1 96.5 84 LEU B C 1
ATOM 6264 O O . LEU B 1 84 ? 3.613 -8.305 -8.992 1 96.5 84 LEU B O 1
ATOM 6268 N N . GLU B 1 85 ? 2.4 -8.305 -10.883 1 94.75 85 GLU B N 1
ATOM 6269 C CA . GLU B 1 85 ? 1.287 -8.977 -10.219 1 94.75 85 GLU B CA 1
ATOM 6270 C C . GLU B 1 85 ? 1.691 -10.367 -9.734 1 94.75 85 GLU B C 1
ATOM 6272 O O . GLU B 1 85 ? 1.324 -10.773 -8.633 1 94.75 85 GLU B O 1
ATOM 6277 N N . GLN B 1 86 ? 2.41 -11.078 -10.5 1 94.62 86 GLN B N 1
ATOM 6278 C CA . GLN B 1 86 ? 2.902 -12.391 -10.094 1 94.62 86 GLN B CA 1
ATOM 6279 C C . GLN B 1 86 ? 3.793 -12.289 -8.859 1 94.62 86 GLN B C 1
ATOM 6281 O O . GLN B 1 86 ? 3.66 -13.078 -7.926 1 94.62 86 GLN B O 1
ATOM 6286 N N . ASP B 1 87 ? 4.723 -11.32 -8.898 1 96.69 87 ASP B N 1
ATOM 6287 C CA . ASP B 1 87 ? 5.598 -11.109 -7.754 1 96.69 87 ASP B CA 1
ATOM 6288 C C . ASP B 1 87 ? 4.793 -10.789 -6.496 1 96.69 87 ASP B C 1
ATOM 6290 O O . ASP B 1 87 ? 5.086 -11.305 -5.414 1 96.69 87 ASP B O 1
ATOM 6294 N N . TYR B 1 88 ? 3.775 -10.008 -6.672 1 96.19 88 TYR B N 1
ATOM 6295 C CA . TYR B 1 88 ? 2.926 -9.617 -5.555 1 96.19 88 TYR B CA 1
ATOM 6296 C C . TYR B 1 88 ? 2.217 -10.828 -4.957 1 96.19 88 TYR B C 1
ATOM 6298 O O . TYR B 1 88 ? 2.188 -11 -3.736 1 96.19 88 TYR B O 1
ATOM 6306 N N . ILE B 1 89 ? 1.713 -11.617 -5.77 1 95 89 ILE B N 1
ATOM 6307 C CA . ILE B 1 89 ? 0.975 -12.789 -5.312 1 95 89 ILE B CA 1
ATOM 6308 C C . ILE B 1 89 ? 1.911 -13.727 -4.551 1 95 89 ILE B C 1
ATOM 6310 O O . ILE B 1 89 ? 1.546 -14.258 -3.5 1 95 89 ILE B O 1
ATOM 6314 N N . MET B 1 90 ? 3.105 -13.93 -5.004 1 96.19 90 MET B N 1
ATOM 6315 C CA . MET B 1 90 ? 4.07 -14.773 -4.309 1 96.19 90 MET B CA 1
ATOM 6316 C C . MET B 1 90 ? 4.375 -14.219 -2.92 1 96.19 90 MET B C 1
ATOM 6318 O O . MET B 1 90 ? 4.531 -14.984 -1.964 1 96.19 90 MET B O 1
ATOM 6322 N N . ARG B 1 91 ? 4.457 -12.945 -2.844 1 95.19 91 ARG B N 1
ATOM 6323 C CA . ARG B 1 91 ? 4.73 -12.312 -1.558 1 95.19 91 ARG B CA 1
ATOM 6324 C C . ARG B 1 91 ? 3.512 -12.375 -0.644 1 95.19 91 ARG B C 1
ATOM 6326 O O . ARG B 1 91 ? 3.643 -12.609 0.559 1 95.19 91 ARG B O 1
ATOM 6333 N N . LEU B 1 92 ? 2.352 -12.102 -1.232 1 95.12 92 LEU B N 1
ATOM 6334 C CA . LEU B 1 92 ? 1.111 -12.203 -0.473 1 95.12 92 LEU B CA 1
ATOM 6335 C C . LEU B 1 92 ? 0.973 -13.586 0.162 1 95.12 92 LEU B C 1
ATOM 6337 O O . LEU B 1 92 ? 0.495 -13.703 1.292 1 95.12 92 LEU B O 1
ATOM 6341 N N . CYS B 1 93 ? 1.472 -14.586 -0.587 1 96.38 93 CYS B N 1
ATOM 6342 C CA . CYS B 1 93 ? 1.426 -15.961 -0.1 1 96.38 93 CYS B CA 1
ATOM 6343 C C . CYS B 1 93 ? 2.592 -16.25 0.84 1 96.38 93 CYS B C 1
ATOM 6345 O O . CYS B 1 93 ? 2.736 -17.359 1.335 1 96.38 93 CYS B O 1
ATOM 6347 N N . ARG B 1 94 ? 3.416 -15.312 1.04 1 96 94 ARG B N 1
ATOM 6348 C CA . ARG B 1 94 ? 4.555 -15.398 1.946 1 96 94 ARG B CA 1
ATOM 6349 C C . ARG B 1 94 ? 5.496 -16.531 1.543 1 96 94 ARG B C 1
ATOM 6351 O O . ARG B 1 94 ? 6.035 -17.234 2.4 1 96 94 ARG B O 1
ATOM 6358 N N . ASN B 1 95 ? 5.629 -16.719 0.303 1 96.56 95 ASN B N 1
ATOM 6359 C CA . ASN B 1 95 ? 6.363 -17.875 -0.191 1 96.56 95 ASN B CA 1
ATOM 6360 C C . ASN B 1 95 ? 7.812 -17.859 0.289 1 96.56 95 ASN B C 1
ATOM 6362 O O . ASN B 1 95 ? 8.281 -18.828 0.888 1 96.56 95 ASN B O 1
ATOM 6366 N N . ALA B 1 96 ? 8.516 -16.766 0.097 1 96.12 96 ALA B N 1
ATOM 6367 C CA . ALA B 1 96 ? 9.914 -16.672 0.513 1 96.12 96 ALA B CA 1
ATOM 6368 C C . ALA B 1 96 ? 10.031 -16.672 2.035 1 96.12 96 ALA B C 1
ATOM 6370 O O . ALA B 1 96 ? 10.93 -17.312 2.594 1 96.12 96 ALA B O 1
ATOM 6371 N N . GLU B 1 97 ? 9.148 -16 2.709 1 94.75 97 GLU B N 1
ATOM 6372 C CA . GLU B 1 97 ? 9.164 -15.922 4.168 1 94.75 97 GLU B CA 1
ATOM 6373 C C . GLU B 1 97 ? 9.016 -17.297 4.797 1 94.75 97 GLU B C 1
ATOM 6375 O O . GLU B 1 97 ? 9.773 -17.656 5.699 1 94.75 97 GLU B O 1
ATOM 6380 N N . LEU B 1 98 ? 8.094 -18.031 4.293 1 95.88 98 LEU B N 1
ATOM 6381 C CA . LEU B 1 98 ? 7.82 -19.359 4.836 1 95.88 98 LEU B CA 1
ATOM 6382 C C . LEU B 1 98 ? 8.984 -20.312 4.566 1 95.88 98 LEU B C 1
ATOM 6384 O O . LEU B 1 98 ? 9.336 -21.109 5.426 1 95.88 98 LEU B O 1
ATOM 6388 N N . ALA B 1 99 ? 9.5 -20.203 3.369 1 96.38 99 ALA B N 1
ATOM 6389 C CA . ALA B 1 99 ? 10.656 -21.047 3.049 1 96.38 99 ALA B CA 1
ATOM 6390 C C . ALA B 1 99 ? 11.82 -20.75 3.986 1 96.38 99 ALA B C 1
ATOM 6392 O O . ALA B 1 99 ? 12.438 -21.672 4.523 1 96.38 99 ALA B O 1
ATOM 6393 N N . LYS B 1 100 ? 12.102 -19.516 4.188 1 95.12 100 LYS B N 1
ATOM 6394 C CA . LYS B 1 100 ? 13.211 -19.125 5.051 1 95.12 100 LYS B CA 1
ATOM 6395 C C . LYS B 1 100 ? 12.953 -19.547 6.496 1 95.12 100 LYS B C 1
ATOM 6397 O O . LYS B 1 100 ? 13.852 -20.062 7.168 1 95.12 100 LYS B O 1
ATOM 6402 N N . GLU B 1 101 ? 11.781 -19.359 6.961 1 94.25 101 GLU B N 1
ATOM 6403 C CA . GLU B 1 101 ? 11.438 -19.734 8.328 1 94.25 101 GLU B CA 1
ATOM 6404 C C . GLU B 1 101 ? 11.508 -21.25 8.508 1 94.25 101 GLU B C 1
ATOM 6406 O O . GLU B 1 101 ? 11.992 -21.734 9.539 1 94.25 101 GLU B O 1
ATOM 6411 N N . SER B 1 102 ? 11.023 -21.953 7.523 1 94.19 102 SER B N 1
ATOM 6412 C CA . SER B 1 102 ? 10.984 -23.406 7.625 1 94.19 102 SER B CA 1
ATOM 6413 C C . SER B 1 102 ? 12.383 -24.016 7.551 1 94.19 102 SER B C 1
ATOM 6415 O O . SER B 1 102 ? 12.609 -25.141 7.988 1 94.19 102 SER B O 1
ATOM 6417 N N . TRP B 1 103 ? 13.273 -23.25 6.938 1 94.94 103 TRP B N 1
ATOM 6418 C CA . TRP B 1 103 ? 14.656 -23.719 6.812 1 94.94 103 TRP B CA 1
ATOM 6419 C C . TRP B 1 103 ? 15.266 -23.984 8.188 1 94.94 103 TRP B C 1
ATOM 6421 O O . TRP B 1 103 ? 16.078 -24.906 8.336 1 94.94 103 TRP B O 1
ATOM 6431 N N . LYS B 1 104 ? 14.789 -23.25 9.172 1 93.69 104 LYS B N 1
ATOM 6432 C CA . LYS B 1 104 ? 15.32 -23.359 10.523 1 93.69 104 LYS B CA 1
ATOM 6433 C C . LYS B 1 104 ? 15.016 -24.719 11.133 1 93.69 104 LYS B C 1
ATOM 6435 O O . LYS B 1 104 ? 15.789 -25.234 11.945 1 93.69 104 LYS B O 1
ATOM 6440 N N . THR B 1 105 ? 13.961 -25.375 10.695 1 93.31 105 THR B N 1
ATOM 6441 C CA . THR B 1 105 ? 13.539 -26.625 11.32 1 93.31 105 THR B CA 1
ATOM 6442 C C . THR B 1 105 ? 13.594 -27.766 10.32 1 93.31 105 THR B C 1
ATOM 6444 O O . THR B 1 105 ? 13.172 -28.891 10.633 1 93.31 105 THR B O 1
ATOM 6447 N N . LEU B 1 106 ? 14.055 -27.547 9.164 1 94.88 106 LEU B N 1
ATOM 6448 C CA . LEU B 1 106 ? 14.172 -28.594 8.156 1 94.88 106 LEU B CA 1
ATOM 6449 C C . LEU B 1 106 ? 15.125 -29.688 8.617 1 94.88 106 LEU B C 1
ATOM 6451 O O . LEU B 1 106 ? 16.188 -29.406 9.18 1 94.88 106 LEU B O 1
ATOM 6455 N N . PRO B 1 107 ? 14.734 -30.969 8.398 1 95.06 107 PRO B N 1
ATOM 6456 C CA . PRO B 1 107 ? 15.641 -32.062 8.789 1 95.06 107 PRO B CA 1
ATOM 6457 C C . PRO B 1 107 ? 17.016 -31.938 8.156 1 95.06 107 PRO B C 1
ATOM 6459 O O . PRO B 1 107 ? 17.141 -31.531 6.996 1 95.06 107 PRO B O 1
ATOM 6462 N N . PRO B 1 108 ? 18.047 -32.344 8.844 1 96.19 108 PRO B N 1
ATOM 6463 C CA . PRO B 1 108 ? 19.422 -32.156 8.383 1 96.19 108 PRO B CA 1
ATOM 6464 C C . PRO B 1 108 ? 19.688 -32.781 7.023 1 96.19 108 PRO B C 1
ATOM 6466 O O . PRO B 1 108 ? 20.391 -32.188 6.188 1 96.19 108 PRO B O 1
ATOM 6469 N N . HIS B 1 109 ? 19.203 -34 6.781 1 95.56 109 HIS B N 1
ATOM 6470 C CA . HIS B 1 109 ? 19.484 -34.656 5.512 1 95.56 109 HIS B CA 1
ATOM 6471 C C . HIS B 1 109 ? 18.891 -33.875 4.344 1 95.56 109 HIS B C 1
ATOM 6473 O O . HIS B 1 109 ? 19.438 -33.875 3.244 1 95.56 109 HIS B O 1
ATOM 6479 N N . LEU B 1 110 ? 17.75 -33.25 4.578 1 97 110 LEU B N 1
ATOM 6480 C CA . LEU B 1 110 ? 17.141 -32.406 3.543 1 97 110 LEU B CA 1
ATOM 6481 C C . LEU B 1 110 ? 17.922 -31.125 3.348 1 97 110 LEU B C 1
ATOM 6483 O O . LEU B 1 110 ? 18.047 -30.625 2.225 1 97 110 LEU B O 1
ATOM 6487 N N . LYS B 1 111 ? 18.422 -30.562 4.434 1 97.19 111 LYS B N 1
ATOM 6488 C CA . LYS B 1 111 ? 19.281 -29.391 4.324 1 97.19 111 LYS B CA 1
ATOM 6489 C C . LYS B 1 111 ? 20.516 -29.688 3.49 1 97.19 111 LYS B C 1
ATOM 6491 O O . LYS B 1 111 ? 20.859 -28.922 2.584 1 97.19 111 LYS B O 1
ATOM 6496 N N . GLU B 1 112 ? 21.094 -30.797 3.836 1 96.88 112 GLU B N 1
ATOM 6497 C CA . GLU B 1 112 ? 22.297 -31.219 3.104 1 96.88 112 GLU B CA 1
ATOM 6498 C C . GLU B 1 112 ? 21.984 -31.422 1.622 1 96.88 112 GLU B C 1
ATOM 6500 O O . GLU B 1 112 ? 22.797 -31.078 0.763 1 96.88 112 GLU B O 1
ATOM 6505 N N . PHE B 1 113 ? 20.859 -31.984 1.4 1 97.31 113 PHE B N 1
ATOM 6506 C CA . PHE B 1 113 ? 20.406 -32.219 0.034 1 97.31 113 PHE B CA 1
ATOM 6507 C C . PHE B 1 113 ? 20.297 -30.922 -0.744 1 97.31 113 PHE B C 1
ATOM 6509 O O . PHE B 1 113 ? 20.859 -30.797 -1.837 1 97.31 113 PHE B O 1
ATOM 6516 N N . ALA B 1 114 ? 19.688 -29.922 -0.2 1 97.88 114 ALA B N 1
ATOM 6517 C CA . ALA B 1 114 ? 19.5 -28.609 -0.827 1 97.88 114 ALA B CA 1
ATOM 6518 C C . ALA B 1 114 ? 20.828 -27.859 -0.904 1 97.88 114 ALA B C 1
ATOM 6520 O O . ALA B 1 114 ? 21.109 -27.203 -1.909 1 97.88 114 ALA B O 1
ATOM 6521 N N . GLU B 1 115 ? 21.625 -27.906 0.129 1 98 115 GLU B N 1
ATOM 6522 C CA . GLU B 1 115 ? 22.922 -27.219 0.186 1 98 115 GLU B CA 1
ATOM 6523 C C . GLU B 1 115 ? 23.859 -27.719 -0.913 1 98 115 GLU B C 1
ATOM 6525 O O . GLU B 1 115 ? 24.516 -26.906 -1.577 1 98 115 GLU B O 1
ATOM 6530 N N . ASN B 1 116 ? 23.875 -28.984 -1.04 1 97.94 116 ASN B N 1
ATOM 6531 C CA . ASN B 1 116 ? 24.812 -29.531 -2.023 1 97.94 116 ASN B CA 1
ATOM 6532 C C . ASN B 1 116 ? 24.312 -29.297 -3.449 1 97.94 116 ASN B C 1
ATOM 6534 O O . ASN B 1 116 ? 25.109 -29.078 -4.359 1 97.94 116 ASN B O 1
ATOM 6538 N N . PHE B 1 117 ? 23.047 -29.375 -3.699 1 98.31 117 PHE B N 1
ATOM 6539 C CA . PHE B 1 117 ? 22.531 -28.953 -4.996 1 98.31 117 PHE B CA 1
ATOM 6540 C C . PHE B 1 117 ? 22.969 -27.531 -5.32 1 98.31 117 PHE B C 1
ATOM 6542 O O . PHE B 1 117 ? 23.484 -27.266 -6.406 1 98.31 117 PHE B O 1
ATOM 6549 N N . THR B 1 118 ? 22.688 -26.641 -4.352 1 98.5 118 THR B N 1
ATOM 6550 C CA . THR B 1 118 ? 23.047 -25.234 -4.516 1 98.5 118 THR B CA 1
ATOM 6551 C C . THR B 1 118 ? 24.531 -25.078 -4.766 1 98.5 118 THR B C 1
ATOM 6553 O O . THR B 1 118 ? 24.938 -24.281 -5.609 1 98.5 118 THR B O 1
ATOM 6556 N N . ALA B 1 119 ? 25.344 -25.828 -4.023 1 98 119 ALA B N 1
ATOM 6557 C CA . ALA B 1 119 ? 26.781 -25.781 -4.199 1 98 119 ALA B CA 1
ATOM 6558 C C . ALA B 1 119 ? 27.188 -26.234 -5.602 1 98 119 ALA B C 1
ATOM 6560 O O . ALA B 1 119 ? 28.141 -25.703 -6.18 1 98 119 ALA B O 1
ATOM 6561 N N . GLY B 1 120 ? 26.5 -27.25 -6.129 1 98.44 120 GLY B N 1
ATOM 6562 C CA . GLY B 1 120 ? 26.75 -27.672 -7.496 1 98.44 120 GLY B CA 1
ATOM 6563 C C . GLY B 1 120 ? 26.484 -26.578 -8.516 1 98.44 120 GLY B C 1
ATOM 6564 O O . GLY B 1 120 ? 27.281 -26.359 -9.43 1 98.44 120 GLY B O 1
ATOM 6565 N N . VAL B 1 121 ? 25.344 -25.906 -8.367 1 98.62 121 VAL B N 1
ATOM 6566 C CA . VAL B 1 121 ? 25.016 -24.797 -9.242 1 98.62 121 VAL B CA 1
ATOM 6567 C C . VAL B 1 121 ? 26.094 -23.719 -9.125 1 98.62 121 VAL B C 1
ATOM 6569 O O . VAL B 1 121 ? 26.562 -23.172 -10.141 1 98.62 121 VAL B O 1
ATOM 6572 N N . GLN B 1 122 ? 26.484 -23.406 -7.879 1 98.06 122 GLN B N 1
ATOM 6573 C CA . GLN B 1 122 ? 27.484 -22.375 -7.625 1 98.06 122 GLN B CA 1
ATOM 6574 C C . GLN B 1 122 ? 28.828 -22.75 -8.258 1 98.06 122 GLN B C 1
ATOM 6576 O O . GLN B 1 122 ? 29.516 -21.891 -8.805 1 98.06 122 GLN B O 1
ATOM 6581 N N . ALA B 1 123 ? 29.234 -24 -8.148 1 97.56 123 ALA B N 1
ATOM 6582 C CA . ALA B 1 123 ? 30.516 -24.453 -8.703 1 97.56 123 ALA B CA 1
ATOM 6583 C C . ALA B 1 123 ? 30.578 -24.188 -10.203 1 97.56 123 ALA B C 1
ATOM 6585 O O . ALA B 1 123 ? 31.578 -23.672 -10.703 1 97.56 123 ALA B O 1
ATOM 6586 N N . TYR B 1 124 ? 29.547 -24.562 -10.906 1 97.94 124 TYR B N 1
ATOM 6587 C CA . TYR B 1 124 ? 29.516 -24.281 -12.344 1 97.94 124 TYR B CA 1
ATOM 6588 C C . TYR B 1 124 ? 29.578 -22.781 -12.602 1 97.94 124 TYR B C 1
ATOM 6590 O O . TYR B 1 124 ? 30.297 -22.328 -13.5 1 97.94 124 TYR B O 1
ATOM 6598 N N . SER B 1 125 ? 28.75 -22.031 -11.891 1 97.81 125 SER B N 1
ATOM 6599 C CA . SER B 1 125 ? 28.734 -20.578 -12.047 1 97.81 125 SER B CA 1
ATOM 6600 C C . SER B 1 125 ? 30.109 -19.969 -11.836 1 97.81 125 SER B C 1
ATOM 6602 O O . SER B 1 125 ? 30.5 -19.047 -12.547 1 97.81 125 SER B O 1
ATOM 6604 N N . ASP B 1 126 ? 30.875 -20.469 -10.836 1 97.25 126 ASP B N 1
ATOM 6605 C CA . ASP B 1 126 ? 32.219 -19.984 -10.547 1 97.25 126 ASP B CA 1
ATOM 6606 C C . ASP B 1 126 ? 33.188 -20.312 -11.688 1 97.25 126 ASP B C 1
ATOM 6608 O O . ASP B 1 126 ? 34.062 -19.516 -12.016 1 97.25 126 ASP B O 1
ATOM 6612 N N . GLU B 1 127 ? 33.031 -21.391 -12.242 1 96.94 127 GLU B N 1
ATOM 6613 C CA . GLU B 1 127 ? 33.906 -21.844 -13.328 1 96.94 127 GLU B CA 1
ATOM 6614 C C . GLU B 1 127 ? 33.562 -21.109 -14.625 1 96.94 127 GLU B C 1
ATOM 6616 O O . GLU B 1 127 ? 34.438 -20.953 -15.492 1 96.94 127 GLU B O 1
ATOM 6621 N N . HIS B 1 128 ? 32.344 -20.734 -14.734 1 97 128 HIS B N 1
ATOM 6622 C CA . HIS B 1 128 ? 31.891 -20.094 -15.961 1 97 128 HIS B CA 1
ATOM 6623 C C . HIS B 1 128 ? 31.172 -18.781 -15.656 1 97 128 HIS B C 1
ATOM 6625 O O . HIS B 1 128 ? 29.984 -18.625 -15.977 1 97 128 HIS B O 1
ATOM 6631 N N . PRO B 1 129 ? 31.828 -17.797 -15.25 1 96.56 129 PRO B N 1
ATOM 6632 C CA . PRO B 1 129 ? 31.203 -16.516 -14.867 1 96.56 129 PRO B CA 1
ATOM 6633 C C . PRO B 1 129 ? 30.516 -15.828 -16.047 1 96.56 129 PRO B C 1
ATOM 6635 O O . PRO B 1 129 ? 29.531 -15.102 -15.859 1 96.56 129 PRO B O 1
ATOM 6638 N N . ASP B 1 130 ? 30.953 -16.125 -17.234 1 95.81 130 ASP B N 1
ATOM 6639 C CA . ASP B 1 130 ? 30.391 -15.484 -18.422 1 95.81 130 ASP B CA 1
ATOM 6640 C C . ASP B 1 130 ? 29 -16.031 -18.734 1 95.81 130 ASP B C 1
ATOM 6642 O O . ASP B 1 130 ? 28.219 -15.406 -19.438 1 95.81 130 ASP B O 1
ATOM 6646 N N . ALA B 1 131 ? 28.734 -17.234 -18.203 1 95.94 131 ALA B N 1
ATOM 6647 C CA . ALA B 1 131 ? 27.438 -17.859 -18.453 1 95.94 131 ALA B CA 1
ATOM 6648 C C . ALA B 1 131 ? 26.375 -17.328 -17.484 1 95.94 131 ALA B C 1
ATOM 6650 O O . ALA B 1 131 ? 25.172 -17.531 -17.703 1 95.94 131 ALA B O 1
ATOM 6651 N N . VAL B 1 132 ? 26.781 -16.672 -16.438 1 97.62 132 VAL B N 1
ATOM 6652 C CA . VAL B 1 132 ? 25.875 -16.188 -15.406 1 97.62 132 VAL B CA 1
ATOM 6653 C C . VAL B 1 132 ? 25.125 -14.953 -15.922 1 97.62 132 VAL B C 1
ATOM 6655 O O . VAL B 1 132 ? 25.734 -13.953 -16.297 1 97.62 132 VAL B O 1
ATOM 6658 N N . PRO B 1 133 ? 23.812 -15.086 -15.961 1 97.06 133 PRO B N 1
ATOM 6659 C CA . PRO B 1 133 ? 23.062 -13.945 -16.5 1 97.06 133 PRO B CA 1
ATOM 6660 C C . PRO B 1 133 ? 23.094 -12.727 -15.57 1 97.06 133 PRO B C 1
ATOM 6662 O O . PRO B 1 133 ? 23.375 -12.867 -14.375 1 97.06 133 PRO B O 1
ATOM 6665 N N . ASP B 1 134 ? 22.719 -11.562 -16.094 1 95.62 134 ASP B N 1
ATOM 6666 C CA . ASP B 1 134 ? 22.719 -10.32 -15.336 1 95.62 134 ASP B CA 1
ATOM 6667 C C . ASP B 1 134 ? 21.641 -10.328 -14.258 1 95.62 134 ASP B C 1
ATOM 6669 O O . ASP B 1 134 ? 21.734 -9.586 -13.273 1 95.62 134 ASP B O 1
ATOM 6673 N N . PHE B 1 135 ? 20.594 -11.148 -14.453 1 96.12 135 PHE B N 1
ATOM 6674 C CA . PHE B 1 135 ? 19.469 -11.172 -13.523 1 96.12 135 PHE B CA 1
ATOM 6675 C C . PHE B 1 135 ? 19.641 -12.281 -12.492 1 96.12 135 PHE B C 1
ATOM 6677 O O . PHE B 1 135 ? 18.703 -12.609 -11.766 1 96.12 135 PHE B O 1
ATOM 6684 N N . ALA B 1 136 ? 20.781 -12.875 -12.391 1 97.81 136 ALA B N 1
ATOM 6685 C CA . ALA B 1 136 ? 21.047 -13.961 -11.445 1 97.81 136 ALA B CA 1
ATOM 6686 C C . ALA B 1 136 ? 20.781 -13.508 -10.016 1 97.81 136 ALA B C 1
ATOM 6688 O O . ALA B 1 136 ? 21.031 -12.352 -9.664 1 97.81 136 ALA B O 1
ATOM 6689 N N . VAL B 1 137 ? 20.281 -14.391 -9.242 1 95.25 137 VAL B N 1
ATOM 6690 C CA . VAL B 1 137 ? 20.078 -14.125 -7.824 1 95.25 137 VAL B CA 1
ATOM 6691 C C . VAL B 1 137 ? 21.141 -14.844 -7.004 1 95.25 137 VAL B C 1
ATOM 6693 O O . VAL B 1 137 ? 21.766 -15.797 -7.48 1 95.25 137 VAL B O 1
ATOM 6696 N N . GLU B 1 138 ? 21.359 -14.289 -5.793 1 95 138 GLU B N 1
ATOM 6697 C CA . GLU B 1 138 ? 22.281 -14.984 -4.891 1 95 138 GLU B CA 1
ATOM 6698 C C . GLU B 1 138 ? 21.781 -16.391 -4.578 1 95 138 GLU B C 1
ATOM 6700 O O . GLU B 1 138 ? 20.609 -16.594 -4.266 1 95 138 GLU B O 1
ATOM 6705 N N . LEU B 1 139 ? 22.703 -17.297 -4.688 1 97.38 139 LEU B N 1
ATOM 6706 C CA . LEU B 1 139 ? 22.344 -18.688 -4.445 1 97.38 139 LEU B CA 1
ATOM 6707 C C . LEU B 1 139 ? 22.422 -19.016 -2.959 1 97.38 139 LEU B C 1
ATOM 6709 O O . LEU B 1 139 ? 23.516 -19.016 -2.375 1 97.38 139 LEU B O 1
ATOM 6713 N N . GLU B 1 140 ? 21.266 -19.234 -2.361 1 96.94 140 GLU B N 1
ATOM 6714 C CA . GLU B 1 140 ? 21.141 -19.656 -0.972 1 96.94 140 GLU B CA 1
ATOM 6715 C C . GLU B 1 140 ? 20.219 -20.859 -0.852 1 96.94 140 GLU B C 1
ATOM 6717 O O . GLU B 1 140 ? 19.125 -20.875 -1.428 1 96.94 140 GLU B O 1
ATOM 6722 N N . PRO B 1 141 ? 20.609 -21.844 -0.125 1 97.5 141 PRO B N 1
ATOM 6723 C CA . PRO B 1 141 ? 19.875 -23.109 -0.109 1 97.5 141 PRO B CA 1
ATOM 6724 C C . PRO B 1 141 ? 18.438 -22.969 0.365 1 97.5 141 PRO B C 1
ATOM 6726 O O . PRO B 1 141 ? 17.547 -23.688 -0.102 1 97.5 141 PRO B O 1
ATOM 6729 N N . TRP B 1 142 ? 18.141 -22.031 1.252 1 96.75 142 TRP B N 1
ATOM 6730 C CA . TRP B 1 142 ? 16.797 -21.891 1.796 1 96.75 142 TRP B CA 1
ATOM 6731 C C . TRP B 1 142 ? 15.812 -21.484 0.708 1 96.75 142 TRP B C 1
ATOM 6733 O O . TRP B 1 142 ? 14.594 -21.578 0.894 1 96.75 142 TRP B O 1
ATOM 6743 N N . LYS B 1 143 ? 16.344 -21.047 -0.434 1 96.94 143 LYS B N 1
ATOM 6744 C CA . LYS B 1 143 ? 15.5 -20.562 -1.523 1 96.94 143 LYS B CA 1
ATOM 6745 C C . LYS B 1 143 ? 14.969 -21.734 -2.354 1 96.94 143 LYS B C 1
ATOM 6747 O O . LYS B 1 143 ? 14.016 -21.578 -3.123 1 96.94 143 LYS B O 1
ATOM 6752 N N . ILE B 1 144 ? 15.492 -22.891 -2.232 1 96.06 144 ILE B N 1
ATOM 6753 C CA . ILE B 1 144 ? 15.172 -24.047 -3.068 1 96.06 144 ILE B CA 1
ATOM 6754 C C . ILE B 1 144 ? 13.711 -24.438 -2.879 1 96.06 144 ILE B C 1
ATOM 6756 O O . ILE B 1 144 ? 12.969 -24.578 -3.855 1 96.06 144 ILE B O 1
ATOM 6760 N N . PRO B 1 145 ? 13.203 -24.422 -1.686 1 95.5 145 PRO B N 1
ATOM 6761 C CA . PRO B 1 145 ? 11.805 -24.828 -1.499 1 95.5 145 PRO B CA 1
ATOM 6762 C C . PRO B 1 145 ? 10.82 -23.844 -2.115 1 95.5 145 PRO B C 1
ATOM 6764 O O . PRO B 1 145 ? 9.664 -24.188 -2.355 1 95.5 145 PRO B O 1
ATOM 6767 N N . THR B 1 146 ? 11.25 -22.594 -2.348 1 96.38 146 THR B N 1
ATOM 6768 C CA . THR B 1 146 ? 10.336 -21.609 -2.898 1 96.38 146 THR B CA 1
ATOM 6769 C C . THR B 1 146 ? 9.859 -22.016 -4.289 1 96.38 146 THR B C 1
ATOM 6771 O O . THR B 1 146 ? 8.758 -21.656 -4.707 1 96.38 146 THR B O 1
ATOM 6774 N N . ILE B 1 147 ? 10.648 -22.797 -4.973 1 96.44 147 ILE B N 1
ATOM 6775 C CA . ILE B 1 147 ? 10.367 -23.156 -6.359 1 96.44 147 ILE B CA 1
ATOM 6776 C C . ILE B 1 147 ? 9.188 -24.125 -6.414 1 96.44 147 ILE B C 1
ATOM 6778 O O . ILE B 1 147 ? 8.219 -23.875 -7.133 1 96.44 147 ILE B O 1
ATOM 6782 N N . GLY B 1 148 ? 9.273 -25.156 -5.676 1 95.06 148 GLY B N 1
ATOM 6783 C CA . GLY B 1 148 ? 8.18 -26.125 -5.645 1 95.06 148 GLY B CA 1
ATOM 6784 C C . GLY B 1 148 ? 6.875 -25.516 -5.152 1 95.06 148 GLY B C 1
ATOM 6785 O O . GLY B 1 148 ? 5.809 -25.797 -5.703 1 95.06 148 GLY B O 1
ATOM 6786 N N . ARG B 1 149 ? 6.977 -24.703 -4.156 1 95.25 149 ARG B N 1
ATOM 6787 C CA . ARG B 1 149 ? 5.781 -24.062 -3.623 1 95.25 149 ARG B CA 1
ATOM 6788 C C . ARG B 1 149 ? 5.148 -23.141 -4.66 1 95.25 149 ARG B C 1
ATOM 6790 O O . ARG B 1 149 ? 3.926 -23.125 -4.828 1 95.25 149 ARG B O 1
ATOM 6797 N N . ALA B 1 150 ? 5.996 -22.375 -5.305 1 94.81 150 ALA B N 1
ATOM 6798 C CA . ALA B 1 150 ? 5.48 -21.484 -6.344 1 94.81 150 ALA B CA 1
ATOM 6799 C C . ALA B 1 150 ? 4.719 -22.266 -7.41 1 94.81 150 ALA B C 1
ATOM 6801 O O . ALA B 1 150 ? 3.684 -21.812 -7.902 1 94.81 150 ALA B O 1
ATOM 6802 N N . MET B 1 151 ? 5.172 -23.391 -7.707 1 92.44 151 MET B N 1
ATOM 6803 C CA . MET B 1 151 ? 4.543 -24.219 -8.727 1 92.44 151 MET B CA 1
ATOM 6804 C C . MET B 1 151 ? 3.156 -24.672 -8.281 1 92.44 151 MET B C 1
ATOM 6806 O O . MET B 1 151 ? 2.193 -24.578 -9.039 1 92.44 151 MET B O 1
ATOM 6810 N N . ILE B 1 152 ? 3.021 -25.047 -7.055 1 92.44 152 ILE B N 1
ATOM 6811 C CA . ILE B 1 152 ? 1.777 -25.688 -6.66 1 92.44 152 ILE B CA 1
ATOM 6812 C C . ILE B 1 152 ? 0.74 -24.641 -6.285 1 92.44 152 ILE B C 1
ATOM 6814 O O . ILE B 1 152 ? -0.463 -24.906 -6.301 1 92.44 152 ILE B O 1
ATOM 6818 N N . LEU B 1 153 ? 1.134 -23.422 -6 1 92.62 153 LEU B N 1
ATOM 6819 C CA . LEU B 1 153 ? 0.222 -22.406 -5.504 1 92.62 153 LEU B CA 1
ATOM 6820 C C . LEU B 1 153 ? -0.725 -21.938 -6.609 1 92.62 153 LEU B C 1
ATOM 6822 O O . LEU B 1 153 ? -1.762 -21.328 -6.328 1 92.62 153 LEU B O 1
ATOM 6826 N N . ARG B 1 154 ? -0.451 -22.219 -7.754 1 83.62 154 ARG B N 1
ATOM 6827 C CA . ARG B 1 154 ? -1.299 -21.812 -8.867 1 83.62 154 ARG B CA 1
ATOM 6828 C C . ARG B 1 154 ? -2.682 -22.438 -8.766 1 83.62 154 ARG B C 1
ATOM 6830 O O . ARG B 1 154 ? -3.684 -21.828 -9.125 1 83.62 154 ARG B O 1
ATOM 6837 N N . TRP B 1 155 ? -2.801 -23.547 -8.273 1 85.75 155 TRP B N 1
ATOM 6838 C CA . TRP B 1 155 ? -4.055 -24.297 -8.227 1 85.75 155 TRP B CA 1
ATOM 6839 C C . TRP B 1 155 ? -4.973 -23.75 -7.141 1 85.75 155 TRP B C 1
ATOM 6841 O O . TRP B 1 155 ? -6.082 -23.281 -7.43 1 85.75 155 TRP B O 1
ATOM 6851 N N . PRO B 1 156 ? -4.445 -23.672 -5.93 1 86.62 156 PRO B N 1
ATOM 6852 C CA . PRO B 1 156 ? -5.328 -23.125 -4.898 1 86.62 156 PRO B CA 1
ATOM 6853 C C . PRO B 1 156 ? -5.711 -21.672 -5.168 1 86.62 156 PRO B C 1
ATOM 6855 O O . PRO B 1 156 ? -6.832 -21.266 -4.859 1 86.62 156 PRO B O 1
ATOM 6858 N N . LEU B 1 157 ? -4.867 -20.938 -5.684 1 87.06 157 LEU B N 1
ATOM 6859 C CA . LEU B 1 157 ? -5.16 -19.547 -5.984 1 87.06 157 LEU B CA 1
ATOM 6860 C C . LEU B 1 157 ? -6.227 -19.438 -7.07 1 87.06 157 LEU B C 1
ATOM 6862 O O . LEU B 1 157 ? -7.07 -18.531 -7.023 1 87.06 157 LEU B O 1
ATOM 6866 N N . GLY B 1 158 ? -6.172 -20.328 -8.055 1 81.69 158 GLY B N 1
ATOM 6867 C CA . GLY B 1 158 ? -7.227 -20.391 -9.055 1 81.69 158 GLY B CA 1
ATOM 6868 C C . GLY B 1 158 ? -8.594 -20.688 -8.469 1 81.69 158 GLY B C 1
ATOM 6869 O O . GLY B 1 158 ? -9.578 -20.047 -8.828 1 81.69 158 GLY B O 1
ATOM 6870 N N . THR B 1 159 ? -8.586 -21.578 -7.594 1 82.12 159 THR B N 1
ATOM 6871 C CA . THR B 1 159 ? -9.836 -21.938 -6.922 1 82.12 159 THR B CA 1
ATOM 6872 C C . THR B 1 159 ? -10.391 -20.75 -6.141 1 82.12 159 THR B C 1
ATOM 6874 O O . THR B 1 159 ? -11.594 -20.484 -6.18 1 82.12 159 THR B O 1
ATOM 6877 N N . ILE B 1 160 ? -9.578 -20.109 -5.473 1 86.62 160 ILE B N 1
ATOM 6878 C CA . ILE B 1 160 ? -9.977 -18.938 -4.707 1 86.62 160 ILE B CA 1
ATOM 6879 C C . ILE B 1 160 ? -10.602 -17.906 -5.637 1 86.62 160 ILE B C 1
ATOM 6881 O O . ILE B 1 160 ? -11.648 -17.328 -5.324 1 86.62 160 ILE B O 1
ATOM 6885 N N . GLN B 1 161 ? -10.039 -17.656 -6.711 1 84.88 161 GLN B N 1
ATOM 6886 C CA . GLN B 1 161 ? -10.578 -16.703 -7.68 1 84.88 161 GLN B CA 1
ATOM 6887 C C . GLN B 1 161 ? -11.945 -17.141 -8.188 1 84.88 161 GLN B C 1
ATOM 6889 O O . GLN B 1 161 ? -12.844 -16.328 -8.359 1 84.88 161 GLN B O 1
ATOM 6894 N N . ASP B 1 162 ? -12.102 -18.422 -8.391 1 82.62 162 ASP B N 1
ATOM 6895 C CA . ASP B 1 162 ? -13.375 -18.984 -8.836 1 82.62 162 ASP B CA 1
ATOM 6896 C C . ASP B 1 162 ? -14.461 -18.781 -7.777 1 82.62 162 ASP B C 1
ATOM 6898 O O . ASP B 1 162 ? -15.594 -18.422 -8.102 1 82.62 162 ASP B O 1
ATOM 6902 N N . ASP B 1 163 ? -14.07 -19.031 -6.609 1 82.94 163 ASP B N 1
ATOM 6903 C CA . ASP B 1 163 ? -15.008 -18.891 -5.504 1 82.94 163 ASP B CA 1
ATOM 6904 C C . ASP B 1 163 ? -15.484 -17.438 -5.383 1 82.94 163 ASP B C 1
ATOM 6906 O O . ASP B 1 163 ? -16.641 -17.188 -5.07 1 82.94 163 ASP B O 1
ATOM 6910 N N . LEU B 1 164 ? -14.594 -16.531 -5.523 1 86.06 164 LEU B N 1
ATOM 6911 C CA . LEU B 1 164 ? -14.922 -15.117 -5.445 1 86.06 164 LEU B CA 1
ATOM 6912 C C . LEU B 1 164 ? -15.961 -14.742 -6.496 1 86.06 164 LEU B C 1
ATOM 6914 O O . LEU B 1 164 ? -16.75 -13.82 -6.289 1 86.06 164 LEU B O 1
ATOM 6918 N N . LYS B 1 165 ? -15.977 -15.414 -7.629 1 78.06 165 LYS B N 1
ATOM 6919 C CA . LYS B 1 165 ? -16.938 -15.164 -8.703 1 78.06 165 LYS B CA 1
ATOM 6920 C C . LYS B 1 165 ? -18.141 -16.094 -8.602 1 78.06 165 LYS B C 1
ATOM 6922 O O . LYS B 1 165 ? -18.75 -16.438 -9.609 1 78.06 165 LYS B O 1
ATOM 6927 N N . ASN B 1 166 ? -18.391 -16.531 -7.449 1 72.19 166 ASN B N 1
ATOM 6928 C CA . ASN B 1 166 ? -19.531 -17.391 -7.129 1 72.19 166 ASN B CA 1
ATOM 6929 C C . ASN B 1 166 ? -19.484 -18.688 -7.914 1 72.19 166 ASN B C 1
ATOM 6931 O O . ASN B 1 166 ? -20.5 -19.125 -8.469 1 72.19 166 ASN B O 1
ATOM 6935 N N . GLY B 1 167 ? -18.297 -19.188 -8.039 1 62.16 167 GLY B N 1
ATOM 6936 C CA . GLY B 1 167 ? -18.094 -20.5 -8.625 1 62.16 167 GLY B CA 1
ATOM 6937 C C . GLY B 1 167 ? -18 -20.484 -10.141 1 62.16 167 GLY B C 1
ATOM 6938 O O . GLY B 1 167 ? -17.875 -21.531 -10.773 1 62.16 167 GLY B O 1
ATOM 6939 N N . LYS B 1 168 ? -18.219 -19.25 -10.711 1 51.53 168 LYS B N 1
ATOM 6940 C CA . LYS B 1 168 ? -18.016 -19.172 -12.156 1 51.53 168 LYS B CA 1
ATOM 6941 C C . LYS B 1 168 ? -16.562 -19.375 -12.523 1 51.53 168 LYS B C 1
ATOM 6943 O O . LYS B 1 168 ? -15.703 -18.562 -12.172 1 51.53 168 LYS B O 1
ATOM 6948 N N . LYS B 1 169 ? -16.266 -20.641 -12.984 1 56.19 169 LYS B N 1
ATOM 6949 C CA . LYS B 1 169 ? -14.906 -21.078 -13.242 1 56.19 169 LYS B CA 1
ATOM 6950 C C . LYS B 1 169 ? -14.289 -20.281 -14.398 1 56.19 169 LYS B C 1
ATOM 6952 O O . LYS B 1 169 ? -14.977 -19.969 -15.375 1 56.19 169 LYS B O 1
ATOM 6957 N N . ARG B 1 170 ? -13.18 -19.719 -14.164 1 54.03 170 ARG B N 1
ATOM 6958 C CA . ARG B 1 170 ? -12.438 -19.016 -15.211 1 54.03 170 ARG B CA 1
ATOM 6959 C C . ARG B 1 170 ? -12.07 -19.969 -16.344 1 54.03 170 ARG B C 1
ATOM 6961 O O . ARG B 1 170 ? -11.859 -21.156 -16.125 1 54.03 170 ARG B O 1
ATOM 6968 N N . GLU B 1 171 ? -12.102 -19.453 -17.641 1 45.06 171 GLU B N 1
ATOM 6969 C CA . GLU B 1 171 ? -11.539 -20.203 -18.75 1 45.06 171 GLU B CA 1
ATOM 6970 C C . GLU B 1 171 ? -10.039 -20.422 -18.562 1 45.06 171 GLU B C 1
ATOM 6972 O O . GLU B 1 171 ? -9.25 -19.484 -18.625 1 45.06 171 GLU B O 1
ATOM 6977 N N . GLN B 1 172 ? -9.469 -21.156 -17.719 1 51.06 172 GLN B N 1
ATOM 6978 C CA . GLN B 1 172 ? -8.031 -21.359 -17.562 1 51.06 172 GLN B CA 1
ATOM 6979 C C . GLN B 1 172 ? -7.461 -22.172 -18.719 1 51.06 172 GLN B C 1
ATOM 6981 O O . GLN B 1 172 ? -8.148 -23.031 -19.281 1 51.06 172 GLN B O 1
ATOM 6986 N N . PRO B 1 173 ? -6.336 -21.688 -19.219 1 51.41 173 PRO B N 1
ATOM 6987 C CA . PRO B 1 173 ? -5.676 -22.547 -20.203 1 51.41 173 PRO B CA 1
ATOM 6988 C C . PRO B 1 173 ? -5.543 -23.984 -19.734 1 51.41 173 PRO B C 1
ATOM 6990 O O . PRO B 1 173 ? -5.301 -24.234 -18.547 1 51.41 173 PRO B O 1
ATOM 6993 N N . ALA B 1 174 ? -6.016 -24.891 -20.453 1 53.16 174 ALA B N 1
ATOM 6994 C CA . ALA B 1 174 ? -6.254 -26.312 -20.203 1 53.16 174 ALA B CA 1
ATOM 6995 C C . ALA B 1 174 ? -4.957 -27.031 -19.844 1 53.16 174 ALA B C 1
ATOM 6997 O O . ALA B 1 174 ? -4.043 -27.141 -20.656 1 53.16 174 ALA B O 1
ATOM 6998 N N . GLN B 1 175 ? -4.453 -27 -18.625 1 63.5 175 GLN B N 1
ATOM 6999 C CA . GLN B 1 175 ? -3.51 -28.016 -18.188 1 63.5 175 GLN B CA 1
ATOM 7000 C C . GLN B 1 175 ? -4.125 -29.406 -18.281 1 63.5 175 GLN B C 1
ATOM 7002 O O . GLN B 1 175 ? -5.246 -29.625 -17.812 1 63.5 175 GLN B O 1
ATOM 7007 N N . ARG B 1 176 ? -3.512 -30.188 -19.141 1 81.25 176 ARG B N 1
ATOM 7008 C CA . ARG B 1 176 ? -3.99 -31.562 -19.359 1 81.25 176 ARG B CA 1
ATOM 7009 C C . ARG B 1 176 ? -2.869 -32.562 -19.156 1 81.25 176 ARG B C 1
ATOM 7011 O O . ARG B 1 176 ? -1.781 -32.219 -18.703 1 81.25 176 ARG B O 1
ATOM 7018 N N . SER B 1 177 ? -3.215 -33.75 -19.125 1 91.75 177 SER B N 1
ATOM 7019 C CA . SER B 1 177 ? -2.232 -34.812 -18.938 1 91.75 177 SER B CA 1
ATOM 7020 C C . SER B 1 177 ? -2.838 -36.188 -19.234 1 91.75 177 SER B C 1
ATOM 7022 O O . SER B 1 177 ? -4.059 -36.312 -19.328 1 91.75 177 SER B O 1
ATOM 7024 N N . ASN B 1 178 ? -1.942 -37.031 -19.484 1 95.75 178 ASN B N 1
ATOM 7025 C CA . ASN B 1 178 ? -2.312 -38.438 -19.578 1 95.75 178 ASN B CA 1
ATOM 7026 C C . ASN B 1 178 ? -1.515 -39.281 -18.578 1 95.75 178 ASN B C 1
ATOM 7028 O O . ASN B 1 178 ? -0.326 -39.031 -18.375 1 95.75 178 ASN B O 1
ATOM 7032 N N . GLN B 1 179 ? -2.199 -40.188 -18.031 1 98.12 179 GLN B N 1
ATOM 7033 C CA . GLN B 1 179 ? -1.531 -41.25 -17.312 1 98.12 179 GLN B CA 1
ATOM 7034 C C . GLN B 1 179 ? -2.344 -42.562 -17.391 1 98.12 179 GLN B C 1
ATOM 7036 O O . GLN B 1 179 ? -3.574 -42.531 -17.438 1 98.12 179 GLN B O 1
ATOM 7041 N N . TRP B 1 180 ? -1.674 -43.688 -17.438 1 98.56 180 TRP B N 1
ATOM 7042 C CA . TRP B 1 180 ? -2.35 -44.969 -17.344 1 98.56 180 TRP B CA 1
ATOM 7043 C C . TRP B 1 180 ? -1.407 -46.031 -16.797 1 98.56 180 TRP B C 1
ATOM 7045 O O . TRP B 1 180 ? -0.185 -45.906 -16.875 1 98.56 180 TRP B O 1
ATOM 7055 N N . ALA B 1 181 ? -1.957 -47.031 -16.203 1 98.75 181 ALA B N 1
ATOM 7056 C CA . ALA B 1 181 ? -1.231 -48.156 -15.633 1 98.75 181 ALA B CA 1
ATOM 7057 C C . ALA B 1 181 ? -1.888 -49.5 -16.016 1 98.75 181 ALA B C 1
ATOM 7059 O O . ALA B 1 181 ? -3.111 -49.562 -16.156 1 98.75 181 ALA B O 1
ATOM 7060 N N . VAL B 1 182 ? -1.072 -50.469 -16.203 1 98.62 182 VAL B N 1
ATOM 7061 C CA . VAL B 1 182 ? -1.487 -51.812 -16.5 1 98.62 182 VAL B CA 1
ATOM 7062 C C . VAL B 1 182 ? -0.833 -52.781 -15.516 1 98.62 182 VAL B C 1
ATOM 7064 O O . VAL B 1 182 ? 0.376 -52.719 -15.281 1 98.62 182 VAL B O 1
ATOM 7067 N N . SER B 1 183 ? -1.662 -53.656 -14.977 1 98.19 183 SER B N 1
ATOM 7068 C CA . SER B 1 183 ? -1.139 -54.656 -14.062 1 98.19 183 SER B CA 1
ATOM 7069 C C . SER B 1 183 ? -0.463 -55.812 -14.812 1 98.19 183 SER B C 1
ATOM 7071 O O . SER B 1 183 ? -0.67 -55.969 -16.016 1 98.19 183 SER B O 1
ATOM 7073 N N . PRO B 1 184 ? 0.348 -56.625 -14.094 1 98.19 184 PRO B N 1
ATOM 7074 C CA . PRO B 1 184 ? 1.004 -57.781 -14.734 1 98.19 184 PRO B CA 1
ATOM 7075 C C . PRO B 1 184 ? 0.011 -58.719 -15.3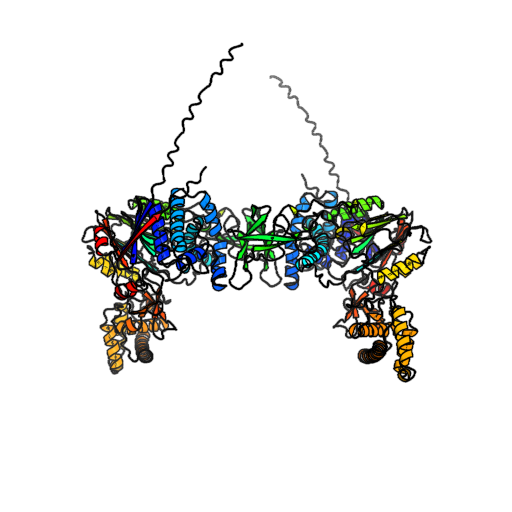83 1 98.19 184 PRO B C 1
ATOM 7077 O O . PRO B 1 184 ? 0.302 -59.312 -16.438 1 98.19 184 PRO B O 1
ATOM 7080 N N . SER B 1 185 ? -1.138 -58.812 -14.875 1 97.19 185 SER B N 1
ATOM 7081 C CA . SER B 1 185 ? -2.137 -59.75 -15.391 1 97.19 185 SER B CA 1
ATOM 7082 C C . SER B 1 185 ? -2.594 -59.375 -16.797 1 97.19 185 SER B C 1
ATOM 7084 O O . SER B 1 185 ? -3.17 -60.188 -17.516 1 97.19 185 SER B O 1
ATOM 7086 N N . ARG B 1 186 ? -2.334 -58.156 -17.203 1 97.5 186 ARG B N 1
ATOM 7087 C CA . ARG B 1 186 ? -2.781 -57.656 -18.5 1 97.5 186 ARG B CA 1
ATOM 7088 C C . ARG B 1 186 ? -1.596 -57.25 -19.375 1 97.5 186 ARG B C 1
ATOM 7090 O O . ARG B 1 186 ? -1.763 -56.531 -20.359 1 97.5 186 ARG B O 1
ATOM 7097 N N . SER B 1 187 ? -0.443 -57.625 -18.969 1 97.69 187 SER B N 1
ATOM 7098 C CA . SER B 1 187 ? 0.736 -57.375 -19.797 1 97.69 187 SER B CA 1
ATOM 7099 C C . SER B 1 187 ? 1.338 -58.656 -20.312 1 97.69 187 SER B C 1
ATOM 7101 O O . SER B 1 187 ? 1.345 -59.688 -19.609 1 97.69 187 SER B O 1
ATOM 7103 N N . ALA B 1 188 ? 1.888 -58.625 -21.438 1 97.31 188 ALA B N 1
ATOM 7104 C CA . ALA B 1 188 ? 2.418 -59.812 -22.094 1 97.31 188 ALA B CA 1
ATOM 7105 C C . ALA B 1 188 ? 3.623 -60.375 -21.328 1 97.31 188 ALA B C 1
ATOM 7107 O O . ALA B 1 188 ? 3.824 -61.594 -21.281 1 97.31 188 ALA B O 1
ATOM 7108 N N . ASP B 1 189 ? 4.367 -59.531 -20.75 1 95.81 189 ASP B N 1
ATOM 7109 C CA . ASP B 1 189 ? 5.586 -59.938 -20.062 1 95.81 189 ASP B CA 1
ATOM 7110 C C . ASP B 1 189 ? 5.348 -60.062 -18.562 1 95.81 189 ASP B C 1
ATOM 7112 O O . ASP B 1 189 ? 6.297 -60.188 -17.781 1 95.81 189 ASP B O 1
ATOM 7116 N N . ASN B 1 190 ? 4.191 -59.938 -18.125 1 96.88 190 ASN B N 1
ATOM 7117 C CA . ASN B 1 190 ? 3.789 -60.062 -16.734 1 96.88 190 ASN B CA 1
ATOM 7118 C C . ASN B 1 190 ? 4.465 -59.031 -15.859 1 96.88 190 ASN B C 1
ATOM 7120 O O . ASN B 1 190 ? 5.023 -59.344 -14.812 1 96.88 190 ASN B O 1
ATOM 7124 N N . VAL B 1 191 ? 4.52 -57.844 -16.312 1 97.88 191 VAL B N 1
ATOM 7125 C CA . VAL B 1 191 ? 5.078 -56.719 -15.562 1 97.88 191 VAL B CA 1
ATOM 7126 C C . VAL B 1 191 ? 4.055 -55.594 -15.484 1 97.88 191 VAL B C 1
ATOM 7128 O O . VAL B 1 191 ? 3.168 -55.5 -16.344 1 97.88 191 VAL B O 1
ATOM 7131 N N . ALA B 1 192 ? 4.125 -54.781 -14.43 1 98.62 192 ALA B N 1
ATOM 7132 C CA . ALA B 1 192 ? 3.346 -53.562 -14.414 1 98.62 192 ALA B CA 1
ATOM 7133 C C . ALA B 1 192 ? 3.881 -52.562 -15.438 1 98.62 192 ALA B C 1
ATOM 7135 O O . ALA B 1 192 ? 5.086 -52.5 -15.688 1 98.62 192 ALA B O 1
ATOM 7136 N N . ILE B 1 193 ? 3.033 -51.781 -16.062 1 98.81 193 ILE B N 1
ATOM 7137 C CA . ILE B 1 193 ? 3.369 -50.719 -17 1 98.81 193 ILE B CA 1
ATOM 7138 C C . ILE B 1 193 ? 2.73 -49.406 -16.547 1 98.81 193 ILE B C 1
ATOM 7140 O O . ILE B 1 193 ? 1.575 -49.375 -16.109 1 98.81 193 ILE B O 1
ATOM 7144 N N . LEU B 1 194 ? 3.457 -48.312 -16.547 1 98.81 194 LEU B N 1
ATOM 7145 C CA . LEU B 1 194 ? 2.965 -47 -16.125 1 98.81 194 LEU B CA 1
ATOM 7146 C C . LEU B 1 194 ? 3.414 -45.906 -17.078 1 98.81 194 LEU B C 1
ATOM 7148 O O . LEU B 1 194 ? 4.594 -45.844 -17.438 1 98.81 194 LEU B O 1
ATOM 7152 N N . LEU B 1 195 ? 2.467 -45.062 -17.531 1 98.62 195 LEU B N 1
ATOM 7153 C CA . LEU B 1 195 ? 2.762 -43.906 -18.344 1 98.62 195 LEU B CA 1
ATOM 7154 C C . LEU B 1 195 ? 2.484 -42.625 -17.578 1 98.62 195 LEU B C 1
ATOM 7156 O O . LEU B 1 195 ? 1.441 -42.5 -16.922 1 98.62 195 LEU B O 1
ATOM 7160 N N . SER B 1 196 ? 3.412 -41.688 -17.641 1 97.75 196 SER B N 1
ATOM 7161 C CA . SER B 1 196 ? 3.186 -40.281 -17.266 1 97.75 196 SER B CA 1
ATOM 7162 C C . SER B 1 196 ? 3.408 -39.344 -18.438 1 97.75 196 SER B C 1
ATOM 7164 O O . SER B 1 196 ? 4.477 -39.375 -19.062 1 97.75 196 SER B O 1
ATOM 7166 N N . ASP B 1 197 ? 2.408 -38.594 -18.734 1 96.5 197 ASP B N 1
ATOM 7167 C CA . ASP B 1 197 ? 2.492 -37.625 -19.844 1 96.5 197 ASP B CA 1
ATOM 7168 C C . ASP B 1 197 ? 1.777 -36.312 -19.484 1 96.5 197 ASP B C 1
ATOM 7170 O O . ASP B 1 197 ? 0.691 -36.062 -20 1 96.5 197 ASP B O 1
ATOM 7174 N N . PRO B 1 198 ? 2.436 -35.469 -18.734 1 92.62 198 PRO B N 1
ATOM 7175 C CA . PRO B 1 198 ? 1.825 -34.188 -18.406 1 92.62 198 PRO B CA 1
ATOM 7176 C C . PRO B 1 198 ? 1.821 -33.219 -19.594 1 92.62 198 PRO B C 1
ATOM 7178 O O . PRO B 1 198 ? 2.766 -33.219 -20.391 1 92.62 198 PRO B O 1
ATOM 7181 N N . HIS B 1 199 ? 0.731 -32.469 -19.703 1 89.75 199 HIS B N 1
ATOM 7182 C CA . HIS B 1 199 ? 0.609 -31.438 -20.734 1 89.75 199 HIS B CA 1
ATOM 7183 C C . HIS B 1 199 ? 0.613 -30.047 -20.125 1 89.75 199 HIS B C 1
ATOM 7185 O O . HIS B 1 199 ? -0.418 -29.578 -19.641 1 89.75 199 HIS B O 1
ATOM 7191 N N . LEU B 1 200 ? 1.72 -29.375 -20.078 1 86.19 200 LEU B N 1
ATOM 7192 C CA . LEU B 1 200 ? 1.891 -28.047 -19.547 1 86.19 200 LEU B CA 1
ATOM 7193 C C . LEU B 1 200 ? 2.412 -27.078 -20.609 1 86.19 200 LEU B C 1
ATOM 7195 O O . LEU B 1 200 ? 2.783 -27.5 -21.703 1 86.19 200 LEU B O 1
ATOM 7199 N N . THR B 1 201 ? 2.369 -25.828 -20.266 1 85.12 201 THR B N 1
ATOM 7200 C CA . THR B 1 201 ? 3.004 -24.859 -21.156 1 85.12 201 THR B CA 1
ATOM 7201 C C . THR B 1 201 ? 4.516 -25.062 -21.188 1 85.12 201 THR B C 1
ATOM 7203 O O . THR B 1 201 ? 5.117 -25.438 -20.172 1 85.12 201 THR B O 1
ATOM 7206 N N . TRP B 1 202 ? 5.012 -24.844 -22.297 1 87.31 202 TRP B N 1
ATOM 7207 C CA . TRP B 1 202 ? 6.453 -25.031 -22.438 1 87.31 202 TRP B CA 1
ATOM 7208 C C . TRP B 1 202 ? 7.215 -23.766 -22.109 1 87.31 202 TRP B C 1
ATOM 7210 O O . TRP B 1 202 ? 8.055 -23.312 -22.891 1 87.31 202 TRP B O 1
ATOM 7220 N N . GLU B 1 203 ? 6.828 -23.219 -20.984 1 80.88 203 GLU B N 1
ATOM 7221 C CA . GLU B 1 203 ? 7.473 -22 -20.484 1 80.88 203 GLU B CA 1
ATOM 7222 C C . GLU B 1 203 ? 7.547 -22 -18.953 1 80.88 203 GLU B C 1
ATOM 7224 O O . GLU B 1 203 ? 6.793 -22.719 -18.297 1 80.88 203 GLU B O 1
ATOM 7229 N N . GLY B 1 204 ? 8.516 -21.344 -18.5 1 78.81 204 GLY B N 1
ATOM 7230 C CA . GLY B 1 204 ? 8.602 -21.094 -17.078 1 78.81 204 GLY B CA 1
ATOM 7231 C C . GLY B 1 204 ? 8.844 -22.344 -16.25 1 78.81 204 GLY B C 1
ATOM 7232 O O . GLY B 1 204 ? 9.68 -23.172 -16.625 1 78.81 204 GLY B O 1
ATOM 7233 N N . LEU B 1 205 ? 8.117 -22.422 -15.141 1 79.06 205 LEU B N 1
ATOM 7234 C CA . LEU B 1 205 ? 8.32 -23.5 -14.172 1 79.06 205 LEU B CA 1
ATOM 7235 C C . LEU B 1 205 ? 7.816 -24.828 -14.719 1 79.06 205 LEU B C 1
ATOM 7237 O O . LEU B 1 205 ? 8.133 -25.891 -14.18 1 79.06 205 LEU B O 1
ATOM 7241 N N . ALA B 1 206 ? 7.137 -24.734 -15.75 1 80.12 206 ALA B N 1
ATOM 7242 C CA . ALA B 1 206 ? 6.57 -25.953 -16.312 1 80.12 206 ALA B CA 1
ATOM 7243 C C . ALA B 1 206 ? 7.594 -26.703 -17.156 1 80.12 206 ALA B C 1
ATOM 7245 O O . ALA B 1 206 ? 7.395 -27.875 -17.5 1 80.12 206 ALA B O 1
ATOM 7246 N N . VAL B 1 207 ? 8.641 -26.047 -17.438 1 86.38 207 VAL B N 1
ATOM 7247 C CA . VAL B 1 207 ? 9.719 -26.703 -18.156 1 86.38 207 VAL B CA 1
ATOM 7248 C C . VAL B 1 207 ? 10.523 -27.562 -17.172 1 86.38 207 VAL B C 1
ATOM 7250 O O . VAL B 1 207 ? 10.992 -27.078 -16.141 1 86.38 207 VAL B O 1
ATOM 7253 N N . MET B 1 208 ? 10.703 -28.828 -17.531 1 93.62 208 MET B N 1
ATOM 7254 C CA . MET B 1 208 ? 11.367 -29.75 -16.625 1 93.62 208 MET B CA 1
ATOM 7255 C C . MET B 1 208 ? 12.719 -30.188 -17.172 1 93.62 208 MET B C 1
ATOM 7257 O O . MET B 1 208 ? 13.008 -30 -18.359 1 93.62 208 MET B O 1
ATOM 7261 N N . TYR B 1 209 ? 13.516 -30.688 -16.297 1 97.44 209 TYR B N 1
ATOM 7262 C CA . TYR B 1 209 ? 14.859 -31.156 -16.609 1 97.44 209 TYR B CA 1
ATOM 7263 C C . TYR B 1 209 ? 14.961 -32.656 -16.453 1 97.44 209 TYR B C 1
ATOM 7265 O O . TYR B 1 209 ? 14.609 -33.219 -15.398 1 97.44 209 TYR B O 1
ATOM 7273 N N . GLU B 1 210 ? 15.398 -33.344 -17.484 1 98.25 210 GLU B N 1
ATOM 7274 C CA . GLU B 1 210 ? 15.562 -34.781 -17.406 1 98.25 210 GLU B CA 1
ATOM 7275 C C . GLU B 1 210 ? 16.938 -35.156 -16.875 1 98.25 210 GLU B C 1
ATOM 7277 O O . GLU B 1 210 ? 17.953 -34.625 -17.297 1 98.25 210 GLU B O 1
ATOM 7282 N N . ALA B 1 211 ? 16.984 -36.125 -15.922 1 98.69 211 ALA B N 1
ATOM 7283 C CA . ALA B 1 211 ? 18.25 -36.594 -15.367 1 98.69 211 ALA B CA 1
ATOM 7284 C C . ALA B 1 211 ? 18.094 -37.969 -14.695 1 98.69 211 ALA B C 1
ATOM 7286 O O . ALA B 1 211 ? 16.969 -38.406 -14.461 1 98.69 211 ALA B O 1
ATOM 7287 N N . ARG B 1 212 ? 19.297 -38.594 -14.484 1 98.56 212 ARG B N 1
ATOM 7288 C CA . ARG B 1 212 ? 19.406 -39.812 -13.68 1 98.56 212 ARG B CA 1
ATOM 7289 C C . ARG B 1 212 ? 20.422 -39.625 -12.547 1 98.56 212 ARG B C 1
ATOM 7291 O O . ARG B 1 212 ? 21.5 -39.094 -12.75 1 98.56 212 ARG B O 1
ATOM 7298 N N . VAL B 1 213 ? 20 -40 -11.398 1 98.56 213 VAL B N 1
ATOM 7299 C CA . VAL B 1 213 ? 20.875 -39.906 -10.242 1 98.56 213 VAL B CA 1
ATOM 7300 C C . VAL B 1 213 ? 21 -41.25 -9.547 1 98.56 213 VAL B C 1
ATOM 7302 O O . VAL B 1 213 ? 19.984 -41.875 -9.219 1 98.56 213 VAL B O 1
ATOM 7305 N N . HIS B 1 214 ? 22.203 -41.719 -9.406 1 97.69 214 HIS B N 1
ATOM 7306 C CA . HIS B 1 214 ? 22.562 -42.875 -8.617 1 97.69 214 HIS B CA 1
ATOM 7307 C C . HIS B 1 214 ? 23.516 -42.531 -7.488 1 97.69 214 HIS B C 1
ATOM 7309 O O . HIS B 1 214 ? 24.719 -42.375 -7.703 1 97.69 214 HIS B O 1
ATOM 7315 N N . ALA B 1 215 ? 23 -42.469 -6.285 1 97.12 215 ALA B N 1
ATOM 7316 C CA . ALA B 1 215 ? 23.812 -41.906 -5.188 1 97.12 215 ALA B CA 1
ATOM 7317 C C . ALA B 1 215 ? 23.422 -42.562 -3.859 1 97.12 215 ALA B C 1
ATOM 7319 O O . ALA B 1 215 ? 22.5 -42.125 -3.188 1 97.12 215 ALA B O 1
ATOM 7320 N N . GLY B 1 216 ? 24.266 -43.5 -3.443 1 94.69 216 GLY B N 1
ATOM 7321 C CA . GLY B 1 216 ? 23.922 -44.25 -2.244 1 94.69 216 GLY B CA 1
ATOM 7322 C C . GLY B 1 216 ? 22.594 -44.969 -2.344 1 94.69 216 GLY B C 1
ATOM 7323 O O . GLY B 1 216 ? 22.359 -45.719 -3.289 1 94.69 216 GLY B O 1
ATOM 7324 N N . ASP B 1 217 ? 21.688 -44.531 -1.387 1 94.75 217 ASP B N 1
ATOM 7325 C CA . ASP B 1 217 ? 20.359 -45.156 -1.384 1 94.75 217 ASP B CA 1
ATOM 7326 C C . ASP B 1 217 ? 19.391 -44.375 -2.254 1 94.75 217 ASP B C 1
ATOM 7328 O O . ASP B 1 217 ? 18.266 -44.812 -2.498 1 94.75 217 ASP B O 1
ATOM 7332 N N . LEU B 1 218 ? 19.812 -43.281 -2.697 1 96.44 218 LEU B N 1
ATOM 7333 C CA . LEU B 1 218 ? 18.953 -42.406 -3.508 1 96.44 218 LEU B CA 1
ATOM 7334 C C . LEU B 1 218 ? 19.141 -42.688 -4.992 1 96.44 218 LEU B C 1
ATOM 7336 O O . LEU B 1 218 ? 20.25 -42.531 -5.523 1 96.44 218 LEU B O 1
ATOM 7340 N N . HIS B 1 219 ? 18.109 -43.125 -5.648 1 97.69 219 HIS B N 1
ATOM 7341 C CA . HIS B 1 219 ? 18.062 -43.344 -7.086 1 97.69 219 HIS B CA 1
ATOM 7342 C C . HIS B 1 219 ? 16.875 -42.656 -7.723 1 97.69 219 HIS B C 1
ATOM 7344 O O . HIS B 1 219 ? 15.727 -42.875 -7.332 1 97.69 219 HIS B O 1
ATOM 7350 N N . MET B 1 220 ? 17.156 -41.781 -8.656 1 98.5 220 MET B N 1
ATOM 7351 C CA . MET B 1 220 ? 16.109 -41 -9.32 1 98.5 220 MET B CA 1
ATOM 7352 C C . MET B 1 220 ? 16.297 -41.031 -10.836 1 98.5 220 MET B C 1
ATOM 7354 O O . MET B 1 220 ? 17.391 -40.812 -11.336 1 98.5 220 MET B O 1
ATOM 7358 N N . ASN B 1 221 ? 15.281 -41.406 -11.531 1 98.38 221 ASN B N 1
ATOM 7359 C CA . ASN B 1 221 ? 15.203 -41.344 -12.984 1 98.38 221 ASN B CA 1
ATOM 7360 C C . ASN B 1 221 ? 13.938 -40.625 -13.453 1 98.38 221 ASN B C 1
ATOM 7362 O O . ASN B 1 221 ? 12.828 -41.125 -13.266 1 98.38 221 ASN B O 1
ATOM 7366 N N . GLY B 1 222 ? 14.133 -39.438 -14.031 1 98.06 222 GLY B N 1
ATOM 7367 C CA . GLY B 1 222 ? 12.938 -38.75 -14.516 1 98.06 222 GLY B CA 1
ATOM 7368 C C . GLY B 1 222 ? 13.141 -37.281 -14.742 1 98.06 222 GLY B C 1
ATOM 7369 O O . GLY B 1 222 ? 14.164 -36.844 -15.289 1 98.06 222 GLY B O 1
ATOM 7370 N N . TYR B 1 223 ? 12.055 -36.531 -14.477 1 97.75 223 TYR B N 1
ATOM 7371 C CA . TYR B 1 223 ? 12.016 -35.094 -14.75 1 97.75 223 TYR B CA 1
ATOM 7372 C C . TYR B 1 223 ? 12.031 -34.312 -13.461 1 97.75 223 TYR B C 1
ATOM 7374 O O . TYR B 1 223 ? 11.273 -34.594 -12.531 1 97.75 223 TYR B O 1
ATOM 7382 N N . PHE B 1 224 ? 12.891 -33.281 -13.422 1 97.69 224 PHE B N 1
ATOM 7383 C CA . PHE B 1 224 ? 13.109 -32.469 -12.242 1 97.69 224 PHE B CA 1
ATOM 7384 C C . PHE B 1 224 ? 12.594 -31.031 -12.469 1 97.69 224 PHE B C 1
ATOM 7386 O O . PHE B 1 224 ? 12.602 -30.547 -13.602 1 97.69 224 PHE B O 1
ATOM 7393 N N . LEU B 1 225 ? 12.156 -30.453 -11.383 1 96 225 LEU B N 1
ATOM 7394 C CA . LEU B 1 225 ? 11.914 -29.016 -11.414 1 96 225 LEU B CA 1
ATOM 7395 C C . LEU B 1 225 ? 13.227 -28.25 -11.539 1 96 225 LEU B C 1
ATOM 7397 O O . LEU B 1 225 ? 14.102 -28.359 -10.68 1 96 225 LEU B O 1
ATOM 7401 N N . ILE B 1 226 ? 13.312 -27.438 -12.547 1 97.38 226 ILE B N 1
ATOM 7402 C CA . ILE B 1 226 ? 14.562 -26.719 -12.781 1 97.38 226 ILE B CA 1
ATOM 7403 C C . ILE B 1 226 ? 14.828 -25.766 -11.617 1 97.38 226 ILE B C 1
ATOM 7405 O O . ILE B 1 226 ? 13.945 -25 -11.211 1 97.38 226 ILE B O 1
ATOM 7409 N N . GLY B 1 227 ? 16.016 -25.859 -11.109 1 97.56 227 GLY B N 1
ATOM 7410 C CA . GLY B 1 227 ? 16.406 -25.016 -9.992 1 97.56 227 GLY B CA 1
ATOM 7411 C C . GLY B 1 227 ? 16.312 -25.734 -8.648 1 97.56 227 GLY B C 1
ATOM 7412 O O . GLY B 1 227 ? 16.609 -25.141 -7.609 1 97.56 227 GLY B O 1
ATOM 74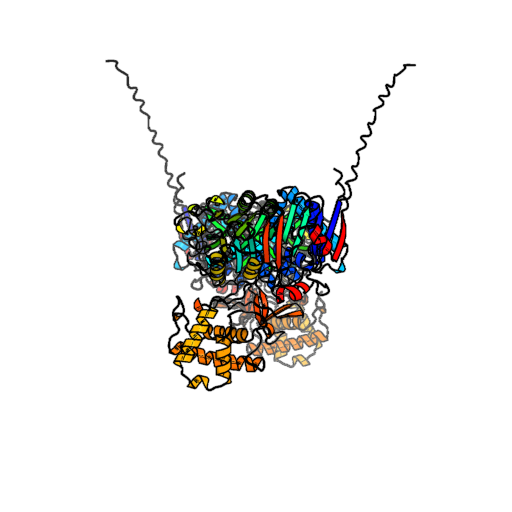13 N N . SER B 1 228 ? 15.938 -27.031 -8.695 1 97.31 228 SER B N 1
ATOM 7414 C CA . SER B 1 228 ? 15.82 -27.812 -7.465 1 97.31 228 SER B CA 1
ATOM 7415 C C . SER B 1 228 ? 16.156 -29.281 -7.711 1 97.31 228 SER B C 1
ATOM 7417 O O . SER B 1 228 ? 16.234 -29.719 -8.859 1 97.31 228 SER B O 1
ATOM 7419 N N . PRO B 1 229 ? 16.406 -30 -6.633 1 97.69 229 PRO B N 1
ATOM 7420 C CA . PRO B 1 229 ? 16.625 -31.438 -6.785 1 97.69 229 PRO B CA 1
ATOM 7421 C C . PRO B 1 229 ? 15.344 -32.25 -6.676 1 97.69 229 PRO B C 1
ATOM 7423 O O . PRO B 1 229 ? 15.383 -33.469 -6.5 1 97.69 229 PRO B O 1
ATOM 7426 N N . ILE B 1 230 ? 14.219 -31.594 -6.773 1 94.06 230 ILE B N 1
ATOM 7427 C CA . ILE B 1 230 ? 12.914 -32.25 -6.668 1 94.06 230 ILE B CA 1
ATOM 7428 C C . ILE B 1 230 ? 12.586 -32.969 -7.977 1 94.06 230 ILE B C 1
ATOM 7430 O O . ILE B 1 230 ? 12.508 -32.344 -9.031 1 94.06 230 ILE B O 1
ATOM 7434 N N . MET B 1 231 ? 12.445 -34.25 -7.902 1 97.31 231 MET B N 1
ATOM 7435 C CA . MET B 1 231 ? 11.938 -35 -9.055 1 97.31 231 MET B CA 1
ATOM 7436 C C . MET B 1 231 ? 10.414 -35 -9.055 1 97.31 231 MET B C 1
ATOM 7438 O O . MET B 1 231 ? 9.789 -35.594 -8.172 1 97.31 231 MET B O 1
ATOM 7442 N N . GLY B 1 232 ? 9.844 -34.438 -10.031 1 95.12 232 GLY B N 1
ATOM 7443 C CA . GLY B 1 232 ? 8.391 -34.375 -10.117 1 95.12 232 GLY B CA 1
ATOM 7444 C C . GLY B 1 232 ? 7.762 -35.656 -10.609 1 95.12 232 GLY B C 1
ATOM 7445 O O . GLY B 1 232 ? 6.758 -36.125 -10.062 1 95.12 232 GLY B O 1
ATOM 7446 N N . ILE B 1 233 ? 8.391 -36.219 -11.664 1 96.88 233 ILE B N 1
ATOM 7447 C CA . ILE B 1 233 ? 7.863 -37.406 -12.312 1 96.88 233 ILE B CA 1
ATOM 7448 C C . ILE B 1 233 ? 9.008 -38.375 -12.656 1 96.88 233 ILE B C 1
ATOM 7450 O O . ILE B 1 233 ? 10.078 -37.906 -13.078 1 96.88 233 ILE B O 1
ATOM 7454 N N . GLY B 1 234 ? 8.766 -39.625 -12.492 1 98.12 234 GLY B N 1
ATOM 7455 C CA . GLY B 1 234 ? 9.766 -40.625 -12.828 1 98.12 234 GLY B CA 1
ATOM 7456 C C . GLY B 1 234 ? 9.711 -41.844 -11.953 1 98.12 234 GLY B C 1
ATOM 7457 O O . GLY B 1 234 ? 8.625 -42.312 -11.586 1 98.12 234 GLY B O 1
ATOM 7458 N N . HIS B 1 235 ? 10.875 -42.438 -11.781 1 98.62 235 HIS B N 1
ATOM 7459 C CA . HIS B 1 235 ? 10.93 -43.594 -10.93 1 98.62 235 HIS B CA 1
ATOM 7460 C C . HIS B 1 235 ? 12.266 -43.688 -10.195 1 98.62 235 HIS B C 1
ATOM 7462 O O . HIS B 1 235 ? 13.25 -43.094 -10.617 1 98.62 235 HIS B O 1
ATOM 7468 N N . ASN B 1 236 ? 12.203 -44.344 -9.062 1 98.19 236 ASN B N 1
ATOM 7469 C CA . ASN B 1 236 ? 13.43 -44.812 -8.414 1 98.19 236 ASN B CA 1
ATOM 7470 C C . ASN B 1 236 ? 13.766 -46.25 -8.781 1 98.19 236 ASN B C 1
ATOM 7472 O O . ASN B 1 236 ? 13.562 -46.656 -9.922 1 98.19 236 ASN B O 1
ATOM 7476 N N . GLN B 1 237 ? 14.359 -46.938 -7.926 1 96.44 237 GLN B N 1
ATOM 7477 C CA . GLN B 1 237 ? 14.758 -48.312 -8.258 1 96.44 237 GLN B CA 1
ATOM 7478 C C . GLN B 1 237 ? 13.562 -49.25 -8.195 1 96.44 237 GLN B C 1
ATOM 7480 O O . GLN B 1 237 ? 13.57 -50.312 -8.836 1 96.44 237 GLN B O 1
ATOM 7485 N N . ASN B 1 238 ? 12.547 -48.781 -7.469 1 97.56 238 ASN B N 1
ATOM 7486 C CA . ASN B 1 238 ? 11.492 -49.75 -7.148 1 97.56 238 ASN B CA 1
ATOM 7487 C C . ASN B 1 238 ? 10.125 -49.219 -7.574 1 97.56 238 ASN B C 1
ATOM 7489 O O . ASN B 1 238 ? 9.211 -50.031 -7.828 1 97.56 238 ASN B O 1
ATOM 7493 N N . VAL B 1 239 ? 9.969 -47.938 -7.52 1 98.5 239 VAL B N 1
ATOM 7494 C CA . VAL B 1 239 ? 8.648 -47.375 -7.676 1 98.5 239 VAL B CA 1
ATOM 7495 C C . VAL B 1 239 ? 8.688 -46.25 -8.719 1 98.5 239 VAL B C 1
ATOM 7497 O O . VAL B 1 239 ? 9.672 -45.531 -8.812 1 98.5 239 VAL B O 1
ATOM 7500 N N . GLY B 1 240 ? 7.695 -46.188 -9.547 1 98.69 240 GLY B N 1
ATOM 7501 C CA . GLY B 1 240 ? 7.461 -45.094 -10.453 1 98.69 240 GLY B CA 1
ATOM 7502 C C . GLY B 1 240 ? 6.105 -44.438 -10.266 1 98.69 240 GLY B C 1
ATOM 7503 O O . GLY B 1 240 ? 5.195 -45.031 -9.688 1 98.69 240 GLY B O 1
ATOM 7504 N N . TRP B 1 241 ? 5.98 -43.156 -10.664 1 98.56 241 TRP B N 1
ATOM 7505 C CA . TRP B 1 241 ? 4.711 -42.469 -10.453 1 98.56 241 TRP B CA 1
ATOM 7506 C C . TRP B 1 241 ? 4.43 -41.5 -11.586 1 98.56 241 TRP B C 1
ATOM 7508 O O . TRP B 1 241 ? 5.344 -41.125 -12.32 1 98.56 241 TRP B O 1
ATOM 7518 N N . ALA B 1 242 ? 3.166 -41.188 -11.773 1 97.88 242 ALA B N 1
ATOM 7519 C CA . ALA B 1 242 ? 2.607 -40.312 -12.797 1 97.88 242 ALA B CA 1
ATOM 7520 C C . ALA B 1 242 ? 1.638 -39.312 -12.18 1 97.88 242 ALA B C 1
ATOM 7522 O O . ALA B 1 242 ? 1.13 -39.531 -11.078 1 97.88 242 ALA B O 1
ATOM 7523 N N . LEU B 1 243 ? 1.443 -38.219 -12.922 1 95.31 243 LEU B N 1
ATOM 7524 C CA . LEU B 1 243 ? 0.588 -37.125 -12.406 1 95.31 243 LEU B CA 1
ATOM 7525 C C . LEU B 1 243 ? -0.341 -36.625 -13.492 1 95.31 243 LEU B C 1
ATOM 7527 O O . LEU B 1 243 ? 0.066 -36.469 -14.648 1 95.31 243 LEU B O 1
ATOM 7531 N N . THR B 1 244 ? -1.56 -36.344 -13.164 1 94.31 244 THR B N 1
ATOM 7532 C CA . THR B 1 244 ? -2.471 -35.5 -13.938 1 94.31 244 THR B CA 1
ATOM 7533 C C . THR B 1 244 ? -3.215 -34.531 -13.031 1 94.31 244 THR B C 1
ATOM 7535 O O . THR B 1 244 ? -3.436 -34.812 -11.852 1 94.31 244 THR B O 1
ATOM 7538 N N . THR B 1 245 ? -3.586 -33.469 -13.578 1 90.94 245 THR B N 1
ATOM 7539 C CA . THR B 1 245 ? -4.273 -32.438 -12.789 1 90.94 245 THR B CA 1
ATOM 7540 C C . THR B 1 245 ? -5.668 -32.906 -12.398 1 90.94 245 THR B C 1
ATOM 7542 O O . THR B 1 245 ? -6.367 -33.531 -13.195 1 90.94 245 THR B O 1
ATOM 7545 N N . GLY B 1 246 ? -6.051 -32.656 -11.219 1 90.31 246 GLY B N 1
ATOM 7546 C CA . GLY B 1 246 ? -7.34 -33 -10.641 1 90.31 246 GLY B CA 1
ATOM 7547 C C . GLY B 1 246 ? -7.238 -33.469 -9.195 1 90.31 246 GLY B C 1
ATOM 7548 O O . GLY B 1 246 ? -6.285 -34.125 -8.812 1 90.31 246 GLY B O 1
ATOM 7549 N N . GLY B 1 247 ? -8.148 -33.031 -8.43 1 92.62 247 GLY B N 1
ATOM 7550 C CA . GLY B 1 247 ? -8.117 -33.406 -7.02 1 92.62 247 GLY B CA 1
ATOM 7551 C C . GLY B 1 247 ? -9.242 -32.781 -6.215 1 92.62 247 GLY B C 1
ATOM 7552 O O . GLY B 1 247 ? -10.188 -32.25 -6.781 1 92.62 247 GLY B O 1
ATOM 7553 N N . PRO B 1 248 ? -9.172 -32.969 -4.945 1 95.81 248 PRO B N 1
ATOM 7554 C CA . PRO B 1 248 ? -10.188 -32.406 -4.062 1 95.81 248 PRO B CA 1
ATOM 7555 C C . PRO B 1 248 ? -10.156 -30.875 -4.027 1 95.81 248 PRO B C 1
ATOM 7557 O O . PRO B 1 248 ? -9.25 -30.266 -4.586 1 95.81 248 PRO B O 1
ATOM 7560 N N . ASP B 1 249 ? -11.25 -30.344 -3.545 1 94.44 249 ASP B N 1
ATOM 7561 C CA . ASP B 1 249 ? -11.281 -28.906 -3.26 1 94.44 249 ASP B CA 1
ATOM 7562 C C . ASP B 1 249 ? -10.422 -28.562 -2.047 1 94.44 249 ASP B C 1
ATOM 7564 O O . ASP B 1 249 ? -10.711 -29 -0.93 1 94.44 249 ASP B O 1
ATOM 7568 N N . THR B 1 250 ? -9.375 -27.734 -2.244 1 96.44 250 THR B N 1
ATOM 7569 C CA . THR B 1 250 ? -8.414 -27.5 -1.172 1 96.44 250 THR B CA 1
ATOM 7570 C C . THR B 1 250 ? -8.438 -26.047 -0.72 1 96.44 250 THR B C 1
ATOM 7572 O O . THR B 1 250 ? -7.598 -25.625 0.076 1 96.44 250 THR B O 1
ATOM 7575 N N . SER B 1 251 ? -9.32 -25.266 -1.213 1 96.06 251 SER B N 1
ATOM 7576 C CA . SER B 1 251 ? -9.289 -23.844 -0.922 1 96.06 251 SER B CA 1
ATOM 7577 C C . SER B 1 251 ? -10.695 -23.297 -0.715 1 96.06 251 SER B C 1
ATOM 7579 O O . SER B 1 251 ? -11.664 -23.844 -1.228 1 96.06 251 SER B O 1
ATOM 7581 N N . ASP B 1 252 ? -10.789 -22.203 -0.005 1 96.88 252 ASP B N 1
ATOM 7582 C CA . ASP B 1 252 ? -12.062 -21.547 0.288 1 96.88 252 ASP B CA 1
ATOM 7583 C C . ASP B 1 252 ? -11.906 -20.031 0.379 1 96.88 252 ASP B C 1
ATOM 7585 O O . ASP B 1 252 ? -10.797 -19.531 0.528 1 96.88 252 ASP B O 1
ATOM 7589 N N . VAL B 1 253 ? -13.031 -19.359 0.256 1 97.12 253 VAL B N 1
ATOM 7590 C CA . VAL B 1 253 ? -13.102 -17.922 0.478 1 97.12 253 VAL B CA 1
ATOM 7591 C C . VAL B 1 253 ? -14.023 -17.625 1.656 1 97.12 253 VAL B C 1
ATOM 7593 O O . VAL B 1 253 ? -15.125 -18.172 1.747 1 97.12 253 VAL B O 1
ATOM 7596 N N . TYR B 1 254 ? -13.586 -16.797 2.525 1 97.88 254 TYR B N 1
ATOM 7597 C CA . TYR B 1 254 ? -14.367 -16.344 3.664 1 97.88 254 TYR B CA 1
ATOM 7598 C C . TYR B 1 254 ? -14.789 -14.883 3.488 1 97.88 254 TYR B C 1
ATOM 7600 O O . TYR B 1 254 ? -13.992 -14.055 3.055 1 97.88 254 TYR B O 1
ATOM 7608 N N . GLU B 1 255 ? -16 -14.641 3.717 1 97.38 255 GLU B N 1
ATOM 7609 C CA . GLU B 1 255 ? -16.484 -13.266 3.793 1 97.38 255 GLU B CA 1
ATOM 7610 C C . GLU B 1 255 ? -16.375 -12.719 5.215 1 97.38 255 GLU B C 1
ATOM 7612 O O . GLU B 1 255 ? -17 -13.242 6.137 1 97.38 255 GLU B O 1
ATOM 7617 N N . MET B 1 256 ? -15.617 -11.648 5.375 1 97 256 MET B N 1
ATOM 7618 C CA . MET B 1 256 ? -15.32 -11.094 6.688 1 97 256 MET B CA 1
ATOM 7619 C C . MET B 1 256 ? -16.078 -9.781 6.906 1 97 256 MET B C 1
ATOM 7621 O O . MET B 1 256 ? -16.344 -9.055 5.953 1 97 256 MET B O 1
ATOM 7625 N N . ASN B 1 257 ? -16.438 -9.516 8.18 1 97.69 257 ASN B N 1
ATOM 7626 C CA . ASN B 1 257 ? -16.797 -8.164 8.617 1 97.69 257 ASN B CA 1
ATOM 7627 C C . ASN B 1 257 ? -15.555 -7.363 9.008 1 97.69 257 ASN B C 1
ATOM 7629 O O . ASN B 1 257 ? -14.742 -7.824 9.805 1 97.69 257 ASN B O 1
ATOM 7633 N N . VAL B 1 258 ? -15.406 -6.203 8.414 1 95.44 258 VAL B N 1
ATOM 7634 C CA . VAL B 1 258 ? -14.227 -5.391 8.711 1 95.44 258 VAL B CA 1
ATOM 7635 C C . VAL B 1 258 ? -14.656 -3.967 9.062 1 95.44 258 VAL B C 1
ATOM 7637 O O . VAL B 1 258 ? -15.75 -3.531 8.688 1 95.44 258 VAL B O 1
ATOM 7640 N N . ARG B 1 259 ? -13.812 -3.227 9.852 1 92.56 259 ARG B N 1
ATOM 7641 C CA . ARG B 1 259 ? -14.023 -1.816 10.164 1 92.56 259 ARG B CA 1
ATOM 7642 C C . ARG B 1 259 ? -12.703 -1.117 10.453 1 92.56 259 ARG B C 1
ATOM 7644 O O . ARG B 1 259 ? -11.688 -1.772 10.711 1 92.56 259 ARG B O 1
ATOM 7651 N N . MET B 1 260 ? -12.727 0.142 10.289 1 87.81 260 MET B N 1
ATOM 7652 C CA . MET B 1 260 ? -11.609 0.963 10.75 1 87.81 260 MET B CA 1
ATOM 7653 C C . MET B 1 260 ? -11.844 1.442 12.18 1 87.81 260 MET B C 1
ATOM 7655 O O . MET B 1 260 ? -12.906 1.981 12.492 1 87.81 260 MET B O 1
ATOM 7659 N N . ASN B 1 261 ? -10.703 1.331 13.234 1 85.25 261 ASN B N 1
ATOM 7660 C CA . ASN B 1 261 ? -10.898 1.813 14.594 1 85.25 261 ASN B CA 1
ATOM 7661 C C . ASN B 1 261 ? -9.57 1.92 15.344 1 85.25 261 ASN B C 1
ATOM 7663 O O . ASN B 1 261 ? -9.336 1.182 16.297 1 85.25 261 ASN B O 1
ATOM 7667 N N . PRO B 1 262 ? -8.594 2.893 15.266 1 85.62 262 PRO B N 1
ATOM 7668 C CA . PRO B 1 262 ? -8.555 3.504 13.938 1 85.62 262 PRO B CA 1
ATOM 7669 C C . PRO B 1 262 ? -7.867 2.623 12.898 1 85.62 262 PRO B C 1
ATOM 7671 O O . PRO B 1 262 ? -7.816 2.977 11.719 1 85.62 262 PRO B O 1
ATOM 7674 N N . LEU B 1 263 ? -7.277 1.487 13.344 1 88.88 263 LEU B N 1
ATOM 7675 C CA . LEU B 1 263 ? -6.668 0.52 12.438 1 88.88 263 LEU B CA 1
ATOM 7676 C C . LEU B 1 263 ? -7.707 -0.468 11.922 1 88.88 263 LEU B C 1
ATOM 7678 O O . LEU B 1 263 ? -8.812 -0.555 12.461 1 88.88 263 LEU B O 1
ATOM 7682 N N . LEU B 1 264 ? -7.328 -1.136 10.852 1 92.38 264 LEU B N 1
ATOM 7683 C CA . LEU B 1 264 ? -8.242 -2.109 10.266 1 92.38 264 LEU B CA 1
ATOM 7684 C C . LEU B 1 264 ? -8.43 -3.307 11.188 1 92.38 264 LEU B C 1
ATOM 7686 O O . LEU B 1 264 ? -7.453 -3.887 11.672 1 92.38 264 LEU B O 1
ATOM 7690 N N . GLU B 1 265 ? -9.664 -3.602 11.5 1 95.94 265 GLU B N 1
ATOM 7691 C CA . GLU B 1 265 ? -10.047 -4.727 12.352 1 95.94 265 GLU B CA 1
ATOM 7692 C C . GLU B 1 265 ? -11.039 -5.641 11.641 1 95.94 265 GLU B C 1
ATOM 7694 O O . GLU B 1 265 ? -11.711 -5.223 10.688 1 95.94 265 GLU B O 1
ATOM 7699 N N . TYR B 1 266 ? -11.102 -6.875 12 1 97 266 TYR B N 1
ATOM 7700 C CA . TYR B 1 266 ? -12.109 -7.82 11.531 1 97 266 TYR B CA 1
ATOM 7701 C C . TYR B 1 266 ? -12.82 -8.477 12.711 1 97 266 TYR B C 1
ATOM 7703 O O . TYR B 1 266 ? -12.266 -8.578 13.805 1 97 266 TYR B O 1
ATOM 7711 N N . GLU B 1 267 ? -14.047 -8.875 12.461 1 98 267 GLU B N 1
ATOM 7712 C CA . GLU B 1 267 ? -14.883 -9.492 13.492 1 98 267 GLU B CA 1
ATOM 7713 C C . GLU B 1 267 ? -14.711 -11.008 13.5 1 98 267 GLU B C 1
ATOM 7715 O O . GLU B 1 267 ? -14.656 -11.641 12.445 1 98 267 GLU B O 1
ATOM 7720 N N . TYR B 1 268 ? -14.578 -11.656 14.625 1 97.88 268 TYR B N 1
ATOM 7721 C CA . TYR B 1 268 ? -14.555 -13.102 14.812 1 97.88 268 TYR B CA 1
ATOM 7722 C C . TYR B 1 268 ? -15.195 -13.492 16.141 1 97.88 268 TYR B C 1
ATOM 7724 O O . TYR B 1 268 ? -14.695 -13.141 17.203 1 97.88 268 TYR B O 1
ATOM 7732 N N . ASP B 1 269 ? -16.359 -14.195 16.062 1 98.12 269 ASP B N 1
ATOM 7733 C CA . ASP B 1 269 ? -17.141 -14.648 17.203 1 98.12 269 ASP B CA 1
ATOM 7734 C C . ASP B 1 269 ? -17.5 -13.484 18.125 1 98.12 269 ASP B C 1
ATOM 7736 O O . ASP B 1 269 ? -17.297 -13.562 19.344 1 98.12 269 ASP B O 1
ATOM 7740 N N . GLY B 1 270 ? -17.828 -12.336 17.547 1 97.12 270 GLY B N 1
ATOM 7741 C CA . GLY B 1 270 ? -18.328 -11.18 18.266 1 97.12 270 GLY B CA 1
ATOM 7742 C C . GLY B 1 270 ? -17.219 -10.266 18.766 1 97.12 270 GLY B C 1
ATOM 7743 O O . GLY B 1 270 ? -17.5 -9.211 19.344 1 97.12 270 GLY B O 1
ATOM 7744 N N . GLN B 1 271 ? -16.016 -10.656 18.578 1 97.5 271 GLN B N 1
ATOM 7745 C CA . GLN B 1 271 ? -14.883 -9.836 19 1 97.5 271 GLN B CA 1
ATOM 7746 C C . GLN B 1 271 ? -14.172 -9.211 17.812 1 97.5 271 GLN B C 1
ATOM 7748 O O . GLN B 1 271 ? -14.039 -9.844 16.766 1 97.5 271 GLN B O 1
ATOM 7753 N N . TRP B 1 272 ? -13.734 -7.996 17.953 1 96.5 272 TRP B N 1
ATOM 7754 C CA . TRP B 1 272 ? -12.969 -7.32 16.922 1 96.5 272 TRP B CA 1
ATOM 7755 C C . TRP B 1 272 ? -11.477 -7.492 17.141 1 96.5 272 TRP B C 1
ATOM 7757 O O . TRP B 1 272 ? -10.969 -7.223 18.234 1 96.5 272 TRP B O 1
ATOM 7767 N N . ARG B 1 273 ? -10.797 -8.023 16.156 1 96.69 273 ARG B N 1
ATOM 7768 C CA . ARG B 1 273 ? -9.359 -8.273 16.172 1 96.69 273 ARG B CA 1
ATOM 7769 C C . ARG B 1 273 ? -8.641 -7.41 15.141 1 96.69 273 ARG B C 1
ATOM 7771 O O . ARG B 1 273 ? -9.156 -7.172 14.047 1 96.69 273 ARG B O 1
ATOM 7778 N N . LYS B 1 274 ? -7.48 -6.969 15.523 1 94.5 274 LYS B N 1
ATOM 7779 C CA . LYS B 1 274 ? -6.664 -6.219 14.578 1 94.5 274 LYS B CA 1
ATOM 7780 C C . LYS B 1 274 ? -6.164 -7.117 13.445 1 94.5 274 LYS B C 1
ATOM 7782 O O . LYS B 1 274 ? -5.77 -8.258 13.688 1 94.5 274 LYS B O 1
ATOM 7787 N N . CYS B 1 275 ? -6.176 -6.609 12.203 1 95.56 275 CYS B N 1
ATOM 7788 C CA . CYS B 1 275 ? -5.547 -7.316 11.094 1 95.56 275 CYS B CA 1
ATOM 7789 C C . CYS B 1 275 ? -4.027 -7.242 11.188 1 95.56 275 CYS B C 1
ATOM 7791 O O . CYS B 1 275 ? -3.48 -6.254 11.68 1 95.56 275 CYS B O 1
ATOM 7793 N N . GLU B 1 276 ? -3.396 -8.305 10.797 1 94.81 276 GLU B N 1
ATOM 7794 C CA . GLU B 1 276 ? -1.966 -8.219 10.523 1 94.81 276 GLU B CA 1
ATOM 7795 C C . GLU B 1 276 ? -1.704 -7.598 9.148 1 94.81 276 GLU B C 1
ATOM 7797 O O . GLU B 1 276 ? -2.354 -7.953 8.164 1 94.81 276 GLU B O 1
ATOM 7802 N N . THR B 1 277 ? -0.883 -6.625 9.141 1 93 277 THR B N 1
ATOM 7803 C CA . THR B 1 277 ? -0.626 -5.957 7.867 1 93 277 THR B CA 1
ATOM 7804 C C . THR B 1 277 ? 0.868 -5.93 7.562 1 93 277 THR B C 1
ATOM 7806 O O . THR B 1 277 ? 1.694 -6.031 8.469 1 93 277 THR B O 1
ATOM 7809 N N . THR B 1 278 ? 1.207 -5.973 6.332 1 92.12 278 THR B N 1
ATOM 7810 C CA . THR B 1 278 ? 2.574 -5.785 5.855 1 92.12 278 THR B CA 1
ATOM 7811 C C . THR B 1 278 ? 2.588 -5.035 4.527 1 92.12 278 THR B C 1
ATOM 7813 O O . THR B 1 278 ? 1.538 -4.828 3.914 1 92.12 278 THR B O 1
ATOM 7816 N N . VAL B 1 279 ? 3.768 -4.488 4.191 1 91.12 279 VAL B N 1
ATOM 7817 C CA . VAL B 1 279 ? 3.98 -3.764 2.941 1 91.12 279 VAL B CA 1
ATOM 7818 C C . VAL B 1 279 ? 5.164 -4.367 2.188 1 91.12 279 VAL B C 1
ATOM 7820 O O . VAL B 1 279 ? 6.184 -4.707 2.791 1 91.12 279 VAL B O 1
ATOM 7823 N N . PHE B 1 280 ? 4.883 -4.52 0.863 1 92.5 280 PHE B N 1
ATOM 7824 C CA . PHE B 1 280 ? 5.945 -5.074 0.029 1 92.5 280 PHE B CA 1
ATOM 7825 C C . PHE B 1 280 ? 6.43 -4.043 -0.984 1 92.5 280 PHE B C 1
ATOM 7827 O O . PHE B 1 280 ? 5.738 -3.752 -1.962 1 92.5 280 PHE B O 1
ATOM 7834 N N . PRO B 1 281 ? 7.633 -3.471 -0.761 1 91.69 281 PRO B N 1
ATOM 7835 C CA . PRO B 1 281 ? 8.266 -2.777 -1.885 1 91.69 281 PRO B CA 1
ATOM 7836 C C . PRO B 1 281 ? 8.82 -3.736 -2.936 1 91.69 281 PRO B C 1
ATOM 7838 O O . PRO B 1 281 ? 9.805 -4.43 -2.682 1 91.69 281 PRO B O 1
ATOM 7841 N N . ILE B 1 282 ? 8.195 -3.77 -4.027 1 93.12 282 ILE B N 1
ATOM 7842 C CA . ILE B 1 282 ? 8.602 -4.688 -5.086 1 93.12 282 ILE B CA 1
ATOM 7843 C C . ILE B 1 282 ? 9.391 -3.934 -6.148 1 93.12 282 ILE B C 1
ATOM 7845 O O . ILE B 1 282 ? 8.883 -3 -6.77 1 93.12 282 ILE B O 1
ATOM 7849 N N . ALA B 1 283 ? 10.641 -4.238 -6.352 1 92.75 283 ALA B N 1
ATOM 7850 C CA . ALA B 1 283 ? 11.484 -3.611 -7.363 1 92.75 283 ALA B CA 1
ATOM 7851 C C . ALA B 1 283 ? 10.953 -3.887 -8.766 1 92.75 283 ALA B C 1
ATOM 7853 O O . ALA B 1 283 ? 10.492 -4.992 -9.055 1 92.75 283 ALA B O 1
ATOM 7854 N N . VAL B 1 284 ? 10.914 -2.936 -9.625 1 94.56 284 VAL B N 1
ATOM 7855 C CA . VAL B 1 284 ? 10.516 -3.025 -11.023 1 94.56 284 VAL B CA 1
ATOM 7856 C C . VAL B 1 284 ? 11.609 -2.459 -11.914 1 94.56 284 VAL B C 1
ATOM 7858 O O . VAL B 1 284 ? 12.094 -1.347 -11.688 1 94.56 284 VAL B O 1
ATOM 7861 N N . LYS B 1 285 ? 11.992 -3.227 -12.836 1 94 285 LYS B N 1
ATOM 7862 C CA . LYS B 1 285 ? 13.078 -2.816 -13.719 1 94 285 LYS B CA 1
ATOM 7863 C C . LYS B 1 285 ? 12.789 -1.459 -14.352 1 94 285 LYS B C 1
ATOM 7865 O O . LYS B 1 285 ? 11.758 -1.276 -14.992 1 94 285 LYS B O 1
ATOM 7870 N N . GLY B 1 286 ? 13.633 -0.558 -14.172 1 91.06 286 GLY B N 1
ATOM 7871 C CA . GLY B 1 286 ? 13.562 0.744 -14.812 1 91.06 286 GLY B CA 1
ATOM 7872 C C . GLY B 1 286 ? 12.586 1.689 -14.156 1 91.06 286 GLY B C 1
ATOM 7873 O O . GLY B 1 286 ? 12.336 2.787 -14.656 1 91.06 286 GLY B O 1
ATOM 7874 N N . GLN B 1 287 ? 11.969 1.273 -13.039 1 89.94 287 GLN B N 1
ATOM 7875 C CA . GLN B 1 287 ? 10.969 2.084 -12.344 1 89.94 287 GLN B CA 1
ATOM 7876 C C . GLN B 1 287 ? 11.234 2.119 -10.844 1 89.94 287 GLN B C 1
ATOM 7878 O O . GLN B 1 287 ? 12.039 1.34 -10.328 1 89.94 287 GLN B O 1
ATOM 7883 N N . THR B 1 288 ? 10.594 3.115 -10.203 1 85.38 288 THR B N 1
ATOM 7884 C CA . THR B 1 288 ? 10.555 3.094 -8.75 1 85.38 288 THR B CA 1
ATOM 7885 C C . THR B 1 288 ? 9.812 1.863 -8.242 1 85.38 288 THR B C 1
ATOM 7887 O O . THR B 1 288 ? 8.898 1.366 -8.906 1 85.38 288 THR B O 1
ATOM 7890 N N . PRO B 1 289 ? 10.273 1.338 -7.164 1 90.12 289 PRO B N 1
ATOM 7891 C CA . PRO B 1 289 ? 9.578 0.156 -6.641 1 90.12 289 PRO B CA 1
ATOM 7892 C C . PRO B 1 289 ? 8.086 0.385 -6.449 1 90.12 289 PRO B C 1
ATOM 7894 O O . PRO B 1 289 ? 7.668 1.477 -6.055 1 90.12 289 PRO B O 1
ATOM 7897 N N . ALA B 1 290 ? 7.371 -0.603 -6.836 1 91 290 ALA B N 1
ATOM 7898 C CA . ALA B 1 290 ? 5.941 -0.59 -6.547 1 91 290 ALA B CA 1
ATOM 7899 C C . ALA B 1 290 ? 5.668 -1.008 -5.102 1 91 290 ALA B C 1
ATOM 7901 O O . ALA B 1 290 ? 6.113 -2.07 -4.664 1 91 290 ALA B O 1
ATOM 7902 N N . ILE B 1 291 ? 4.996 -0.199 -4.359 1 89.25 291 ILE B N 1
ATOM 7903 C CA . ILE B 1 291 ? 4.652 -0.52 -2.979 1 89.25 291 ILE B CA 1
ATOM 7904 C C . ILE B 1 291 ? 3.281 -1.193 -2.932 1 89.25 291 ILE B C 1
ATOM 7906 O O . ILE B 1 291 ? 2.273 -0.589 -3.305 1 89.25 291 ILE B O 1
ATOM 7910 N N . ARG B 1 292 ? 3.227 -2.459 -2.473 1 92.38 292 ARG B N 1
ATOM 7911 C CA . ARG B 1 292 ? 1.981 -3.217 -2.447 1 92.38 292 ARG B CA 1
ATOM 7912 C C . ARG B 1 292 ? 1.607 -3.609 -1.021 1 92.38 292 ARG B C 1
ATOM 7914 O O . ARG B 1 292 ? 2.467 -4.027 -0.241 1 92.38 292 ARG B O 1
ATOM 7921 N N . PRO B 1 293 ? 0.323 -3.467 -0.667 1 92.12 293 PRO B N 1
ATOM 7922 C CA . PRO B 1 293 ? -0.153 -3.82 0.672 1 92.12 293 PRO B CA 1
ATOM 7923 C C . PRO B 1 293 ? -0.519 -5.297 0.797 1 92.12 293 PRO B C 1
ATOM 7925 O O . PRO B 1 293 ? -0.844 -5.945 -0.203 1 92.12 293 PRO B O 1
ATOM 7928 N N . ALA B 1 294 ? -0.385 -5.77 1.986 1 94.81 294 ALA B N 1
ATOM 7929 C CA . ALA B 1 294 ? -0.902 -7.086 2.344 1 94.81 294 ALA B CA 1
ATOM 7930 C C . ALA B 1 294 ? -1.608 -7.051 3.697 1 94.81 294 ALA B C 1
ATOM 7932 O O . ALA B 1 294 ? -1.091 -6.48 4.66 1 94.81 294 ALA B O 1
ATOM 7933 N N . VAL B 1 295 ? -2.795 -7.547 3.752 1 95.12 295 VAL B N 1
ATOM 7934 C CA . VAL B 1 295 ? -3.598 -7.629 4.969 1 95.12 295 VAL B CA 1
ATOM 7935 C C . VAL B 1 295 ? -3.955 -9.086 5.25 1 95.12 295 VAL B C 1
ATOM 7937 O O . VAL B 1 295 ? -4.367 -9.82 4.348 1 95.12 295 VAL B O 1
ATOM 7940 N N . TYR B 1 296 ? -3.762 -9.508 6.465 1 96.19 296 TYR B N 1
ATOM 7941 C CA . TYR B 1 296 ? -4 -10.898 6.848 1 96.19 296 TYR B CA 1
ATOM 7942 C C . TYR B 1 296 ? -4.953 -10.977 8.031 1 96.19 296 TYR B C 1
ATOM 7944 O O . TYR B 1 296 ? -4.918 -10.125 8.922 1 96.19 296 TYR B O 1
ATOM 7952 N N . THR B 1 297 ? -5.809 -11.922 8.039 1 97 297 THR B N 1
ATOM 7953 C CA . THR B 1 297 ? -6.512 -12.422 9.211 1 97 297 THR B CA 1
ATOM 7954 C C . THR B 1 297 ? -5.953 -13.781 9.641 1 97 297 THR B C 1
ATOM 7956 O O . THR B 1 297 ? -5.031 -14.305 9.008 1 97 297 THR B O 1
ATOM 7959 N N . HIS B 1 298 ? -6.539 -14.344 10.75 1 96.62 298 HIS B N 1
ATOM 7960 C CA . HIS B 1 298 ? -6.078 -15.656 11.18 1 96.62 298 HIS B CA 1
ATOM 7961 C C . HIS B 1 298 ? -6.465 -16.734 10.172 1 96.62 298 HIS B C 1
ATOM 7963 O O . HIS B 1 298 ? -5.918 -17.844 10.195 1 96.62 298 HIS B O 1
ATOM 7969 N N . LEU B 1 299 ? -7.379 -16.422 9.203 1 96.69 299 LEU B N 1
ATOM 7970 C CA . LEU B 1 299 ? -7.844 -17.391 8.227 1 96.69 299 LEU B CA 1
ATOM 7971 C C . LEU B 1 299 ? -7.023 -17.312 6.945 1 96.69 299 LEU B C 1
ATOM 7973 O O . LEU B 1 299 ? -7.074 -18.219 6.109 1 96.69 299 LEU B O 1
ATOM 7977 N N . GLY B 1 300 ? -6.289 -16.25 6.758 1 96.69 300 GLY B N 1
ATOM 7978 C CA . GLY B 1 300 ? -5.504 -16.078 5.547 1 96.69 300 GLY B CA 1
ATOM 7979 C C . GLY B 1 300 ? -5.445 -14.633 5.082 1 96.69 300 GLY B C 1
ATOM 7980 O O . GLY B 1 300 ? -5.855 -13.719 5.805 1 96.69 300 GLY B O 1
ATOM 7981 N N . PRO B 1 301 ? -4.91 -14.367 3.92 1 96.88 301 PRO B N 1
ATOM 7982 C CA . PRO B 1 301 ? -4.789 -13.008 3.379 1 96.88 301 PRO B CA 1
ATOM 7983 C C . PRO B 1 301 ? -6.094 -12.492 2.775 1 96.88 301 PRO B C 1
ATOM 7985 O O . PRO B 1 301 ? -6.879 -13.281 2.236 1 96.88 301 PRO B O 1
ATOM 7988 N N . LEU B 1 302 ? -6.332 -11.148 2.828 1 95.31 302 LEU B N 1
ATOM 7989 C CA . LEU B 1 302 ? -7.387 -10.539 2.027 1 95.31 302 LEU B CA 1
ATOM 7990 C C . LEU B 1 302 ? -7.07 -10.641 0.539 1 95.31 302 LEU B C 1
ATOM 7992 O O . LEU B 1 302 ? -5.953 -10.352 0.116 1 95.31 302 LEU B O 1
ATOM 7996 N N . VAL B 1 303 ? -8.062 -11.07 -0.193 1 93.38 303 VAL B N 1
ATOM 7997 C CA . VAL B 1 303 ? -7.836 -11.234 -1.625 1 93.38 303 VAL B CA 1
ATOM 7998 C C . VAL B 1 303 ? -8.555 -10.133 -2.396 1 93.38 303 VAL B C 1
ATOM 8000 O O . VAL B 1 303 ? -8.438 -10.047 -3.621 1 93.38 303 VAL B O 1
ATOM 8003 N N . THR B 1 304 ? -9.273 -9.305 -1.697 1 87.69 304 THR B N 1
ATOM 8004 C CA . THR B 1 304 ? -9.852 -8.07 -2.215 1 87.69 304 THR B CA 1
ATOM 8005 C C . THR B 1 304 ? -9.625 -6.918 -1.245 1 87.69 304 THR B C 1
ATOM 8007 O O . THR B 1 304 ? -9.484 -7.133 -0.04 1 87.69 304 THR B O 1
ATOM 8010 N N . PRO B 1 305 ? -9.523 -5.762 -1.807 1 86.56 305 PRO B N 1
ATOM 8011 C CA . PRO B 1 305 ? -9.508 -4.637 -0.869 1 86.56 305 PRO B CA 1
ATOM 8012 C C . PRO B 1 305 ? -10.742 -4.59 0.021 1 86.56 305 PRO B C 1
ATOM 8014 O O . PRO B 1 305 ? -11.836 -4.949 -0.42 1 86.56 305 PRO B O 1
ATOM 8017 N N . PRO B 1 306 ? -10.547 -4.199 1.242 1 91 306 PRO B N 1
ATOM 8018 C CA . PRO B 1 306 ? -11.734 -4.078 2.096 1 91 306 PRO B CA 1
ATOM 8019 C C . PRO B 1 306 ? -12.711 -3.016 1.6 1 91 306 PRO B C 1
ATOM 8021 O O . PRO B 1 306 ? -12.289 -1.94 1.164 1 91 306 PRO B O 1
ATOM 8024 N N . ASP B 1 307 ? -13.961 -3.34 1.564 1 89.81 307 ASP B N 1
ATOM 8025 C CA . ASP B 1 307 ? -15.031 -2.381 1.285 1 89.81 307 ASP B CA 1
ATOM 8026 C C . ASP B 1 307 ? -15.555 -1.752 2.574 1 89.81 307 ASP B C 1
ATOM 8028 O O . ASP B 1 307 ? -16.438 -2.305 3.225 1 89.81 307 ASP B O 1
ATOM 8032 N N . LEU B 1 308 ? -15.047 -0.601 2.863 1 87.38 308 LEU B N 1
ATOM 8033 C CA . LEU B 1 308 ? -15.344 0.033 4.145 1 87.38 308 LEU B CA 1
ATOM 8034 C C . LEU B 1 308 ? -16.766 0.571 4.164 1 87.38 308 LEU B C 1
ATOM 8036 O O . LEU B 1 308 ? -17.312 0.877 5.23 1 87.38 308 LEU B O 1
ATOM 8040 N N . LYS B 1 309 ? -17.469 0.712 3.051 1 85 309 LYS B N 1
ATOM 8041 C CA . LYS B 1 309 ? -18.859 1.129 2.982 1 85 309 LYS B CA 1
ATOM 8042 C C . LYS B 1 309 ? -19.781 0.014 3.453 1 85 309 LYS B C 1
ATOM 8044 O O . LYS B 1 309 ? -20.703 0.251 4.25 1 85 309 LYS B O 1
ATOM 8049 N N . THR B 1 310 ? -19.453 -1.223 2.965 1 90.38 310 THR B N 1
ATOM 8050 C CA . THR B 1 310 ? -20.281 -2.359 3.33 1 90.38 310 THR B CA 1
ATOM 8051 C C . THR B 1 310 ? -19.734 -3.074 4.555 1 90.38 310 THR B C 1
ATOM 8053 O O . THR B 1 310 ? -20.422 -3.896 5.168 1 90.38 310 THR B O 1
ATOM 8056 N N . GLY B 1 311 ? -18.484 -2.693 4.883 1 93.5 311 GLY B N 1
ATOM 8057 C CA . GLY B 1 311 ? -17.828 -3.342 6.008 1 93.5 311 GLY B CA 1
ATOM 8058 C C . GLY B 1 311 ? -17.469 -4.789 5.734 1 93.5 311 GLY B C 1
ATOM 8059 O O . GLY B 1 311 ? -17.531 -5.633 6.629 1 93.5 311 GLY B O 1
ATOM 8060 N N . LYS B 1 312 ? -17.219 -5.137 4.445 1 94.88 312 LYS B N 1
ATOM 8061 C CA . LYS B 1 312 ? -16.938 -6.52 4.074 1 94.88 312 LYS B CA 1
ATOM 8062 C C . LYS B 1 312 ? -15.562 -6.641 3.428 1 94.88 312 LYS B C 1
ATOM 8064 O O . LYS B 1 312 ? -15.047 -5.676 2.863 1 94.88 312 LYS B O 1
ATOM 8069 N N . ALA B 1 313 ? -14.945 -7.734 3.586 1 94.81 313 ALA B N 1
ATOM 8070 C CA . ALA B 1 313 ? -13.719 -8.133 2.895 1 94.81 313 ALA B CA 1
ATOM 8071 C C . ALA B 1 313 ? -13.688 -9.648 2.668 1 94.81 313 ALA B C 1
ATOM 8073 O O . ALA B 1 313 ? -14.398 -10.398 3.344 1 94.81 313 ALA B O 1
ATOM 8074 N N . PHE B 1 314 ? -12.914 -10.062 1.689 1 96.38 314 PHE B N 1
ATOM 8075 C CA . PHE B 1 314 ? -12.82 -11.477 1.371 1 96.38 314 PHE B CA 1
ATOM 8076 C C . PHE B 1 314 ? -11.406 -12 1.639 1 96.38 314 PHE B C 1
ATOM 8078 O O . PHE B 1 314 ? -10.422 -11.336 1.312 1 96.38 314 PHE B O 1
ATOM 8085 N N . VAL B 1 315 ? -11.383 -13.141 2.281 1 97.06 315 VAL B N 1
ATOM 8086 C CA . VAL B 1 315 ? -10.133 -13.781 2.67 1 97.06 315 VAL B CA 1
ATOM 8087 C C . VAL B 1 315 ? -9.992 -15.125 1.958 1 97.06 315 VAL B C 1
ATOM 8089 O O . VAL B 1 315 ? -10.945 -15.906 1.909 1 97.06 315 VAL B O 1
ATOM 8092 N N . GLY B 1 316 ? -8.852 -15.352 1.32 1 96.75 316 GLY B N 1
ATOM 8093 C CA . GLY B 1 316 ? -8.547 -16.656 0.756 1 96.75 316 GLY B CA 1
ATOM 8094 C C . GLY B 1 316 ? -7.82 -17.578 1.723 1 96.75 316 GLY B C 1
ATOM 8095 O O . GLY B 1 316 ? -6.918 -17.141 2.439 1 96.75 316 GLY B O 1
ATOM 8096 N N . ALA B 1 317 ? -8.289 -18.844 1.723 1 97.06 317 ALA B N 1
ATOM 8097 C CA . ALA B 1 317 ? -7.664 -19.812 2.619 1 97.06 317 ALA B CA 1
ATOM 8098 C C . ALA B 1 317 ? -7.316 -21.109 1.878 1 97.06 317 ALA B C 1
ATOM 8100 O O . ALA B 1 317 ? -8.078 -21.562 1.017 1 97.06 317 ALA B O 1
ATOM 8101 N N . SER B 1 318 ? -6.199 -21.609 2.162 1 97.25 318 SER B N 1
ATOM 8102 C CA . SER B 1 318 ? -5.715 -22.906 1.705 1 97.25 318 SER B CA 1
ATOM 8103 C C . SER B 1 318 ? -4.609 -23.438 2.615 1 97.25 318 SER B C 1
ATOM 8105 O O . SER B 1 318 ? -3.766 -22.672 3.084 1 97.25 318 SER B O 1
ATOM 8107 N N . PRO B 1 319 ? -4.633 -24.75 2.842 1 96.81 319 PRO B N 1
ATOM 8108 C CA . PRO B 1 319 ? -3.52 -25.281 3.623 1 96.81 319 PRO B CA 1
ATOM 8109 C C . PRO B 1 319 ? -2.158 -24.969 3.006 1 96.81 319 PRO B C 1
ATOM 8111 O O . PRO B 1 319 ? -1.166 -24.844 3.727 1 96.81 319 PRO B O 1
ATOM 8114 N N . TYR B 1 320 ? -2.125 -24.797 1.768 1 96.25 320 TYR B N 1
ATOM 8115 C CA . TYR B 1 320 ? -0.872 -24.609 1.044 1 96.25 320 TYR B CA 1
ATOM 8116 C C . TYR B 1 320 ? -0.268 -23.234 1.341 1 96.25 320 TYR B C 1
ATOM 8118 O O . TYR B 1 320 ? 0.907 -23 1.054 1 96.25 320 TYR B O 1
ATOM 8126 N N . LEU B 1 321 ? -1.024 -22.344 1.841 1 95.31 321 LEU B N 1
ATOM 8127 C CA . LEU B 1 321 ? -0.528 -21.016 2.158 1 95.31 321 LEU B CA 1
ATOM 8128 C C . LEU B 1 321 ? 0.325 -21.031 3.422 1 95.31 321 LEU B C 1
ATOM 8130 O O . LEU B 1 321 ? 1.046 -20.078 3.705 1 95.31 321 LEU B O 1
ATOM 8134 N N . GLU B 1 322 ? 0.312 -22.203 4.113 1 92.75 322 GLU B N 1
ATOM 8135 C CA . GLU B 1 322 ? 1.063 -22.281 5.363 1 92.75 322 GLU B CA 1
ATOM 8136 C C . GLU B 1 322 ? 2.006 -23.469 5.367 1 92.75 322 GLU B C 1
ATOM 8138 O O . GLU B 1 322 ? 2.975 -23.5 6.133 1 92.75 322 GLU B O 1
ATOM 8143 N N . GLN B 1 323 ? 1.755 -24.375 4.555 1 94.19 323 GLN B N 1
ATOM 8144 C CA . GLN B 1 323 ? 2.516 -25.625 4.59 1 94.19 323 GLN B CA 1
ATOM 8145 C C . GLN B 1 323 ? 3.883 -25.453 3.934 1 94.19 323 GLN B C 1
ATOM 8147 O O . GLN B 1 323 ? 4.023 -24.688 2.971 1 94.19 323 GLN B O 1
ATOM 8152 N N . THR B 1 324 ? 4.914 -26.219 4.449 1 93.56 324 THR B N 1
ATOM 8153 C CA . THR B 1 324 ? 6.273 -26.109 3.939 1 93.56 324 THR B CA 1
ATOM 8154 C C . THR B 1 324 ? 6.898 -27.484 3.764 1 93.56 324 THR B C 1
ATOM 8156 O O . THR B 1 324 ? 8.117 -27.609 3.645 1 93.56 324 THR B O 1
ATOM 8159 N N . GLY B 1 325 ? 6.105 -28.531 3.73 1 96.06 325 GLY B N 1
ATOM 8160 C CA . GLY B 1 325 ? 6.637 -29.891 3.738 1 96.06 325 GLY B CA 1
ATOM 8161 C C . GLY B 1 325 ? 6.785 -30.469 2.348 1 96.06 325 GLY B C 1
ATOM 8162 O O . GLY B 1 325 ? 7.117 -31.656 2.201 1 96.06 325 GLY B O 1
ATOM 8163 N N . LEU B 1 326 ? 6.574 -29.75 1.331 1 96.75 326 LEU B N 1
ATOM 8164 C CA . LEU B 1 326 ? 6.582 -30.266 -0.034 1 96.75 326 LEU B CA 1
ATOM 8165 C C . LEU B 1 326 ? 7.934 -30.875 -0.377 1 96.75 326 LEU B C 1
ATOM 8167 O O . LEU B 1 326 ? 8 -31.953 -0.962 1 96.75 326 LEU B O 1
ATOM 8171 N N . PHE B 1 327 ? 8.992 -30.203 -0.025 1 96.44 327 PHE B N 1
ATOM 8172 C CA . PHE B 1 327 ? 10.344 -30.672 -0.3 1 96.44 327 PHE B CA 1
ATOM 8173 C C . PHE B 1 327 ? 10.578 -32.031 0.333 1 96.44 327 PHE B C 1
ATOM 8175 O O . PHE B 1 327 ? 11.117 -32.938 -0.31 1 96.44 327 PHE B O 1
ATOM 8182 N N . GLU B 1 328 ? 10.148 -32.188 1.491 1 96.69 328 GLU B N 1
ATOM 8183 C CA . GLU B 1 328 ? 10.281 -33.469 2.203 1 96.69 328 GLU B CA 1
ATOM 8184 C C . GLU B 1 328 ? 9.43 -34.562 1.557 1 96.69 328 GLU B C 1
ATOM 8186 O O . GLU B 1 328 ? 9.867 -35.688 1.424 1 96.69 328 GLU B O 1
ATOM 8191 N N . GLN B 1 329 ? 8.234 -34.219 1.233 1 97.44 329 GLN B N 1
ATOM 8192 C CA . GLN B 1 329 ? 7.363 -35.219 0.622 1 97.44 329 GLN B CA 1
ATOM 8193 C C . GLN B 1 329 ? 7.992 -35.812 -0.639 1 97.44 329 GLN B C 1
ATOM 8195 O O . GLN B 1 329 ? 7.992 -37.031 -0.833 1 97.44 329 GLN B O 1
ATOM 8200 N N . PHE B 1 330 ? 8.523 -35 -1.438 1 97.81 330 PHE B N 1
ATOM 8201 C CA . PHE B 1 330 ? 9.094 -35.469 -2.689 1 97.81 330 PHE B CA 1
ATOM 8202 C C . PHE B 1 330 ? 10.336 -36.312 -2.432 1 97.81 330 PHE B C 1
ATOM 8204 O O . PHE B 1 330 ? 10.617 -37.25 -3.16 1 97.81 330 PHE B O 1
ATOM 8211 N N . TYR B 1 331 ? 11.117 -35.906 -1.469 1 97.88 331 TYR B N 1
ATOM 8212 C CA . TYR B 1 331 ? 12.258 -36.719 -1.085 1 97.88 331 TYR B CA 1
ATOM 8213 C C . TYR B 1 331 ? 11.812 -38.125 -0.63 1 97.88 331 TYR B C 1
ATOM 8215 O O . TYR B 1 331 ? 12.383 -39.125 -1.039 1 97.88 331 TYR B O 1
ATOM 8223 N N . ARG B 1 332 ? 10.766 -38.156 0.141 1 97.94 332 ARG B N 1
ATOM 8224 C CA . ARG B 1 332 ? 10.25 -39.438 0.638 1 97.94 332 ARG B CA 1
ATOM 8225 C C . ARG B 1 332 ? 9.672 -40.281 -0.499 1 97.94 332 ARG B C 1
ATOM 8227 O O . ARG B 1 332 ? 9.812 -41.5 -0.505 1 97.94 332 ARG B O 1
ATOM 8234 N N . MET B 1 333 ? 9.023 -39.656 -1.363 1 98.38 333 MET B N 1
ATOM 8235 C CA . MET B 1 333 ? 8.539 -40.375 -2.551 1 98.38 333 MET B CA 1
ATOM 8236 C C . MET B 1 333 ? 9.695 -41.031 -3.307 1 98.38 333 MET B C 1
ATOM 8238 O O . MET B 1 333 ? 9.625 -42.188 -3.656 1 98.38 333 MET B O 1
ATOM 8242 N N . ALA B 1 334 ? 10.773 -40.312 -3.463 1 98.06 334 ALA B N 1
ATOM 8243 C CA . ALA B 1 334 ? 11.93 -40.812 -4.203 1 98.06 334 ALA B CA 1
ATOM 8244 C C . ALA B 1 334 ? 12.617 -41.969 -3.453 1 98.06 334 ALA B C 1
ATOM 8246 O O . ALA B 1 334 ? 13.289 -42.781 -4.062 1 98.06 334 ALA B O 1
ATOM 8247 N N . MET B 1 335 ? 12.375 -42.031 -2.191 1 97.75 335 MET B N 1
ATOM 8248 C CA . MET B 1 335 ? 13.062 -43 -1.359 1 97.75 335 MET B CA 1
ATOM 8249 C C . MET B 1 335 ? 12.188 -44.25 -1.158 1 97.75 335 MET B C 1
ATOM 8251 O O . MET B 1 335 ? 12.648 -45.25 -0.606 1 97.75 335 MET B O 1
ATOM 8255 N N . SER B 1 336 ? 10.984 -44.219 -1.606 1 98.25 336 SER B N 1
ATOM 8256 C CA . SER B 1 336 ? 10.039 -45.281 -1.347 1 98.25 336 SER B CA 1
ATOM 8257 C C . SER B 1 336 ? 10.508 -46.594 -1.985 1 98.25 336 SER B C 1
ATOM 8259 O O . SER B 1 336 ? 11.055 -46.594 -3.09 1 98.25 336 SER B O 1
ATOM 8261 N N . LYS B 1 337 ? 10.117 -47.719 -1.344 1 97.75 337 LYS B N 1
ATOM 8262 C CA . LYS B 1 337 ? 10.617 -49 -1.809 1 97.75 337 LYS B CA 1
ATOM 8263 C C . LYS B 1 337 ? 9.5 -49.844 -2.445 1 97.75 337 LYS B C 1
ATOM 8265 O O . LYS B 1 337 ? 9.766 -50.844 -3.105 1 97.75 337 LYS B O 1
ATOM 8270 N N . ASN B 1 338 ? 8.344 -49.438 -2.193 1 97.94 338 ASN B N 1
ATOM 8271 C CA . ASN B 1 338 ? 7.152 -50.062 -2.756 1 97.94 338 ASN B CA 1
ATOM 8272 C C . ASN B 1 338 ? 5.965 -49.125 -2.779 1 97.94 338 ASN B C 1
ATOM 8274 O O . ASN B 1 338 ? 6.062 -47.969 -2.309 1 97.94 338 ASN B O 1
ATOM 8278 N N . VAL B 1 339 ? 4.859 -49.625 -3.309 1 98.12 339 VAL B N 1
ATOM 8279 C CA . VAL B 1 339 ? 3.699 -48.75 -3.512 1 98.12 339 VAL B CA 1
ATOM 8280 C C . VAL B 1 339 ? 3.127 -48.312 -2.162 1 98.12 339 VAL B C 1
ATOM 8282 O O . VAL B 1 339 ? 2.578 -47.219 -2.031 1 98.12 339 VAL B O 1
ATOM 8285 N N . HIS B 1 340 ? 3.273 -49.094 -1.16 1 98.06 340 HIS B N 1
ATOM 8286 C CA . HIS B 1 340 ? 2.723 -48.75 0.144 1 98.06 340 HIS B CA 1
ATOM 8287 C C . HIS B 1 340 ? 3.531 -47.656 0.808 1 98.06 340 HIS B C 1
ATOM 8289 O O . HIS B 1 340 ? 2.963 -46.719 1.397 1 98.06 340 HIS B O 1
ATOM 8295 N N . GLU B 1 341 ? 4.871 -47.75 0.739 1 98.38 341 GLU B N 1
ATOM 8296 C CA . GLU B 1 341 ? 5.711 -46.688 1.243 1 98.38 341 GLU B CA 1
ATOM 8297 C C . GLU B 1 341 ? 5.484 -45.406 0.453 1 98.38 341 GLU B C 1
ATOM 8299 O O . GLU B 1 341 ? 5.527 -44.312 1.016 1 98.38 341 GLU B O 1
ATOM 8304 N N . PHE B 1 342 ? 5.293 -45.594 -0.789 1 98.5 342 PHE B N 1
ATOM 8305 C CA . PHE B 1 342 ? 5.004 -44.438 -1.635 1 98.5 342 PHE B CA 1
ATOM 8306 C C . PHE B 1 342 ? 3.693 -43.781 -1.225 1 98.5 342 PHE B C 1
ATOM 8308 O O . PHE B 1 342 ? 3.615 -42.531 -1.119 1 98.5 342 PHE B O 1
ATOM 8315 N N . TYR B 1 343 ? 2.674 -44.562 -1.003 1 98.44 343 TYR B N 1
ATOM 8316 C CA . TYR B 1 343 ? 1.383 -44.094 -0.512 1 98.44 343 TYR B CA 1
ATOM 8317 C C . TYR B 1 343 ? 1.541 -43.312 0.795 1 98.44 343 TYR B C 1
ATOM 8319 O O . TYR B 1 343 ? 0.934 -42.25 0.979 1 98.44 343 TYR B O 1
ATOM 8327 N N . ASP B 1 344 ? 2.371 -43.781 1.647 1 98.19 344 ASP B N 1
ATOM 8328 C CA . ASP B 1 344 ? 2.637 -43.125 2.914 1 98.19 344 ASP B CA 1
ATOM 8329 C C . ASP B 1 344 ? 3.303 -41.75 2.688 1 98.19 344 ASP B C 1
ATOM 8331 O O . ASP B 1 344 ? 3.018 -40.812 3.4 1 98.19 344 ASP B O 1
ATOM 8335 N N . ALA B 1 345 ? 4.207 -41.688 1.756 1 98.25 345 ALA B N 1
ATOM 8336 C CA . ALA B 1 345 ? 4.863 -40.438 1.436 1 98.25 345 ALA B CA 1
ATOM 8337 C C . ALA B 1 345 ? 3.855 -39.406 0.928 1 98.25 345 ALA B C 1
ATOM 8339 O O . ALA B 1 345 ? 3.895 -38.25 1.326 1 98.25 345 ALA B O 1
ATOM 8340 N N . ILE B 1 346 ? 2.895 -39.875 0.057 1 98.19 346 ILE B N 1
ATOM 8341 C CA . ILE B 1 346 ? 1.835 -39 -0.43 1 98.19 346 ILE B CA 1
ATOM 8342 C C . ILE B 1 346 ? 0.953 -38.562 0.736 1 98.19 346 ILE B C 1
ATOM 8344 O O . ILE B 1 346 ? 0.384 -37.469 0.712 1 98.19 346 ILE B O 1
ATOM 8348 N N . GLY B 1 347 ? 0.935 -39.375 1.777 1 97.69 347 GLY B N 1
ATOM 8349 C CA . GLY B 1 347 ? 0.1 -39.125 2.943 1 97.69 347 GLY B CA 1
ATOM 8350 C C . GLY B 1 347 ? 0.512 -37.906 3.727 1 97.69 347 GLY B C 1
ATOM 8351 O O . GLY B 1 347 ? -0.237 -37.438 4.582 1 97.69 347 GLY B O 1
ATOM 8352 N N . MET B 1 348 ? 1.659 -37.312 3.412 1 96.88 348 MET B N 1
ATOM 8353 C CA . MET B 1 348 ? 2.035 -36.031 4.012 1 96.88 348 MET B CA 1
ATOM 8354 C C . MET B 1 348 ? 1.087 -34.938 3.568 1 96.88 348 MET B C 1
ATOM 8356 O O . MET B 1 348 ? 0.999 -33.906 4.219 1 96.88 348 MET B O 1
ATOM 8360 N N . CYS B 1 349 ? 0.464 -35.125 2.451 1 96.56 349 CYS B N 1
ATOM 8361 C CA . CYS B 1 349 ? -0.522 -34.188 1.902 1 96.56 349 CYS B CA 1
ATOM 8362 C C . CYS B 1 349 ? 0.059 -32.781 1.769 1 96.56 349 CYS B C 1
ATOM 8364 O O . CYS B 1 349 ? -0.549 -31.812 2.215 1 96.56 349 CYS B O 1
ATOM 8366 N N . GLU B 1 350 ? 1.273 -32.656 1.204 1 96.25 350 GLU B N 1
ATOM 8367 C CA . GLU B 1 350 ? 1.944 -31.406 0.95 1 96.25 350 GLU B CA 1
ATOM 8368 C C . GLU B 1 350 ? 1.862 -31.016 -0.525 1 96.25 350 GLU B C 1
ATOM 8370 O O . GLU B 1 350 ? 2.08 -29.859 -0.885 1 96.25 350 GLU B O 1
ATOM 8375 N N . PHE B 1 351 ? 1.58 -31.984 -1.315 1 95.06 351 PHE B N 1
ATOM 8376 C CA . PHE B 1 351 ? 1.48 -31.781 -2.758 1 95.06 351 PHE B CA 1
ATOM 8377 C C . PHE B 1 351 ? 0.068 -31.375 -3.152 1 95.06 351 PHE B C 1
ATOM 8379 O O . PHE B 1 351 ? -0.899 -31.719 -2.471 1 95.06 351 PHE B O 1
ATOM 8386 N N . ASN B 1 352 ? -0.021 -30.625 -4.203 1 93.06 352 ASN B N 1
ATOM 8387 C CA . ASN B 1 352 ? -1.294 -30.031 -4.605 1 93.06 352 ASN B CA 1
ATOM 8388 C C . ASN B 1 352 ? -2.234 -31.078 -5.195 1 93.06 352 ASN B C 1
ATOM 8390 O O . ASN B 1 352 ? -1.968 -32.281 -5.109 1 93.06 352 ASN B O 1
ATOM 8394 N N . GLU B 1 353 ? -3.371 -30.641 -5.641 1 93.19 353 GLU B N 1
ATOM 8395 C CA . GLU B 1 353 ? -4.41 -31.5 -6.199 1 93.19 353 GLU B CA 1
ATOM 8396 C C . GLU B 1 353 ? -3.936 -32.188 -7.484 1 93.19 353 GLU B C 1
ATOM 8398 O O . GLU B 1 353 ? -3.826 -31.531 -8.531 1 93.19 353 GLU B O 1
ATOM 8403 N N . GLN B 1 354 ? -3.74 -33.438 -7.363 1 94.62 354 GLN B N 1
ATOM 8404 C CA . GLN B 1 354 ? -3.303 -34.281 -8.492 1 94.62 354 GLN B CA 1
ATOM 8405 C C . GLN B 1 354 ? -3.9 -35.656 -8.422 1 94.62 354 GLN B C 1
ATOM 8407 O O . GLN B 1 354 ? -4.18 -36.188 -7.332 1 94.62 354 GLN B O 1
ATOM 8412 N N . ASN B 1 355 ? -4.156 -36.188 -9.594 1 96.44 355 ASN B N 1
ATOM 8413 C CA . ASN B 1 355 ? -4.277 -37.625 -9.727 1 96.44 355 ASN B CA 1
ATOM 8414 C C . ASN B 1 355 ? -2.912 -38.281 -9.82 1 96.44 355 ASN B C 1
ATOM 8416 O O . ASN B 1 355 ? -2.18 -38.094 -10.789 1 96.44 355 ASN B O 1
ATOM 8420 N N . ILE B 1 356 ? -2.604 -39.062 -8.828 1 98.25 356 ILE B N 1
ATOM 8421 C CA . ILE B 1 356 ? -1.295 -39.719 -8.812 1 98.25 356 ILE B CA 1
ATOM 8422 C C . ILE B 1 356 ? -1.458 -41.219 -9.031 1 98.25 356 ILE B C 1
ATOM 8424 O O . ILE B 1 356 ? -2.146 -41.906 -8.266 1 98.25 356 ILE B O 1
ATOM 8428 N N . MET B 1 357 ? -0.856 -41.719 -10.031 1 98.56 357 MET B N 1
ATOM 8429 C CA . MET B 1 357 ? -0.749 -43.188 -10.242 1 98.56 357 MET B CA 1
ATOM 8430 C C . MET B 1 357 ? 0.677 -43.656 -10 1 98.56 357 MET B C 1
ATOM 8432 O O . MET B 1 357 ? 1.637 -42.938 -10.273 1 98.56 357 MET B O 1
ATOM 8436 N N . PHE B 1 358 ? 0.799 -44.844 -9.492 1 98.81 358 PHE B N 1
ATOM 8437 C CA . PHE B 1 358 ? 2.127 -45.375 -9.211 1 98.81 358 PHE B CA 1
ATOM 8438 C C . PHE B 1 358 ? 2.139 -46.906 -9.352 1 98.81 358 PHE B C 1
ATOM 8440 O O . PHE B 1 358 ? 1.087 -47.531 -9.297 1 98.81 358 PHE B O 1
ATOM 8447 N N . ALA B 1 359 ? 3.301 -47.406 -9.594 1 98.88 359 ALA B N 1
ATOM 8448 C CA . ALA B 1 359 ? 3.547 -48.844 -9.742 1 98.88 359 ALA B CA 1
ATOM 8449 C C . ALA B 1 359 ? 4.922 -49.219 -9.203 1 98.88 359 ALA B C 1
ATOM 8451 O O . ALA B 1 359 ? 5.789 -48.344 -9.039 1 98.88 359 ALA B O 1
ATOM 8452 N N . ASP B 1 360 ? 5.07 -50.531 -8.891 1 98.62 360 ASP B N 1
ATOM 8453 C CA . ASP B 1 360 ? 6.375 -50.938 -8.375 1 98.62 360 ASP B CA 1
ATOM 8454 C C . ASP B 1 360 ? 6.805 -52.25 -8.992 1 98.62 360 ASP B C 1
ATOM 8456 O O . ASP B 1 360 ? 6.07 -52.844 -9.789 1 98.62 360 ASP B O 1
ATOM 8460 N N . THR B 1 361 ? 7.984 -52.719 -8.688 1 98.06 361 THR B N 1
ATOM 8461 C CA . THR B 1 361 ? 8.617 -53.906 -9.281 1 98.06 361 THR B CA 1
ATOM 8462 C C . THR B 1 361 ? 7.996 -55.188 -8.734 1 98.06 361 THR B C 1
ATOM 8464 O O . THR B 1 361 ? 8.227 -56.25 -9.273 1 98.06 361 THR B O 1
ATOM 8467 N N . ASN B 1 362 ? 7.156 -55.031 -7.711 1 97.44 362 ASN B N 1
ATOM 8468 C CA . ASN B 1 362 ? 6.406 -56.188 -7.227 1 97.44 362 ASN B CA 1
ATOM 8469 C C . ASN B 1 362 ? 5.176 -56.469 -8.086 1 97.44 362 ASN B C 1
ATOM 8471 O O . ASN B 1 362 ? 4.512 -57.469 -7.93 1 97.44 362 ASN B O 1
ATOM 8475 N N . GLY B 1 363 ? 4.898 -55.5 -8.898 1 98 363 GLY B N 1
ATOM 8476 C CA . GLY B 1 363 ? 3.775 -55.656 -9.812 1 98 363 GLY B CA 1
ATOM 8477 C C . GLY B 1 363 ? 2.521 -54.938 -9.344 1 98 363 GLY B C 1
ATOM 8478 O O . GLY B 1 363 ? 1.465 -55.062 -9.969 1 98 363 GLY B O 1
ATOM 8479 N N . ASP B 1 364 ? 2.6 -54.25 -8.266 1 98.38 364 ASP B N 1
ATOM 8480 C CA . ASP B 1 364 ? 1.44 -53.531 -7.75 1 98.38 364 ASP B CA 1
ATOM 8481 C C . ASP B 1 364 ? 1.271 -52.188 -8.453 1 98.38 364 ASP B C 1
ATOM 8483 O O . ASP B 1 364 ? 2.258 -51.531 -8.82 1 98.38 364 ASP B O 1
ATOM 8487 N N . ILE B 1 365 ? 0.031 -51.812 -8.703 1 98.62 365 ILE B N 1
ATOM 8488 C CA . ILE B 1 365 ? -0.313 -50.5 -9.219 1 98.62 365 ILE B CA 1
ATOM 8489 C C . ILE B 1 365 ? -1.29 -49.812 -8.266 1 98.62 365 ILE B C 1
ATOM 8491 O O . ILE B 1 365 ? -2.092 -50.469 -7.605 1 98.62 365 ILE B O 1
ATOM 8495 N N . GLY B 1 366 ? -1.142 -48.469 -8.117 1 98.56 366 GLY B N 1
ATOM 8496 C CA . GLY B 1 366 ? -1.992 -47.688 -7.215 1 98.56 366 GLY B CA 1
ATOM 8497 C C . GLY B 1 366 ? -2.371 -46.344 -7.766 1 98.56 366 GLY B C 1
ATOM 8498 O O . GLY B 1 366 ? -1.798 -45.875 -8.758 1 98.56 366 GLY B O 1
ATOM 8499 N N . TYR B 1 367 ? -3.436 -45.812 -7.164 1 98.38 367 TYR B N 1
ATOM 8500 C CA . TYR B 1 367 ? -3.963 -44.5 -7.527 1 98.38 367 TYR B CA 1
ATOM 8501 C C . TYR B 1 367 ? -4.445 -43.75 -6.293 1 98.38 367 TYR B C 1
ATOM 8503 O O . TYR B 1 367 ? -5.051 -44.344 -5.395 1 98.38 367 TYR B O 1
ATOM 8511 N N . VAL B 1 368 ? -4.094 -42.438 -6.246 1 98.19 368 VAL B N 1
ATOM 8512 C CA . VAL B 1 368 ? -4.609 -41.562 -5.211 1 98.19 368 VAL B CA 1
ATOM 8513 C C . VAL B 1 368 ? -4.988 -40.219 -5.836 1 98.19 368 VAL B C 1
ATOM 8515 O O . VAL B 1 368 ? -4.238 -39.656 -6.641 1 98.19 368 VAL B O 1
ATOM 8518 N N . ARG B 1 369 ? -6.195 -39.75 -5.59 1 97 369 ARG B N 1
ATOM 8519 C CA . ARG B 1 369 ? -6.582 -38.375 -5.875 1 97 369 ARG B CA 1
ATOM 8520 C C . ARG B 1 369 ? -6.16 -37.438 -4.742 1 97 369 ARG B C 1
ATOM 8522 O O . ARG B 1 369 ? -6.949 -37.156 -3.844 1 97 369 ARG B O 1
ATOM 8529 N N . SER B 1 370 ? -5.008 -36.875 -4.898 1 95.94 370 SER B N 1
ATOM 8530 C CA . SER B 1 370 ? -4.273 -36.281 -3.791 1 95.94 370 SER B CA 1
ATOM 8531 C C . SER B 1 370 ? -4.598 -34.781 -3.654 1 95.94 370 SER B C 1
ATOM 8533 O O . SER B 1 370 ? -5.02 -34.156 -4.621 1 95.94 370 SER B O 1
ATOM 8535 N N . GLY B 1 371 ? -4.426 -34.25 -2.408 1 96.25 371 GLY B N 1
ATOM 8536 C CA . GLY B 1 371 ? -4.551 -32.844 -2.07 1 96.25 371 GLY B CA 1
ATOM 8537 C C . GLY B 1 371 ? -4.73 -32.625 -0.584 1 96.25 371 GLY B C 1
ATOM 8538 O O . GLY B 1 371 ? -5.371 -33.406 0.108 1 96.25 371 GLY B O 1
ATOM 8539 N N . ALA B 1 372 ? -4.141 -31.5 -0.154 1 97.38 372 ALA B N 1
ATOM 8540 C CA . ALA B 1 372 ? -4.375 -31.094 1.231 1 97.38 372 ALA B CA 1
ATOM 8541 C C . ALA B 1 372 ? -5.797 -30.578 1.42 1 97.38 372 ALA B C 1
ATOM 8543 O O . ALA B 1 372 ? -6.062 -29.391 1.203 1 97.38 372 ALA B O 1
ATOM 8544 N N . THR B 1 373 ? -6.703 -31.438 1.942 1 97.75 373 THR B N 1
ATOM 8545 C CA . THR B 1 373 ? -8.133 -31.172 1.944 1 97.75 373 THR B CA 1
ATOM 8546 C C . THR B 1 373 ? -8.625 -30.844 3.354 1 97.75 373 THR B C 1
ATOM 8548 O O . THR B 1 373 ? -8.57 -31.688 4.246 1 97.75 373 THR B O 1
ATOM 8551 N N . PRO B 1 374 ? -9.141 -29.656 3.486 1 97.56 374 PRO B N 1
ATOM 8552 C CA . PRO B 1 374 ? -9.672 -29.328 4.809 1 97.56 374 PRO B CA 1
ATOM 8553 C C . PRO B 1 374 ? -10.938 -30.125 5.152 1 97.56 374 PRO B C 1
ATOM 8555 O O . PRO B 1 374 ? -11.727 -30.438 4.262 1 97.56 374 PRO B O 1
ATOM 8558 N N . ILE B 1 375 ? -11.086 -30.453 6.438 1 98.38 375 ILE B N 1
ATOM 8559 C CA . ILE B 1 375 ? -12.359 -30.969 6.941 1 98.38 375 ILE B CA 1
ATOM 8560 C C . ILE B 1 375 ? -13.328 -29.812 7.18 1 98.38 375 ILE B C 1
ATOM 8562 O O . ILE B 1 375 ? -13.094 -28.969 8.055 1 98.38 375 ILE B O 1
ATOM 8566 N N . ARG B 1 376 ? -14.375 -29.812 6.422 1 97.5 376 ARG B N 1
ATOM 8567 C CA . ARG B 1 376 ? -15.305 -28.688 6.422 1 97.5 376 ARG B CA 1
ATOM 8568 C C . ARG B 1 376 ? -16.547 -29 7.25 1 97.5 376 ARG B C 1
ATOM 8570 O O . ARG B 1 376 ? -17.062 -30.125 7.195 1 97.5 376 ARG B O 1
ATOM 8577 N N . PRO B 1 377 ? -17.016 -27.969 7.996 1 96.56 377 PRO B N 1
ATOM 8578 C CA . PRO B 1 377 ? -18.312 -28.141 8.641 1 96.56 377 PRO B CA 1
ATOM 8579 C C . PRO B 1 377 ? -19.453 -28.281 7.633 1 96.56 377 PRO B C 1
ATOM 8581 O O . PRO B 1 377 ? -19.422 -27.656 6.574 1 96.56 377 PRO B O 1
ATOM 8584 N N . ASP B 1 378 ? -20.453 -29.047 8.055 1 94.62 378 ASP B N 1
ATOM 8585 C CA . ASP B 1 378 ? -21.625 -29.25 7.199 1 94.62 378 ASP B CA 1
ATOM 8586 C C . ASP B 1 378 ? -22.531 -28.031 7.223 1 94.62 378 ASP B C 1
ATOM 8588 O O . ASP B 1 378 ? -22.422 -27.188 8.109 1 94.62 378 ASP B O 1
ATOM 8592 N N . GLY B 1 379 ? -23.297 -27.891 6.18 1 94.62 379 GLY B N 1
ATOM 8593 C CA . GLY B 1 379 ? -24.344 -26.891 6.18 1 94.62 379 GLY B CA 1
ATOM 8594 C C . GLY B 1 379 ? -23.969 -25.641 5.402 1 94.62 379 GLY B C 1
ATOM 8595 O O . GLY B 1 379 ? -24.719 -24.656 5.391 1 94.62 379 GLY B O 1
ATOM 8596 N N . TYR B 1 380 ? -22.844 -25.641 4.828 1 95.06 380 TYR B N 1
ATOM 8597 C CA . TYR B 1 380 ? -22.406 -24.484 4.039 1 95.06 380 TYR B CA 1
ATOM 8598 C C . TYR B 1 380 ? -22.094 -24.906 2.604 1 95.06 380 TYR B C 1
ATOM 8600 O O . TYR B 1 380 ? -21.75 -26.062 2.342 1 95.06 380 TYR B O 1
ATOM 8608 N N . ASP B 1 381 ? -22.312 -23.953 1.654 1 93.44 381 ASP B N 1
ATOM 8609 C CA . ASP B 1 381 ? -21.875 -24.156 0.277 1 93.44 381 ASP B CA 1
ATOM 8610 C C . ASP B 1 381 ? -20.438 -23.641 0.083 1 93.44 381 ASP B C 1
ATOM 8612 O O . ASP B 1 381 ? -20.234 -22.438 -0.114 1 93.44 381 ASP B O 1
ATOM 8616 N N . TRP B 1 382 ? -19.516 -24.5 0.027 1 93.38 382 TRP B N 1
ATOM 8617 C CA . TRP B 1 382 ? -18.094 -24.156 0.044 1 93.38 382 TRP B CA 1
ATOM 8618 C C . TRP B 1 382 ? -17.609 -23.766 -1.352 1 93.38 382 TRP B C 1
ATOM 8620 O O . TRP B 1 382 ? -16.422 -23.5 -1.552 1 93.38 382 TRP B O 1
ATOM 8630 N N . ASN B 1 383 ? -18.531 -23.688 -2.348 1 89.94 383 ASN B N 1
ATOM 8631 C CA . ASN B 1 383 ? -18.188 -23.219 -3.686 1 89.94 383 ASN B CA 1
ATOM 8632 C C . ASN B 1 383 ? -18.406 -21.719 -3.822 1 89.94 383 ASN B C 1
ATOM 8634 O O . ASN B 1 383 ? -18.281 -21.156 -4.918 1 89.94 383 ASN B O 1
ATOM 8638 N N . ARG B 1 384 ? -18.75 -21.094 -2.811 1 92.81 384 ARG B N 1
ATOM 8639 C CA . ARG B 1 384 ? -18.906 -19.656 -2.705 1 92.81 384 ARG B CA 1
ATOM 8640 C C . ARG B 1 384 ? -18.375 -19.141 -1.372 1 92.81 384 ARG B C 1
ATOM 8642 O O . ARG B 1 384 ? -18.109 -19.922 -0.462 1 92.81 384 ARG B O 1
ATOM 8649 N N . PRO B 1 385 ? -18.219 -17.906 -1.233 1 95.31 385 PRO B N 1
ATOM 8650 C CA . PRO B 1 385 ? -17.719 -17.391 0.046 1 95.31 385 PRO B CA 1
ATOM 8651 C C . PRO B 1 385 ? -18.625 -17.781 1.223 1 95.31 385 PRO B C 1
ATOM 8653 O O . PRO B 1 385 ? -19.844 -17.672 1.125 1 95.31 385 PRO B O 1
ATOM 8656 N N . VAL B 1 386 ? -18.062 -18.203 2.27 1 97.25 386 VAL B N 1
ATOM 8657 C CA . VAL B 1 386 ? -18.781 -18.547 3.49 1 97.25 386 VAL B CA 1
ATOM 8658 C C . VAL B 1 386 ? -18.469 -17.531 4.582 1 97.25 386 VAL B C 1
ATOM 8660 O O . VAL B 1 386 ? -17.5 -16.781 4.48 1 97.25 386 VAL B O 1
ATOM 8663 N N . PRO B 1 387 ? -19.266 -17.484 5.609 1 97.62 387 PRO B N 1
ATOM 8664 C CA . PRO B 1 387 ? -19.016 -16.5 6.664 1 97.62 387 PRO B CA 1
ATOM 8665 C C . PRO B 1 387 ? -17.672 -16.719 7.355 1 97.62 387 PRO B C 1
ATOM 8667 O O . PRO B 1 387 ? -17.344 -17.844 7.758 1 97.62 387 PRO B O 1
ATOM 8670 N N . GLY B 1 388 ? -16.891 -15.703 7.438 1 97.94 388 GLY B N 1
ATOM 8671 C CA . GLY B 1 388 ? -15.594 -15.781 8.086 1 97.94 388 GLY B CA 1
ATOM 8672 C C . GLY B 1 388 ? -15.578 -15.164 9.469 1 97.94 388 GLY B C 1
ATOM 8673 O O . GLY B 1 388 ? -14.555 -15.211 10.164 1 97.94 388 GLY B O 1
ATOM 8674 N N . ASN B 1 389 ? -16.703 -14.594 9.969 1 97.62 389 ASN B N 1
ATOM 8675 C CA . ASN B 1 389 ? -16.766 -13.898 11.25 1 97.62 389 ASN B CA 1
ATOM 8676 C C . ASN B 1 389 ? -17.156 -14.844 12.375 1 97.62 389 ASN B C 1
ATOM 8678 O O . ASN B 1 389 ? -17.484 -14.391 13.477 1 97.62 389 ASN B O 1
ATOM 8682 N N . THR B 1 390 ? -17.188 -16.125 12.156 1 97.81 390 THR B N 1
ATOM 8683 C CA . THR B 1 390 ? -17.625 -17.109 13.156 1 97.81 390 THR B CA 1
ATOM 8684 C C . THR B 1 390 ? -16.75 -18.359 13.109 1 97.81 390 THR B C 1
ATOM 8686 O O . THR B 1 390 ? -16.297 -18.766 12.047 1 97.81 390 THR B O 1
ATOM 8689 N N . SER B 1 391 ? -16.578 -18.984 14.266 1 97.38 391 SER B N 1
ATOM 8690 C CA . SER B 1 391 ? -15.82 -20.234 14.375 1 97.38 391 SER B CA 1
ATOM 8691 C C . SER B 1 391 ? -16.625 -21.422 13.844 1 97.38 391 SER B C 1
ATOM 8693 O O . SER B 1 391 ? -16.094 -22.5 13.656 1 97.38 391 SER B O 1
ATOM 8695 N N . LYS B 1 392 ? -17.875 -21.234 13.492 1 97.5 392 LYS B N 1
ATOM 8696 C CA . LYS B 1 392 ? -18.734 -22.297 12.961 1 97.5 392 LYS B CA 1
ATOM 8697 C C . LYS B 1 392 ? -18.25 -22.75 11.586 1 97.5 392 LYS B C 1
ATOM 8699 O O . LYS B 1 392 ? -18.516 -23.891 11.18 1 97.5 392 LYS B O 1
ATOM 8704 N N . THR B 1 393 ? -17.547 -21.891 10.883 1 97.88 393 THR B N 1
ATOM 8705 C CA . THR B 1 393 ? -17.062 -22.234 9.547 1 97.88 393 THR B CA 1
ATOM 8706 C C . THR B 1 393 ? -15.578 -22.562 9.57 1 97.88 393 THR B C 1
ATOM 8708 O O . THR B 1 393 ? -14.953 -22.719 8.523 1 97.88 393 THR B O 1
ATOM 8711 N N . ALA B 1 394 ? -15.016 -22.609 10.719 1 97.31 394 ALA B N 1
ATOM 8712 C CA . ALA B 1 394 ? -13.602 -22.953 10.812 1 97.31 394 ALA B CA 1
ATOM 8713 C C . ALA B 1 394 ? -13.352 -24.391 10.383 1 97.31 394 ALA B C 1
ATOM 8715 O O . ALA B 1 394 ? -14.125 -25.281 10.727 1 97.31 394 ALA B O 1
ATOM 8716 N N . TRP B 1 395 ? -12.289 -24.609 9.586 1 97.88 395 TRP B N 1
ATOM 8717 C CA . TRP B 1 395 ? -11.883 -25.953 9.242 1 97.88 395 TRP B CA 1
ATOM 8718 C C . TRP B 1 395 ? -11.602 -26.781 10.5 1 97.88 395 TRP B C 1
ATOM 8720 O O . TRP B 1 395 ? -11.125 -26.234 11.508 1 97.88 395 TRP B O 1
ATOM 8730 N N . LYS B 1 396 ? -11.875 -28.016 10.484 1 97.19 396 LYS B N 1
ATOM 8731 C CA . LYS B 1 396 ? -11.656 -28.906 11.609 1 97.19 396 LYS B CA 1
ATOM 8732 C C . LYS B 1 396 ? -10.422 -29.781 11.383 1 97.19 396 LYS B C 1
ATOM 8734 O O . LYS B 1 396 ? -10.438 -30.969 11.688 1 97.19 396 LYS B O 1
ATOM 8739 N N . GLY B 1 397 ? -9.414 -29.172 10.797 1 96.88 397 GLY B N 1
ATOM 8740 C CA . GLY B 1 397 ? -8.219 -29.922 10.438 1 96.88 397 GLY B CA 1
ATOM 8741 C C . GLY B 1 397 ? -8.172 -30.297 8.961 1 96.88 397 GLY B C 1
ATOM 8742 O O . GLY B 1 397 ? -8.734 -29.594 8.125 1 96.88 397 GLY B O 1
ATOM 8743 N N . LYS B 1 398 ? -7.383 -31.312 8.656 1 97.19 398 LYS B N 1
ATOM 8744 C CA . LYS B 1 398 ? -7.25 -31.812 7.289 1 97.19 398 LYS B CA 1
ATOM 8745 C C . LYS B 1 398 ? -7.555 -33.312 7.223 1 97.19 398 LYS B C 1
ATOM 8747 O O . LYS B 1 398 ? -7.262 -34.062 8.164 1 97.19 398 LYS B O 1
ATOM 8752 N N . HIS B 1 399 ? -8.125 -33.688 6.145 1 98 399 HIS B N 1
ATOM 8753 C CA . HIS B 1 399 ? -8.352 -35.094 5.902 1 98 399 HIS B CA 1
ATOM 8754 C C . HIS B 1 399 ? -7.031 -35.844 5.762 1 98 399 HIS B C 1
ATOM 8756 O O . HIS B 1 399 ? -6.07 -35.312 5.199 1 98 399 HIS B O 1
ATOM 8762 N N . SER B 1 400 ? -6.992 -37.062 6.273 1 97.56 400 SER B N 1
ATOM 8763 C CA . SER B 1 400 ? -5.871 -37.969 5.98 1 97.56 400 SER B CA 1
ATOM 8764 C C . SER B 1 400 ? -6.008 -38.594 4.594 1 97.56 400 SER B C 1
ATOM 8766 O O . SER B 1 400 ? -7.07 -38.5 3.975 1 97.56 400 SER B O 1
ATOM 8768 N N . ILE B 1 401 ? -4.926 -39.219 4.137 1 97.44 401 ILE B N 1
ATOM 8769 C CA . ILE B 1 401 ? -4.906 -39.812 2.809 1 97.44 401 ILE B CA 1
ATOM 8770 C C . ILE B 1 401 ? -5.965 -40.906 2.729 1 97.44 401 ILE B C 1
ATOM 8772 O O . ILE B 1 401 ? -6.523 -41.156 1.659 1 97.44 401 ILE B O 1
ATOM 8776 N N . ASP B 1 402 ? -6.328 -41.5 3.822 1 97.25 402 ASP B N 1
ATOM 8777 C CA . ASP B 1 402 ? -7.293 -42.594 3.852 1 97.25 402 ASP B CA 1
ATOM 8778 C C . ASP B 1 402 ? -8.695 -42.094 3.502 1 97.25 402 ASP B C 1
ATOM 8780 O O . ASP B 1 402 ? -9.547 -42.875 3.076 1 97.25 402 ASP B O 1
ATOM 8784 N N . ASP B 1 403 ? -8.914 -40.812 3.713 1 97.25 403 ASP B N 1
ATOM 8785 C CA . ASP B 1 403 ? -10.211 -40.219 3.398 1 97.25 403 ASP B CA 1
ATOM 8786 C C . ASP B 1 403 ? -10.32 -39.875 1.912 1 97.25 403 ASP B C 1
ATOM 8788 O O . ASP B 1 403 ? -11.414 -39.656 1.399 1 97.25 403 ASP B O 1
ATOM 8792 N N . LEU B 1 404 ? -9.242 -39.844 1.229 1 98.12 404 LEU B N 1
ATOM 8793 C CA . LEU B 1 404 ? -9.219 -39.406 -0.171 1 98.12 404 LEU B CA 1
ATOM 8794 C C . LEU B 1 404 ? -9.539 -40.594 -1.089 1 98.12 404 LEU B C 1
ATOM 8796 O O . LEU B 1 404 ? -9.523 -41.75 -0.654 1 98.12 404 LEU B O 1
ATOM 8800 N N . VAL B 1 405 ? -9.906 -40.281 -2.348 1 98.19 405 VAL B N 1
ATOM 8801 C CA . VAL B 1 405 ? -10.156 -41.344 -3.344 1 98.19 405 VAL B CA 1
ATOM 8802 C C . VAL B 1 405 ? -8.867 -42.094 -3.639 1 98.19 405 VAL B C 1
ATOM 8804 O O . VAL B 1 405 ? -7.855 -41.5 -4.008 1 98.19 405 VAL B O 1
ATOM 8807 N N . HIS B 1 406 ? -8.836 -43.375 -3.42 1 98.12 406 HIS B N 1
ATOM 8808 C CA . HIS B 1 406 ? -7.652 -44.188 -3.705 1 98.12 406 HIS B CA 1
ATOM 8809 C C . HIS B 1 406 ? -8.023 -45.625 -4.008 1 98.12 406 HIS B C 1
ATOM 8811 O O . HIS B 1 406 ? -9.133 -46.062 -3.688 1 98.12 406 HIS B O 1
ATOM 8817 N N . ILE B 1 407 ? -7.156 -46.312 -4.695 1 98.19 407 ILE B N 1
ATOM 8818 C CA . ILE B 1 407 ? -7.367 -47.75 -4.98 1 98.19 407 ILE B CA 1
ATOM 8819 C C . ILE B 1 407 ? -6.031 -48.406 -5.262 1 98.19 407 ILE B C 1
ATOM 8821 O O . ILE B 1 407 ? -5.102 -47.781 -5.773 1 98.19 407 ILE B O 1
ATOM 8825 N N . PHE B 1 408 ? -5.891 -49.656 -4.863 1 98.31 408 PHE B N 1
ATOM 8826 C CA . PHE B 1 408 ? -4.773 -50.531 -5.215 1 98.31 408 PHE B CA 1
ATOM 8827 C C . PHE B 1 408 ? -5.246 -51.719 -6.043 1 98.31 408 PHE B C 1
ATOM 8829 O O . PHE B 1 408 ? -6.277 -52.312 -5.734 1 98.31 408 PHE B O 1
ATOM 8836 N N . ASN B 1 409 ? -4.578 -51.938 -7.098 1 98.25 409 ASN B N 1
ATOM 8837 C CA . ASN B 1 409 ? -4.758 -53.125 -7.91 1 98.25 409 ASN B CA 1
ATOM 8838 C C . ASN B 1 409 ? -6.23 -53.375 -8.242 1 98.25 409 ASN B C 1
ATOM 8840 O O . ASN B 1 409 ? -6.801 -54.406 -7.855 1 98.25 409 ASN B O 1
ATOM 8844 N N . PRO B 1 410 ? -6.809 -52.5 -8.984 1 97.94 410 PRO B N 1
ATOM 8845 C CA . PRO B 1 410 ? -8.203 -52.75 -9.367 1 97.94 410 PRO B CA 1
ATOM 8846 C C . PRO B 1 410 ? -8.398 -54.062 -10.133 1 97.94 410 PRO B C 1
ATOM 8848 O O . PRO B 1 410 ? -7.504 -54.469 -10.867 1 97.94 410 PRO B O 1
ATOM 8851 N N . PRO B 1 411 ? -9.617 -54.625 -10.047 1 96.31 411 PRO B N 1
ATOM 8852 C CA . PRO B 1 411 ? -9.852 -55.938 -10.68 1 96.31 411 PRO B CA 1
ATOM 8853 C C . PRO B 1 411 ? -9.789 -55.875 -12.203 1 96.31 411 PRO B C 1
ATOM 8855 O O . PRO B 1 411 ? -9.531 -56.875 -12.852 1 96.31 411 PRO B O 1
ATOM 8858 N N . GLN B 1 412 ? -10.016 -54.75 -12.781 1 96.56 412 GLN B N 1
ATOM 8859 C CA . GLN B 1 412 ? -9.945 -54.594 -14.227 1 96.56 412 GLN B CA 1
ATOM 8860 C C . GLN B 1 412 ? -8.531 -54.844 -14.742 1 96.56 412 GLN B C 1
ATOM 8862 O O . GLN B 1 412 ? -8.336 -55.094 -15.93 1 96.56 412 GLN B O 1
ATOM 8867 N N . GLY B 1 413 ? -7.52 -54.688 -13.875 1 97.62 413 GLY B N 1
ATOM 8868 C CA . GLY B 1 413 ? -6.129 -54.906 -14.25 1 97.62 413 GLY B CA 1
ATOM 8869 C C . GLY B 1 413 ? -5.527 -53.719 -14.977 1 97.62 413 GLY B C 1
ATOM 8870 O O . GLY B 1 413 ? -4.422 -53.781 -15.516 1 97.62 413 GLY B O 1
ATOM 8871 N N . TYR B 1 414 ? -6.227 -52.625 -15.109 1 98.12 414 TYR B N 1
ATOM 8872 C CA . TYR B 1 414 ? -5.734 -51.375 -15.695 1 98.12 414 TYR B CA 1
ATOM 8873 C C . TYR B 1 414 ? -6.488 -50.188 -15.133 1 98.12 414 TYR B C 1
ATOM 8875 O O . TYR B 1 414 ? -7.555 -50.344 -14.539 1 98.12 414 TYR B O 1
ATOM 8883 N N . MET B 1 415 ? -5.895 -49.031 -15.273 1 98 415 MET B N 1
ATOM 8884 C CA . MET B 1 415 ? -6.547 -47.75 -15 1 98 415 MET B CA 1
ATOM 8885 C C . MET B 1 415 ? -5.93 -46.625 -15.836 1 98 415 MET B C 1
ATOM 8887 O O . MET B 1 415 ? -4.801 -46.75 -16.312 1 98 415 MET B O 1
ATOM 8891 N N . GLN B 1 416 ? -6.707 -45.625 -16.047 1 97.88 416 GLN B N 1
ATOM 8892 C CA . GLN B 1 416 ? -6.211 -44.406 -16.703 1 97.88 416 GLN B CA 1
ATOM 8893 C C . GLN B 1 416 ? -6.848 -43.156 -16.125 1 97.88 416 GLN B C 1
ATOM 8895 O O . GLN B 1 416 ? -7.914 -43.219 -15.516 1 97.88 416 GLN B O 1
ATOM 8900 N N . ASN B 1 417 ? -6.145 -42.062 -16.266 1 96.88 417 ASN B N 1
ATOM 8901 C CA . ASN B 1 417 ? -6.711 -40.75 -15.969 1 96.88 417 ASN B CA 1
ATOM 8902 C C . ASN B 1 417 ? -6.172 -39.656 -16.906 1 96.88 417 ASN B C 1
ATOM 8904 O O . ASN B 1 417 ? -4.98 -39.344 -16.875 1 96.88 417 ASN B O 1
ATOM 8908 N N . CYS B 1 418 ? -7.004 -39.188 -17.719 1 94.19 418 CYS B N 1
ATOM 8909 C CA . CYS B 1 418 ? -6.711 -38.031 -18.578 1 94.19 418 CYS B CA 1
ATOM 8910 C C . CYS B 1 418 ? -7.461 -36.781 -18.125 1 94.19 418 CYS B C 1
ATOM 8912 O O . CYS B 1 418 ? -8.102 -36.125 -18.938 1 94.19 418 CYS B O 1
ATOM 8914 N N . ASN B 1 419 ? -7.406 -36.562 -16.859 1 91.56 419 ASN B N 1
ATOM 8915 C CA . ASN B 1 419 ? -8.062 -35.438 -16.219 1 91.56 419 ASN B CA 1
ATOM 8916 C C . ASN B 1 419 ? -9.578 -35.625 -16.188 1 91.56 419 ASN B C 1
ATOM 8918 O O . ASN B 1 419 ? -10.32 -34.656 -16.438 1 91.56 419 ASN B O 1
ATOM 8922 N N . ILE B 1 420 ? -9.992 -36.75 -15.852 1 92.75 420 ILE B N 1
ATOM 8923 C CA . ILE B 1 420 ? -11.414 -37.094 -15.875 1 92.75 420 ILE B CA 1
ATOM 8924 C C . ILE B 1 420 ? -11.859 -37.562 -14.492 1 92.75 420 ILE B C 1
ATOM 8926 O O . ILE B 1 420 ? -11.055 -37.625 -13.555 1 92.75 420 ILE B O 1
ATOM 8930 N N . SER B 1 421 ? -13.156 -37.875 -14.438 1 94.62 421 SER B N 1
ATOM 8931 C CA . SER B 1 421 ? -13.734 -38.375 -13.195 1 94.62 421 SER B CA 1
ATOM 8932 C C . SER B 1 421 ? -13.219 -39.781 -12.875 1 94.62 421 SER B C 1
ATOM 8934 O O . SER B 1 421 ? -13.078 -40.625 -13.773 1 94.62 421 SER B O 1
ATOM 8936 N N . PRO B 1 422 ? -12.938 -39.969 -11.547 1 96.19 422 PRO B N 1
ATOM 8937 C CA . PRO B 1 422 ? -12.531 -41.312 -11.156 1 96.19 422 PRO B CA 1
ATOM 8938 C C . PRO B 1 422 ? -13.531 -42.375 -11.594 1 96.19 422 PRO B C 1
ATOM 8940 O O . PRO B 1 422 ? -13.141 -43.531 -11.875 1 96.19 422 PRO B O 1
ATOM 8943 N N . GLU B 1 423 ? -14.758 -42.031 -11.703 1 96.19 423 GLU B N 1
ATOM 8944 C CA . GLU B 1 423 ? -15.797 -42.969 -12.125 1 96.19 423 GLU B CA 1
ATOM 8945 C C . GLU B 1 423 ? -15.57 -43.438 -13.555 1 96.19 423 GLU B C 1
ATOM 8947 O O . GLU B 1 423 ? -16.016 -44.531 -13.938 1 96.19 423 GLU B O 1
ATOM 8952 N N . ASN B 1 424 ? -14.883 -42.688 -14.312 1 95.81 424 ASN B N 1
ATOM 8953 C CA . ASN B 1 424 ? -14.719 -42.969 -15.727 1 95.81 424 ASN B CA 1
ATOM 8954 C C . ASN B 1 424 ? -13.312 -43.469 -16.031 1 95.81 424 ASN B C 1
ATOM 8956 O O . ASN B 1 424 ? -12.945 -43.625 -17.203 1 95.81 424 ASN B O 1
ATOM 8960 N N . MET B 1 425 ? -12.539 -43.812 -15.094 1 97.38 425 MET B N 1
ATOM 8961 C CA . MET B 1 425 ? -11.133 -44.156 -15.266 1 97.38 425 MET B CA 1
ATOM 8962 C C . MET B 1 425 ? -11 -45.594 -15.82 1 97.38 425 MET B C 1
ATOM 8964 O O . MET B 1 425 ? -9.969 -45.938 -16.391 1 97.38 425 MET B O 1
ATOM 8968 N N . MET B 1 426 ? -11.984 -46.438 -15.625 1 96.75 426 MET B N 1
ATOM 8969 C CA . MET B 1 426 ? -12.023 -47.844 -16.062 1 96.75 426 MET B CA 1
ATOM 8970 C C . MET B 1 426 ? -13.461 -48.281 -16.297 1 96.75 426 MET B C 1
ATOM 8972 O O . MET B 1 426 ? -14.406 -47.656 -15.789 1 96.75 426 MET B O 1
ATOM 8976 N N . VAL B 1 427 ? -13.586 -49.281 -17.094 1 96.75 427 VAL B N 1
ATOM 8977 C CA . VAL B 1 427 ? -14.914 -49.875 -17.25 1 96.75 427 VAL B CA 1
ATOM 8978 C C . VAL B 1 427 ? -15.398 -50.406 -15.898 1 96.75 427 VAL B C 1
ATOM 8980 O O . VAL B 1 427 ? -14.68 -51.156 -15.227 1 96.75 427 VAL B O 1
ATOM 8983 N N . ASN B 1 428 ? -16.578 -50.031 -15.516 1 95.44 428 ASN B N 1
ATOM 8984 C CA . ASN B 1 428 ? -17.156 -50.406 -14.234 1 95.44 428 ASN B CA 1
ATOM 8985 C C . ASN B 1 428 ? -16.25 -50.031 -13.07 1 95.44 428 ASN B C 1
ATOM 8987 O O . ASN B 1 428 ? -15.961 -50.875 -12.211 1 95.44 428 ASN B O 1
ATOM 8991 N N . SER B 1 429 ? -15.781 -48.844 -13.07 1 96.31 429 SER B N 1
ATOM 8992 C CA . SER B 1 429 ? -14.891 -48.312 -12.031 1 96.31 429 SER B CA 1
ATOM 8993 C C . SER B 1 429 ? -15.516 -48.5 -10.648 1 96.31 429 SER B C 1
ATOM 8995 O O . SER B 1 429 ? -16.688 -48.156 -10.453 1 96.31 429 SER B O 1
ATOM 8997 N N . PRO B 1 430 ? -14.75 -48.906 -9.68 1 96.31 430 PRO B N 1
ATOM 8998 C CA . PRO B 1 430 ? -15.258 -48.969 -8.305 1 96.31 430 PRO B CA 1
ATOM 8999 C C . PRO B 1 430 ? -15.227 -47.625 -7.578 1 96.31 430 PRO B C 1
ATOM 9001 O O . PRO B 1 430 ? -15.727 -47.531 -6.457 1 96.31 430 PRO B O 1
ATOM 9004 N N . LEU B 1 431 ? -14.625 -46.656 -8.086 1 96.94 431 LEU B N 1
ATOM 9005 C CA . LEU B 1 431 ? -14.477 -45.344 -7.461 1 96.94 431 LEU B CA 1
ATOM 9006 C C . LEU B 1 431 ? -15.719 -44.5 -7.684 1 96.94 431 LEU B C 1
ATOM 9008 O O . LEU B 1 431 ? -15.688 -43.531 -8.453 1 96.94 431 LEU B O 1
ATOM 9012 N N . LYS B 1 432 ? -16.734 -44.719 -6.906 1 95.88 432 LYS B N 1
ATOM 9013 C CA . LYS B 1 432 ? -18.031 -44.062 -7.078 1 95.88 432 LYS B CA 1
ATOM 9014 C C . LYS B 1 432 ? -18.094 -42.75 -6.289 1 95.88 432 LYS B C 1
ATOM 9016 O O . LYS B 1 432 ? -17.578 -42.688 -5.172 1 95.88 432 LYS B O 1
ATOM 9021 N N . PRO B 1 433 ? -18.734 -41.75 -6.891 1 94.44 433 PRO B N 1
ATOM 9022 C CA . PRO B 1 433 ? -18.812 -40.469 -6.191 1 94.44 433 PRO B CA 1
ATOM 9023 C C . PRO B 1 433 ? -19.531 -40.594 -4.848 1 94.44 433 PRO B C 1
ATOM 9025 O O . PRO B 1 433 ? -19.172 -39.875 -3.896 1 94.44 433 PRO B O 1
ATOM 9028 N N . GLY B 1 434 ? -20.531 -41.375 -4.688 1 94.06 434 GLY B N 1
ATOM 9029 C CA . GLY B 1 434 ? -21.344 -41.5 -3.486 1 94.06 434 GLY B CA 1
ATOM 9030 C C . GLY B 1 434 ? -20.547 -42.031 -2.289 1 94.06 434 GLY B C 1
ATOM 9031 O O . GLY B 1 434 ? -21 -41.875 -1.147 1 94.06 434 GLY B O 1
ATOM 9032 N N . ASP B 1 435 ? -19.391 -42.562 -2.512 1 95.5 435 ASP B N 1
ATOM 9033 C CA . ASP B 1 435 ? -18.578 -43.125 -1.441 1 95.5 435 ASP B CA 1
ATOM 9034 C C . ASP B 1 435 ? -17.719 -42.062 -0.774 1 95.5 435 ASP B C 1
ATOM 9036 O O . ASP B 1 435 ? -17.062 -42.312 0.234 1 95.5 435 ASP B O 1
ATOM 9040 N N . TYR B 1 436 ? -17.719 -40.812 -1.224 1 95.38 436 TYR B N 1
ATOM 9041 C CA . TYR B 1 436 ? -16.844 -39.75 -0.756 1 95.38 436 TYR B CA 1
ATOM 9042 C C . TYR B 1 436 ? -17.641 -38.469 -0.557 1 95.38 436 TYR B C 1
ATOM 9044 O O . TYR B 1 436 ? -18.719 -38.312 -1.113 1 95.38 436 TYR B O 1
ATOM 9052 N N . LYS B 1 437 ? -17.062 -37.594 0.278 1 94.69 437 LYS B N 1
ATOM 9053 C CA . LYS B 1 437 ? -17.609 -36.25 0.327 1 94.69 437 LYS B CA 1
ATOM 9054 C C . LYS B 1 437 ? -17.469 -35.562 -1.021 1 94.69 437 LYS B C 1
ATOM 9056 O O . LYS B 1 437 ? -16.484 -35.75 -1.732 1 94.69 437 LYS B O 1
ATOM 9061 N N . ASP B 1 438 ? -18.391 -34.656 -1.315 1 93.69 438 ASP B N 1
ATOM 9062 C CA . ASP B 1 438 ? -18.406 -33.938 -2.602 1 93.69 438 ASP B CA 1
ATOM 9063 C C . ASP B 1 438 ? -17.109 -33.188 -2.846 1 93.69 438 ASP B C 1
ATOM 9065 O O . ASP B 1 438 ? -16.562 -33.219 -3.957 1 93.69 438 ASP B O 1
ATOM 9069 N N . TYR B 1 439 ? -16.562 -32.562 -1.83 1 94.44 439 TYR B N 1
ATOM 9070 C CA . TYR B 1 439 ? -15.375 -31.734 -2.021 1 94.44 439 TYR B CA 1
ATOM 9071 C C . TYR B 1 439 ? -14.125 -32.594 -2.059 1 94.44 439 TYR B C 1
ATOM 9073 O O . TYR B 1 439 ? -13.039 -32.094 -2.396 1 94.44 439 TYR B O 1
ATOM 9081 N N . ILE B 1 440 ? -14.188 -33.875 -1.723 1 96.12 440 ILE B N 1
ATOM 9082 C CA . ILE B 1 440 ? -13.094 -34.812 -1.885 1 96.12 440 ILE B CA 1
ATOM 9083 C C . ILE B 1 440 ? -13.086 -35.344 -3.314 1 96.12 440 ILE B C 1
ATOM 9085 O O . ILE B 1 440 ? -12.039 -35.375 -3.967 1 96.12 440 ILE B O 1
ATOM 9089 N N . TYR B 1 441 ? -14.258 -35.75 -3.781 1 94.12 441 TYR B N 1
ATOM 9090 C CA . TYR B 1 441 ? -14.383 -36.219 -5.156 1 94.12 441 TYR B CA 1
ATOM 9091 C C . TYR B 1 441 ? -14.172 -35.062 -6.141 1 94.12 441 TYR B C 1
ATOM 9093 O O . TYR B 1 441 ? -13.352 -35.156 -7.059 1 94.12 441 TYR B O 1
ATOM 9101 N N . ASN B 1 442 ? -14.852 -33.875 -5.93 1 91.12 442 ASN B N 1
ATOM 9102 C CA . ASN B 1 442 ? -14.695 -32.531 -6.473 1 91.12 442 ASN B CA 1
ATOM 9103 C C . ASN B 1 442 ? -14.758 -32.531 -7.996 1 91.12 442 ASN B C 1
ATOM 9105 O O . ASN B 1 442 ? -13.938 -31.891 -8.656 1 91.12 442 ASN B O 1
ATOM 9109 N N . VAL B 1 443 ? -15.43 -33.344 -8.625 1 84.12 443 VAL B N 1
ATOM 9110 C CA . VAL B 1 443 ? -15.68 -33.375 -10.062 1 84.12 443 VAL B CA 1
ATOM 9111 C C . VAL B 1 443 ? -17 -34.094 -10.352 1 84.12 443 VAL B C 1
ATOM 9113 O O . VAL B 1 443 ? -17.406 -35 -9.609 1 84.12 443 VAL B O 1
ATOM 9116 N N . SER B 1 444 ? -17.641 -33.562 -11.422 1 78.19 444 SER B N 1
ATOM 9117 C CA . SER B 1 444 ? -18.859 -34.25 -11.82 1 78.19 444 SER B CA 1
ATOM 9118 C C . SER B 1 444 ? -18.578 -35.688 -12.242 1 78.19 444 SER B C 1
ATOM 9120 O O . SER B 1 444 ? -17.578 -35.969 -12.914 1 78.19 444 SER B O 1
ATOM 9122 N N . TRP B 1 445 ? -19.453 -36.594 -11.906 1 76.25 445 TRP B N 1
ATOM 9123 C CA . TRP B 1 445 ? -19.25 -38.031 -12.109 1 76.25 445 TRP B CA 1
ATOM 9124 C C . TRP B 1 445 ? -19.109 -38.344 -13.594 1 76.25 445 TRP B C 1
ATOM 9126 O O . TRP B 1 445 ? -18.406 -39.281 -13.961 1 76.25 445 TRP B O 1
ATOM 9136 N N . ASP B 1 446 ? -19.672 -37.594 -14.391 1 77 446 ASP B N 1
ATOM 9137 C CA . ASP B 1 446 ? -19.75 -37.875 -15.82 1 77 446 ASP B CA 1
ATOM 9138 C C . ASP B 1 446 ? -18.656 -37.156 -16.594 1 77 446 ASP B C 1
ATOM 9140 O O . ASP B 1 446 ? -18.625 -37.188 -17.828 1 77 446 ASP B O 1
ATOM 9144 N N . THR B 1 447 ? -17.828 -36.562 -15.812 1 82.38 447 THR B N 1
ATOM 9145 C CA . THR B 1 447 ? -16.734 -35.844 -16.484 1 82.38 447 THR B CA 1
ATOM 9146 C C . THR B 1 447 ? -15.828 -36.812 -17.219 1 82.38 447 THR B C 1
ATOM 9148 O O . THR B 1 447 ? -15.242 -37.719 -16.594 1 82.38 447 THR B O 1
ATOM 9151 N N . ASN B 1 448 ? -15.672 -36.625 -18.562 1 88.38 448 ASN B N 1
ATOM 9152 C CA . ASN B 1 448 ? -14.82 -37.406 -19.453 1 88.38 448 ASN B CA 1
ATOM 9153 C C . ASN B 1 448 ? -14.312 -36.562 -20.609 1 88.38 448 ASN B C 1
ATOM 9155 O O . ASN B 1 448 ? -14.641 -35.375 -20.719 1 88.38 448 ASN B O 1
ATOM 9159 N N . ASN B 1 449 ? -13.383 -37.094 -21.422 1 87.31 449 ASN B N 1
ATOM 9160 C CA . ASN B 1 449 ? -12.875 -36.438 -22.609 1 87.31 449 ASN B CA 1
ATOM 9161 C C . ASN B 1 449 ? -12.391 -37.438 -23.656 1 87.31 449 ASN B C 1
ATOM 9163 O O . ASN B 1 449 ? -12.328 -38.625 -23.375 1 87.31 449 ASN B O 1
ATOM 9167 N N . PRO B 1 450 ? -12.148 -36.938 -24.844 1 88.5 450 PRO B N 1
ATOM 9168 C CA . PRO B 1 450 ? -11.781 -37.875 -25.922 1 88.5 450 PRO B CA 1
ATOM 9169 C C . PRO B 1 450 ? -10.531 -38.688 -25.594 1 88.5 450 PRO B C 1
ATOM 9171 O O . PRO B 1 450 ? -10.445 -39.875 -25.969 1 88.5 450 PRO B O 1
ATOM 9174 N N . ARG B 1 451 ? -9.531 -38.156 -25 1 92.12 451 ARG B N 1
ATOM 9175 C CA . ARG B 1 451 ? -8.32 -38.875 -24.641 1 92.12 451 ARG B CA 1
ATOM 9176 C C . ARG B 1 451 ? -8.625 -40 -23.672 1 92.12 451 ARG B C 1
ATOM 9178 O O . ARG B 1 451 ? -8.141 -41.125 -23.828 1 92.12 451 ARG B O 1
ATOM 9185 N N . GLY B 1 452 ? -9.445 -39.656 -22.672 1 93.06 452 GLY B N 1
ATOM 9186 C CA . GLY B 1 452 ? -9.844 -40.656 -21.703 1 93.06 452 GLY B CA 1
ATOM 9187 C C . GLY B 1 452 ? -10.625 -41.812 -22.328 1 93.06 452 GLY B C 1
ATOM 9188 O O . GLY B 1 452 ? -10.352 -42.969 -22.062 1 93.06 452 GLY B O 1
ATOM 9189 N N . LEU B 1 453 ? -11.594 -41.5 -23.141 1 92.5 453 LEU B N 1
ATOM 9190 C CA . LEU B 1 453 ? -12.398 -42.469 -23.844 1 92.5 453 LEU B CA 1
ATOM 9191 C C . LEU B 1 453 ? -11.523 -43.375 -24.703 1 92.5 453 LEU B C 1
ATOM 9193 O O . LEU B 1 453 ? -11.68 -44.594 -24.703 1 92.5 453 LEU B O 1
ATOM 9197 N N . ARG B 1 454 ? -10.602 -42.75 -25.438 1 94.44 454 ARG B N 1
ATOM 9198 C CA . ARG B 1 454 ? -9.711 -43.5 -26.328 1 94.44 454 ARG B CA 1
ATOM 9199 C C . ARG B 1 454 ? -8.797 -44.438 -25.547 1 94.44 454 ARG B C 1
ATOM 9201 O O . ARG B 1 454 ? -8.578 -45.562 -25.938 1 94.44 454 ARG B O 1
ATOM 9208 N N . THR B 1 455 ? -8.266 -43.938 -24.5 1 96.56 455 THR B N 1
ATOM 9209 C CA . THR B 1 455 ? -7.355 -44.75 -23.672 1 96.56 455 THR B CA 1
ATOM 9210 C C . THR B 1 455 ? -8.078 -45.969 -23.109 1 96.56 455 THR B C 1
ATOM 9212 O O . THR B 1 455 ? -7.543 -47.062 -23.141 1 96.56 455 THR B O 1
ATOM 9215 N N . VAL B 1 456 ? -9.297 -45.781 -22.547 1 96.56 456 VAL B N 1
ATOM 9216 C CA . VAL B 1 456 ? -10.07 -46.906 -22.016 1 96.56 456 VAL B CA 1
ATOM 9217 C C . VAL B 1 456 ? -10.367 -47.906 -23.125 1 96.56 456 VAL B C 1
ATOM 9219 O O . VAL B 1 456 ? -10.25 -49.125 -22.922 1 96.56 456 VAL B O 1
ATOM 9222 N N . GLN B 1 457 ? -10.734 -47.406 -24.25 1 95.56 457 GLN B N 1
ATOM 9223 C CA . GLN B 1 457 ? -11.016 -48.25 -25.406 1 95.56 457 GLN B CA 1
ATOM 9224 C C . GLN B 1 457 ? -9.812 -49.156 -25.719 1 95.56 457 GLN B C 1
ATOM 9226 O O . GLN B 1 457 ? -9.969 -50.344 -25.953 1 95.56 457 GLN B O 1
ATOM 9231 N N . MET B 1 458 ? -8.672 -48.625 -25.766 1 97.12 458 MET B N 1
ATOM 9232 C CA . MET B 1 458 ? -7.473 -49.344 -26.141 1 97.12 458 MET B CA 1
ATOM 9233 C C . MET B 1 458 ? -7.047 -50.312 -25.047 1 97.12 458 MET B C 1
ATOM 9235 O O . MET B 1 458 ? -6.734 -51.469 -25.312 1 97.12 458 MET B O 1
ATOM 9239 N N . LEU B 1 459 ? -7.059 -49.875 -23.812 1 97.62 459 LEU B N 1
ATOM 9240 C CA . LEU B 1 459 ? -6.578 -50.719 -22.719 1 97.62 459 LEU B CA 1
ATOM 9241 C C . LEU B 1 459 ? -7.57 -51.812 -22.406 1 97.62 459 LEU B C 1
ATOM 9243 O O . LEU B 1 459 ? -7.164 -52.938 -22.094 1 97.62 459 LEU B O 1
ATOM 9247 N N . ASP B 1 460 ? -8.867 -51.531 -22.453 1 96.62 460 ASP B N 1
ATOM 9248 C CA . ASP B 1 460 ? -9.883 -52.531 -22.141 1 96.62 460 ASP B CA 1
ATOM 9249 C C . ASP B 1 460 ? -9.898 -53.625 -23.188 1 96.62 460 ASP B C 1
ATOM 9251 O O . ASP B 1 460 ? -10.211 -54.781 -22.875 1 96.62 460 ASP B O 1
ATOM 9255 N N . ALA B 1 461 ? -9.555 -53.312 -24.359 1 95.94 461 ALA B N 1
ATOM 9256 C CA . ALA B 1 461 ? -9.625 -54.25 -25.484 1 95.94 461 ALA B CA 1
ATOM 9257 C C . ALA B 1 461 ? -8.422 -55.156 -25.484 1 95.94 461 ALA B C 1
ATOM 9259 O O . ALA B 1 461 ? -8.43 -56.188 -26.172 1 95.94 461 ALA B O 1
ATOM 9260 N N . ASP B 1 462 ? -7.41 -54.812 -24.781 1 95.75 462 ASP B N 1
ATOM 9261 C CA . ASP B 1 462 ? -6.156 -55.562 -24.828 1 95.75 462 ASP B CA 1
ATOM 9262 C C . ASP B 1 462 ? -5.867 -56.25 -23.5 1 95.75 462 ASP B C 1
ATOM 9264 O O . ASP B 1 462 ? -5.539 -55.625 -22.516 1 95.75 462 ASP B O 1
ATOM 9268 N N . ASP B 1 463 ? -5.879 -57.594 -23.469 1 95.69 463 ASP B N 1
ATOM 9269 C CA . ASP B 1 463 ? -5.684 -58.312 -22.219 1 95.69 463 ASP B CA 1
ATOM 9270 C C . ASP B 1 463 ? -4.23 -58.75 -22.062 1 95.69 463 ASP B C 1
ATOM 9272 O O . ASP B 1 463 ? -3.891 -59.469 -21.109 1 95.69 463 ASP B O 1
ATOM 9276 N N . SER B 1 464 ? -3.434 -58.375 -22.953 1 97.81 464 SER B N 1
ATOM 9277 C CA . SER B 1 464 ? -2.021 -58.75 -22.922 1 97.81 464 SER B CA 1
ATOM 9278 C C . SER B 1 464 ? -1.163 -57.688 -23.625 1 97.81 464 SER B C 1
ATOM 9280 O O . SER B 1 464 ? -0.516 -57.969 -24.625 1 97.81 464 SER B O 1
ATOM 9282 N N . VAL B 1 465 ? -1.104 -56.562 -23.062 1 98.31 465 VAL B N 1
ATOM 9283 C CA . VAL B 1 465 ? -0.411 -55.406 -23.641 1 98.31 465 VAL B CA 1
ATOM 9284 C C . VAL B 1 465 ? 1.081 -55.719 -23.766 1 98.31 465 VAL B C 1
ATOM 9286 O O . VAL B 1 465 ? 1.75 -55.969 -22.75 1 98.31 465 VAL B O 1
ATOM 9289 N N . THR B 1 466 ? 1.595 -55.656 -24.922 1 98.38 466 THR B N 1
ATOM 9290 C CA . THR B 1 466 ? 3.025 -55.844 -25.156 1 98.38 466 THR B CA 1
ATOM 9291 C C . THR B 1 466 ? 3.758 -54.5 -25 1 98.38 466 THR B C 1
ATOM 9293 O O . THR B 1 466 ? 3.129 -53.438 -24.953 1 98.38 466 THR B O 1
ATOM 9296 N N . ARG B 1 467 ? 5.098 -54.656 -24.969 1 97.5 467 ARG B N 1
ATOM 9297 C CA . ARG B 1 467 ? 5.934 -53.438 -24.922 1 97.5 467 ARG B CA 1
ATOM 9298 C C . ARG B 1 467 ? 5.652 -52.562 -26.125 1 97.5 467 ARG B C 1
ATOM 9300 O O . ARG B 1 467 ? 5.496 -51.344 -25.984 1 97.5 467 ARG B O 1
ATOM 9307 N N . GLU B 1 468 ? 5.547 -53.125 -27.25 1 97.62 468 GLU B N 1
ATOM 9308 C CA . GLU B 1 468 ? 5.309 -52.375 -28.484 1 97.62 468 GLU B CA 1
ATOM 9309 C C . GLU B 1 468 ? 3.93 -51.719 -28.484 1 97.62 468 GLU B C 1
ATOM 9311 O O . GLU B 1 468 ? 3.77 -50.594 -28.938 1 97.62 468 GLU B O 1
ATOM 9316 N N . GLU B 1 469 ? 3.016 -52.469 -27.984 1 97.94 469 GLU B N 1
ATOM 9317 C CA . GLU B 1 469 ? 1.664 -51.906 -27.906 1 97.94 469 GLU B CA 1
ATOM 9318 C C . GLU B 1 469 ? 1.586 -50.75 -26.922 1 97.94 469 GLU B C 1
ATOM 9320 O O . GLU B 1 469 ? 0.875 -49.781 -27.156 1 97.94 469 GLU B O 1
ATOM 9325 N N . ALA B 1 470 ? 2.277 -50.938 -25.797 1 98.38 470 ALA B N 1
ATOM 9326 C CA . ALA B 1 470 ? 2.316 -49.875 -24.812 1 98.38 470 ALA B CA 1
ATOM 9327 C C . ALA B 1 470 ? 2.879 -48.594 -25.438 1 98.38 470 ALA B C 1
ATOM 9329 O O . ALA B 1 470 ? 2.348 -47.5 -25.219 1 98.38 470 ALA B O 1
ATOM 9330 N N . ILE B 1 471 ? 3.934 -48.688 -26.172 1 98.06 471 ILE B N 1
ATOM 9331 C CA . ILE B 1 471 ? 4.535 -47.562 -26.859 1 98.06 471 ILE B CA 1
ATOM 9332 C C . ILE B 1 471 ? 3.543 -46.969 -27.859 1 98.06 471 ILE B C 1
ATOM 9334 O O . ILE B 1 471 ? 3.381 -45.75 -27.953 1 98.06 471 ILE B O 1
ATOM 9338 N N . ALA B 1 472 ? 2.867 -47.812 -28.562 1 97.12 472 ALA B N 1
ATOM 9339 C CA . ALA B 1 472 ? 1.9 -47.375 -29.562 1 97.12 472 ALA B CA 1
ATOM 9340 C C . ALA B 1 472 ? 0.744 -46.625 -28.922 1 97.12 472 ALA B C 1
ATOM 9342 O O . ALA B 1 472 ? 0.277 -45.625 -29.469 1 97.12 472 ALA B O 1
ATOM 9343 N N . ILE B 1 473 ? 0.27 -47.125 -27.812 1 97.31 473 ILE B N 1
ATOM 9344 C CA . ILE B 1 473 ? -0.797 -46.469 -27.094 1 97.31 473 ILE B CA 1
ATOM 9345 C C . ILE B 1 473 ? -0.328 -45.062 -26.672 1 97.31 473 ILE B C 1
ATOM 9347 O O . ILE B 1 473 ? -1.054 -44.094 -26.844 1 97.31 473 ILE B O 1
ATOM 9351 N N . THR B 1 474 ? 0.868 -44.969 -26.219 1 97.06 474 THR B N 1
ATOM 9352 C CA . THR B 1 474 ? 1.461 -43.75 -25.75 1 97.06 474 THR B CA 1
ATOM 9353 C C . THR B 1 474 ? 1.563 -42.719 -26.891 1 97.06 474 THR B C 1
ATOM 9355 O O . THR B 1 474 ? 1.327 -41.531 -26.688 1 97.06 474 THR B O 1
ATOM 9358 N N . MET B 1 475 ? 1.836 -43.156 -28.062 1 96.81 475 MET B N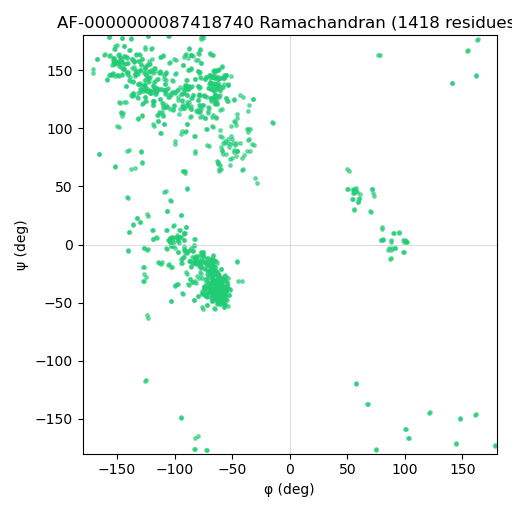 1
ATOM 9359 C CA . MET B 1 475 ? 2.117 -42.281 -29.203 1 96.81 475 MET B CA 1
ATOM 9360 C C . MET B 1 475 ? 0.899 -42.156 -30.109 1 96.81 475 MET B C 1
ATOM 9362 O O . MET B 1 475 ? 1.01 -41.688 -31.25 1 96.81 475 MET B O 1
ATOM 9366 N N . ASP B 1 476 ? -0.234 -42.531 -29.594 1 95.81 476 ASP B N 1
ATOM 9367 C CA . ASP B 1 476 ? -1.46 -42.562 -30.391 1 95.81 476 ASP B CA 1
ATOM 9368 C C . ASP B 1 476 ? -1.883 -41.188 -30.812 1 95.81 476 ASP B C 1
ATOM 9370 O O . ASP B 1 476 ? -1.991 -40.281 -29.969 1 95.81 476 ASP B O 1
ATOM 9374 N N . VAL B 1 477 ? -2.133 -41 -32.156 1 95.75 477 VAL B N 1
ATOM 9375 C CA . VAL B 1 477 ? -2.539 -39.688 -32.656 1 95.75 477 VAL B CA 1
ATOM 9376 C C . VAL B 1 477 ? -3.863 -39.844 -33.406 1 95.75 477 VAL B C 1
ATOM 9378 O O . VAL B 1 477 ? -4.129 -39.062 -34.344 1 95.75 477 VAL B O 1
ATOM 9381 N N . GLN B 1 478 ? -4.586 -40.75 -33.094 1 94 478 GLN B N 1
ATOM 9382 C CA . GLN B 1 478 ? -5.902 -40.906 -33.688 1 94 478 GLN B CA 1
ATOM 9383 C C . GLN B 1 478 ? -6.918 -39.969 -33.062 1 94 478 GLN B C 1
ATOM 9385 O O . GLN B 1 478 ? -6.957 -39.812 -31.828 1 94 478 GLN B O 1
ATOM 9390 N N . ASP B 1 479 ? -7.691 -39.344 -33.844 1 92.25 479 ASP B N 1
ATOM 9391 C CA . ASP B 1 479 ? -8.82 -38.562 -33.375 1 92.25 479 ASP B CA 1
ATOM 9392 C C . ASP B 1 479 ? -10 -39.469 -33 1 92.25 479 ASP B C 1
ATOM 9394 O O . ASP B 1 479 ? -10.547 -40.156 -33.875 1 92.25 479 ASP B O 1
ATOM 9398 N N . TYR B 1 480 ? -10.375 -39.375 -31.797 1 90.5 480 TYR B N 1
ATOM 9399 C CA . TYR B 1 480 ? -11.445 -40.219 -31.281 1 90.5 480 TYR B CA 1
ATOM 9400 C C . TYR B 1 480 ? -12.727 -40.031 -32.062 1 90.5 480 TYR B C 1
ATOM 9402 O O . TYR B 1 480 ? -13.492 -40.969 -32.281 1 90.5 480 TYR B O 1
ATOM 9410 N N . PHE B 1 481 ? -12.992 -38.875 -32.625 1 90.25 481 PHE B N 1
ATOM 9411 C CA . PHE B 1 481 ? -14.266 -38.531 -33.281 1 90.25 481 PHE B CA 1
ATOM 9412 C C . PHE B 1 481 ? -14.156 -38.656 -34.781 1 90.25 481 PHE B C 1
ATOM 9414 O O . PHE B 1 481 ? -15.125 -38.375 -35.5 1 90.25 481 PHE B O 1
ATOM 9421 N N . ALA B 1 482 ? -12.984 -38.969 -35.281 1 92.5 482 ALA B N 1
ATOM 9422 C CA . ALA B 1 482 ? -12.789 -39.031 -36.719 1 92.5 482 ALA B CA 1
ATOM 9423 C C . ALA B 1 482 ? -13.836 -39.938 -37.375 1 92.5 482 ALA B C 1
ATOM 9425 O O . ALA B 1 482 ? -14.445 -39.562 -38.375 1 92.5 482 ALA B O 1
ATOM 9426 N N . PRO B 1 483 ? -14.156 -41.094 -36.844 1 92.88 483 PRO B N 1
ATOM 9427 C CA . PRO B 1 483 ? -15.172 -41.938 -37.469 1 92.88 483 PRO B CA 1
ATOM 9428 C C . PRO B 1 483 ? -16.547 -41.281 -37.562 1 92.88 483 PRO B C 1
ATOM 9430 O O . PRO B 1 483 ? -17.234 -41.375 -38.562 1 92.88 483 PRO B O 1
ATOM 9433 N N . GLN B 1 484 ? -16.891 -40.656 -36.531 1 92.44 484 GLN B N 1
ATOM 9434 C CA . GLN B 1 484 ? -18.188 -39.969 -36.531 1 92.44 484 GLN B CA 1
ATOM 9435 C C . GLN B 1 484 ? -18.25 -38.844 -37.562 1 92.44 484 GLN B C 1
ATOM 9437 O O . GLN B 1 484 ? -19.234 -38.719 -38.281 1 92.44 484 GLN B O 1
ATOM 9442 N N . TRP B 1 485 ? -17.25 -38 -37.625 1 93.69 485 TRP B N 1
ATOM 9443 C CA . TRP B 1 485 ? -17.219 -36.906 -38.562 1 93.69 485 TRP B CA 1
ATOM 9444 C C . TRP B 1 485 ? -17.188 -37.406 -40 1 93.69 485 TRP B C 1
ATOM 9446 O O . TRP B 1 485 ? -17.781 -36.781 -40.875 1 93.69 485 TRP B O 1
ATOM 9456 N N . LYS B 1 486 ? -16.438 -38.438 -40.25 1 95.44 486 LYS B N 1
ATOM 9457 C CA . LYS B 1 486 ? -16.422 -39.062 -41.594 1 95.44 486 LYS B CA 1
ATOM 9458 C C . LYS B 1 486 ? -17.812 -39.562 -41.969 1 95.44 486 LYS B C 1
ATOM 9460 O O . LYS B 1 486 ? -18.25 -39.344 -43.125 1 95.44 486 LYS B O 1
ATOM 9465 N N . LYS B 1 487 ? -18.516 -40.125 -41.031 1 95.75 487 LYS B N 1
ATOM 9466 C CA . LYS B 1 487 ? -19.875 -40.594 -41.281 1 95.75 487 LYS B CA 1
ATOM 9467 C C . LYS B 1 487 ? -20.797 -39.406 -41.625 1 95.75 487 LYS B C 1
ATOM 9469 O O . LYS B 1 487 ? -21.625 -39.5 -42.531 1 95.75 487 LYS B O 1
ATOM 9474 N N . GLU B 1 488 ? -20.641 -38.375 -40.875 1 95 488 GLU B N 1
ATOM 9475 C CA . GLU B 1 488 ? -21.469 -37.219 -41.156 1 95 488 GLU B CA 1
ATOM 9476 C C . GLU B 1 488 ? -21.188 -36.656 -42.531 1 95 488 GLU B C 1
ATOM 9478 O O . GLU B 1 488 ? -22.109 -36.156 -43.219 1 95 488 GLU B O 1
ATOM 9483 N N . LEU B 1 489 ? -19.906 -36.656 -42.938 1 95.88 489 LEU B N 1
ATOM 9484 C CA . LEU B 1 489 ? -19.562 -36.188 -44.281 1 95.88 489 LEU B CA 1
ATOM 9485 C C . LEU B 1 489 ? -20.203 -37.094 -45.344 1 95.88 489 LEU B C 1
ATOM 9487 O O . LEU B 1 489 ? -20.734 -36.625 -46.344 1 95.88 489 LEU B O 1
ATOM 9491 N N . GLU B 1 490 ? -20.141 -38.344 -45.094 1 95.5 490 GLU B N 1
ATOM 9492 C CA . GLU B 1 490 ? -20.734 -39.312 -46 1 95.5 490 GLU B CA 1
ATOM 9493 C C . GLU B 1 490 ? -22.234 -39.094 -46.156 1 95.5 490 GLU B C 1
ATOM 9495 O O . GLU B 1 490 ? -22.766 -39.094 -47.281 1 95.5 490 GLU B O 1
ATOM 9500 N N . LEU B 1 491 ? -22.875 -38.875 -45.062 1 95.5 491 LEU B N 1
ATOM 9501 C CA . LEU B 1 491 ? -24.312 -38.625 -45.062 1 95.5 491 LEU B CA 1
ATOM 9502 C C . LEU B 1 491 ? -24.641 -37.312 -45.781 1 95.5 491 LEU B C 1
ATOM 9504 O O . LEU B 1 491 ? -25.625 -37.25 -46.531 1 95.5 491 LEU B O 1
ATOM 9508 N N . ALA B 1 492 ? -23.859 -36.344 -45.594 1 95.5 492 ALA B N 1
ATOM 9509 C CA . ALA B 1 492 ? -24.094 -35.062 -46.219 1 95.5 492 ALA B CA 1
ATOM 9510 C C . ALA B 1 492 ? -23.953 -35.156 -47.75 1 95.5 492 ALA B C 1
ATOM 9512 O O . ALA B 1 492 ? -24.75 -34.594 -48.5 1 95.5 492 ALA B O 1
ATOM 9513 N N . VAL B 1 493 ? -22.906 -35.844 -48.156 1 95.12 493 VAL B N 1
ATOM 9514 C CA . VAL B 1 493 ? -22.656 -36.031 -49.594 1 95.12 493 VAL B CA 1
ATOM 9515 C C . VAL B 1 493 ? -23.797 -36.844 -50.219 1 95.12 493 VAL B C 1
ATOM 9517 O O . VAL B 1 493 ? -24.266 -36.5 -51.312 1 95.12 493 VAL B O 1
ATOM 9520 N N . SER B 1 494 ? -24.234 -37.844 -49.531 1 93.5 494 SER B N 1
ATOM 9521 C CA . SER B 1 494 ? -25.344 -38.656 -50 1 93.5 494 SER B CA 1
ATOM 9522 C C . SER B 1 494 ? -26.625 -37.844 -50.156 1 93.5 494 SER B C 1
ATOM 9524 O O . SER B 1 494 ? -27.375 -38.031 -51.125 1 93.5 494 SER B O 1
ATOM 9526 N N . ALA B 1 495 ? -26.859 -37.031 -49.25 1 92.44 495 ALA B N 1
ATOM 9527 C CA . ALA B 1 495 ? -28.062 -36.188 -49.25 1 92.44 495 ALA B CA 1
ATOM 9528 C C . ALA B 1 495 ? -28.016 -35.156 -50.375 1 92.44 495 ALA B C 1
ATOM 9530 O O . ALA B 1 495 ? -29.047 -34.812 -50.938 1 92.44 495 ALA B O 1
ATOM 9531 N N . ALA B 1 496 ? -26.844 -34.625 -50.562 1 89 496 ALA B N 1
ATOM 9532 C CA . ALA B 1 496 ? -26.672 -33.594 -51.594 1 89 496 ALA B CA 1
ATOM 9533 C C . ALA B 1 496 ? -26.781 -34.156 -53 1 89 496 ALA B C 1
ATOM 9535 O O . ALA B 1 496 ? -27.094 -33.438 -53.938 1 89 496 ALA B O 1
ATOM 9536 N N . GLY B 1 497 ? -26.656 -35.406 -53.156 1 81.31 497 GLY B N 1
ATOM 9537 C CA . GLY B 1 497 ? -26.75 -36.031 -54.438 1 81.31 497 GLY B CA 1
ATOM 9538 C C . GLY B 1 497 ? -25.516 -35.812 -55.312 1 81.31 497 GLY B C 1
ATOM 9539 O O . GLY B 1 497 ? -24.547 -35.188 -54.844 1 81.31 497 GLY B O 1
ATOM 9540 N N . GLN B 1 498 ? -25.547 -36.281 -56.531 1 77.19 498 GLN B N 1
ATOM 9541 C CA . GLN B 1 498 ? -24.375 -36.375 -57.406 1 77.19 498 GLN B CA 1
ATOM 9542 C C . GLN B 1 498 ? -23.984 -35 -57.906 1 77.19 498 GLN B C 1
ATOM 9544 O O . GLN B 1 498 ? -22.828 -34.781 -58.344 1 77.19 498 GLN B O 1
ATOM 9549 N N . GLU B 1 499 ? -24.859 -34.031 -57.781 1 75.75 499 GLU B N 1
ATOM 9550 C CA . GLU B 1 499 ? -24.594 -32.75 -58.344 1 75.75 499 GLU B CA 1
ATOM 9551 C C . GLU B 1 499 ? -23.406 -32.062 -57.656 1 75.75 499 GLU B C 1
ATOM 9553 O O . GLU B 1 499 ? -22.531 -31.484 -58.344 1 75.75 499 GLU B O 1
ATOM 9558 N N . LYS B 1 500 ? -23.312 -32.062 -56.375 1 75 500 LYS B N 1
ATOM 9559 C CA . LYS B 1 500 ? -22.219 -31.406 -55.688 1 75 500 LYS B CA 1
ATOM 9560 C C . LYS B 1 500 ? -20.891 -32.094 -55.938 1 75 500 LYS B C 1
ATOM 9562 O O . LYS B 1 500 ? -19.828 -31.484 -55.875 1 75 500 LYS B O 1
ATOM 9567 N N . MET B 1 501 ? -20.922 -33.281 -56.375 1 82.31 501 MET B N 1
ATOM 9568 C CA . MET B 1 501 ? -19.719 -34.062 -56.594 1 82.31 501 MET B CA 1
ATOM 9569 C C . MET B 1 501 ? -19.219 -33.906 -58 1 82.31 501 MET B C 1
ATOM 9571 O O . MET B 1 501 ? -18.234 -34.531 -58.406 1 82.31 501 MET B O 1
ATOM 9575 N N . GLN B 1 502 ? -19.875 -32.938 -58.625 1 83.62 502 GLN B N 1
ATOM 9576 C CA . GLN B 1 502 ? -19.469 -32.719 -60.031 1 83.62 502 GLN B CA 1
ATOM 9577 C C . GLN B 1 502 ? -18.188 -31.875 -60.062 1 83.62 502 GLN B C 1
ATOM 9579 O O . GLN B 1 502 ? -17.438 -31.938 -61.062 1 83.62 502 GLN B O 1
ATOM 9584 N N . ASP B 1 503 ? -17.984 -31.109 -59.125 1 89.06 503 ASP B N 1
ATOM 9585 C CA . ASP B 1 503 ? -16.719 -30.406 -59 1 89.06 503 ASP B CA 1
ATOM 9586 C C . ASP B 1 503 ? -15.594 -31.359 -58.625 1 89.06 503 ASP B C 1
ATOM 9588 O O . ASP B 1 503 ? -15.562 -31.875 -57.5 1 89.06 503 ASP B O 1
ATOM 9592 N N . GLU B 1 504 ? -14.633 -31.594 -59.469 1 91.44 504 GLU B N 1
ATOM 9593 C CA . GLU B 1 504 ? -13.609 -32.625 -59.344 1 91.44 504 GLU B CA 1
ATOM 9594 C C . GLU B 1 504 ? -12.766 -32.375 -58.094 1 91.44 504 GLU B C 1
ATOM 9596 O O . GLU B 1 504 ? -12.406 -33.312 -57.375 1 91.44 504 GLU B O 1
ATOM 9601 N N . GLU B 1 505 ? -12.43 -31.156 -57.938 1 92.88 505 GLU B N 1
ATOM 9602 C CA . GLU B 1 505 ? -11.609 -30.812 -56.781 1 92.88 505 GLU B CA 1
ATOM 9603 C C . GLU B 1 505 ? -12.352 -31.109 -55.469 1 92.88 505 GLU B C 1
ATOM 9605 O O . GLU B 1 505 ? -11.773 -31.672 -54.531 1 92.88 505 GLU B O 1
ATOM 9610 N N . PHE B 1 506 ? -13.516 -30.672 -55.375 1 94.88 506 PHE B N 1
ATOM 9611 C CA . PHE B 1 506 ? -14.336 -30.938 -54.219 1 94.88 506 PHE B CA 1
ATOM 9612 C C . PHE B 1 506 ? -14.523 -32.438 -54 1 94.88 506 PHE B C 1
ATOM 9614 O O . PHE B 1 506 ? -14.398 -32.906 -52.875 1 94.88 506 PHE B O 1
ATOM 9621 N N . ALA B 1 507 ? -14.828 -33.125 -55.031 1 94.56 507 ALA B N 1
ATOM 9622 C CA . ALA B 1 507 ? -15.023 -34.562 -54.938 1 94.56 507 ALA B CA 1
ATOM 9623 C C . ALA B 1 507 ? -13.758 -35.25 -54.438 1 94.56 507 ALA B C 1
ATOM 9625 O O . ALA B 1 507 ? -13.836 -36.188 -53.656 1 94.56 507 ALA B O 1
ATOM 9626 N N . ASN B 1 508 ? -12.609 -34.812 -54.906 1 95.31 508 ASN B N 1
ATOM 9627 C CA . ASN B 1 508 ? -11.336 -35.375 -54.5 1 95.31 508 ASN B CA 1
ATOM 9628 C C . ASN B 1 508 ? -11.086 -35.125 -53 1 95.31 508 ASN B C 1
ATOM 9630 O O . ASN B 1 508 ? -10.555 -35.969 -52.312 1 95.31 508 ASN B O 1
ATOM 9634 N N . ALA B 1 509 ? -11.414 -33.938 -52.625 1 96.19 509 ALA B N 1
ATOM 9635 C CA . ALA B 1 509 ? -11.266 -33.594 -51.219 1 96.19 509 ALA B CA 1
ATOM 9636 C C . ALA B 1 509 ? -12.148 -34.469 -50.312 1 96.19 509 ALA B C 1
ATOM 9638 O O . ALA B 1 509 ? -11.711 -34.938 -49.281 1 96.19 509 ALA B O 1
ATOM 9639 N N . VAL B 1 510 ? -13.367 -34.656 -50.688 1 96.5 510 VAL B N 1
ATOM 9640 C CA . VAL B 1 510 ? -14.305 -35.5 -49.969 1 96.5 510 VAL B CA 1
ATOM 9641 C C . VAL B 1 510 ? -13.758 -36.906 -49.875 1 96.5 510 VAL B C 1
ATOM 9643 O O . VAL B 1 510 ? -13.734 -37.531 -48.781 1 96.5 510 VAL B O 1
ATOM 9646 N N . LYS B 1 511 ? -13.297 -37.438 -50.969 1 96 511 LYS B N 1
ATOM 9647 C CA . LYS B 1 511 ? -12.742 -38.781 -51.031 1 96 511 LYS B CA 1
ATOM 9648 C C . LYS B 1 511 ? -11.523 -38.906 -50.125 1 96 511 LYS B C 1
ATOM 9650 O O . LYS B 1 511 ? -11.336 -39.938 -49.469 1 96 511 LYS B O 1
ATOM 9655 N N . ALA B 1 512 ? -10.758 -37.906 -50.125 1 96.69 512 ALA B N 1
ATOM 9656 C CA . ALA B 1 512 ? -9.555 -37.906 -49.281 1 96.69 512 ALA B CA 1
ATOM 9657 C C . ALA B 1 512 ? -9.922 -38.031 -47.812 1 96.69 512 ALA B C 1
ATOM 9659 O O . ALA B 1 512 ? -9.328 -38.844 -47.094 1 96.69 512 ALA B O 1
ATOM 9660 N N . ILE B 1 513 ? -10.875 -37.281 -47.312 1 97.38 513 ILE B N 1
ATOM 9661 C CA . ILE B 1 513 ? -11.289 -37.344 -45.938 1 97.38 513 ILE B CA 1
ATOM 9662 C C . ILE B 1 513 ? -11.898 -38.719 -45.625 1 97.38 513 ILE B C 1
ATOM 9664 O O . ILE B 1 513 ? -11.602 -39.312 -44.594 1 97.38 513 ILE B O 1
ATOM 9668 N N . LEU B 1 514 ? -12.734 -39.156 -46.469 1 96.94 514 LEU B N 1
ATOM 9669 C CA . LEU B 1 514 ? -13.445 -40.406 -46.25 1 96.94 514 LEU B CA 1
ATOM 9670 C C . LEU B 1 514 ? -12.477 -41.562 -46.25 1 96.94 514 LEU B C 1
ATOM 9672 O O . LEU B 1 514 ? -12.703 -42.562 -45.562 1 96.94 514 LEU B O 1
ATOM 9676 N N . ALA B 1 515 ? -11.359 -41.5 -47 1 96.56 515 ALA B N 1
ATOM 9677 C CA . ALA B 1 515 ? -10.367 -42.562 -47.062 1 96.56 515 ALA B CA 1
ATOM 9678 C C . ALA B 1 515 ? -9.344 -42.469 -45.938 1 96.56 515 ALA B C 1
ATOM 9680 O O . ALA B 1 515 ? -8.594 -43.406 -45.688 1 96.56 515 ALA B O 1
ATOM 9681 N N . TRP B 1 516 ? -9.32 -41.375 -45.344 1 95.94 516 TRP B N 1
ATOM 9682 C CA . TRP B 1 516 ? -8.367 -41.031 -44.281 1 95.94 516 TRP B CA 1
ATOM 9683 C C . TRP B 1 516 ? -8.578 -41.938 -43.062 1 95.94 516 TRP B C 1
ATOM 9685 O O . TRP B 1 516 ? -9.719 -42.219 -42.688 1 95.94 516 TRP B O 1
ATOM 9695 N N . ASP B 1 517 ? -7.574 -42.344 -42.344 1 94.94 517 ASP B N 1
ATOM 9696 C CA . ASP B 1 517 ? -7.648 -43.281 -41.25 1 94.94 517 ASP B CA 1
ATOM 9697 C C . ASP B 1 517 ? -7.875 -42.562 -39.906 1 94.94 517 ASP B C 1
ATOM 9699 O O . ASP B 1 517 ? -8.016 -43.219 -38.875 1 94.94 517 ASP B O 1
ATOM 9703 N N . GLY B 1 518 ? -7.855 -41.281 -39.969 1 94.81 518 GLY B N 1
ATOM 9704 C CA . GLY B 1 518 ? -8.148 -40.531 -38.75 1 94.81 518 GLY B CA 1
ATOM 9705 C C . GLY B 1 518 ? -6.918 -40.219 -37.938 1 94.81 518 GLY B C 1
ATOM 9706 O O . GLY B 1 518 ? -7.023 -39.688 -36.844 1 94.81 518 GLY B O 1
ATOM 9707 N N . GLU B 1 519 ? -5.77 -40.438 -38.438 1 95.31 519 GLU B N 1
ATOM 9708 C CA . GLU B 1 519 ? -4.531 -40.25 -37.688 1 95.31 519 GLU B CA 1
ATOM 9709 C C . GLU B 1 519 ? -3.898 -38.906 -38 1 95.31 519 GLU B C 1
ATOM 9711 O O . GLU B 1 519 ? -3.709 -38.562 -39.188 1 95.31 519 GLU B O 1
ATOM 9716 N N . PHE B 1 520 ? -3.52 -38.219 -37.031 1 95.44 520 PHE B N 1
ATOM 9717 C CA . PHE B 1 520 ? -2.891 -36.906 -37.188 1 95.44 520 PHE B CA 1
ATOM 9718 C C . PHE B 1 520 ? -1.377 -37.062 -37.281 1 95.44 520 PHE B C 1
ATOM 9720 O O . PHE B 1 520 ? -0.638 -36.469 -36.5 1 95.44 520 PHE B O 1
ATOM 9727 N N . THR B 1 521 ? -0.948 -37.688 -38.25 1 95.25 521 THR B N 1
ATOM 9728 C CA . THR B 1 521 ? 0.479 -37.781 -38.531 1 95.25 521 THR B CA 1
ATOM 9729 C C . THR B 1 521 ? 0.926 -36.656 -39.438 1 95.25 521 THR B C 1
ATOM 9731 O O . THR B 1 521 ? 0.104 -36.031 -40.125 1 95.25 521 THR B O 1
ATOM 9734 N N . ALA B 1 522 ? 2.199 -36.438 -39.469 1 95.06 522 ALA B N 1
ATOM 9735 C CA . ALA B 1 522 ? 2.752 -35.281 -40.156 1 95.06 522 ALA B CA 1
ATOM 9736 C C . ALA B 1 522 ? 2.625 -35.438 -41.656 1 95.06 522 ALA B C 1
ATOM 9738 O O . ALA B 1 522 ? 2.475 -34.438 -42.375 1 95.06 522 ALA B O 1
ATOM 9739 N N . ASP B 1 523 ? 2.559 -36.562 -42.156 1 94.31 523 ASP B N 1
ATOM 9740 C CA . ASP B 1 523 ? 2.695 -36.812 -43.594 1 94.31 523 ASP B CA 1
ATOM 9741 C C . ASP B 1 523 ? 1.332 -36.812 -44.281 1 94.31 523 ASP B C 1
ATOM 9743 O O . ASP B 1 523 ? 1.249 -36.75 -45.5 1 94.31 523 ASP B O 1
ATOM 9747 N N . LYS B 1 524 ? 0.273 -36.812 -43.531 1 94 524 LYS B N 1
ATOM 9748 C CA . LYS B 1 524 ? -1.055 -36.969 -44.125 1 94 524 LYS B CA 1
ATOM 9749 C C . LYS B 1 524 ? -1.641 -35.625 -44.531 1 94 524 LYS B C 1
ATOM 9751 O O . LYS B 1 524 ? -1.6 -34.656 -43.75 1 94 524 LYS B O 1
ATOM 9756 N N . THR B 1 525 ? -2.201 -35.562 -45.719 1 93.5 525 THR B N 1
ATOM 9757 C CA . THR B 1 525 ? -2.758 -34.312 -46.25 1 93.5 525 THR B CA 1
ATOM 9758 C C . THR B 1 525 ? -4.219 -34.156 -45.812 1 93.5 525 THR B C 1
ATOM 9760 O O . THR B 1 525 ? -4.68 -33.062 -45.562 1 93.5 525 THR B O 1
ATOM 9763 N N . ALA B 1 526 ? -4.867 -35.281 -45.75 1 94.44 526 ALA B N 1
ATOM 9764 C CA . ALA B 1 526 ? -6.277 -35.219 -45.375 1 94.44 526 ALA B CA 1
ATOM 9765 C C . ALA B 1 526 ? -6.445 -34.656 -43.969 1 94.44 526 ALA B C 1
ATOM 9767 O O . ALA B 1 526 ? -7.477 -34.062 -43.656 1 94.44 526 ALA B O 1
ATOM 9768 N N . THR B 1 527 ? -5.422 -34.844 -43.219 1 94.12 527 THR B N 1
ATOM 9769 C CA . THR B 1 527 ? -5.438 -34.438 -41.844 1 94.12 527 THR B CA 1
ATOM 9770 C C . THR B 1 527 ? -5.648 -32.906 -41.75 1 94.12 527 THR B C 1
ATOM 9772 O O . THR B 1 527 ? -6.477 -32.438 -40.969 1 94.12 527 THR B O 1
ATOM 9775 N N . SER B 1 528 ? -4.961 -32.094 -42.531 1 94.75 528 SER B N 1
ATOM 9776 C CA . SER B 1 528 ? -5.094 -30.656 -42.5 1 94.75 528 SER B CA 1
ATOM 9777 C C . SER B 1 528 ? -6.496 -30.219 -42.938 1 94.75 528 SER B C 1
ATOM 9779 O O . SER B 1 528 ? -7.109 -29.359 -42.312 1 94.75 528 SER B O 1
ATOM 9781 N N . LEU B 1 529 ? -6.906 -30.844 -43.969 1 96 529 LEU B N 1
ATOM 9782 C CA . LEU B 1 529 ? -8.234 -30.531 -44.5 1 96 529 LEU B CA 1
ATOM 9783 C C . LEU B 1 529 ? -9.312 -30.844 -43.469 1 96 529 LEU B C 1
ATOM 9785 O O . LEU B 1 529 ? -10.188 -30.016 -43.188 1 96 529 LEU B O 1
ATOM 9789 N N . TYR B 1 530 ? -9.234 -32.031 -42.906 1 95.25 530 TYR B N 1
ATOM 9790 C CA . TYR B 1 530 ? -10.164 -32.469 -41.875 1 95.25 530 TYR B CA 1
ATOM 9791 C C . TYR B 1 530 ? -10.148 -31.516 -40.688 1 95.25 530 TYR B C 1
ATOM 9793 O O . TYR B 1 530 ? -11.203 -31.094 -40.219 1 95.25 530 TYR B O 1
ATOM 9801 N N . LYS B 1 531 ? -8.961 -31.219 -40.188 1 92.56 531 LYS B N 1
ATOM 9802 C CA . LYS B 1 531 ? -8.789 -30.375 -39 1 92.56 531 LYS B CA 1
ATOM 9803 C C . LYS B 1 531 ? -9.453 -29.016 -39.219 1 92.56 531 LYS B C 1
ATOM 9805 O O . LYS B 1 531 ? -10.266 -28.594 -38.375 1 92.56 531 LYS B O 1
ATOM 9810 N N . PHE B 1 532 ? -9.141 -28.328 -40.25 1 92.31 532 PHE B N 1
ATOM 9811 C CA . PHE B 1 532 ? -9.633 -26.969 -40.469 1 92.31 532 PHE B CA 1
ATOM 9812 C C . PHE B 1 532 ? -11.117 -26.984 -40.812 1 92.31 532 PHE B C 1
ATOM 9814 O O . PHE B 1 532 ? -11.852 -26.062 -40.469 1 92.31 532 PHE B O 1
ATOM 9821 N N . TRP B 1 533 ? -11.562 -28.047 -41.5 1 93.81 533 TRP B N 1
ATOM 9822 C CA . TRP B 1 533 ? -12.992 -28.203 -41.781 1 93.81 533 TRP B CA 1
ATOM 9823 C C . TRP B 1 533 ? -13.773 -28.359 -40.469 1 93.81 533 TRP B C 1
ATOM 9825 O O . TRP B 1 533 ? -14.773 -27.672 -40.25 1 93.81 533 TRP B O 1
ATOM 9835 N N . ARG B 1 534 ? -13.336 -29.234 -39.688 1 91.75 534 ARG B N 1
ATOM 9836 C CA . ARG B 1 534 ? -14.008 -29.5 -38.438 1 91.75 534 ARG B CA 1
ATOM 9837 C C . ARG B 1 534 ? -14.047 -28.25 -37.562 1 91.75 534 ARG B C 1
ATOM 9839 O O . ARG B 1 534 ? -15.062 -27.984 -36.906 1 91.75 534 ARG B O 1
ATOM 9846 N N . ILE B 1 535 ? -12.93 -27.547 -37.469 1 88.88 535 ILE B N 1
ATOM 9847 C CA . ILE B 1 535 ? -12.867 -26.312 -36.688 1 88.88 535 ILE B CA 1
ATOM 9848 C C . ILE B 1 535 ? -13.93 -25.328 -37.188 1 88.88 535 ILE B C 1
ATOM 9850 O O . ILE B 1 535 ? -14.648 -24.719 -36.406 1 88.88 535 ILE B O 1
ATOM 9854 N N . LYS B 1 536 ? -14.055 -25.203 -38.438 1 90.81 536 LYS B N 1
ATOM 9855 C CA . LYS B 1 536 ? -15.031 -24.297 -39.031 1 90.81 536 LYS B CA 1
ATOM 9856 C C . LYS B 1 536 ? -16.453 -24.734 -38.719 1 90.81 536 LYS B C 1
ATOM 9858 O O . LYS B 1 536 ? -17.344 -23.906 -38.5 1 90.81 536 LYS B O 1
ATOM 9863 N N . CYS B 1 537 ? -16.641 -26.016 -38.875 1 91.44 537 CYS B N 1
ATOM 9864 C CA . CYS B 1 537 ? -17.969 -26.547 -38.531 1 91.44 537 CYS B CA 1
ATOM 9865 C C . CYS B 1 537 ? -18.312 -26.25 -37.062 1 91.44 537 CYS B C 1
ATOM 9867 O O . CYS B 1 537 ? -19.438 -25.875 -36.781 1 91.44 537 CYS B O 1
ATOM 9869 N N . GLY B 1 538 ? -17.375 -26.5 -36.219 1 87.5 538 GLY B N 1
ATOM 9870 C CA . GLY B 1 538 ? -17.594 -26.234 -34.812 1 87.5 538 GLY B CA 1
ATOM 9871 C C . GLY B 1 538 ? -17.922 -24.781 -34.531 1 87.5 538 GLY B C 1
ATOM 9872 O O . GLY B 1 538 ? -18.688 -24.484 -33.625 1 87.5 538 GLY B O 1
ATOM 9873 N N . GLU B 1 539 ? -17.375 -23.922 -35.312 1 86.06 539 GLU B N 1
ATOM 9874 C CA . GLU B 1 539 ? -17.562 -22.484 -35.094 1 86.06 539 GLU B CA 1
ATOM 9875 C C . GLU B 1 539 ? -18.891 -22.016 -35.688 1 86.06 539 GLU B C 1
ATOM 9877 O O . GLU B 1 539 ? -19.516 -21.094 -35.125 1 86.06 539 GLU B O 1
ATOM 9882 N N . LYS B 1 540 ? -19.312 -22.609 -36.688 1 89.88 540 LYS B N 1
ATOM 9883 C CA . LYS B 1 540 ? -20.375 -21.984 -37.469 1 89.88 540 LYS B CA 1
ATOM 9884 C C . LYS B 1 540 ? -21.656 -22.797 -37.406 1 89.88 540 LYS B C 1
ATOM 9886 O O . LYS B 1 540 ? -22.734 -22.312 -37.781 1 89.88 540 LYS B O 1
ATOM 9891 N N . MET B 1 541 ? -21.531 -24.062 -36.938 1 90 541 MET B N 1
ATOM 9892 C CA . MET B 1 541 ? -22.703 -24.938 -36.969 1 90 541 MET B CA 1
ATOM 9893 C C . MET B 1 541 ? -23.109 -25.359 -35.562 1 90 541 MET B C 1
ATOM 9895 O O . MET B 1 541 ? -22.266 -25.391 -34.656 1 90 541 MET B O 1
ATOM 9899 N N . ASN B 1 542 ? -24.391 -25.625 -35.438 1 88.56 542 ASN B N 1
ATOM 9900 C CA . ASN B 1 542 ? -24.875 -26.297 -34.219 1 88.56 542 ASN B CA 1
ATOM 9901 C C . ASN B 1 542 ? -24.594 -27.797 -34.281 1 88.56 542 ASN B C 1
ATOM 9903 O O . ASN B 1 542 ? -25.188 -28.516 -35.094 1 88.56 542 ASN B O 1
ATOM 9907 N N . LEU B 1 543 ? -23.797 -28.234 -33.438 1 88.88 543 LEU B N 1
ATOM 9908 C CA . LEU B 1 543 ? -23.375 -29.625 -33.469 1 88.88 543 LEU B CA 1
ATOM 9909 C C . LEU B 1 543 ? -24.109 -30.453 -32.406 1 88.88 543 LEU B C 1
ATOM 9911 O O . LEU B 1 543 ? -23.797 -31.625 -32.188 1 88.88 543 LEU B O 1
ATOM 9915 N N . LYS B 1 544 ? -25.062 -30 -31.688 1 86.81 544 LYS B N 1
ATOM 9916 C CA . LYS B 1 544 ? -25.781 -30.656 -30.609 1 86.81 544 LYS B CA 1
ATOM 9917 C C . LYS B 1 544 ? -26.359 -32 -31.047 1 86.81 544 LYS B C 1
ATOM 9919 O O . LYS B 1 544 ? -26.359 -32.969 -30.281 1 86.81 544 LYS B O 1
ATOM 9924 N N . PRO B 1 545 ? -26.812 -32.094 -32.281 1 87.81 545 PRO B N 1
ATOM 9925 C CA . PRO B 1 545 ? -27.391 -33.375 -32.719 1 87.81 545 PRO B CA 1
ATOM 9926 C C . PRO B 1 545 ? -26.375 -34.5 -32.75 1 87.81 545 PRO B C 1
ATOM 9928 O O . PRO B 1 545 ? -26.75 -35.688 -32.688 1 87.81 545 PRO B O 1
ATOM 9931 N N . MET B 1 546 ? -25.188 -34.188 -32.844 1 87.62 546 MET B N 1
ATOM 9932 C CA . MET B 1 546 ? -24.141 -35.188 -32.906 1 87.62 546 MET B CA 1
ATOM 9933 C C . MET B 1 546 ? -23.844 -35.781 -31.531 1 87.62 546 MET B C 1
ATOM 9935 O O . MET B 1 546 ? -23.203 -36.844 -31.422 1 87.62 546 MET B O 1
ATOM 9939 N N . ILE B 1 547 ? -24.312 -35.031 -30.609 1 81.69 547 ILE B N 1
ATOM 9940 C CA . ILE B 1 547 ? -24.031 -35.5 -29.25 1 81.69 547 ILE B CA 1
ATOM 9941 C C . ILE B 1 547 ? -24.812 -36.781 -28.969 1 81.69 547 ILE B C 1
ATOM 9943 O O . ILE B 1 547 ? -26.016 -36.875 -29.266 1 81.69 547 ILE B O 1
ATOM 9947 N N . GLY B 1 548 ? -24.234 -37.844 -28.406 1 78.31 548 GLY B N 1
ATOM 9948 C CA . GLY B 1 548 ? -24.891 -39.094 -28.078 1 78.31 548 GLY B CA 1
ATOM 9949 C C . GLY B 1 548 ? -25.062 -40 -29.266 1 78.31 548 GLY B C 1
ATOM 9950 O O . GLY B 1 548 ? -25.953 -40.875 -29.281 1 78.31 548 GLY B O 1
ATOM 9951 N N . GLY B 1 549 ? -24.359 -39.719 -30.328 1 82.44 549 GLY B N 1
ATOM 9952 C CA . GLY B 1 549 ? -24.344 -40.625 -31.469 1 82.44 549 GLY B CA 1
ATOM 9953 C C . GLY B 1 549 ? -25.359 -40.25 -32.531 1 82.44 549 GLY B C 1
ATOM 9954 O O . GLY B 1 549 ? -25.609 -41.031 -33.469 1 82.44 549 GLY B O 1
ATOM 9955 N N . GLY B 1 550 ? -25.906 -39.125 -32.344 1 89.31 550 GLY B N 1
ATOM 9956 C CA . GLY B 1 550 ? -26.828 -38.656 -33.375 1 89.31 550 GLY B CA 1
ATOM 9957 C C . GLY B 1 550 ? -26.141 -38.156 -34.625 1 89.31 550 GLY B C 1
ATOM 9958 O O . GLY B 1 550 ? -24.906 -38.188 -34.719 1 89.31 550 GLY B O 1
ATOM 9959 N N . HIS B 1 551 ? -27.047 -37.75 -35.562 1 93.69 551 HIS B N 1
ATOM 9960 C CA . HIS B 1 551 ? -26.516 -37.25 -36.844 1 93.69 551 HIS B CA 1
ATOM 9961 C C . HIS B 1 551 ? -26.969 -35.844 -37.125 1 93.69 551 HIS B C 1
ATOM 9963 O O . HIS B 1 551 ? -27.969 -35.375 -36.562 1 93.69 551 HIS B O 1
ATOM 9969 N N . LEU B 1 552 ? -26.156 -35.188 -38 1 93.69 552 LEU B N 1
ATOM 9970 C CA . LEU B 1 552 ? -26.516 -33.812 -38.438 1 93.69 552 LEU B CA 1
ATOM 9971 C C . LEU B 1 552 ? -27.797 -33.812 -39.25 1 93.69 552 LEU B C 1
ATOM 9973 O O . LEU B 1 552 ? -28.047 -34.75 -40.031 1 93.69 552 LEU B O 1
ATOM 9977 N N . GLY B 1 553 ? -28.594 -32.75 -39.062 1 93.5 553 GLY B N 1
ATOM 9978 C CA . GLY B 1 553 ? -29.781 -32.594 -39.875 1 93.5 553 GLY B CA 1
ATOM 9979 C C . GLY B 1 553 ? -29.484 -32.094 -41.281 1 93.5 553 GLY B C 1
ATOM 9980 O O . GLY B 1 553 ? -28.328 -31.828 -41.594 1 93.5 553 GLY B O 1
ATOM 9981 N N . ALA B 1 554 ? -30.578 -31.953 -42.094 1 92.94 554 ALA B N 1
ATOM 9982 C CA . ALA B 1 554 ? -30.438 -31.609 -43.5 1 92.94 554 ALA B CA 1
ATOM 9983 C C . ALA B 1 554 ? -29.75 -30.266 -43.688 1 92.94 554 ALA B C 1
ATOM 9985 O O . ALA B 1 554 ? -28.875 -30.109 -44.531 1 92.94 554 ALA B O 1
ATOM 9986 N N . GLU B 1 555 ? -30.109 -29.391 -42.906 1 93.25 555 GLU B N 1
ATOM 9987 C CA . GLU B 1 555 ? -29.531 -28.047 -43 1 93.25 555 GLU B CA 1
ATOM 9988 C C . GLU B 1 555 ? -28.047 -28.078 -42.625 1 93.25 555 GLU B C 1
ATOM 9990 O O . GLU B 1 555 ? -27.219 -27.469 -43.312 1 93.25 555 GLU B O 1
ATOM 9995 N N . GLN B 1 556 ? -27.75 -28.75 -41.5 1 94.12 556 GLN B N 1
ATOM 9996 C CA . GLN B 1 556 ? -26.375 -28.844 -41.062 1 94.12 556 GLN B CA 1
ATOM 9997 C C . GLN B 1 556 ? -25.516 -29.609 -42.062 1 94.12 556 GLN B C 1
ATOM 9999 O O . GLN B 1 556 ? -24.344 -29.328 -42.25 1 94.12 556 GLN B O 1
ATOM 10004 N N . GLN B 1 557 ? -26.078 -30.594 -42.719 1 94.69 557 GLN B N 1
ATOM 10005 C CA . GLN B 1 557 ? -25.359 -31.375 -43.719 1 94.69 557 GLN B CA 1
ATOM 10006 C C . GLN B 1 557 ? -24.969 -30.5 -44.906 1 94.69 557 GLN B C 1
ATOM 10008 O O . GLN B 1 557 ? -23.828 -30.531 -45.375 1 94.69 557 GLN B O 1
ATOM 10013 N N . ALA B 1 558 ? -25.922 -29.703 -45.344 1 93.88 558 ALA B N 1
ATOM 10014 C CA . ALA B 1 558 ? -25.625 -28.797 -46.438 1 93.88 558 ALA B CA 1
ATOM 10015 C C . ALA B 1 558 ? -24.562 -27.781 -46.062 1 93.88 558 ALA B C 1
ATOM 10017 O O . ALA B 1 558 ? -23.656 -27.484 -46.844 1 93.88 558 ALA B O 1
ATOM 10018 N N . GLN B 1 559 ? -24.734 -27.266 -44.906 1 95.31 559 GLN B N 1
ATOM 10019 C CA . GLN B 1 559 ? -23.781 -26.281 -44.406 1 95.31 559 GLN B CA 1
ATOM 10020 C C . GLN B 1 559 ? -22.375 -26.875 -44.281 1 95.31 559 GLN B C 1
ATOM 10022 O O . GLN B 1 559 ? -21.391 -26.203 -44.562 1 95.31 559 GLN B O 1
ATOM 10027 N N . SER B 1 560 ? -22.297 -28.078 -43.812 1 95.5 560 SER B N 1
ATOM 10028 C CA . SER B 1 560 ? -21 -28.734 -43.656 1 95.5 560 SER B CA 1
ATOM 10029 C C . SER B 1 560 ? -20.266 -28.859 -44.969 1 95.5 560 SER B C 1
ATOM 10031 O O . SER B 1 560 ? -19.031 -28.766 -45.031 1 95.5 560 SER B O 1
ATOM 10033 N N . LEU B 1 561 ? -20.984 -29.047 -46.062 1 95.88 561 LEU B N 1
ATOM 10034 C CA . LEU B 1 561 ? -20.375 -29.156 -47.375 1 95.88 561 LEU B CA 1
ATOM 10035 C C . LEU B 1 561 ? -19.891 -27.781 -47.875 1 95.88 561 LEU B C 1
ATOM 10037 O O . LEU B 1 561 ? -18.844 -27.688 -48.531 1 95.88 561 LEU B O 1
ATOM 10041 N N . GLU B 1 562 ? -20.656 -26.797 -47.562 1 95.56 562 GLU B N 1
ATOM 10042 C CA . GLU B 1 562 ? -20.234 -25.438 -47.875 1 95.56 562 GLU B CA 1
ATOM 10043 C C . GLU B 1 562 ? -18.953 -25.062 -47.156 1 95.56 562 GLU B C 1
ATOM 10045 O O . GLU B 1 562 ? -18.047 -24.453 -47.719 1 95.56 562 GLU B O 1
ATOM 10050 N N . LEU B 1 563 ? -18.938 -25.422 -45.938 1 96.31 563 LEU B N 1
ATOM 10051 C CA . LEU B 1 563 ? -17.781 -25.125 -45.094 1 96.31 563 LEU B CA 1
ATOM 10052 C C . LEU B 1 563 ? -16.562 -25.906 -45.562 1 96.31 563 LEU B C 1
ATOM 10054 O O . LEU B 1 563 ? -15.422 -25.438 -45.469 1 96.31 563 LEU B O 1
ATOM 10058 N N . LEU B 1 564 ? -16.734 -27.109 -46.094 1 96.88 564 LEU B N 1
ATOM 10059 C CA . LEU B 1 564 ? -15.633 -27.859 -46.688 1 96.88 564 LEU B CA 1
ATOM 10060 C C . LEU B 1 564 ? -15.094 -27.141 -47.906 1 96.88 564 LEU B C 1
ATOM 10062 O O . LEU B 1 564 ? -13.875 -27.047 -48.094 1 96.88 564 LEU B O 1
ATOM 10066 N N . ALA B 1 565 ? -16.016 -26.641 -48.688 1 96 565 ALA B N 1
ATOM 10067 C CA . ALA B 1 565 ? -15.594 -25.875 -49.875 1 96 565 ALA B CA 1
ATOM 10068 C C . ALA B 1 565 ? -14.805 -24.641 -49.469 1 96 565 ALA B C 1
ATOM 10070 O O . ALA B 1 565 ? -13.797 -24.297 -50.094 1 96 565 ALA B O 1
ATOM 10071 N N . GLU B 1 566 ? -15.273 -24.047 -48.5 1 96.75 566 GLU B N 1
ATOM 10072 C CA . GLU B 1 566 ? -14.562 -22.875 -48 1 96.75 566 GLU B CA 1
ATOM 10073 C C . GLU B 1 566 ? -13.172 -23.25 -47.5 1 96.75 566 GLU B C 1
ATOM 10075 O O . GLU B 1 566 ? -12.219 -22.5 -47.688 1 96.75 566 GLU B O 1
ATOM 10080 N N . THR B 1 567 ? -13.086 -24.328 -46.75 1 96.81 567 THR B N 1
ATOM 10081 C CA . THR B 1 567 ? -11.805 -24.797 -46.219 1 96.81 567 THR B CA 1
ATOM 10082 C C . THR B 1 567 ? -10.836 -25.094 -47.375 1 96.81 567 THR B C 1
ATOM 10084 O O . THR B 1 567 ? -9.656 -24.734 -47.281 1 96.81 567 THR B O 1
ATOM 10087 N N . ILE B 1 568 ? -11.305 -25.688 -48.438 1 96.75 568 ILE B N 1
ATOM 10088 C CA . ILE B 1 568 ? -10.508 -25.984 -49.594 1 96.75 568 ILE B CA 1
ATOM 10089 C C . ILE B 1 568 ? -9.961 -24.688 -50.188 1 96.75 568 ILE B C 1
ATOM 10091 O O . ILE B 1 568 ? -8.758 -24.578 -50.469 1 96.75 568 ILE B O 1
ATOM 10095 N N . ALA B 1 569 ? -10.797 -23.734 -50.281 1 96.5 569 ALA B N 1
ATOM 10096 C CA . ALA B 1 569 ? -10.406 -22.453 -50.844 1 96.5 569 ALA B CA 1
ATOM 10097 C C . ALA B 1 569 ? -9.359 -21.766 -49.969 1 96.5 569 ALA B C 1
ATOM 10099 O O . ALA B 1 569 ? -8.406 -21.172 -50.5 1 96.5 569 ALA B O 1
ATOM 10100 N N . GLU B 1 570 ? -9.539 -21.844 -48.75 1 95.06 570 GLU B N 1
ATOM 10101 C CA . GLU B 1 570 ? -8.617 -21.203 -47.844 1 95.06 570 GLU B CA 1
ATOM 10102 C C . GLU B 1 570 ? -7.246 -21.875 -47.875 1 95.06 570 GLU B C 1
ATOM 10104 O O . GLU B 1 570 ? -6.219 -21.188 -47.812 1 95.06 570 GLU B O 1
ATOM 10109 N N . LEU B 1 571 ? -7.211 -23.203 -47.812 1 95.5 571 LEU B N 1
ATOM 10110 C CA . LEU B 1 571 ? -5.938 -23.906 -47.906 1 95.5 571 LEU B CA 1
ATOM 10111 C C . LEU B 1 571 ? -5.219 -23.594 -49.188 1 95.5 571 LEU B C 1
ATOM 10113 O O . LEU B 1 571 ? -3.998 -23.406 -49.219 1 95.5 571 LEU B O 1
ATOM 10117 N N . LYS B 1 572 ? -5.98 -23.469 -50.25 1 95.44 572 LYS B N 1
ATOM 10118 C CA . LYS B 1 572 ? -5.391 -23.094 -51.531 1 95.44 572 LYS B CA 1
ATOM 10119 C C . LYS B 1 572 ? -4.812 -21.672 -51.5 1 95.44 572 LYS B C 1
ATOM 10121 O O . LYS B 1 572 ? -3.729 -21.422 -52.031 1 95.44 572 LYS B O 1
ATOM 10126 N N . SER B 1 573 ? -5.547 -20.906 -50.906 1 94.69 573 SER B N 1
ATOM 10127 C CA . SER B 1 573 ? -5.102 -19.531 -50.812 1 94.69 573 SER B CA 1
ATOM 10128 C C . SER B 1 573 ? -3.84 -19.422 -49.969 1 94.69 573 SER B C 1
ATOM 10130 O O . SER B 1 573 ? -2.922 -18.672 -50.312 1 94.69 573 SER B O 1
ATOM 10132 N N . LYS B 1 574 ? -3.697 -20.109 -48.875 1 91.38 574 LYS B N 1
ATOM 10133 C CA . LYS B 1 574 ? -2.605 -19.984 -47.906 1 91.38 574 LYS B CA 1
ATOM 10134 C C . LYS B 1 574 ? -1.403 -20.828 -48.312 1 91.38 574 LYS B C 1
ATOM 10136 O O . LYS B 1 574 ? -0.257 -20.438 -48.062 1 91.38 574 LYS B O 1
ATOM 10141 N N . HIS B 1 575 ? -1.702 -21.969 -48.969 1 92.94 575 HIS B N 1
ATOM 10142 C CA . HIS B 1 575 ? -0.615 -22.922 -49.156 1 92.94 575 HIS B CA 1
ATOM 10143 C C . HIS B 1 575 ? -0.469 -23.297 -50.625 1 92.94 575 HIS B C 1
ATOM 10145 O O . HIS B 1 575 ? 0.406 -24.078 -51 1 92.94 575 HIS B O 1
ATOM 10151 N N . GLY B 1 576 ? -1.318 -22.812 -51.5 1 93.69 576 GLY B N 1
ATOM 10152 C CA . GLY B 1 576 ? -1.251 -23.047 -52.938 1 93.69 576 GLY B CA 1
ATOM 10153 C C . GLY B 1 576 ? -1.981 -24.312 -53.375 1 93.69 576 GLY B C 1
ATOM 10154 O O . GLY B 1 576 ? -2.242 -24.5 -54.562 1 93.69 576 GLY B O 1
ATOM 10155 N N . ARG B 1 577 ? -2.367 -25.156 -52.438 1 95.31 577 ARG B N 1
ATOM 10156 C CA . ARG B 1 577 ? -3.092 -26.406 -52.688 1 95.31 577 ARG B CA 1
ATOM 10157 C C . ARG B 1 577 ? -3.932 -26.797 -51.469 1 95.31 577 ARG B C 1
ATOM 10159 O O . ARG B 1 577 ? -3.705 -26.281 -50.344 1 95.31 577 ARG B O 1
ATOM 10166 N N . TRP B 1 578 ? -4.93 -27.625 -51.625 1 94.31 578 TRP B N 1
ATOM 10167 C CA . TRP B 1 578 ? -5.793 -28 -50.531 1 94.31 578 TRP B CA 1
ATOM 10168 C C . TRP B 1 578 ? -5.25 -29.234 -49.781 1 94.31 578 TRP B C 1
ATOM 10170 O O . TRP B 1 578 ? -5.594 -29.469 -48.625 1 94.31 578 TRP B O 1
ATOM 10180 N N . ASP B 1 579 ? -4.465 -30.047 -50.469 1 95.31 579 ASP B N 1
ATOM 10181 C CA . ASP B 1 579 ? -3.932 -31.281 -49.906 1 95.31 579 ASP B CA 1
ATOM 10182 C C . ASP B 1 579 ? -2.557 -31.047 -49.281 1 95.31 579 ASP B C 1
ATOM 10184 O O . ASP B 1 579 ? -1.581 -31.703 -49.656 1 95.31 579 ASP B O 1
ATOM 10188 N N . VAL B 1 580 ? -2.514 -30.25 -48.281 1 95.75 580 VAL B N 1
ATOM 10189 C CA . VAL B 1 580 ? -1.298 -29.906 -47.562 1 95.75 580 VAL B CA 1
ATOM 10190 C C . VAL B 1 580 ? -1.06 -30.891 -46.438 1 95.75 580 VAL B C 1
ATOM 10192 O O . VAL B 1 580 ? -1.939 -31.109 -45.594 1 95.75 580 VAL B O 1
ATOM 10195 N N . ALA B 1 581 ? 0.164 -31.453 -46.406 1 95.94 581 ALA B N 1
ATOM 10196 C CA . ALA B 1 581 ? 0.489 -32.375 -45.312 1 95.94 581 ALA B CA 1
ATOM 10197 C C . ALA B 1 581 ? 0.475 -31.656 -43.969 1 95.94 581 ALA B C 1
ATOM 10199 O O . ALA B 1 581 ? 0.92 -30.5 -43.875 1 95.94 581 ALA B O 1
ATOM 10200 N N . TRP B 1 582 ? -0.07 -32.281 -43 1 95.56 582 TRP B N 1
ATOM 10201 C CA . TRP B 1 582 ? -0.191 -31.703 -41.688 1 95.56 582 TRP B CA 1
ATOM 10202 C C . TRP B 1 582 ? 1.156 -31.172 -41.188 1 95.56 582 TRP B C 1
ATOM 10204 O O . TRP B 1 582 ? 1.236 -30.094 -40.625 1 95.56 582 TRP B O 1
ATOM 10214 N N . GLY B 1 583 ? 2.213 -31.859 -41.469 1 95.62 583 GLY B N 1
ATOM 10215 C CA . GLY B 1 583 ? 3.555 -31.5 -41.031 1 95.62 583 GLY B CA 1
ATOM 10216 C C . GLY B 1 583 ? 4.074 -30.234 -41.688 1 95.62 583 GLY B C 1
ATOM 10217 O O . GLY B 1 583 ? 5.039 -29.625 -41.219 1 95.62 583 GLY B O 1
ATOM 10218 N N . GLU B 1 584 ? 3.523 -29.875 -42.781 1 94.88 584 GLU B N 1
ATOM 10219 C CA . GLU B 1 584 ? 3.885 -28.609 -43.406 1 94.88 584 GLU B CA 1
ATOM 10220 C C . GLU B 1 584 ? 3.338 -27.438 -42.625 1 94.88 584 GLU B C 1
ATOM 10222 O O . GLU B 1 584 ? 3.889 -26.328 -42.656 1 94.88 584 GLU B O 1
ATOM 10227 N N . ILE B 1 585 ? 2.379 -27.688 -41.906 1 94.62 585 ILE B N 1
ATOM 10228 C CA . ILE B 1 585 ? 1.703 -26.641 -41.125 1 94.62 585 ILE B CA 1
ATOM 10229 C C . ILE B 1 585 ? 2.113 -26.734 -39.656 1 94.62 585 ILE B C 1
ATOM 10231 O O . ILE B 1 585 ? 2.49 -25.734 -39.062 1 94.62 585 ILE B O 1
ATOM 10235 N N . HIS B 1 586 ? 2.062 -27.844 -39.125 1 94.69 586 HIS B N 1
ATOM 10236 C CA . HIS B 1 586 ? 2.246 -28.109 -37.688 1 94.69 586 HIS B CA 1
ATOM 10237 C C . HIS B 1 586 ? 3.697 -28.453 -37.375 1 94.69 586 HIS B C 1
ATOM 10239 O O . HIS B 1 586 ? 4.219 -29.453 -37.875 1 94.69 586 HIS B O 1
ATOM 10245 N N . LYS B 1 587 ? 4.301 -27.594 -36.5 1 95.19 587 LYS B N 1
ATOM 10246 C CA . LYS B 1 587 ? 5.734 -27.719 -36.25 1 95.19 587 LYS B CA 1
ATOM 10247 C C . LYS B 1 587 ? 6.035 -27.766 -34.75 1 95.19 587 LYS B C 1
ATOM 10249 O O . LYS B 1 587 ? 5.285 -27.219 -33.969 1 95.19 587 LYS B O 1
ATOM 10254 N N . VAL B 1 588 ? 7.133 -28.484 -34.406 1 95.12 588 VAL B N 1
ATOM 10255 C CA . VAL B 1 588 ? 7.766 -28.391 -33.094 1 95.12 588 VAL B CA 1
ATOM 10256 C C . VAL B 1 588 ? 9.164 -27.797 -33.25 1 95.12 588 VAL B C 1
ATOM 10258 O O . VAL B 1 588 ? 9.875 -28.078 -34.219 1 95.12 588 VAL B O 1
ATOM 10261 N N . GLY B 1 589 ? 9.438 -26.859 -32.406 1 93.06 589 GLY B N 1
ATOM 10262 C CA . GLY B 1 589 ? 10.773 -26.281 -32.469 1 93.06 589 GLY B CA 1
ATOM 10263 C C . GLY B 1 589 ? 10.883 -24.953 -31.766 1 93.06 589 GLY B C 1
ATOM 10264 O O . GLY B 1 589 ? 9.922 -24.5 -31.125 1 93.06 589 GLY B O 1
ATOM 10265 N N . ARG B 1 590 ? 12.039 -24.422 -31.719 1 90.44 590 ARG B N 1
ATOM 10266 C CA . ARG B 1 590 ? 12.328 -23.109 -31.141 1 90.44 590 ARG B CA 1
ATOM 10267 C C . ARG B 1 590 ? 13.57 -22.484 -31.766 1 90.44 590 ARG B C 1
ATOM 10269 O O . ARG B 1 590 ? 14.445 -23.203 -32.25 1 90.44 590 ARG B O 1
ATOM 10276 N N . GLU B 1 591 ? 13.57 -21.125 -31.875 1 89.06 591 GLU B N 1
ATOM 10277 C CA . GLU B 1 591 ? 14.688 -20.281 -32.281 1 89.06 591 GLU B CA 1
ATOM 10278 C C . GLU B 1 591 ? 15.227 -20.703 -33.656 1 89.06 591 GLU B C 1
ATOM 10280 O O . GLU B 1 591 ? 16.422 -20.922 -33.812 1 89.06 591 GLU B O 1
ATOM 10285 N N . GLY B 1 592 ? 14.359 -20.938 -34.531 1 89.12 592 GLY B N 1
ATOM 10286 C CA . GLY B 1 592 ? 14.75 -21.109 -35.938 1 89.12 592 GLY B CA 1
ATOM 10287 C C . GLY B 1 592 ? 14.859 -22.562 -36.344 1 89.12 592 GLY B C 1
ATOM 10288 O O . GLY B 1 592 ? 15.078 -22.875 -37.5 1 89.12 592 GLY B O 1
ATOM 10289 N N . GLN B 1 593 ? 14.727 -23.438 -35.406 1 93.44 593 GLN B N 1
ATOM 10290 C CA . GLN B 1 593 ? 14.766 -24.875 -35.719 1 93.44 593 GLN B CA 1
ATOM 10291 C C . GLN B 1 593 ? 13.383 -25.5 -35.562 1 93.44 593 GLN B C 1
ATOM 10293 O O . GLN B 1 593 ? 12.961 -25.828 -34.438 1 93.44 593 GLN B O 1
ATOM 10298 N N . TYR B 1 594 ? 12.75 -25.75 -36.75 1 94.69 594 TYR B N 1
ATOM 10299 C CA . TYR B 1 594 ? 11.375 -26.219 -36.719 1 94.69 594 TYR B CA 1
ATOM 10300 C C . TYR B 1 594 ? 11.219 -27.484 -37.531 1 94.69 594 TYR B C 1
ATOM 10302 O O . TYR B 1 594 ? 11.781 -27.609 -38.625 1 94.69 594 TYR B O 1
ATOM 10310 N N . PHE B 1 595 ? 10.469 -28.484 -37.031 1 96.06 595 PHE B N 1
ATOM 10311 C CA . PHE B 1 595 ? 10.305 -29.797 -37.656 1 96.06 595 PHE B CA 1
ATOM 10312 C C . PHE B 1 595 ? 8.844 -30.203 -37.656 1 96.06 595 PHE B C 1
ATOM 10314 O O . PHE B 1 595 ? 8.094 -29.891 -36.719 1 96.06 595 PHE B O 1
ATOM 10321 N N . PRO B 1 596 ? 8.422 -30.953 -38.719 1 96.12 596 PRO B N 1
ATOM 10322 C CA . PRO B 1 596 ? 7.039 -31.438 -38.781 1 96.12 596 PRO B CA 1
ATOM 10323 C C . PRO B 1 596 ? 6.691 -32.375 -37.625 1 96.12 596 PRO B C 1
ATOM 10325 O O . PRO B 1 596 ? 7.504 -33.219 -37.219 1 96.12 596 PRO B O 1
ATOM 10328 N N . VAL B 1 597 ? 5.555 -32.188 -37.094 1 95.75 597 VAL B N 1
ATOM 10329 C CA . VAL B 1 597 ? 5.176 -33.031 -35.969 1 95.75 597 VAL B CA 1
ATOM 10330 C C . VAL B 1 597 ? 3.701 -33.406 -36.062 1 95.75 597 VAL B C 1
ATOM 10332 O O . VAL B 1 597 ? 2.906 -32.688 -36.656 1 95.75 597 VAL B O 1
ATOM 10335 N N . GLY B 1 598 ? 3.355 -34.594 -35.625 1 94.19 598 GLY B N 1
ATOM 10336 C CA . GLY B 1 598 ? 1.972 -35.031 -35.531 1 94.19 598 GLY B CA 1
ATOM 10337 C C . GLY B 1 598 ? 1.259 -34.5 -34.281 1 94.19 598 GLY B C 1
ATOM 10338 O O . GLY B 1 598 ? 1.743 -33.594 -33.625 1 94.19 598 GLY B O 1
ATOM 10339 N N . GLY B 1 599 ? 0.098 -35.125 -33.969 1 91.38 599 GLY B N 1
ATOM 10340 C CA . GLY B 1 599 ? -0.702 -34.656 -32.844 1 91.38 599 GLY B CA 1
ATOM 10341 C C . GLY B 1 599 ? -1.481 -33.406 -33.125 1 91.38 599 GLY B C 1
ATOM 10342 O O . GLY B 1 599 ? -1.171 -32.656 -34.062 1 91.38 599 GLY B O 1
ATOM 10343 N N . ALA B 1 600 ? -2.453 -33.125 -32.312 1 88.19 600 ALA B N 1
ATOM 10344 C CA . ALA B 1 600 ? -3.275 -31.953 -32.5 1 88.19 600 ALA B CA 1
ATOM 10345 C C . ALA B 1 600 ? -4.188 -31.719 -31.312 1 88.19 600 ALA B C 1
ATOM 10347 O O . ALA B 1 600 ? -4.492 -32.656 -30.562 1 88.19 600 ALA B O 1
ATOM 10348 N N . GLU B 1 601 ? -4.508 -30.469 -31.078 1 83.38 601 GLU B N 1
ATOM 10349 C CA . GLU B 1 601 ? -5.602 -30.047 -30.203 1 83.38 601 GLU B CA 1
ATOM 10350 C C . GLU B 1 601 ? -6.625 -29.203 -30.953 1 83.38 601 GLU B C 1
ATOM 10352 O O . GLU B 1 601 ? -6.262 -28.422 -31.828 1 83.38 601 GLU B O 1
ATOM 10357 N N . PHE B 1 602 ? -7.895 -29.656 -30.688 1 73.06 602 PHE B N 1
ATOM 10358 C CA . PHE B 1 602 ? -8.953 -28.828 -31.25 1 73.06 602 PHE B CA 1
ATOM 10359 C C . PHE B 1 602 ? -9.453 -27.812 -30.25 1 73.06 602 PHE B C 1
ATOM 10361 O O . PHE B 1 602 ? -9.617 -28.125 -29.062 1 73.06 602 PHE B O 1
ATOM 10368 N N . ARG B 1 603 ? -9.039 -26.562 -30.156 1 59.16 603 ARG B N 1
ATOM 10369 C CA . ARG B 1 603 ? -9.5 -25.547 -29.203 1 59.16 603 ARG B CA 1
ATOM 10370 C C . ARG B 1 603 ? -10.812 -25.984 -28.547 1 59.16 603 ARG B C 1
ATOM 10372 O O . ARG B 1 603 ? -11.617 -26.688 -29.141 1 59.16 603 ARG B O 1
ATOM 10379 N N . SER B 1 604 ? -10.711 -26.422 -27.219 1 51.38 604 SER B N 1
ATOM 10380 C CA . SER B 1 604 ? -11.891 -26.75 -26.438 1 51.38 604 SER B CA 1
ATOM 10381 C C . SER B 1 604 ? -13.094 -25.938 -26.859 1 51.38 604 SER B C 1
ATOM 10383 O O . SER B 1 604 ? -13.031 -24.703 -26.906 1 51.38 604 SER B O 1
ATOM 10385 N N . GLY B 1 605 ? -13.477 -25.984 -28.062 1 48.75 605 GLY B N 1
ATOM 10386 C CA . GLY B 1 605 ? -14.68 -25.234 -28.391 1 48.75 605 GLY B CA 1
ATOM 10387 C C . GLY B 1 605 ? -15.875 -25.625 -27.531 1 48.75 605 GLY B C 1
ATOM 10388 O O . GLY B 1 605 ? -15.859 -26.656 -26.859 1 48.75 605 GLY B O 1
ATOM 10389 N N . PRO B 1 606 ? -16.75 -24.719 -27.203 1 52.22 606 PRO B N 1
ATOM 10390 C CA . PRO B 1 606 ? -17.891 -24.828 -26.297 1 52.22 606 PRO B CA 1
ATOM 10391 C C . PRO B 1 606 ? -18.703 -26.094 -26.547 1 52.22 606 PRO B C 1
ATOM 10393 O O . PRO B 1 606 ? -19.547 -26.469 -25.719 1 52.22 606 PRO B O 1
ATOM 10396 N N . LYS B 1 607 ? -18.422 -26.719 -27.719 1 62.19 607 LYS B N 1
ATOM 10397 C CA . LYS B 1 607 ? -19.391 -27.766 -28.016 1 62.19 607 LYS B CA 1
ATOM 10398 C C . LYS B 1 607 ? -18.766 -29.156 -27.891 1 62.19 607 LYS B C 1
ATOM 10400 O O . LYS B 1 607 ? -17.75 -29.438 -28.531 1 62.19 607 LYS B O 1
ATOM 10405 N N . GLU B 1 608 ? -19.172 -30.016 -27.047 1 64.69 608 GLU B N 1
ATOM 10406 C CA . GLU B 1 608 ? -18.719 -31.359 -26.688 1 64.69 608 GLU B CA 1
ATOM 10407 C C . GLU B 1 608 ? -18.422 -32.188 -27.938 1 64.69 608 GLU B C 1
ATOM 10409 O O . GLU B 1 608 ? -17.453 -32.938 -27.984 1 64.69 608 GLU B O 1
ATOM 10414 N N . ALA B 1 609 ? -19.188 -31.875 -28.984 1 67.38 609 ALA B N 1
ATOM 10415 C CA . ALA B 1 609 ? -19.016 -32.656 -30.203 1 67.38 609 ALA B CA 1
ATOM 10416 C C . ALA B 1 609 ? -17.781 -32.219 -30.984 1 67.38 609 ALA B C 1
ATOM 10418 O O . ALA B 1 609 ? -17.266 -32.969 -31.828 1 67.38 609 ALA B O 1
ATOM 10419 N N . ASN B 1 610 ? -17.328 -31.094 -30.719 1 68.69 610 ASN B N 1
ATOM 10420 C CA . ASN B 1 610 ? -16.141 -30.594 -31.375 1 68.69 610 ASN B CA 1
ATOM 10421 C C . ASN B 1 610 ? -14.898 -30.734 -30.5 1 68.69 610 ASN B C 1
ATOM 10423 O O . ASN B 1 610 ? -13.797 -30.375 -30.906 1 68.69 610 ASN B O 1
ATOM 10427 N N . PHE B 1 611 ? -15.141 -31.312 -29.359 1 72.5 611 PHE B N 1
ATOM 10428 C CA . PHE B 1 611 ? -14.023 -31.484 -28.438 1 72.5 611 PHE B CA 1
ATOM 10429 C C . PHE B 1 611 ? -13.148 -32.656 -28.844 1 72.5 611 PHE B C 1
ATOM 10431 O O . PHE B 1 611 ? -13.641 -33.781 -29.016 1 72.5 611 PHE B O 1
ATOM 10438 N N . SER B 1 612 ? -11.891 -32.344 -29.344 1 75.12 612 SER B N 1
ATOM 10439 C CA . SER B 1 612 ? -11.016 -33.469 -29.641 1 75.12 612 SER B CA 1
ATOM 10440 C C . SER B 1 612 ? -9.57 -33.156 -29.266 1 75.12 612 SER B C 1
ATOM 10442 O O . SER B 1 612 ? -9.18 -32 -29.203 1 75.12 612 SER B O 1
ATOM 10444 N N . GLU B 1 613 ? -8.945 -34.25 -28.875 1 85.12 613 GLU B N 1
ATOM 10445 C CA . GLU B 1 613 ? -7.508 -34.281 -28.594 1 85.12 613 GLU B CA 1
ATOM 10446 C C . GLU B 1 613 ? -6.926 -35.656 -28.891 1 85.12 613 GLU B C 1
ATOM 10448 O O . GLU B 1 613 ? -7.629 -36.656 -28.781 1 85.12 613 GLU B O 1
ATOM 10453 N N . THR B 1 614 ? -5.727 -35.656 -29.344 1 88.5 614 THR B N 1
ATOM 10454 C CA . THR B 1 614 ? -5.016 -36.938 -29.438 1 88.5 614 THR B CA 1
ATOM 10455 C C . THR B 1 614 ? -4.285 -37.25 -28.141 1 88.5 614 THR B C 1
ATOM 10457 O O . THR B 1 614 ? -4.09 -36.344 -27.297 1 88.5 614 THR B O 1
ATOM 10460 N N . LEU B 1 615 ? -3.959 -38.5 -27.953 1 89.25 615 LEU B N 1
ATOM 10461 C CA . LEU B 1 615 ? -3.213 -38.875 -26.75 1 89.25 615 LEU B CA 1
ATOM 10462 C C . LEU B 1 615 ? -1.819 -38.25 -26.766 1 89.25 615 LEU B C 1
ATOM 10464 O O . LEU B 1 615 ? -1.388 -37.656 -25.766 1 89.25 615 LEU B O 1
ATOM 10468 N N . PHE B 1 616 ? -1.039 -38.5 -27.859 1 91.12 616 PHE B N 1
ATOM 10469 C CA . PHE B 1 616 ? 0.142 -37.688 -28.078 1 91.12 616 PHE B CA 1
ATOM 10470 C C . PHE B 1 616 ? -0.253 -36.25 -28.484 1 91.12 616 PHE B C 1
ATOM 10472 O O . PHE B 1 616 ? -0.258 -35.938 -29.672 1 91.12 616 PHE B O 1
ATOM 10479 N N . ASP B 1 617 ? -0.496 -35.469 -27.547 1 88.06 617 ASP B N 1
ATOM 10480 C CA . ASP B 1 617 ? -1.115 -34.156 -27.766 1 88.06 617 ASP B CA 1
ATOM 10481 C C . ASP B 1 617 ? -0.058 -33.062 -27.922 1 88.06 617 ASP B C 1
ATOM 10483 O O . ASP B 1 617 ? 0.85 -32.969 -27.094 1 88.06 617 ASP B O 1
ATOM 10487 N N . VAL B 1 618 ? -0.189 -32.281 -28.969 1 86.12 618 VAL B N 1
ATOM 10488 C CA . VAL B 1 618 ? 0.666 -31.125 -29.25 1 86.12 618 VAL B CA 1
ATOM 10489 C C . VAL B 1 618 ? -0.194 -29.906 -29.594 1 86.12 618 VAL B C 1
ATOM 10491 O O . VAL B 1 618 ? -0.835 -29.875 -30.641 1 86.12 618 VAL B O 1
ATOM 10494 N N . ASN B 1 619 ? -0.21 -28.969 -28.656 1 86.75 619 ASN B N 1
ATOM 10495 C CA . ASN B 1 619 ? -0.933 -27.734 -28.906 1 86.75 619 ASN B CA 1
ATOM 10496 C C . ASN B 1 619 ? -0.04 -26.688 -29.562 1 86.75 619 ASN B C 1
ATOM 10498 O O . ASN B 1 619 ? 1.115 -26.516 -29.172 1 86.75 619 ASN B O 1
ATOM 10502 N N . SER B 1 620 ? -0.675 -26.062 -30.547 1 86.38 620 SER B N 1
ATOM 10503 C CA . SER B 1 620 ? 0.111 -25.094 -31.328 1 86.38 620 SER B CA 1
ATOM 10504 C C . SER B 1 620 ? -0.681 -23.828 -31.594 1 86.38 620 SER B C 1
ATOM 10506 O O . SER B 1 620 ? -1.895 -23.781 -31.375 1 86.38 620 SER B O 1
ATOM 10508 N N . HIS B 1 621 ? -0.015 -22.797 -31.891 1 84.44 621 HIS B N 1
ATOM 10509 C CA . HIS B 1 621 ? -0.609 -21.547 -32.375 1 84.44 621 HIS B CA 1
ATOM 10510 C C . HIS B 1 621 ? 0.176 -21 -33.562 1 84.44 621 HIS B C 1
ATOM 10512 O O . HIS B 1 621 ? 1.336 -21.359 -33.75 1 84.44 621 HIS B O 1
ATOM 10518 N N . GLU B 1 622 ? -0.607 -20.203 -34.25 1 82.25 622 GLU B N 1
ATOM 10519 C CA . GLU B 1 622 ? 0.066 -19.594 -35.375 1 82.25 622 GLU B CA 1
ATOM 10520 C C . GLU B 1 622 ? 1.168 -18.641 -34.906 1 82.25 622 GLU B C 1
ATOM 10522 O O . GLU B 1 622 ? 0.952 -17.812 -34.031 1 82.25 622 GLU B O 1
ATOM 10527 N N . ASP B 1 623 ? 2.25 -18.891 -35.406 1 79 623 ASP B N 1
ATOM 10528 C CA . ASP B 1 623 ? 3.389 -18.031 -35.094 1 79 623 ASP B CA 1
ATOM 10529 C C . ASP B 1 623 ? 3.445 -16.844 -36.062 1 79 623 ASP B C 1
ATOM 10531 O O . ASP B 1 623 ? 3.6 -17.047 -37.281 1 79 623 ASP B O 1
ATOM 10535 N N . PRO B 1 624 ? 3.35 -15.703 -35.625 1 73.12 624 PRO B N 1
ATOM 10536 C CA . PRO B 1 624 ? 3.402 -14.555 -36.531 1 73.12 624 PRO B CA 1
ATOM 10537 C C . PRO B 1 624 ? 4.723 -14.469 -37.281 1 73.12 624 PRO B C 1
ATOM 10539 O O . PRO B 1 624 ? 4.766 -13.914 -38.406 1 73.12 624 PRO B O 1
ATOM 10542 N N . ALA B 1 625 ? 5.723 -14.961 -36.688 1 75.19 625 ALA B N 1
ATOM 10543 C CA . ALA B 1 625 ? 7.039 -14.891 -37.312 1 75.19 625 ALA B CA 1
ATOM 10544 C C . ALA B 1 625 ? 7.176 -15.93 -38.406 1 75.19 625 ALA B C 1
ATOM 10546 O O . ALA B 1 625 ? 8.094 -15.859 -39.25 1 75.19 625 ALA B O 1
ATOM 10547 N N . LEU B 1 626 ? 6.246 -16.891 -38.406 1 79.81 626 LEU B N 1
ATOM 10548 C CA . LEU B 1 626 ? 6.219 -17.938 -39.406 1 79.81 626 LEU B CA 1
ATOM 10549 C C . LEU B 1 626 ? 4.832 -18.078 -40.031 1 79.81 626 LEU B C 1
ATOM 10551 O O . LEU B 1 626 ? 4.109 -19.031 -39.75 1 79.81 626 LEU B O 1
ATOM 10555 N N . PRO B 1 627 ? 4.543 -17.203 -40.969 1 79.44 627 PRO B N 1
ATOM 10556 C CA . PRO B 1 627 ? 3.18 -17.172 -41.5 1 79.44 627 PRO B CA 1
ATOM 10557 C C . PRO B 1 627 ? 2.729 -18.531 -42.031 1 79.44 627 PRO B C 1
ATOM 10559 O O . PRO B 1 627 ? 3.469 -19.188 -42.781 1 79.44 627 PRO B O 1
ATOM 10562 N N . GLY B 1 628 ? 1.645 -18.938 -41.531 1 82.69 628 GLY B N 1
ATOM 10563 C CA . GLY B 1 628 ? 1.034 -20.156 -42 1 82.69 628 GLY B CA 1
ATOM 10564 C C . GLY B 1 628 ? 1.469 -21.391 -41.219 1 82.69 628 GLY B C 1
ATOM 10565 O O . GLY B 1 628 ? 1 -22.5 -41.5 1 82.69 628 GLY B O 1
ATOM 10566 N N . LYS B 1 629 ? 2.363 -21.188 -40.281 1 88.94 629 LYS B N 1
ATOM 10567 C CA . LYS B 1 629 ? 2.834 -22.312 -39.469 1 88.94 629 LYS B CA 1
ATOM 10568 C C . LYS B 1 629 ? 2.285 -22.219 -38.031 1 88.94 629 LYS B C 1
ATOM 10570 O O . LYS B 1 629 ? 2.158 -21.141 -37.469 1 88.94 629 LYS B O 1
ATOM 10575 N N . TYR B 1 630 ? 1.927 -23.344 -37.625 1 91.06 630 TYR B N 1
ATOM 10576 C CA . TYR B 1 630 ? 1.537 -23.5 -36.219 1 91.06 630 TYR B CA 1
ATOM 10577 C C . TYR B 1 630 ? 2.672 -24.109 -35.406 1 91.06 630 TYR B C 1
ATOM 10579 O O . TYR B 1 630 ? 3.109 -25.234 -35.688 1 91.06 630 TYR B O 1
ATOM 10587 N N . VAL B 1 631 ? 3.131 -23.391 -34.406 1 91.69 631 VAL B N 1
ATOM 10588 C CA . VAL B 1 631 ? 4.262 -23.875 -33.625 1 91.69 631 VAL B CA 1
ATOM 10589 C C . VAL B 1 631 ? 3.775 -24.344 -32.25 1 91.69 631 VAL B C 1
ATOM 10591 O O . VAL B 1 631 ? 3.018 -23.641 -31.594 1 91.69 631 VAL B O 1
ATOM 10594 N N . ALA B 1 632 ? 4.25 -25.484 -31.891 1 90.31 632 ALA B N 1
ATOM 10595 C CA . ALA B 1 632 ? 3.865 -26.109 -30.625 1 90.31 632 ALA B CA 1
ATOM 10596 C C . ALA B 1 632 ? 4.328 -25.281 -29.438 1 90.31 632 ALA B C 1
ATOM 10598 O O . ALA B 1 632 ? 5.43 -24.734 -29.453 1 90.31 632 ALA B O 1
ATOM 10599 N N . HIS B 1 633 ? 3.463 -25.141 -28.391 1 87.75 633 HIS B N 1
ATOM 10600 C CA . HIS B 1 633 ? 3.797 -24.359 -27.203 1 87.75 633 HIS B CA 1
ATOM 10601 C C . HIS B 1 633 ? 3.287 -25.047 -25.938 1 87.75 633 HIS B C 1
ATOM 10603 O O . HIS B 1 633 ? 3.547 -24.578 -24.828 1 87.75 633 HIS B O 1
ATOM 10609 N N . ASN B 1 634 ? 2.582 -26.125 -26.094 1 89.31 634 ASN B N 1
ATOM 10610 C CA . ASN B 1 634 ? 1.972 -26.859 -25 1 89.31 634 ASN B CA 1
ATOM 10611 C C . ASN B 1 634 ? 1.708 -28.312 -25.391 1 89.31 634 ASN B C 1
ATOM 10613 O O . ASN B 1 634 ? 1.713 -28.656 -26.578 1 89.31 634 ASN B O 1
ATOM 10617 N N . GLY B 1 635 ? 1.498 -29.172 -24.391 1 89.94 635 GLY B N 1
ATOM 10618 C CA . GLY B 1 635 ? 1.222 -30.578 -24.641 1 89.94 635 GLY B CA 1
ATOM 10619 C C . GLY B 1 635 ? 2.227 -31.516 -23.984 1 89.94 635 GLY B C 1
ATOM 10620 O O . GLY B 1 635 ? 2.68 -31.266 -22.875 1 89.94 635 GLY B O 1
ATOM 10621 N N . SER B 1 636 ? 2.52 -32.625 -24.703 1 91.38 636 SER B N 1
ATOM 10622 C CA . SER B 1 636 ? 3.412 -33.656 -24.172 1 91.38 636 SER B CA 1
ATOM 10623 C C . SER B 1 636 ? 4.84 -33.125 -24.047 1 91.38 636 SER B C 1
ATOM 10625 O O . SER B 1 636 ? 5.5 -32.875 -25.062 1 91.38 636 SER B O 1
ATOM 10627 N N . MET B 1 637 ? 5.27 -32.938 -22.859 1 89.12 637 MET B N 1
ATOM 10628 C CA . MET B 1 637 ? 6.598 -32.344 -22.719 1 89.12 637 MET B CA 1
ATOM 10629 C C . MET B 1 637 ? 7.504 -33.219 -21.875 1 89.12 637 MET B C 1
ATOM 10631 O O . MET B 1 637 ? 8.727 -33.188 -22.031 1 89.12 637 MET B O 1
ATOM 10635 N N . ALA B 1 638 ? 6.973 -34 -20.953 1 93.06 638 ALA B N 1
ATOM 10636 C CA . ALA B 1 638 ? 7.742 -34.812 -20.016 1 93.06 638 ALA B CA 1
ATOM 10637 C C . ALA B 1 638 ? 7.168 -36.219 -19.922 1 93.06 638 ALA B C 1
ATOM 10639 O O . ALA B 1 638 ? 6.785 -36.656 -18.844 1 93.06 638 ALA B O 1
ATOM 10640 N N . MET B 1 639 ? 7.281 -36.875 -20.984 1 96.75 639 MET B N 1
ATOM 10641 C CA . MET B 1 639 ? 6.684 -38.188 -21.094 1 96.75 639 MET B CA 1
ATOM 10642 C C . MET B 1 639 ? 7.656 -39.281 -20.609 1 96.75 639 MET B C 1
ATOM 10644 O O . MET B 1 639 ? 8.844 -39.219 -20.938 1 96.75 639 MET B O 1
ATOM 10648 N N . ILE B 1 640 ? 7.172 -40.156 -19.828 1 98.38 640 ILE B N 1
ATOM 10649 C CA . ILE B 1 640 ? 7.965 -41.312 -19.438 1 98.38 640 ILE B CA 1
ATOM 10650 C C . ILE B 1 640 ? 7.07 -42.562 -19.359 1 98.38 640 ILE B C 1
ATOM 10652 O O . ILE B 1 640 ? 5.996 -42.5 -18.766 1 98.38 640 ILE B O 1
ATOM 10656 N N . LEU B 1 641 ? 7.41 -43.594 -20.109 1 98.75 641 LEU B N 1
ATOM 10657 C CA . LEU B 1 641 ? 6.785 -44.906 -20.094 1 98.75 641 LEU B CA 1
ATOM 10658 C C . LEU B 1 641 ? 7.668 -45.906 -19.359 1 98.75 641 LEU B C 1
ATOM 10660 O O . LEU B 1 641 ? 8.852 -46.031 -19.672 1 98.75 641 LEU B O 1
ATOM 10664 N N . MET B 1 642 ? 7.074 -46.625 -18.406 1 98.81 642 MET B N 1
ATOM 10665 C CA . MET B 1 642 ? 7.867 -47.438 -17.484 1 98.81 642 MET B CA 1
ATOM 10666 C C . MET B 1 642 ? 7.375 -48.875 -17.484 1 98.81 642 MET B C 1
ATOM 10668 O O . MET B 1 642 ? 6.168 -49.125 -17.5 1 98.81 642 MET B O 1
ATOM 10672 N N . PHE B 1 643 ? 8.32 -49.812 -17.5 1 98.62 643 PHE B N 1
ATOM 10673 C CA . PHE B 1 643 ? 8.078 -51.25 -17.375 1 98.62 643 PHE B CA 1
ATOM 10674 C C . PHE B 1 643 ? 8.758 -51.812 -16.141 1 98.62 643 PHE B C 1
ATOM 10676 O O . PHE B 1 643 ? 9.984 -51.781 -16.031 1 98.62 643 PHE B O 1
ATOM 10683 N N . PHE B 1 644 ? 7.961 -52.375 -15.266 1 98.44 644 PHE B N 1
ATOM 10684 C CA . PHE B 1 644 ? 8.469 -52.75 -13.953 1 98.44 644 PHE B CA 1
ATOM 10685 C C . PHE B 1 644 ? 8.781 -54.219 -13.906 1 98.44 644 PHE B C 1
ATOM 10687 O O . PHE B 1 644 ? 7.992 -55.031 -13.398 1 98.44 644 PHE B O 1
ATOM 10694 N N . HIS B 1 645 ? 10.008 -54.531 -14.281 1 96.62 645 HIS B N 1
ATOM 10695 C CA . HIS B 1 645 ? 10.484 -55.906 -14.18 1 96.62 645 HIS B CA 1
ATOM 10696 C C . HIS B 1 645 ? 10.945 -56.25 -12.758 1 96.62 645 HIS B C 1
ATOM 10698 O O . HIS B 1 645 ? 11.258 -55.312 -11.984 1 96.62 645 HIS B O 1
ATOM 10704 N N . LYS B 1 646 ? 10.969 -57.469 -12.492 1 92.44 646 LYS B N 1
ATOM 10705 C CA . LYS B 1 646 ? 11.391 -57.875 -11.156 1 92.44 646 LYS B CA 1
ATOM 10706 C C . LYS B 1 646 ? 12.836 -57.469 -10.883 1 92.44 646 LYS B C 1
ATOM 10708 O O . LYS B 1 646 ? 13.195 -57.156 -9.75 1 92.44 646 LYS B O 1
ATOM 10713 N N . ASP B 1 647 ? 13.633 -57.469 -11.922 1 90 647 ASP B N 1
ATOM 10714 C CA . ASP B 1 647 ? 15.055 -57.219 -11.734 1 90 647 ASP B CA 1
ATOM 10715 C C . ASP B 1 647 ? 15.398 -55.75 -11.992 1 90 647 ASP B C 1
ATOM 10717 O O . ASP B 1 647 ? 16.562 -55.375 -11.914 1 90 647 ASP B O 1
ATOM 10721 N N . GLY B 1 648 ? 14.43 -54.969 -12.289 1 93.44 648 GLY B N 1
ATOM 10722 C CA . GLY B 1 648 ? 14.68 -53.531 -12.508 1 93.44 648 GLY B CA 1
ATOM 10723 C C . GLY B 1 648 ? 13.641 -52.875 -13.406 1 93.44 648 GLY B C 1
ATOM 10724 O O . GLY B 1 648 ? 12.875 -53.562 -14.086 1 93.44 648 GLY B O 1
ATOM 10725 N N . ILE B 1 649 ? 13.664 -51.562 -13.414 1 97.12 649 ILE B N 1
ATOM 10726 C CA . ILE B 1 649 ? 12.688 -50.812 -14.203 1 97.12 649 ILE B CA 1
ATOM 10727 C C . ILE B 1 649 ? 13.305 -50.406 -15.547 1 97.12 649 ILE B C 1
ATOM 10729 O O . ILE B 1 649 ? 14.414 -49.906 -15.602 1 97.12 649 ILE B O 1
ATOM 10733 N N . GLU B 1 650 ? 12.641 -50.781 -16.609 1 97.06 650 GLU B N 1
ATOM 10734 C CA . GLU B 1 650 ? 12.914 -50.25 -17.938 1 97.06 650 GLU B CA 1
ATOM 10735 C C . GLU B 1 650 ? 12.023 -49.031 -18.25 1 97.06 650 GLU B C 1
ATOM 10737 O O . GLU B 1 650 ? 10.828 -49.062 -17.953 1 97.06 650 GLU B O 1
ATOM 10742 N N . SER B 1 651 ? 12.625 -48 -18.766 1 98.25 651 SER B N 1
ATOM 10743 C CA . SER B 1 651 ? 11.789 -46.844 -19.062 1 98.25 651 SER B CA 1
ATOM 10744 C C . SER B 1 651 ? 12.234 -46.125 -20.344 1 98.25 651 SER B C 1
ATOM 10746 O O . SER B 1 651 ? 13.398 -46.25 -20.734 1 98.25 651 SER B O 1
ATOM 10748 N N . LEU B 1 652 ? 11.289 -45.5 -21 1 98.56 652 LEU B N 1
ATOM 10749 C CA . LEU B 1 652 ? 11.461 -44.688 -22.203 1 98.56 652 LEU B CA 1
ATOM 10750 C C . LEU B 1 652 ? 10.961 -43.281 -21.969 1 98.56 652 LEU B C 1
ATOM 10752 O O . LEU B 1 652 ? 9.969 -43.062 -21.266 1 98.56 652 LEU B O 1
ATOM 10756 N N . THR B 1 653 ? 11.672 -42.312 -22.578 1 98.25 653 THR B N 1
ATOM 10757 C CA . THR B 1 653 ? 11.242 -40.906 -22.438 1 98.25 653 THR B CA 1
ATOM 10758 C C . THR B 1 653 ? 11.125 -40.25 -23.812 1 98.25 653 THR B C 1
ATOM 10760 O O . THR B 1 653 ? 11.617 -40.781 -24.812 1 98.25 653 THR B O 1
ATOM 10763 N N . CYS B 1 654 ? 10.359 -39.156 -23.859 1 96.44 654 CYS B N 1
ATOM 10764 C CA . CYS B 1 654 ? 10.156 -38.312 -25.047 1 96.44 654 CYS B CA 1
ATOM 10765 C C . CYS B 1 654 ? 9.938 -36.875 -24.656 1 96.44 654 CYS B C 1
ATOM 10767 O O . CYS B 1 654 ? 9.008 -36.531 -23.922 1 96.44 654 CYS B O 1
ATOM 10769 N N . THR B 1 655 ? 10.82 -35.969 -25.203 1 94.69 655 THR B N 1
ATOM 10770 C CA . THR B 1 655 ? 10.727 -34.531 -24.891 1 94.69 655 THR B CA 1
ATOM 10771 C C . THR B 1 655 ? 10.797 -33.688 -26.172 1 94.69 655 THR B C 1
ATOM 10773 O O . THR B 1 655 ? 11.414 -34.125 -27.156 1 94.69 655 THR B O 1
ATOM 10776 N N . PRO B 1 656 ? 10.117 -32.531 -26.266 1 94.69 656 PRO B N 1
ATOM 10777 C CA . PRO B 1 656 ? 9.93 -31.812 -27.531 1 94.69 656 PRO B CA 1
ATOM 10778 C C . PRO B 1 656 ? 11.172 -31.047 -27.969 1 94.69 656 PRO B C 1
ATOM 10780 O O . PRO B 1 656 ? 11.25 -30.578 -29.125 1 94.69 656 PRO B O 1
ATOM 10783 N N . TRP B 1 657 ? 12.188 -30.797 -27.297 1 95.12 657 TRP B N 1
ATOM 10784 C CA . TRP B 1 657 ? 13.352 -30 -27.656 1 95.12 657 TRP B CA 1
ATOM 10785 C C . TRP B 1 657 ? 14.641 -30.797 -27.484 1 95.12 657 TRP B C 1
ATOM 10787 O O . TRP B 1 657 ? 14.836 -31.812 -28.156 1 95.12 657 TRP B O 1
ATOM 10797 N N . GLY B 1 658 ? 15.438 -30.438 -26.703 1 95.81 658 GLY B N 1
ATOM 10798 C CA . GLY B 1 658 ? 16.672 -31.062 -26.25 1 95.81 658 GLY B CA 1
ATOM 10799 C C . GLY B 1 658 ? 16.969 -30.797 -24.781 1 95.81 658 GLY B C 1
ATOM 10800 O O . GLY B 1 658 ? 16.188 -30.156 -24.094 1 95.81 658 GLY B O 1
ATOM 10801 N N . GLN B 1 659 ? 18.016 -31.375 -24.359 1 96.94 659 GLN B N 1
ATOM 10802 C CA . GLN B 1 659 ? 18.406 -31.328 -22.953 1 96.94 659 GLN B CA 1
ATOM 10803 C C . GLN B 1 659 ? 18.844 -29.922 -22.562 1 96.94 659 GLN B C 1
ATOM 10805 O O . GLN B 1 659 ? 18.562 -29.453 -21.453 1 96.94 659 GLN B O 1
ATOM 10810 N N . SER B 1 660 ? 19.453 -29.219 -23.453 1 96.88 660 SER B N 1
ATOM 10811 C CA . SER B 1 660 ? 20.094 -27.938 -23.141 1 96.88 660 SER B CA 1
ATOM 10812 C C . SER B 1 660 ? 19.203 -26.766 -23.531 1 96.88 660 SER B C 1
ATOM 10814 O O . SER B 1 660 ? 18.438 -26.844 -24.5 1 96.88 660 SER B O 1
ATOM 10816 N N . GLY B 1 661 ? 19.312 -25.703 -22.75 1 94.44 661 GLY B N 1
ATOM 10817 C CA . GLY B 1 661 ? 18.656 -24.453 -23.078 1 94.44 661 GLY B CA 1
ATOM 10818 C C . GLY B 1 661 ? 19.516 -23.5 -23.875 1 94.44 661 GLY B C 1
ATOM 10819 O O . GLY B 1 661 ? 19.078 -22.422 -24.281 1 94.44 661 GLY B O 1
ATOM 10820 N N . ASP B 1 662 ? 20.734 -23.875 -24.156 1 94.44 662 ASP B N 1
ATOM 10821 C CA . ASP B 1 662 ? 21.688 -23.062 -24.922 1 94.44 662 ASP B CA 1
ATOM 10822 C C . ASP B 1 662 ? 21.562 -23.359 -26.422 1 94.44 662 ASP B C 1
ATOM 10824 O O . ASP B 1 662 ? 21.828 -24.484 -26.859 1 94.44 662 ASP B O 1
ATOM 10828 N N . PRO B 1 663 ? 21.297 -22.359 -27.203 1 93.56 663 PRO B N 1
ATOM 10829 C CA . PRO B 1 663 ? 21.078 -22.578 -28.641 1 93.56 663 PRO B CA 1
ATOM 10830 C C . PRO B 1 663 ? 22.328 -23.078 -29.344 1 93.56 663 PRO B C 1
ATOM 10832 O O . PRO B 1 663 ? 22.234 -23.641 -30.438 1 93.56 663 PRO B O 1
ATOM 10835 N N . THR B 1 664 ? 23.484 -22.891 -28.75 1 94.25 664 THR B N 1
ATOM 10836 C CA . THR B 1 664 ? 24.734 -23.297 -29.406 1 94.25 664 THR B CA 1
ATOM 10837 C C . THR B 1 664 ? 25.062 -24.75 -29.047 1 94.25 664 THR B C 1
ATOM 10839 O O . THR B 1 664 ? 25.984 -25.328 -29.641 1 94.25 664 THR B O 1
ATOM 10842 N N . SER B 1 665 ? 24.328 -25.328 -28.188 1 95.94 665 SER B N 1
ATOM 10843 C CA . SER B 1 665 ? 24.547 -26.719 -27.812 1 95.94 665 SER B CA 1
ATOM 10844 C C . SER B 1 665 ? 24 -27.672 -28.859 1 95.94 665 SER B C 1
ATOM 10846 O O . SER B 1 665 ? 22.938 -27.438 -29.438 1 95.94 665 SER B O 1
ATOM 10848 N N . PRO B 1 666 ? 24.703 -28.797 -29.078 1 96.31 666 PRO B N 1
ATOM 10849 C CA . PRO B 1 666 ? 24.156 -29.812 -29.969 1 96.31 666 PRO B CA 1
ATOM 10850 C C . PRO B 1 666 ? 22.891 -30.469 -29.406 1 96.31 666 PRO B C 1
ATOM 10852 O O . PRO B 1 666 ? 22.172 -31.156 -30.125 1 96.31 666 PRO B O 1
ATOM 10855 N N . HIS B 1 667 ? 22.641 -30.266 -28.188 1 97.88 667 HIS B N 1
ATOM 10856 C CA . HIS B 1 667 ? 21.469 -30.875 -27.562 1 97.88 667 HIS B CA 1
ATOM 10857 C C . HIS B 1 667 ? 20.375 -29.844 -27.297 1 97.88 667 HIS B C 1
ATOM 10859 O O . HIS B 1 667 ? 19.625 -29.969 -26.328 1 97.88 667 HIS B O 1
ATOM 10865 N N . PHE B 1 668 ? 20.391 -28.828 -28.156 1 96.69 668 PHE B N 1
ATOM 10866 C CA . PHE B 1 668 ? 19.375 -27.797 -28.062 1 96.69 668 PHE B CA 1
ATOM 10867 C C . PHE B 1 668 ? 18.047 -28.266 -28.625 1 96.69 668 PHE B C 1
ATOM 10869 O O . PHE B 1 668 ? 16.984 -28.031 -28.031 1 96.69 668 PHE B O 1
ATOM 10876 N N . MET B 1 669 ? 18.047 -28.984 -29.766 1 96.75 669 MET B N 1
ATOM 10877 C CA . MET B 1 669 ? 16.812 -29.375 -30.438 1 96.75 669 MET B CA 1
ATOM 10878 C C . MET B 1 669 ? 16.922 -30.797 -30.969 1 96.75 669 MET B C 1
ATOM 10880 O O . MET B 1 669 ? 16.047 -31.266 -31.703 1 96.75 669 MET B O 1
ATOM 10884 N N . ASP B 1 670 ? 17.953 -31.547 -30.594 1 97.81 670 ASP B N 1
ATOM 10885 C CA . ASP B 1 670 ? 18.234 -32.844 -31.203 1 97.81 670 ASP B CA 1
ATOM 10886 C C . ASP B 1 670 ? 17.109 -33.844 -30.938 1 97.81 670 ASP B C 1
ATOM 10888 O O . ASP B 1 670 ? 16.703 -34.594 -31.812 1 97.81 670 ASP B O 1
ATOM 10892 N N . GLN B 1 671 ? 16.594 -33.844 -29.781 1 97.56 671 GLN B N 1
ATOM 10893 C CA . GLN B 1 671 ? 15.508 -34.781 -29.469 1 97.56 671 GLN B CA 1
ATOM 10894 C C . GLN B 1 671 ? 14.227 -34.375 -30.188 1 97.56 671 GLN B C 1
ATOM 10896 O O . GLN B 1 671 ? 13.469 -35.25 -30.641 1 97.56 671 GLN B O 1
ATOM 10901 N N . GLY B 1 672 ? 13.969 -33.094 -30.312 1 96.56 672 GLY B N 1
ATOM 10902 C CA . GLY B 1 672 ? 12.844 -32.656 -31.109 1 96.56 672 GLY B CA 1
ATOM 10903 C C . GLY B 1 672 ? 12.914 -33.094 -32.562 1 96.56 672 GLY B C 1
ATOM 10904 O O . GLY B 1 672 ? 11.922 -33.562 -33.125 1 96.56 672 GLY B O 1
ATOM 10905 N N . GLU B 1 673 ? 14.086 -33 -33.062 1 97 673 GLU B N 1
ATOM 10906 C CA . GLU B 1 673 ? 14.289 -33.312 -34.469 1 97 673 GLU B CA 1
ATOM 10907 C C . GLU B 1 673 ? 14.25 -34.812 -34.75 1 97 673 GLU B C 1
ATOM 10909 O O . GLU B 1 673 ? 13.602 -35.25 -35.688 1 97 673 GLU B O 1
ATOM 10914 N N . HIS B 1 674 ? 14.82 -35.531 -33.844 1 97.75 674 HIS B N 1
ATOM 10915 C CA . HIS B 1 674 ? 15.102 -36.938 -34.188 1 97.75 674 HIS B CA 1
ATOM 10916 C C . HIS B 1 674 ? 14.141 -37.875 -33.5 1 97.75 674 HIS B C 1
ATOM 10918 O O . HIS B 1 674 ? 14.023 -39.062 -33.906 1 97.75 674 HIS B O 1
ATOM 10924 N N . LEU B 1 675 ? 13.492 -37.406 -32.5 1 97.62 675 LEU B N 1
ATOM 10925 C CA . LEU B 1 675 ? 12.633 -38.312 -31.734 1 97.62 675 LEU B CA 1
ATOM 10926 C C . LEU B 1 675 ? 11.203 -37.781 -31.703 1 97.62 675 LEU B C 1
ATOM 10928 O O . LEU B 1 675 ? 10.305 -38.406 -32.281 1 97.62 675 LEU B O 1
ATOM 10932 N N . TYR B 1 676 ? 11.023 -36.625 -31.109 1 97.06 676 TYR B N 1
ATOM 10933 C CA . TYR B 1 676 ? 9.688 -36.094 -30.859 1 97.06 676 TYR B CA 1
ATOM 10934 C C . TYR B 1 676 ? 8.922 -35.906 -32.156 1 97.06 676 TYR B C 1
ATOM 10936 O O . TYR B 1 676 ? 7.754 -36.281 -32.25 1 97.06 676 TYR B O 1
ATOM 10944 N N . SER B 1 677 ? 9.578 -35.344 -33.156 1 96.25 677 SER B N 1
ATOM 10945 C CA . SER B 1 677 ? 8.938 -35.094 -34.438 1 96.25 677 SER B CA 1
ATOM 10946 C C . SER B 1 677 ? 8.594 -36.406 -35.156 1 96.25 677 SER B C 1
ATOM 10948 O O . SER B 1 677 ? 7.695 -36.469 -36 1 96.25 677 SER B O 1
ATOM 10950 N N . LYS B 1 678 ? 9.242 -37.438 -34.781 1 96.06 678 LYS B N 1
ATOM 10951 C CA . LYS B 1 678 ? 9.039 -38.75 -35.406 1 96.06 678 LYS B CA 1
ATOM 10952 C C . LYS B 1 678 ? 8.203 -39.656 -34.5 1 96.06 678 LYS B C 1
ATOM 10954 O O . LYS B 1 678 ? 8.008 -40.844 -34.781 1 96.06 678 LYS B O 1
ATOM 10959 N N . ARG B 1 679 ? 7.762 -39.156 -33.375 1 95.69 679 ARG B N 1
ATOM 10960 C CA . ARG B 1 679 ? 6.965 -39.875 -32.375 1 95.69 679 ARG B CA 1
ATOM 10961 C C . ARG B 1 679 ? 7.691 -41.125 -31.906 1 95.69 679 ARG B C 1
ATOM 10963 O O . ARG B 1 679 ? 7.113 -42.219 -31.891 1 95.69 679 ARG B O 1
ATOM 10970 N N . GLN B 1 680 ? 8.914 -40.844 -31.609 1 96.69 680 GLN B N 1
ATOM 10971 C CA . GLN B 1 680 ? 9.75 -41.906 -31.109 1 96.69 680 GLN B CA 1
ATOM 10972 C C . GLN B 1 680 ? 10.234 -41.625 -29.688 1 96.69 680 GLN B C 1
ATOM 10974 O O . GLN B 1 680 ? 10.539 -40.469 -29.359 1 96.69 680 GLN B O 1
ATOM 10979 N N . MET B 1 681 ? 10.242 -42.688 -28.906 1 97.81 681 MET B N 1
ATOM 10980 C CA . MET B 1 681 ? 10.766 -42.562 -27.547 1 97.81 681 MET B CA 1
ATOM 10981 C C . MET B 1 681 ? 12.203 -43.094 -27.469 1 97.81 681 MET B C 1
ATOM 10983 O O . MET B 1 681 ? 12.641 -43.844 -28.359 1 97.81 681 MET B O 1
ATOM 10987 N N . LYS B 1 682 ? 12.898 -42.688 -26.5 1 97.88 682 LYS B N 1
ATOM 10988 C CA . LYS B 1 682 ? 14.25 -43.188 -26.281 1 97.88 682 LYS B CA 1
ATOM 10989 C C . LYS B 1 682 ? 14.359 -43.938 -24.953 1 97.88 682 LYS B C 1
ATOM 10991 O O . LYS B 1 682 ? 13.695 -43.562 -23.984 1 97.88 682 LYS B O 1
ATOM 10996 N N . PRO B 1 683 ? 15.258 -44.938 -24.922 1 97.69 683 PRO B N 1
ATOM 10997 C CA . PRO B 1 683 ? 15.523 -45.562 -23.625 1 97.69 683 PRO B CA 1
ATOM 10998 C C . PRO B 1 683 ? 16.203 -44.625 -22.641 1 97.69 683 PRO B C 1
ATOM 11000 O O . PRO B 1 683 ? 16.969 -43.75 -23.062 1 97.69 683 PRO B O 1
ATOM 11003 N N . THR B 1 684 ? 15.938 -44.812 -21.359 1 97.62 684 THR B N 1
ATOM 11004 C CA . THR B 1 684 ? 16.578 -43.969 -20.359 1 97.62 684 THR B CA 1
ATOM 11005 C C . THR B 1 684 ? 17.969 -44.5 -20.016 1 97.62 684 THR B C 1
ATOM 11007 O O . THR B 1 684 ? 18.766 -43.812 -19.375 1 97.62 684 THR B O 1
ATOM 11010 N N . TRP B 1 685 ? 18.328 -45.75 -20.469 1 95.56 685 TRP B N 1
ATOM 11011 C CA . TRP B 1 685 ? 19.594 -46.406 -20.188 1 95.56 685 TRP B CA 1
ATOM 11012 C C . TRP B 1 685 ? 19.891 -46.375 -18.703 1 95.56 685 TRP B C 1
ATOM 11014 O O . TRP B 1 685 ? 20.984 -46 -18.281 1 95.56 685 TRP B O 1
ATOM 11024 N N . TRP B 1 686 ? 18.891 -46.75 -17.938 1 93 686 TRP B N 1
ATOM 11025 C CA . TRP B 1 686 ? 18.922 -46.781 -16.469 1 93 686 TRP B CA 1
ATOM 11026 C C . TRP B 1 686 ? 19.969 -47.781 -15.977 1 93 686 TRP B C 1
ATOM 11028 O O . TRP B 1 686 ? 20.625 -47.531 -14.961 1 93 686 TRP B O 1
ATOM 11038 N N . ASP B 1 687 ? 20.188 -48.75 -16.734 1 90.81 687 ASP B N 1
ATOM 11039 C CA . ASP B 1 687 ? 21.203 -49.75 -16.406 1 90.81 687 ASP B CA 1
ATOM 11040 C C . ASP B 1 687 ? 22.594 -49.312 -16.859 1 90.81 687 ASP B C 1
ATOM 11042 O O . ASP B 1 687 ? 22.75 -48.844 -17.984 1 90.81 687 ASP B O 1
ATOM 11046 N N . GLU B 1 688 ? 23.516 -49.5 -16.047 1 91.06 688 GLU B N 1
ATOM 11047 C CA . GLU B 1 688 ? 24.875 -49.031 -16.297 1 91.06 688 GLU B CA 1
ATOM 11048 C C . GLU B 1 688 ? 25.453 -49.656 -17.562 1 91.06 688 GLU B C 1
ATOM 11050 O O . GLU B 1 688 ? 26.172 -49 -18.312 1 91.06 688 GLU B O 1
ATOM 11055 N N . ASP B 1 689 ? 25.281 -50.938 -17.75 1 92.12 689 ASP B N 1
ATOM 11056 C CA . ASP B 1 689 ? 25.828 -51.625 -18.906 1 92.12 689 ASP B CA 1
ATOM 11057 C C . ASP B 1 689 ? 25.234 -51.094 -20.203 1 92.12 689 ASP B C 1
ATOM 11059 O O . ASP B 1 689 ? 25.938 -50.969 -21.219 1 92.12 689 ASP B O 1
ATOM 11063 N N . ASP B 1 690 ? 24.016 -50.781 -20.156 1 93.44 690 ASP B N 1
ATOM 11064 C CA . ASP B 1 690 ? 23.375 -50.188 -21.328 1 93.44 690 ASP B CA 1
ATOM 11065 C C . ASP B 1 690 ? 23.891 -48.75 -21.562 1 93.44 690 ASP B C 1
ATOM 11067 O O . ASP B 1 690 ? 24.047 -48.344 -22.719 1 93.44 690 ASP B O 1
ATOM 11071 N N . LEU B 1 691 ? 24.109 -48.031 -20.469 1 96.44 691 LEU B N 1
ATOM 11072 C CA . LEU B 1 691 ? 24.594 -46.656 -20.562 1 96.44 691 LEU B CA 1
ATOM 11073 C C . LEU B 1 691 ? 25.969 -46.625 -21.219 1 96.44 691 LEU B C 1
ATOM 11075 O O . LEU B 1 691 ? 26.266 -45.719 -22.016 1 96.44 691 LEU B O 1
ATOM 11079 N N . LYS B 1 692 ? 26.844 -47.5 -20.906 1 95.62 692 LYS B N 1
ATOM 11080 C CA . LYS B 1 692 ? 28.234 -47.5 -21.359 1 95.62 692 LYS B CA 1
ATOM 11081 C C . LYS B 1 692 ? 28.312 -47.438 -22.891 1 95.62 692 LYS B C 1
ATOM 11083 O O . LYS B 1 692 ? 29.219 -46.781 -23.438 1 95.62 692 LYS B O 1
ATOM 11088 N N . LYS B 1 693 ? 27.422 -47.969 -23.531 1 96.06 693 LYS B N 1
ATOM 11089 C CA . LYS B 1 693 ? 27.422 -48.031 -25 1 96.06 693 LYS B CA 1
ATOM 11090 C C . LYS B 1 693 ? 26.844 -46.75 -25.594 1 96.06 693 LYS B C 1
ATOM 11092 O O . LYS B 1 693 ? 26.922 -46.531 -26.797 1 96.06 693 LYS B O 1
ATOM 11097 N N . ASN B 1 694 ? 26.375 -45.938 -24.766 1 97.31 694 ASN B N 1
ATOM 11098 C CA . ASN B 1 694 ? 25.656 -44.781 -25.266 1 97.31 694 ASN B CA 1
ATOM 11099 C C . ASN B 1 694 ? 26.172 -43.5 -24.625 1 97.31 694 ASN B C 1
ATOM 11101 O O . ASN B 1 694 ? 25.5 -42.469 -24.641 1 97.31 694 ASN B O 1
ATOM 11105 N N . VAL B 1 695 ? 27.391 -43.469 -24.031 1 97.69 695 VAL B N 1
ATOM 11106 C CA . VAL B 1 695 ? 27.969 -42.312 -23.359 1 97.69 695 VAL B CA 1
ATOM 11107 C C . VAL B 1 695 ? 28.641 -41.406 -24.375 1 97.69 695 VAL B C 1
ATOM 11109 O O . VAL B 1 695 ? 29.422 -41.875 -25.219 1 97.69 695 VAL B O 1
ATOM 11112 N N . GLU B 1 696 ? 28.297 -40.188 -24.328 1 97.19 696 GLU B N 1
ATOM 11113 C CA . GLU B 1 696 ? 28.938 -39.188 -25.188 1 97.19 696 GLU B CA 1
ATOM 11114 C C . GLU B 1 696 ? 30.109 -38.531 -24.469 1 97.19 696 GLU B C 1
ATOM 11116 O O . GLU B 1 696 ? 31.141 -38.25 -25.094 1 97.19 696 GLU B O 1
ATOM 11121 N N . SER B 1 697 ? 29.984 -38.188 -23.203 1 96.88 697 SER B N 1
ATOM 11122 C CA . SER B 1 697 ? 31.047 -37.562 -22.438 1 96.88 697 SER B CA 1
ATOM 11123 C C . SER B 1 697 ? 30.953 -37.906 -20.953 1 96.88 697 SER B C 1
ATOM 11125 O O . SER B 1 697 ? 29.906 -38.344 -20.484 1 96.88 697 SER B O 1
ATOM 11127 N N . THR B 1 698 ? 32.094 -37.781 -20.281 1 97.62 698 THR B N 1
ATOM 11128 C CA . THR B 1 698 ? 32.188 -38.031 -18.844 1 97.62 698 THR B CA 1
ATOM 11129 C C . THR B 1 698 ? 32.938 -36.875 -18.156 1 97.62 698 THR B C 1
ATOM 11131 O O . THR B 1 698 ? 33.969 -36.406 -18.641 1 97.62 698 THR B O 1
ATOM 11134 N N . THR B 1 699 ? 32.344 -36.375 -17.109 1 96.81 699 THR B N 1
ATOM 11135 C CA . THR B 1 699 ? 32.969 -35.344 -16.25 1 96.81 699 THR B CA 1
ATOM 11136 C C . THR B 1 699 ? 33.062 -35.844 -14.812 1 96.81 699 THR B C 1
ATOM 11138 O O . THR B 1 699 ? 32.094 -36.375 -14.25 1 96.81 699 THR B O 1
ATOM 11141 N N . VAL B 1 700 ? 34.219 -35.688 -14.234 1 96.88 700 VAL B N 1
ATOM 11142 C CA . VAL B 1 700 ? 34.438 -36.062 -12.836 1 96.88 700 VAL B CA 1
ATOM 11143 C C . VAL B 1 700 ? 34.625 -34.781 -12 1 96.88 700 VAL B C 1
ATOM 11145 O O . VAL B 1 700 ? 35.562 -34 -12.258 1 96.88 700 VAL B O 1
ATOM 11148 N N . LEU B 1 701 ? 33.75 -34.625 -11.086 1 95.94 701 LEU B N 1
ATOM 11149 C CA . LEU B 1 701 ? 33.781 -33.469 -10.195 1 95.94 701 LEU B CA 1
ATOM 11150 C C . LEU B 1 701 ? 34.406 -33.844 -8.859 1 95.94 701 LEU B C 1
ATOM 11152 O O . LEU B 1 701 ? 34.062 -34.844 -8.25 1 95.94 701 LEU B O 1
ATOM 11156 N N . LYS B 1 702 ? 35.375 -32.969 -8.438 1 92.56 702 LYS B N 1
ATOM 11157 C CA . LYS B 1 702 ? 36 -33.125 -7.125 1 92.56 702 LYS B CA 1
ATOM 11158 C C . LYS B 1 702 ? 35.469 -32.062 -6.148 1 92.56 702 LYS B C 1
ATOM 11160 O O . LYS B 1 702 ? 35.562 -30.875 -6.414 1 92.56 702 LYS B O 1
ATOM 11165 N N . ILE B 1 703 ? 34.844 -32.5 -5.109 1 87.88 703 ILE B N 1
ATOM 11166 C CA . ILE B 1 703 ? 34.219 -31.609 -4.145 1 87.88 703 ILE B CA 1
ATOM 11167 C C . ILE B 1 703 ? 35.188 -31.391 -2.965 1 87.88 703 ILE B C 1
ATOM 11169 O O . ILE B 1 703 ? 35.625 -32.344 -2.332 1 87.88 703 ILE B O 1
ATOM 11173 N N . ALA B 1 704 ? 35.688 -30.109 -2.869 1 69.56 704 ALA B N 1
ATOM 11174 C CA . ALA B 1 704 ? 36.625 -29.781 -1.803 1 69.56 704 ALA B CA 1
ATOM 11175 C C . ALA B 1 704 ? 35.969 -29.922 -0.431 1 69.56 704 ALA B C 1
ATOM 11177 O O . ALA B 1 704 ? 34.781 -29.656 -0.271 1 69.56 704 ALA B O 1
ATOM 11178 N N . ALA B 1 705 ? 36.438 -30.625 0.458 1 57.84 705 ALA B N 1
ATOM 11179 C CA . ALA B 1 705 ? 35.938 -30.75 1.821 1 57.84 705 ALA B CA 1
ATOM 11180 C C . ALA B 1 705 ? 35.625 -29.391 2.436 1 57.84 705 ALA B C 1
ATOM 11182 O O . ALA B 1 705 ? 36.375 -28.422 2.182 1 57.84 705 ALA B O 1
ATOM 11183 N N . ALA B 1 706 ? 34.344 -29.141 2.676 1 52.78 706 ALA B N 1
ATOM 11184 C CA . ALA B 1 706 ? 34.062 -27.906 3.4 1 52.78 706 ALA B CA 1
ATOM 11185 C C . ALA B 1 706 ? 35.031 -27.703 4.566 1 52.78 706 ALA B C 1
ATOM 11187 O O . ALA B 1 706 ? 35.312 -28.656 5.289 1 52.78 706 ALA B O 1
ATOM 11188 N N . PRO B 1 707 ? 35.656 -26.484 4.609 1 40.47 707 PRO B N 1
ATOM 11189 C CA . PRO B 1 707 ? 36.438 -26.344 5.848 1 40.47 707 PRO B CA 1
ATOM 11190 C C . PRO B 1 707 ? 35.625 -26.672 7.094 1 40.47 707 PRO B C 1
ATOM 11192 O O . PRO B 1 707 ? 34.406 -26.422 7.129 1 40.47 707 PRO B O 1
ATOM 11195 N N . THR B 1 708 ? 35.781 -27.844 7.68 1 33.94 708 THR B N 1
ATOM 11196 C CA . THR B 1 708 ? 35.156 -28.016 8.984 1 33.94 708 THR B CA 1
ATOM 11197 C C . THR B 1 708 ? 35.188 -26.688 9.758 1 33.94 708 THR B C 1
ATOM 11199 O O . THR B 1 708 ? 36.219 -26.031 9.852 1 33.94 708 THR B O 1
ATOM 11202 N N . SER B 1 709 ? 34.094 -26.031 9.719 1 31.97 709 SER B N 1
ATOM 11203 C CA . SER B 1 709 ? 34.062 -24.953 10.711 1 31.97 709 SER B CA 1
ATOM 11204 C C . SER B 1 709 ? 34.75 -25.375 12 1 31.97 709 SER B C 1
ATOM 11206 O O . SER B 1 709 ? 34.531 -26.484 12.508 1 31.97 709 SER B O 1
ATOM 11208 N N . ASN B 1 710 ? 36 -24.953 12.164 1 30.55 710 ASN B N 1
ATOM 11209 C CA . ASN B 1 710 ? 36.438 -24.984 13.547 1 30.55 710 ASN B CA 1
ATOM 11210 C C . ASN B 1 710 ? 35.312 -24.625 14.516 1 30.55 710 ASN B C 1
ATOM 11212 O O . ASN B 1 710 ? 34.625 -23.641 14.305 1 30.55 710 ASN B O 1
ATOM 11216 N N . GLU B 1 711 ? 34.844 -25.594 15.414 1 26.48 711 GLU B N 1
ATOM 11217 C CA . GLU B 1 711 ? 34.156 -25.125 16.594 1 26.48 711 GLU B CA 1
ATOM 11218 C C . GLU B 1 711 ? 34.781 -23.844 17.141 1 26.48 711 GLU B C 1
ATOM 11220 O O . GLU B 1 711 ? 36.031 -23.75 17.234 1 26.48 711 GLU B O 1
#

Nearest PDB structures (foldseek):
  4hsr-assembly1_B  TM=6.820E-01  e=1.812E-30  Pseudomonas
  4hst-assembly1_B  TM=6.831E-01  e=4.911E-30  Pseudomonas
  8brs-assembly1_B  TM=6.962E-01  e=5.207E-29  Bacillus sp. FJAT-27231
  4pem-assembly4_H  TM=6.929E-01  e=4.248E-28  Kluyvera cryocrescens
  1kec-assembly1_B  TM=6.864E-01  e=9.332E-28  Escherichia coli

Organism: NCBI:txid2527985

Radius of gyration: 44.58 Å; Cα contacts (8 Å, |Δi|>4): 3216; chains: 2; bounding box: 112×130×133 Å

pLDDT: mean 90.68, std 14.62, range [21.62, 98.88]